Protein AF-A0A409VIT1-F1 (afdb_monomer_lite)

InterPro domains:
  IPR001878 Zinc finger, CCHC-type [PS50158] (69-84)
  IPR001878 Zinc finger, CCHC-type [SM00343] (69-85)
  IPR036875 Zinc finger, CCHC-type superfamily [SSF57756] (59-88)
  IPR052115 Nuclear exosome targeting complex subunit ZCCHC8 [PTHR13316] (20-170)

Organism: NCBI:txid231916

Sequence (821 aa):
MGRETKPAGGHVNGQVTELVPFYYDSSPTPFKHFWHADGVYVRAQEDVLGDETLASETDEKAWRTDQSRCFNCGESDHKLTECPHRLDRDLVALSRQYYQFFQGTLGLGSWKRIHEVEAWRQQRLNWLEEFEPGRIGGELLKEALGSSRDELLKNISAWGYPPGWLSETDPRERVRDRIWSENNGDIAVEFPGDQSFEIHGEDHVEMFSFRDAFQPVECSPLVKDAQSDGPEDQSNSPTEDEFQPTNDHRPASPRLTRWAHYPSDYFSSQHLIPYRPPPPPPAWDRFKDTFDYLAYYAPHTYVLTSTPPPPPEEPPPLPPSIPPPPPSSSPPLPGSLPPTLPSHPPPTDYDLTLTQHAPANGNLDQGGSSDMDFSDSEMEASYSLPFELLDLIIDNVDPSSRAGQSILKVCNLANQTLHSICQRRLFEEISLTYKLGHVEGGTVLYDDERTTGHKFLNLINTSPHICTYVKKLSIDELPREAMLPSDPSRRSWNASDSATFSLYAIISQYKALEAFVPRCYFDWNPTRRFIEERTQAFFLQLVRRVKEVDFRTLQYFPITAFSGCHNLERLHITSLGEAEGHNHDTPSPEAKQVHLLSLVLNDVTEDEAVSWFDSSFSPLNISRLHSLTISLKRRNIPAMEKVVALSSESLENLDLRMNLYLETMLTTPVISLGLHTLHSLRNLNIRVHVGHFMYRKPPRVVSGTNGGGIHVNDFSYIASTLETLPFIEDPQRKLHVNISLGVSDFKTFEKQFVNIPWTDLIDVLNEEATSLHITKVNLLIVPFEDGTPLAVPMRTVTSVLDRNEGLGRLRRKGFISYGCI

Radius of gyration: 40.19 Å; chains: 1; bounding box: 106×128×118 Å

Secondary structure (DSSP, 8-state):
----------------------PPP-------S----------S----TT--------S--TT-TT-PPPTTT--SSS-GGG-SS---HHHHHHHHHHHHHHHHTT-S-----HHHHHHHHHHHHHHHHH--TT---SHHHHHHT-S-HHHHHHHHHHH-B-GGGEESS-HHHHHHHHHHHTT--S------TT--EEEE-SS-EEEE-TTGGG-----------------------------------PPPPP--EE-----TTT--TTTSPB--PPPPPS-GGG-SSHHHHHHHHGGGT-----PPPPPP--PPPPPPPPPPPPPPPPPPPP-------------------------------------------S-----PPPHHHHHHHHHTS-TTSHHHHHHHHHHHHH-HHHHHHHHHHHHHEEEEEEEEEEETTEEEEEE-TTSSHHHHHHHHHH-GGGGGT--EEEEEEPPGGG-----TT----EETTSTT-HHHHHHHH-SS--EEEE-S-EE--TTSSBBPHHHHHHHHHHHTT-SEEEETTEESEEGGGGTT-TT--EEEES-EEP-TT--TTSPPSSPEEPSEEEEE--S--HHHHHHTT-TTT-SEE-TT-SEEEEEE-GGGHHHHHHHHHTTTTT--EEEEEE-----TT----------TT-TT--EEEEEEEE-GGGGS------TT---------HHHHHHHHHHTS---S-TT-PEEEEEEEEES-HHHHHHHGGGS-HHHHHHHHHSHHHHHHEEEEEEEEEEEETTEEP---HHHHHHHHTTSHHHHHHHHTTSEEEEE-

Foldseek 3Di:
DDDDDDDDDDDDDDDDDDDDDDDDDPDPDDDDDDDDDDDDDDDPDDDDPPDDDDDDDDPDPPPPPPQDAEQQPRHSPDHVVPDPDDRDPVSSVVSVVVVVVVVVVPPPDDVPPVVVLVVVLVVVVVVLVVDQAQDDDDPVSVVVVVDDPVVVVVVCLLQFAEVCQWALDGNSVVVNVCSVPVDPDDDDDDDPQPDWDWDDDPPDIDTDGPVVVDDDDDDDDDDDDDDDDDDDDDDDDDDDDDDDDDDDPPPPDRHTDGRHAHDPPRHGSVPTDHRDDDDDDPDPPPAPDPVSVCVVCVVPPDPPPDDDDDDDDDDDDDDDDDDDDDDDDDDDDDDDDYDDDDDDDDDDDDDDDDDDDDDDDDDDDDDDDDDDDPPPPPDPPVPDPPLVVLLVVLLPQDLVDPVSVVVLVVQLVPDVSSVVSSLLRNLQADEWEWEWDADPQFIKTWDDPVTCLVVVLVVCVVPVVSLASHQEYEYHYDDCVVDDPDDPPPPDIDILVDPVRSVNVSVVSRLNHAEYHYPAAAECPPVPRHYHPSVLVVQLVVQLRYQYYAALRYEQDEQCSLQNNQNHAYYHHEYHHYDPPDDQPDWGDQAHEHAYYEYEDDPDDLVRLLCCAVNRRGSHDDCQHQEYHYEDDQRCLNSVLNVCLSNQVHHAYYAYHYPHDPPDDDPDPLDARQQQSNPNYAEAHYEYEPDPNVPPDPPPDPPDDPPPRPPPAPLLNVLSNLVNHRLDPDLVRAHEYEYEYEAAAVVSCLVCVVVHCCVSVLVSCPPPSSVSRHQAYEYEYQYHYPNHTDDDPPVVVVVSQVVPVSSVVCVVVVRYDYYYD

Structure (mmCIF, N/CA/C/O backbone):
data_AF-A0A409VIT1-F1
#
_entry.id   AF-A0A409VIT1-F1
#
loop_
_atom_site.group_PDB
_atom_site.id
_atom_site.type_symbol
_atom_site.label_atom_id
_atom_site.label_alt_id
_atom_site.label_comp_id
_atom_site.label_asym_id
_atom_site.label_entity_id
_atom_site.label_seq_id
_atom_site.pdbx_PDB_ins_code
_atom_site.Cartn_x
_atom_site.Cartn_y
_atom_site.Cartn_z
_atom_site.occupancy
_atom_site.B_iso_or_equiv
_atom_site.auth_seq_id
_atom_site.auth_comp_id
_atom_site.auth_asym_id
_atom_site.auth_atom_id
_atom_site.pdbx_PDB_model_num
ATOM 1 N N . MET A 1 1 ? -16.436 53.965 -3.554 1.00 38.06 1 MET A N 1
ATOM 2 C CA . MET A 1 1 ? -16.222 54.233 -4.993 1.00 38.06 1 MET A CA 1
ATOM 3 C C . MET A 1 1 ? -16.253 52.898 -5.707 1.00 38.06 1 MET A C 1
ATOM 5 O O . MET A 1 1 ? -15.404 52.062 -5.431 1.00 38.06 1 MET A O 1
ATOM 9 N N . GLY A 1 2 ? -17.309 52.662 -6.483 1.00 35.97 2 GLY A N 1
ATOM 10 C CA . GLY A 1 2 ? -17.601 51.364 -7.085 1.00 35.97 2 GLY A CA 1
ATOM 11 C C . GLY A 1 2 ? -16.729 51.058 -8.299 1.00 35.97 2 GLY A C 1
ATOM 12 O O . GLY A 1 2 ? -16.367 51.955 -9.059 1.00 35.97 2 GLY A O 1
ATOM 13 N N . ARG A 1 3 ? -16.435 49.772 -8.487 1.00 31.72 3 ARG A N 1
ATOM 14 C CA . ARG A 1 3 ? -16.039 49.213 -9.777 1.00 31.72 3 ARG A CA 1
ATOM 15 C C . ARG A 1 3 ? -16.976 48.058 -10.092 1.00 31.72 3 ARG A C 1
ATOM 17 O O . ARG A 1 3 ? -16.913 47.008 -9.465 1.00 31.72 3 ARG A O 1
ATOM 24 N N . GLU A 1 4 ? -17.864 48.326 -11.040 1.00 29.30 4 GLU A N 1
ATOM 25 C CA . GLU A 1 4 ? -18.691 47.350 -11.735 1.00 29.30 4 GLU A CA 1
ATOM 26 C C . GLU A 1 4 ? -17.802 46.370 -12.507 1.00 29.30 4 GLU A C 1
ATOM 28 O O . GLU A 1 4 ? -16.922 46.777 -13.271 1.00 29.30 4 GLU A O 1
ATOM 33 N N . THR A 1 5 ? -18.063 45.077 -12.351 1.00 33.59 5 THR A N 1
ATOM 34 C CA . THR A 1 5 ? -17.583 44.028 -13.248 1.00 33.59 5 THR A CA 1
ATOM 35 C C . THR A 1 5 ? -18.761 43.538 -14.088 1.00 33.59 5 THR A C 1
ATOM 37 O O . THR A 1 5 ? -19.730 42.978 -13.583 1.00 33.59 5 THR A O 1
ATOM 40 N N . LYS A 1 6 ? -18.690 43.788 -15.400 1.00 30.66 6 LYS A N 1
ATOM 41 C CA . LYS A 1 6 ? -19.591 43.212 -16.408 1.00 30.66 6 LYS A CA 1
ATOM 42 C C . LYS A 1 6 ? -19.292 41.715 -16.579 1.00 30.66 6 LYS A C 1
ATOM 44 O O . LYS A 1 6 ? -18.117 41.381 -16.735 1.00 30.66 6 LYS A O 1
ATOM 49 N N . PRO A 1 7 ? -20.297 40.828 -16.670 1.00 32.84 7 PRO A N 1
ATOM 50 C CA . PRO A 1 7 ? -20.090 39.483 -17.182 1.00 32.84 7 PRO A CA 1
ATOM 51 C C . PRO A 1 7 ? -20.202 39.489 -18.714 1.00 32.84 7 PRO A C 1
ATOM 53 O O . PRO A 1 7 ? -21.205 39.925 -19.280 1.00 32.84 7 PRO A O 1
ATOM 56 N N . ALA A 1 8 ? -19.163 39.010 -19.396 1.00 31.06 8 ALA A N 1
ATOM 57 C CA . ALA A 1 8 ? -19.230 38.673 -20.812 1.00 31.06 8 ALA A CA 1
ATOM 58 C C . ALA A 1 8 ? -19.811 37.257 -20.943 1.00 31.06 8 ALA A C 1
ATOM 60 O O . ALA A 1 8 ? -19.136 36.271 -20.657 1.00 31.06 8 ALA A O 1
ATOM 61 N N . GLY A 1 9 ? -21.081 37.170 -21.342 1.00 34.66 9 GLY A N 1
ATOM 62 C CA . GLY A 1 9 ? -21.718 35.923 -21.752 1.00 34.66 9 GLY A CA 1
ATOM 63 C C . GLY A 1 9 ? -21.285 35.556 -23.168 1.00 34.66 9 GLY A C 1
ATOM 64 O O . GLY A 1 9 ? -21.720 36.181 -24.131 1.00 34.66 9 GLY A O 1
ATOM 65 N N . GLY A 1 10 ? -20.421 34.549 -23.284 1.00 28.30 10 GLY A N 1
ATOM 66 C CA . GLY A 1 10 ? -20.132 33.853 -24.534 1.00 28.30 10 GLY A CA 1
ATOM 67 C C . GLY A 1 10 ? -20.804 32.485 -24.514 1.00 28.30 10 GLY A C 1
ATOM 68 O O . GLY A 1 10 ? -20.297 31.562 -23.885 1.00 28.30 10 GLY A O 1
ATOM 69 N N . HIS A 1 11 ? -21.951 32.367 -25.183 1.00 32.56 11 HIS A N 1
ATOM 70 C CA . HIS A 1 11 ? -22.581 31.085 -25.494 1.00 32.56 11 HIS A CA 1
ATOM 71 C C . HIS A 1 11 ? -21.700 30.337 -26.503 1.00 32.56 11 HIS A C 1
ATOM 73 O O . HIS A 1 11 ? -21.585 30.755 -27.655 1.00 32.56 11 HIS A O 1
ATOM 79 N N . VAL A 1 12 ? -21.095 29.228 -26.080 1.00 30.88 12 VAL A N 1
ATOM 80 C CA . VAL A 1 12 ? -20.511 28.229 -26.980 1.00 30.88 12 VAL A CA 1
ATOM 81 C C . VAL A 1 12 ? -21.385 26.985 -26.886 1.00 30.88 12 VAL A C 1
ATOM 83 O O . VAL A 1 12 ? -21.449 26.342 -25.842 1.00 30.88 12 VAL A O 1
ATOM 86 N N . ASN A 1 13 ? -22.086 26.673 -27.977 1.00 32.09 13 ASN A N 1
ATOM 87 C CA . ASN A 1 13 ? -22.774 25.399 -28.165 1.00 32.09 13 ASN A CA 1
ATOM 88 C C . ASN A 1 13 ? -21.722 24.289 -28.285 1.00 32.09 13 ASN A C 1
ATOM 90 O O . ASN A 1 13 ? -21.162 24.077 -29.358 1.00 32.09 13 ASN A O 1
ATOM 94 N N . GLY A 1 14 ? -21.443 23.604 -27.179 1.00 28.25 14 GLY A N 1
ATOM 95 C CA . GLY A 1 14 ? -20.736 22.328 -27.171 1.00 28.25 14 GLY A CA 1
ATOM 96 C C . GLY A 1 14 ? -21.751 21.199 -27.056 1.00 28.25 14 GLY A C 1
ATOM 97 O O . GLY A 1 14 ? -22.389 21.057 -26.017 1.00 28.25 14 GLY A O 1
ATOM 98 N N . GLN A 1 15 ? -21.914 20.419 -28.127 1.00 28.80 15 GLN A N 1
ATOM 99 C CA . GLN A 1 15 ? -22.583 19.122 -28.072 1.00 28.80 15 GLN A CA 1
ATOM 100 C C . GLN A 1 15 ? -21.876 18.248 -27.030 1.00 28.80 15 GLN A C 1
ATOM 102 O O . GLN A 1 15 ? -20.677 17.994 -27.134 1.00 28.80 15 GLN A O 1
ATOM 107 N N . VAL A 1 16 ? -22.626 17.809 -26.023 1.00 26.22 16 VAL A N 1
ATOM 108 C CA . VAL A 1 16 ? -22.206 16.755 -25.103 1.00 26.22 16 VAL A CA 1
ATOM 109 C C . VAL A 1 16 ? -22.414 15.436 -25.837 1.00 26.22 16 VAL A C 1
ATOM 111 O O . VAL A 1 16 ? -23.544 14.991 -26.017 1.00 26.22 16 VAL A O 1
ATOM 114 N N . THR A 1 17 ? -21.324 14.843 -26.314 1.00 29.52 17 THR A N 1
ATOM 115 C CA . THR A 1 17 ? -21.312 13.447 -26.746 1.00 29.52 17 THR A CA 1
ATOM 116 C C . THR A 1 17 ? -21.230 12.591 -25.485 1.00 29.52 17 THR A C 1
ATOM 118 O O . THR A 1 17 ? -20.176 12.507 -24.856 1.00 29.52 17 THR A O 1
ATOM 121 N N . GLU A 1 18 ? -22.356 12.002 -25.087 1.00 26.98 18 GLU A N 1
ATOM 122 C CA . GLU A 1 18 ? -22.403 10.897 -24.127 1.00 26.98 18 GLU A CA 1
ATOM 123 C C . GLU A 1 18 ? -21.569 9.732 -24.679 1.00 26.98 18 GLU A C 1
ATOM 125 O O . GLU A 1 18 ? -21.894 9.153 -25.716 1.00 26.98 18 GLU A O 1
ATOM 130 N N . LEU A 1 19 ? -20.465 9.409 -24.003 1.00 27.31 19 LEU A N 1
ATOM 131 C CA . LEU A 1 19 ? -19.688 8.199 -24.246 1.00 27.31 19 LEU A CA 1
ATOM 132 C C . LEU A 1 19 ? -20.046 7.176 -23.167 1.00 27.31 19 LEU A C 1
ATOM 134 O O . LEU A 1 19 ? -19.726 7.332 -21.992 1.00 27.31 19 LEU A O 1
ATOM 138 N N . VAL A 1 20 ? -20.747 6.142 -23.616 1.00 29.11 20 VAL A N 1
ATOM 139 C CA . VAL A 1 20 ? -21.112 4.922 -22.893 1.00 29.11 20 VAL A CA 1
ATOM 140 C C . VAL A 1 20 ? -19.858 4.054 -22.700 1.00 29.11 20 VAL A C 1
ATOM 142 O O . VAL A 1 20 ? -19.150 3.846 -23.688 1.00 29.11 20 VAL A O 1
ATOM 145 N N . PRO A 1 21 ? -19.580 3.474 -21.515 1.00 33.09 21 PRO A N 1
ATOM 146 C CA . PRO A 1 21 ? -18.539 2.466 -21.390 1.00 33.09 21 PRO A CA 1
ATOM 147 C C . PRO A 1 21 ? -19.146 1.104 -21.045 1.00 33.09 21 PRO A C 1
ATOM 149 O O . PRO A 1 21 ? -19.281 0.798 -19.874 1.00 33.09 21 PRO A O 1
ATOM 152 N N . PHE A 1 22 ? -19.471 0.285 -22.050 1.00 27.31 22 PHE A N 1
ATOM 153 C CA . PHE A 1 22 ? -19.410 -1.185 -21.968 1.00 27.31 22 PHE A CA 1
ATOM 154 C C . PHE A 1 22 ? -19.282 -1.743 -23.394 1.00 27.31 22 PHE A C 1
ATOM 156 O O . PHE A 1 22 ? -20.208 -1.623 -24.193 1.00 27.31 22 PHE A O 1
ATOM 163 N N . TYR A 1 23 ? -18.135 -2.340 -23.726 1.00 29.91 23 TYR A N 1
ATOM 164 C CA . TYR A 1 23 ? -18.004 -3.177 -24.920 1.00 29.91 23 TYR A CA 1
ATOM 165 C C . TYR A 1 23 ? -18.393 -4.616 -24.565 1.00 29.91 23 TYR A C 1
ATOM 167 O O . TYR A 1 23 ? -17.822 -5.205 -23.650 1.00 29.91 23 TYR A O 1
ATOM 175 N N . TYR A 1 24 ? -19.339 -5.171 -25.323 1.00 28.11 24 TYR A N 1
ATOM 176 C CA . TYR A 1 24 ? -19.476 -6.610 -25.533 1.00 28.11 24 TYR A CA 1
ATOM 177 C C . TYR A 1 24 ? -18.574 -6.999 -26.709 1.00 28.11 24 TYR A C 1
ATOM 179 O O . TYR A 1 24 ? -18.650 -6.389 -27.780 1.00 28.11 24 TYR A O 1
ATOM 187 N N . ASP A 1 25 ? -17.723 -8.004 -26.514 1.00 30.30 25 ASP A N 1
ATOM 188 C CA . ASP A 1 25 ? -17.009 -8.648 -27.613 1.00 30.30 25 ASP A CA 1
ATOM 189 C C . ASP A 1 25 ? -18.021 -9.408 -28.484 1.00 30.30 25 ASP A C 1
ATOM 191 O O . ASP A 1 25 ? -18.808 -10.216 -27.992 1.00 30.30 25 ASP A O 1
ATOM 195 N N . SER A 1 26 ? -18.034 -9.095 -29.775 1.00 30.28 26 SER A N 1
ATOM 196 C CA . SER A 1 26 ? -18.879 -9.720 -30.801 1.00 30.28 26 SER A CA 1
ATOM 197 C C . SER A 1 26 ? -18.044 -10.189 -32.001 1.00 30.28 26 SER A C 1
ATOM 199 O O . SER A 1 26 ? -18.543 -10.297 -33.120 1.00 30.28 26 SER A O 1
ATOM 201 N N . SER A 1 27 ? -16.754 -10.469 -31.787 1.00 30.97 27 SER A N 1
ATOM 202 C CA . SER A 1 27 ? -15.855 -10.972 -32.827 1.00 30.97 27 SER A CA 1
ATOM 203 C C . SER A 1 27 ? -16.053 -12.479 -33.105 1.00 30.97 27 SER A C 1
ATOM 205 O O . SER A 1 27 ? -15.997 -13.287 -32.177 1.00 30.97 27 SER A O 1
ATOM 207 N N . PRO A 1 28 ? -16.200 -12.900 -34.379 1.00 28.38 28 PRO A N 1
ATOM 208 C CA . PRO A 1 28 ? -16.369 -14.299 -34.783 1.00 28.38 28 PRO A CA 1
ATOM 209 C C . PRO A 1 28 ? -15.050 -15.066 -35.039 1.00 28.38 28 PRO A C 1
ATOM 211 O O . PRO A 1 28 ? -15.056 -16.078 -35.740 1.00 28.38 28 PRO A O 1
ATOM 214 N N . THR A 1 29 ? -13.896 -14.629 -34.516 1.00 33.09 29 THR A N 1
ATOM 215 C CA . THR A 1 29 ? -12.622 -15.357 -34.711 1.00 33.09 29 THR A CA 1
ATOM 216 C C . THR A 1 29 ? -12.281 -16.298 -33.548 1.00 33.09 29 THR A C 1
ATOM 218 O O . THR A 1 29 ? -12.314 -15.865 -32.396 1.00 33.09 29 THR A O 1
ATOM 221 N N . PRO A 1 30 ? -11.863 -17.550 -33.814 1.00 31.47 30 PRO A N 1
ATOM 222 C CA . PRO A 1 30 ? -11.565 -18.531 -32.776 1.00 31.47 30 PRO A CA 1
ATOM 223 C C . PRO A 1 30 ? -10.305 -18.165 -31.981 1.00 31.47 30 PRO A C 1
ATOM 225 O O . PRO A 1 30 ? -9.240 -17.901 -32.548 1.00 31.47 30 PRO A O 1
ATOM 228 N N . PHE A 1 31 ? -10.414 -18.217 -30.651 1.00 32.44 31 PHE A N 1
ATOM 229 C CA . PHE A 1 31 ? -9.275 -18.145 -29.739 1.00 32.44 31 PHE A CA 1
ATOM 230 C C . PHE A 1 31 ? -8.327 -19.330 -29.991 1.00 32.44 31 PHE A C 1
ATOM 232 O O . PHE A 1 31 ? -8.658 -20.489 -29.735 1.00 32.44 31 PHE A O 1
ATOM 239 N N . LYS A 1 32 ? -7.122 -19.034 -30.496 1.00 29.73 32 LYS A N 1
ATOM 240 C CA . LYS A 1 32 ? -5.986 -19.967 -30.478 1.00 29.73 32 LYS A CA 1
ATOM 241 C C . LYS A 1 32 ? -5.548 -20.211 -29.030 1.00 29.73 32 LYS A C 1
ATOM 243 O O . LYS A 1 32 ? -5.625 -19.314 -28.199 1.00 29.73 32 LYS A O 1
ATOM 248 N N . HIS A 1 33 ? -5.112 -21.445 -28.785 1.00 34.59 33 HIS A N 1
ATOM 249 C CA . HIS A 1 33 ? -4.746 -22.054 -27.505 1.00 34.59 33 HIS A CA 1
ATOM 250 C C . HIS A 1 33 ? -3.863 -21.184 -26.588 1.00 34.59 33 HIS A C 1
ATOM 252 O O . HIS A 1 33 ? -3.167 -20.295 -27.068 1.00 34.59 33 HIS A O 1
ATOM 258 N N . PHE A 1 34 ? -3.861 -21.541 -25.294 1.00 29.66 34 PHE A N 1
ATOM 259 C CA . PHE A 1 34 ? -3.071 -21.018 -24.160 1.00 29.66 34 PHE A CA 1
ATOM 260 C C . PHE A 1 34 ? -3.785 -20.012 -23.239 1.00 29.66 34 PHE A C 1
ATOM 262 O O . PHE A 1 34 ? -3.499 -18.820 -23.245 1.00 29.66 34 PHE A O 1
ATOM 269 N N . TRP A 1 35 ? -4.630 -20.545 -22.351 1.00 29.02 35 TRP A N 1
ATOM 270 C CA . TRP A 1 35 ? -4.846 -19.982 -21.016 1.00 29.02 35 TRP A CA 1
ATOM 271 C C . TRP A 1 35 ? -4.387 -21.021 -19.990 1.00 29.02 35 TRP A C 1
ATOM 273 O O . TRP A 1 35 ? -5.143 -21.911 -19.614 1.00 29.02 35 TRP A O 1
ATOM 283 N N . HIS A 1 36 ? -3.120 -20.928 -19.586 1.00 30.47 36 HIS A N 1
ATOM 284 C CA . HIS A 1 36 ? -2.666 -21.473 -18.311 1.00 30.47 36 HIS A CA 1
ATOM 285 C C . HIS A 1 36 ? -2.857 -20.384 -17.259 1.00 30.47 36 HIS A C 1
ATOM 287 O O . HIS A 1 36 ? -2.410 -19.251 -17.443 1.00 30.47 36 HIS A O 1
ATOM 293 N N . ALA A 1 37 ? -3.545 -20.729 -16.178 1.00 34.91 37 ALA A N 1
ATOM 294 C CA . ALA A 1 37 ? -3.477 -19.988 -14.935 1.00 34.91 37 ALA A CA 1
ATOM 295 C C . ALA A 1 37 ? -2.289 -20.552 -14.159 1.00 34.91 37 ALA A C 1
ATOM 297 O O . ALA A 1 37 ? -2.335 -21.727 -13.826 1.00 34.91 37 ALA A O 1
ATOM 298 N N . ASP A 1 38 ? -1.262 -19.751 -13.874 1.00 35.94 38 ASP A N 1
ATOM 299 C CA . ASP A 1 38 ? -0.225 -20.162 -12.927 1.00 35.94 38 ASP A CA 1
ATOM 300 C C . ASP A 1 38 ? 0.261 -18.998 -12.065 1.00 35.94 38 ASP A C 1
ATOM 302 O O . ASP A 1 38 ? 0.770 -17.982 -12.544 1.00 35.94 38 ASP A O 1
ATOM 306 N N . GLY A 1 39 ? 0.108 -19.204 -10.756 1.00 32.94 39 GLY A N 1
ATOM 307 C CA . GLY A 1 39 ? 0.815 -18.505 -9.700 1.00 32.94 39 GLY A CA 1
ATOM 308 C C . GLY A 1 39 ? 2.030 -19.321 -9.247 1.00 32.94 39 GLY A C 1
ATOM 309 O O . GLY A 1 39 ? 1.917 -20.482 -8.882 1.00 32.94 39 GLY A O 1
ATOM 310 N N . VAL A 1 40 ? 3.188 -18.666 -9.291 1.00 34.47 40 VAL A N 1
ATOM 311 C CA . VAL A 1 40 ? 4.338 -18.727 -8.369 1.00 34.47 40 VAL A CA 1
ATOM 312 C C . VAL A 1 40 ? 4.661 -20.071 -7.678 1.00 34.47 40 VAL A C 1
ATOM 314 O O . VAL A 1 40 ? 4.319 -20.299 -6.520 1.00 34.47 40 VAL A O 1
ATOM 317 N N . TYR A 1 41 ? 5.515 -20.865 -8.331 1.00 27.36 41 TYR A N 1
ATOM 318 C CA . TYR A 1 41 ? 6.576 -21.646 -7.678 1.00 27.36 41 TYR A CA 1
ATOM 319 C C . TYR A 1 41 ? 7.825 -21.625 -8.576 1.00 27.36 41 TYR A C 1
ATOM 321 O O . TYR A 1 41 ? 7.778 -22.098 -9.709 1.00 27.36 41 TYR A O 1
ATOM 329 N N . VAL A 1 42 ? 8.942 -21.063 -8.098 1.00 32.94 42 VAL A N 1
ATOM 330 C CA . VAL A 1 42 ? 10.234 -21.070 -8.813 1.00 32.94 42 VAL A CA 1
ATOM 331 C C . VAL A 1 42 ? 11.150 -22.094 -8.148 1.00 32.94 42 VAL A C 1
ATOM 333 O O . VAL A 1 42 ? 11.440 -22.007 -6.956 1.00 32.94 42 VAL A O 1
ATOM 336 N N . ARG A 1 43 ? 11.575 -23.088 -8.929 1.00 32.88 43 ARG A N 1
ATOM 337 C CA . ARG A 1 4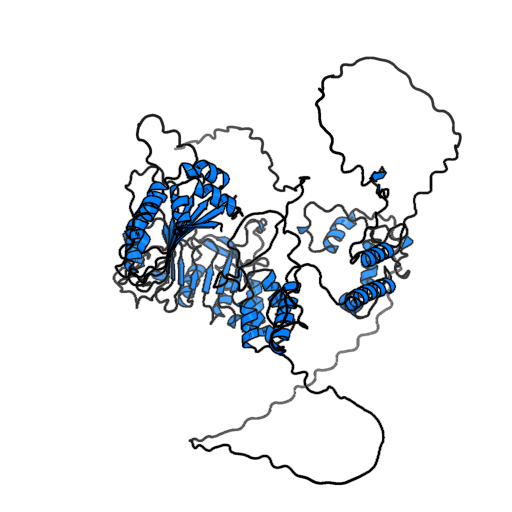3 ? 12.429 -24.210 -8.519 1.00 32.88 43 ARG A CA 1
ATOM 338 C C . ARG A 1 43 ? 13.907 -23.778 -8.471 1.00 32.88 43 ARG A C 1
ATOM 340 O O . ARG A 1 43 ? 14.314 -22.904 -9.225 1.00 32.88 43 ARG A O 1
ATOM 347 N N . ALA A 1 44 ? 14.712 -24.402 -7.607 1.00 32.31 44 ALA A N 1
ATOM 348 C CA . ALA A 1 44 ? 16.108 -24.011 -7.364 1.00 32.31 44 ALA A CA 1
ATOM 349 C C . ALA A 1 44 ? 17.151 -24.563 -8.368 1.00 32.31 44 ALA A C 1
ATOM 351 O O . ALA A 1 44 ? 18.302 -24.140 -8.302 1.00 32.31 44 ALA A O 1
ATOM 352 N N . GLN A 1 45 ? 16.793 -25.474 -9.286 1.00 34.34 45 GLN A N 1
ATOM 353 C CA . GLN A 1 45 ? 17.679 -25.963 -10.360 1.00 34.34 45 GLN A CA 1
ATOM 354 C C . GLN A 1 45 ? 16.877 -26.269 -11.637 1.00 34.34 45 GLN A C 1
ATOM 356 O O . GLN A 1 45 ? 15.758 -26.783 -11.548 1.00 34.34 45 GLN A O 1
ATOM 361 N N . GLU A 1 46 ? 17.450 -25.913 -12.795 1.00 37.12 46 GLU A N 1
ATOM 362 C CA . GLU A 1 46 ? 16.838 -26.018 -14.134 1.00 37.12 46 GLU A CA 1
ATOM 363 C C . GLU A 1 46 ? 16.894 -27.431 -14.739 1.00 37.12 46 GLU A C 1
ATOM 365 O O . GLU A 1 46 ? 16.086 -27.740 -15.610 1.00 37.12 46 GLU A O 1
ATOM 370 N N . ASP A 1 47 ? 17.750 -28.324 -14.237 1.00 38.19 47 ASP A N 1
ATOM 371 C CA . ASP A 1 47 ? 17.919 -29.650 -14.837 1.00 38.19 47 ASP A CA 1
ATOM 372 C C . ASP A 1 47 ? 16.927 -30.674 -14.257 1.00 38.19 47 ASP A C 1
ATOM 374 O O . ASP A 1 47 ? 16.948 -31.013 -13.069 1.00 38.19 47 ASP A O 1
ATOM 378 N N . VAL A 1 48 ? 16.049 -31.208 -15.109 1.00 45.69 48 VAL A N 1
ATOM 379 C CA . VAL A 1 48 ? 15.278 -32.424 -14.817 1.00 45.69 48 VAL A CA 1
ATOM 380 C C . VAL A 1 48 ? 16.167 -33.634 -15.111 1.00 45.69 48 VAL A C 1
ATOM 382 O O . VAL A 1 48 ? 16.739 -33.738 -16.194 1.00 45.69 48 VAL A O 1
ATOM 385 N N . LEU A 1 49 ? 16.229 -34.599 -14.187 1.00 34.50 49 LEU A N 1
ATOM 386 C CA . LEU A 1 49 ? 16.691 -35.958 -14.492 1.00 34.50 49 LEU A CA 1
ATOM 387 C C . LEU A 1 49 ? 15.825 -36.530 -15.629 1.00 34.50 49 LEU A C 1
ATOM 389 O O . LEU A 1 49 ? 14.707 -36.987 -15.390 1.00 34.50 49 LEU A O 1
ATOM 393 N N . GLY A 1 50 ? 16.328 -36.457 -16.863 1.00 46.34 50 GLY A N 1
ATOM 394 C CA . GLY A 1 50 ? 15.629 -36.897 -18.071 1.00 46.34 50 GLY A CA 1
ATOM 395 C C . GLY A 1 50 ? 15.615 -35.912 -19.244 1.00 46.34 50 GLY A C 1
ATOM 396 O O . GLY A 1 50 ? 15.043 -36.277 -20.269 1.00 46.34 50 GLY A O 1
ATOM 397 N N . ASP A 1 51 ? 16.220 -34.723 -19.134 1.00 39.03 51 ASP A N 1
ATOM 398 C CA . ASP A 1 51 ? 16.380 -33.808 -20.273 1.00 39.03 51 ASP A CA 1
ATOM 399 C C . ASP A 1 51 ? 17.792 -33.900 -20.873 1.00 39.03 51 ASP A C 1
ATOM 401 O O . ASP A 1 51 ? 18.691 -33.125 -20.563 1.00 39.03 51 ASP A O 1
ATOM 405 N N . GLU A 1 52 ? 18.003 -34.897 -21.732 1.00 44.62 52 GLU A N 1
ATOM 406 C CA . GLU A 1 52 ? 19.081 -34.835 -22.715 1.00 44.62 52 GLU A CA 1
ATOM 407 C C . GLU A 1 52 ? 18.463 -34.648 -24.096 1.00 44.62 52 GLU A C 1
ATOM 409 O O . GLU A 1 52 ? 18.062 -35.622 -24.728 1.00 44.62 52 GLU A O 1
ATOM 414 N N . THR A 1 53 ? 18.444 -33.416 -24.609 1.00 39.97 53 THR A N 1
ATOM 415 C CA . THR A 1 53 ? 18.484 -33.212 -26.063 1.00 39.97 53 THR A CA 1
ATOM 416 C C . THR A 1 53 ? 19.320 -31.994 -26.460 1.00 39.97 53 THR A C 1
ATOM 418 O O . THR A 1 53 ? 18.821 -30.933 -26.820 1.00 39.97 53 THR A O 1
ATOM 421 N N . LEU A 1 54 ? 20.637 -32.198 -26.531 1.00 44.16 54 LEU A N 1
ATOM 422 C CA . LEU A 1 54 ? 21.417 -31.635 -27.631 1.00 44.16 54 LEU A CA 1
ATOM 423 C C . LEU A 1 54 ? 21.448 -32.674 -28.758 1.00 44.16 54 LEU A C 1
ATOM 425 O O . LEU A 1 54 ? 22.213 -33.628 -28.673 1.00 44.16 54 LEU A O 1
ATOM 429 N N . ALA A 1 55 ? 20.613 -32.492 -29.788 1.00 41.22 55 ALA A N 1
ATOM 430 C CA . ALA A 1 55 ? 21.001 -32.577 -31.206 1.00 41.22 55 ALA A CA 1
ATOM 431 C C . ALA A 1 55 ? 19.799 -32.775 -32.153 1.00 41.22 55 ALA A C 1
ATOM 433 O O . ALA A 1 55 ? 19.121 -33.795 -32.128 1.00 41.22 55 ALA A O 1
ATOM 434 N N . SER A 1 56 ? 19.702 -31.826 -33.089 1.00 42.38 56 SER A N 1
ATOM 435 C CA . SER A 1 56 ? 19.262 -31.966 -34.484 1.00 42.38 56 SER A CA 1
ATOM 436 C C . SER A 1 56 ? 17.780 -32.220 -34.798 1.00 42.38 56 SER A C 1
ATOM 438 O O . SER A 1 56 ? 17.265 -33.329 -34.719 1.00 42.38 56 SER A O 1
ATOM 440 N N . GLU A 1 57 ? 17.160 -31.139 -35.279 1.00 48.78 57 GLU A N 1
ATOM 441 C CA . GLU A 1 57 ? 16.251 -31.031 -36.430 1.00 48.78 57 GLU A CA 1
ATOM 442 C C . GLU A 1 57 ? 15.729 -32.346 -37.041 1.00 48.78 57 GLU A C 1
ATOM 444 O O . GLU A 1 57 ? 16.469 -33.071 -37.705 1.00 48.78 57 GLU A O 1
ATOM 449 N N . THR A 1 58 ? 14.426 -32.607 -36.885 1.00 40.09 58 THR A N 1
ATOM 450 C CA . THR A 1 58 ? 13.477 -32.944 -37.972 1.00 40.09 58 THR A CA 1
ATOM 451 C C . THR A 1 58 ? 12.065 -33.151 -37.404 1.00 40.09 58 THR A C 1
ATOM 453 O O . THR A 1 58 ? 11.849 -33.929 -36.474 1.00 40.09 58 THR A O 1
ATOM 456 N N . ASP A 1 59 ? 11.104 -32.421 -37.972 1.00 47.91 59 ASP A N 1
ATOM 457 C CA . ASP A 1 59 ? 9.660 -32.557 -37.762 1.00 47.91 59 ASP A CA 1
ATOM 458 C C . ASP A 1 59 ? 9.184 -33.962 -38.161 1.00 47.91 59 ASP A C 1
ATOM 460 O O . ASP A 1 59 ? 9.130 -34.216 -39.352 1.00 47.91 59 ASP A O 1
ATOM 464 N N . GLU A 1 60 ? 8.859 -34.855 -37.207 1.00 44.41 60 GLU A N 1
ATOM 465 C CA . GLU A 1 60 ? 7.935 -36.019 -37.370 1.00 44.41 60 GLU A CA 1
ATOM 466 C C . GLU A 1 60 ? 7.599 -36.767 -36.038 1.00 44.41 60 GLU A C 1
ATOM 468 O O . GLU A 1 60 ? 7.128 -37.904 -36.047 1.00 44.41 60 GLU A O 1
ATOM 473 N N . LYS A 1 61 ? 7.801 -36.188 -34.838 1.00 40.62 61 LYS A N 1
ATOM 474 C CA . LYS A 1 61 ? 7.646 -36.925 -33.551 1.00 40.62 61 LYS A CA 1
ATOM 475 C C . LYS A 1 61 ? 6.582 -36.403 -32.575 1.00 40.62 61 LYS A C 1
ATOM 477 O O . LYS A 1 61 ? 6.739 -36.527 -31.365 1.00 40.62 61 LYS A O 1
ATOM 482 N N . ALA A 1 62 ? 5.441 -35.930 -33.070 1.00 44.53 62 ALA A N 1
ATOM 483 C CA . ALA A 1 62 ? 4.302 -35.581 -32.209 1.00 44.53 62 ALA A CA 1
ATOM 484 C C . ALA A 1 62 ? 3.531 -36.797 -31.628 1.00 44.53 62 ALA A C 1
ATOM 486 O O . ALA A 1 62 ? 2.603 -36.605 -30.849 1.00 44.53 62 ALA A O 1
ATOM 487 N N . TRP A 1 63 ? 3.904 -38.045 -31.957 1.00 43.03 63 TRP A N 1
ATOM 488 C CA . TRP A 1 63 ? 3.204 -39.262 -31.488 1.00 43.03 63 TRP A CA 1
ATOM 489 C C . TRP A 1 63 ? 4.041 -40.184 -30.583 1.00 43.03 63 TRP A C 1
ATOM 491 O O . TRP A 1 63 ? 3.695 -41.349 -30.408 1.00 43.03 63 TRP A O 1
ATOM 501 N N . ARG A 1 64 ? 5.162 -39.709 -30.016 1.00 45.56 64 ARG A N 1
ATOM 502 C CA . ARG A 1 64 ? 6.029 -40.524 -29.131 1.00 45.56 64 ARG A CA 1
ATOM 503 C C . ARG A 1 64 ? 6.009 -40.130 -27.651 1.00 45.56 64 ARG A C 1
ATOM 505 O O . ARG A 1 64 ? 6.894 -40.534 -26.906 1.00 45.56 64 ARG A O 1
ATOM 512 N N . THR A 1 65 ? 5.011 -39.385 -27.198 1.00 49.09 65 THR A N 1
ATOM 513 C CA . THR A 1 65 ? 4.864 -39.025 -25.776 1.00 49.09 65 THR A CA 1
ATOM 514 C C . THR A 1 65 ? 4.170 -40.090 -24.921 1.00 49.09 65 THR A C 1
ATOM 516 O O . THR A 1 65 ? 4.071 -39.899 -23.716 1.00 49.09 65 THR A O 1
ATOM 519 N N . ASP A 1 66 ? 3.768 -41.232 -25.493 1.00 51.44 66 ASP A N 1
ATOM 520 C CA . ASP A 1 66 ? 3.068 -42.309 -24.766 1.00 51.44 66 ASP A CA 1
ATOM 521 C C . ASP A 1 66 ? 3.927 -43.574 -24.553 1.00 51.44 66 ASP A C 1
ATOM 523 O O . ASP A 1 66 ? 3.443 -44.705 -24.517 1.00 51.44 66 ASP A O 1
ATOM 527 N N . GLN A 1 67 ? 5.252 -43.412 -24.457 1.00 67.62 67 GLN A N 1
ATOM 528 C CA . GLN A 1 67 ? 6.147 -44.540 -24.197 1.00 67.62 67 GLN A CA 1
ATOM 529 C C . GLN A 1 67 ? 6.234 -44.791 -22.682 1.00 67.62 67 GLN A C 1
ATOM 531 O O . GLN A 1 67 ? 6.926 -44.083 -21.949 1.00 67.62 67 GLN A O 1
ATOM 536 N N . SER A 1 68 ? 5.491 -45.793 -22.200 1.00 75.06 68 SER A N 1
ATOM 537 C CA . SER A 1 68 ? 5.460 -46.199 -20.789 1.00 75.06 68 SER A CA 1
ATOM 538 C C . SER A 1 68 ? 6.865 -46.522 -20.261 1.00 75.06 68 SER A C 1
ATOM 540 O O . SER A 1 68 ? 7.527 -47.409 -20.800 1.00 75.06 68 SER A O 1
ATOM 542 N N . ARG A 1 69 ? 7.304 -45.848 -19.192 1.00 86.69 69 ARG A N 1
ATOM 543 C CA . ARG A 1 69 ? 8.587 -46.111 -18.513 1.00 86.69 69 ARG A CA 1
ATOM 544 C C . ARG A 1 69 ? 8.441 -47.191 -17.438 1.00 86.69 69 ARG A C 1
ATOM 546 O O . ARG A 1 69 ? 7.397 -47.314 -16.795 1.00 86.69 69 ARG A O 1
ATOM 553 N N . CYS A 1 70 ? 9.495 -47.967 -17.209 1.00 93.38 70 CYS A N 1
ATOM 554 C CA . CYS A 1 70 ? 9.554 -48.969 -16.153 1.00 93.38 70 CYS A CA 1
ATOM 555 C C . CYS A 1 70 ? 9.530 -48.311 -14.764 1.00 93.38 70 CYS A C 1
ATOM 557 O O . CYS A 1 70 ? 10.409 -47.525 -14.429 1.00 93.38 70 CYS A O 1
ATOM 559 N N . PHE A 1 71 ? 8.577 -48.687 -13.906 1.00 94.50 71 PHE A N 1
ATOM 560 C CA . PHE A 1 71 ? 8.450 -48.140 -12.545 1.00 94.50 71 PHE A CA 1
ATOM 561 C C . PHE A 1 71 ? 9.591 -48.518 -11.579 1.00 94.50 71 PHE A C 1
ATOM 563 O O . PHE A 1 71 ? 9.601 -48.022 -10.459 1.00 94.50 71 PHE A O 1
ATOM 570 N N . ASN A 1 72 ? 10.513 -49.407 -11.968 1.00 95.19 72 ASN A N 1
ATOM 571 C CA . ASN A 1 72 ? 11.644 -49.825 -11.127 1.00 95.19 72 ASN A CA 1
ATOM 572 C C . ASN A 1 72 ? 12.964 -49.121 -11.474 1.00 95.19 72 ASN A C 1
ATOM 574 O O . ASN A 1 72 ? 13.809 -48.973 -10.606 1.00 95.19 72 ASN A O 1
ATOM 578 N N . CYS A 1 73 ? 13.180 -48.706 -12.724 1.00 93.31 73 CYS A N 1
ATOM 579 C CA . CYS A 1 73 ? 14.433 -48.043 -13.119 1.00 93.31 73 CYS A CA 1
ATOM 580 C C . CYS A 1 73 ? 14.247 -46.802 -14.006 1.00 93.31 73 CYS A C 1
ATOM 582 O O . CYS A 1 73 ? 15.211 -46.087 -14.247 1.00 93.31 73 CYS A O 1
ATOM 584 N N . GLY A 1 74 ? 13.031 -46.524 -14.486 1.00 88.38 74 GLY A N 1
ATOM 585 C CA . GLY A 1 74 ? 12.712 -45.341 -15.292 1.00 88.38 74 GLY A CA 1
ATOM 586 C C . GLY A 1 74 ? 13.014 -45.448 -16.793 1.00 88.38 74 GLY A C 1
ATOM 587 O O . GLY A 1 74 ? 12.701 -44.507 -17.531 1.00 88.38 74 GLY A O 1
ATOM 588 N N . GLU A 1 75 ? 13.572 -46.568 -17.266 1.00 91.56 75 GLU A N 1
ATOM 589 C CA . GLU A 1 75 ? 13.857 -46.797 -18.691 1.00 91.56 75 GLU A CA 1
ATOM 590 C C . GLU A 1 75 ? 12.584 -47.097 -19.500 1.00 91.56 75 GLU A C 1
ATOM 592 O O . GLU A 1 75 ? 11.639 -47.708 -19.000 1.00 91.56 75 GLU A O 1
ATOM 597 N N . SER A 1 76 ? 12.552 -46.674 -20.765 1.00 90.44 76 SER A N 1
ATOM 598 C CA . SER A 1 76 ? 11.425 -46.868 -21.696 1.00 90.44 76 SER A CA 1
ATOM 599 C C . SER A 1 76 ? 11.423 -48.214 -22.422 1.00 90.44 76 SER A C 1
ATOM 601 O O . SER A 1 76 ? 10.447 -48.547 -23.094 1.00 90.44 76 SER A O 1
ATOM 603 N N . ASP A 1 77 ? 12.521 -48.961 -22.334 1.00 90.31 77 ASP A N 1
ATOM 604 C CA . ASP A 1 77 ? 12.803 -50.060 -23.263 1.00 90.31 77 ASP A CA 1
ATOM 605 C C . ASP A 1 77 ? 12.208 -51.398 -22.813 1.00 90.31 77 ASP A C 1
ATOM 607 O O . ASP A 1 77 ? 12.172 -52.357 -23.581 1.00 90.31 77 ASP A O 1
ATOM 611 N N . HIS A 1 78 ? 11.715 -51.469 -21.577 1.00 90.19 78 HIS A N 1
ATOM 612 C CA . HIS A 1 78 ? 11.172 -52.688 -20.993 1.00 90.19 78 HIS A CA 1
ATOM 613 C C . HIS A 1 78 ? 10.029 -52.394 -20.019 1.00 90.19 78 HIS A C 1
ATOM 615 O O . HIS A 1 78 ? 9.897 -51.304 -19.458 1.00 90.19 78 HIS A O 1
ATOM 621 N N . LYS A 1 79 ? 9.191 -53.405 -19.777 1.00 92.69 79 LYS A N 1
ATOM 622 C CA . LYS A 1 79 ? 8.141 -53.343 -18.752 1.00 92.69 79 LYS A CA 1
ATOM 623 C C . LYS A 1 79 ? 8.695 -53.740 -17.389 1.00 92.69 79 LYS A C 1
ATOM 625 O O . LYS A 1 79 ? 9.700 -54.431 -17.293 1.00 92.69 79 LYS A O 1
ATOM 630 N N . LEU A 1 80 ? 7.979 -53.392 -16.319 1.00 92.75 80 LEU A N 1
ATOM 631 C CA . LEU A 1 80 ? 8.366 -53.724 -14.940 1.00 92.75 80 LEU A CA 1
ATOM 632 C C . LEU A 1 80 ? 8.713 -55.214 -14.729 1.00 92.75 80 LEU A C 1
ATOM 634 O O . LEU A 1 80 ? 9.612 -55.533 -13.960 1.00 92.75 80 LEU A O 1
ATOM 638 N N . THR A 1 81 ? 8.018 -56.119 -15.423 1.00 93.88 81 THR A N 1
ATOM 639 C CA . THR A 1 81 ? 8.240 -57.576 -15.369 1.00 93.88 81 THR A CA 1
ATOM 640 C C . THR A 1 81 ? 9.521 -58.038 -16.061 1.00 93.88 81 THR A C 1
ATOM 642 O O . THR A 1 81 ? 9.996 -59.133 -15.787 1.00 93.88 81 THR A O 1
ATOM 645 N N . GLU A 1 82 ? 10.063 -57.219 -16.954 1.00 94.06 82 GLU A N 1
ATOM 646 C CA . GLU A 1 82 ? 11.250 -57.483 -17.773 1.00 94.06 82 GLU A CA 1
ATOM 647 C C . GLU A 1 82 ? 12.445 -56.637 -17.307 1.00 94.06 82 GLU A C 1
ATOM 649 O O . GLU A 1 82 ? 13.461 -56.559 -17.994 1.00 94.06 82 GLU A O 1
ATOM 654 N N . CYS A 1 83 ? 12.329 -55.988 -16.142 1.00 94.06 83 CYS A N 1
ATOM 655 C CA . CYS A 1 83 ? 13.372 -55.117 -15.626 1.00 94.06 83 CYS A CA 1
ATOM 656 C C . CYS A 1 83 ? 14.647 -55.916 -15.311 1.00 94.06 83 CYS A C 1
ATOM 658 O O . CYS A 1 83 ? 14.587 -56.856 -14.514 1.00 94.06 83 CYS A O 1
ATOM 660 N N . PRO A 1 84 ? 15.809 -55.549 -15.892 1.00 93.62 84 PRO A N 1
ATOM 661 C CA . PRO A 1 84 ? 17.071 -56.239 -15.633 1.00 93.62 84 PRO A CA 1
ATOM 662 C C . PRO A 1 84 ? 17.595 -55.975 -14.213 1.00 93.62 84 PRO A C 1
ATOM 664 O O . PRO A 1 84 ? 18.434 -56.721 -13.707 1.00 93.62 84 PRO A O 1
ATOM 667 N N . HIS A 1 85 ? 17.094 -54.928 -13.549 1.00 92.50 85 HIS A N 1
ATOM 668 C CA . HIS A 1 85 ? 17.402 -54.621 -12.158 1.00 92.50 85 HIS A CA 1
ATOM 669 C C . HIS A 1 85 ? 16.515 -55.424 -11.204 1.00 92.50 85 HIS A C 1
ATOM 671 O O . HIS A 1 85 ? 15.345 -55.692 -11.481 1.00 92.50 85 HIS A O 1
ATOM 677 N N . ARG A 1 86 ? 17.060 -55.774 -10.032 1.00 92.81 86 ARG A N 1
ATOM 678 C CA . ARG A 1 86 ? 16.287 -56.426 -8.969 1.00 92.81 86 ARG A CA 1
ATOM 679 C C . ARG A 1 86 ? 15.085 -55.545 -8.611 1.00 92.81 86 ARG A C 1
ATOM 681 O O . ARG A 1 86 ? 15.238 -54.340 -8.445 1.00 92.81 86 ARG A O 1
ATOM 688 N N . LEU A 1 87 ? 13.906 -56.156 -8.514 1.00 94.56 87 LEU A N 1
ATOM 689 C CA . LEU A 1 87 ? 12.663 -55.445 -8.229 1.00 94.56 87 LEU A CA 1
ATOM 690 C C . LEU A 1 87 ? 12.714 -54.803 -6.834 1.00 94.56 87 LEU A C 1
ATOM 692 O O . LEU A 1 87 ? 12.693 -55.521 -5.830 1.00 94.56 87 LEU A O 1
ATOM 696 N N . ASP A 1 88 ? 12.742 -53.475 -6.789 1.00 94.44 88 ASP A N 1
ATOM 697 C CA . ASP A 1 88 ? 12.608 -52.675 -5.578 1.00 94.44 88 ASP A CA 1
ATOM 698 C C . ASP A 1 88 ? 11.137 -52.278 -5.405 1.00 94.44 88 ASP A C 1
ATOM 700 O O . ASP A 1 88 ? 10.562 -51.526 -6.194 1.00 94.44 88 ASP A O 1
ATOM 704 N N . ARG A 1 89 ? 10.482 -52.846 -4.391 1.00 90.50 89 ARG A N 1
ATOM 705 C CA . ARG A 1 89 ? 9.041 -52.656 -4.188 1.00 90.50 89 ARG A CA 1
ATOM 706 C C . ARG A 1 89 ? 8.701 -51.244 -3.723 1.00 90.50 89 ARG A C 1
ATOM 708 O O . ARG A 1 89 ? 7.636 -50.750 -4.093 1.00 90.50 89 ARG A O 1
ATOM 715 N N . ASP A 1 90 ? 9.595 -50.607 -2.975 1.00 86.31 90 ASP A N 1
ATOM 716 C CA . ASP A 1 90 ? 9.356 -49.286 -2.400 1.00 86.31 90 ASP A CA 1
ATOM 717 C C . ASP A 1 90 ? 9.515 -48.214 -3.479 1.00 86.31 90 ASP A C 1
ATOM 719 O O . ASP A 1 90 ? 8.654 -47.344 -3.633 1.00 86.31 90 ASP A O 1
ATOM 723 N N . LEU A 1 91 ? 10.542 -48.347 -4.324 1.00 86.75 91 LEU A N 1
ATOM 724 C CA . LEU A 1 91 ? 10.747 -47.454 -5.464 1.00 86.75 91 LEU A CA 1
ATOM 725 C C . LEU A 1 91 ? 9.629 -47.582 -6.510 1.00 86.75 91 LEU A C 1
ATOM 727 O O . LEU A 1 91 ? 9.169 -46.580 -7.063 1.00 86.75 91 LEU A O 1
ATOM 731 N N . VAL A 1 92 ? 9.132 -48.800 -6.742 1.00 93.81 92 VAL A N 1
ATOM 732 C CA . VAL A 1 92 ? 7.972 -49.036 -7.614 1.00 93.81 92 VAL A CA 1
ATOM 733 C C . VAL A 1 92 ? 6.701 -48.415 -7.037 1.00 93.81 92 VAL A C 1
ATOM 735 O O . VAL A 1 92 ? 5.923 -47.827 -7.791 1.00 93.81 92 VAL A O 1
ATOM 738 N N . ALA A 1 93 ? 6.466 -48.530 -5.727 1.00 87.94 93 ALA A N 1
ATOM 739 C CA . ALA A 1 93 ? 5.317 -47.909 -5.072 1.00 87.94 93 ALA A CA 1
ATOM 740 C C . ALA A 1 93 ? 5.378 -46.377 -5.174 1.00 87.94 93 ALA A C 1
ATOM 742 O O . ALA A 1 93 ? 4.398 -45.752 -5.586 1.00 87.94 93 ALA A O 1
ATOM 743 N N . LEU A 1 94 ? 6.546 -45.789 -4.904 1.00 84.44 94 LEU A N 1
ATOM 744 C CA . LEU A 1 94 ? 6.782 -44.351 -5.011 1.00 84.44 94 LEU A CA 1
ATOM 745 C C . LEU A 1 94 ? 6.599 -43.849 -6.450 1.00 84.44 94 LEU A C 1
ATOM 747 O O . LEU A 1 94 ? 5.887 -42.876 -6.688 1.00 84.44 94 LEU A O 1
ATOM 751 N N . SER A 1 95 ? 7.172 -44.548 -7.432 1.00 87.19 95 SER A N 1
ATOM 752 C CA . SER A 1 95 ? 7.063 -44.178 -8.848 1.00 87.19 95 SER A CA 1
ATOM 753 C C . SER A 1 95 ? 5.618 -44.264 -9.356 1.00 87.19 95 SER A C 1
ATOM 755 O O . SER A 1 95 ? 5.195 -43.442 -10.167 1.00 87.19 95 SER A O 1
ATOM 757 N N . ARG A 1 96 ? 4.822 -45.219 -8.850 1.00 86.56 96 ARG A N 1
ATOM 758 C CA . ARG A 1 96 ? 3.378 -45.303 -9.134 1.00 86.56 96 ARG A CA 1
ATOM 759 C C . ARG A 1 96 ? 2.599 -44.147 -8.515 1.00 86.56 96 ARG A C 1
ATOM 761 O O . ARG A 1 96 ? 1.727 -43.606 -9.188 1.00 86.56 96 ARG A O 1
ATOM 768 N N . GLN A 1 97 ? 2.914 -43.759 -7.279 1.00 78.56 97 GLN A N 1
ATOM 769 C CA . GLN A 1 97 ? 2.289 -42.607 -6.621 1.00 78.56 97 GLN A CA 1
ATOM 770 C C . GLN A 1 97 ? 2.606 -41.303 -7.355 1.00 78.56 97 GLN A C 1
ATOM 772 O O . GLN A 1 97 ? 1.695 -40.527 -7.627 1.00 78.56 97 GLN A O 1
ATOM 777 N N . TYR A 1 98 ? 3.862 -41.092 -7.759 1.00 75.94 98 TYR A N 1
ATOM 778 C CA . TYR A 1 98 ? 4.241 -39.930 -8.566 1.00 75.94 98 TYR A CA 1
ATOM 779 C C . TYR A 1 98 ? 3.539 -39.915 -9.921 1.00 75.94 98 TYR A C 1
ATOM 781 O O . TYR A 1 98 ? 3.023 -38.880 -10.330 1.00 75.94 98 TYR A O 1
ATOM 789 N N . TYR A 1 99 ? 3.464 -41.057 -10.604 1.00 78.75 99 TYR A N 1
ATOM 790 C CA . TYR A 1 99 ? 2.750 -41.154 -11.876 1.00 78.75 99 TYR A CA 1
ATOM 791 C C . TYR A 1 99 ? 1.254 -40.842 -11.727 1.00 78.75 99 TYR A C 1
ATOM 793 O O . TYR A 1 99 ? 0.713 -40.075 -12.517 1.00 78.75 99 TYR A O 1
ATOM 801 N N . GLN A 1 100 ? 0.602 -41.364 -10.683 1.00 70.75 100 GLN A N 1
ATOM 802 C CA . GLN A 1 100 ? -0.793 -41.039 -10.363 1.00 70.75 100 GLN A CA 1
ATOM 803 C C . GLN A 1 100 ? -0.980 -39.555 -10.029 1.00 70.75 100 GLN A C 1
ATOM 805 O O . GLN A 1 100 ? -1.936 -38.943 -10.498 1.00 70.75 100 GLN A O 1
ATOM 810 N N . PHE A 1 101 ? -0.059 -38.971 -9.261 1.00 69.56 101 PHE A N 1
ATOM 811 C CA . PHE A 1 101 ? -0.075 -37.550 -8.929 1.00 69.56 101 PHE A CA 1
ATOM 812 C C . PHE A 1 101 ? 0.021 -36.688 -10.193 1.00 69.56 101 PHE A C 1
ATOM 814 O O . PHE A 1 101 ? -0.855 -35.865 -10.429 1.00 69.56 101 PHE A O 1
ATOM 821 N N . PHE A 1 102 ? 1.012 -36.927 -11.058 1.00 61.72 102 PHE A N 1
ATOM 822 C CA . PHE A 1 102 ? 1.199 -36.149 -12.287 1.00 61.72 102 PHE A CA 1
ATOM 823 C C . PHE A 1 102 ? 0.076 -36.339 -13.314 1.00 61.72 102 PHE A C 1
ATOM 825 O O . PHE A 1 102 ? -0.254 -35.390 -14.024 1.00 61.72 102 PHE A O 1
ATOM 832 N N . GLN A 1 103 ? -0.552 -37.517 -13.377 1.00 60.75 103 GLN A N 1
ATOM 833 C CA . GLN A 1 103 ? -1.756 -37.701 -14.194 1.00 60.75 103 GLN A CA 1
ATOM 834 C C . GLN A 1 103 ? -2.975 -36.961 -13.625 1.00 60.75 103 GLN A C 1
ATOM 836 O O . GLN A 1 103 ? -3.790 -36.464 -14.398 1.00 60.75 103 GLN A O 1
ATOM 841 N N . GLY A 1 104 ? -3.085 -36.828 -12.299 1.00 49.50 104 GLY A N 1
ATOM 842 C CA . GLY A 1 104 ? -4.160 -36.077 -11.643 1.00 49.50 104 GLY A CA 1
ATOM 843 C C . GLY A 1 104 ? -4.085 -34.558 -11.845 1.00 49.50 104 GLY A C 1
ATOM 844 O O . GLY A 1 104 ? -5.118 -33.891 -11.839 1.00 49.50 104 GLY A O 1
ATOM 845 N N . THR A 1 105 ? -2.891 -34.001 -12.069 1.00 47.44 105 THR A N 1
ATOM 846 C CA . THR A 1 105 ? -2.677 -32.545 -12.192 1.00 47.44 105 THR A CA 1
ATOM 847 C C . THR A 1 105 ? -2.928 -31.995 -13.605 1.00 47.44 105 THR A C 1
ATOM 849 O O . THR A 1 105 ? -3.039 -30.785 -13.774 1.00 47.44 105 THR A O 1
ATOM 852 N N . LEU A 1 106 ? -3.057 -32.846 -14.633 1.00 47.50 106 LEU A N 1
ATOM 853 C CA . LEU A 1 106 ? -3.161 -32.427 -16.045 1.00 47.50 106 LEU A CA 1
ATOM 854 C C . LEU A 1 106 ? -4.588 -32.133 -16.553 1.00 47.50 106 LEU A C 1
ATOM 856 O O . LEU A 1 106 ? -4.785 -31.979 -17.755 1.00 47.50 106 LEU A O 1
ATOM 860 N N . GLY A 1 107 ? -5.597 -32.030 -15.682 1.00 45.25 107 GLY A N 1
ATOM 861 C CA . GLY A 1 107 ? -6.931 -31.527 -16.061 1.00 45.25 107 GLY A CA 1
ATOM 862 C C . GLY A 1 107 ? -7.722 -32.375 -17.074 1.00 45.25 107 GLY A C 1
ATOM 863 O O . GLY A 1 107 ? -8.824 -31.992 -17.459 1.00 45.25 107 GLY A O 1
ATOM 864 N N . LEU A 1 108 ? -7.216 -33.543 -17.478 1.00 45.94 108 LEU A N 1
ATOM 865 C CA . LEU A 1 108 ? -7.909 -34.504 -18.336 1.00 45.94 108 LEU A CA 1
ATOM 866 C C . LEU A 1 108 ? -8.626 -35.549 -17.484 1.00 45.94 108 LEU A C 1
ATOM 868 O O . LEU A 1 108 ? -8.163 -36.674 -17.338 1.00 45.94 108 LEU A O 1
ATOM 872 N N . GLY A 1 109 ? -9.782 -35.150 -16.953 1.00 42.47 109 GLY A N 1
ATOM 873 C CA . GLY A 1 109 ? -10.799 -36.050 -16.420 1.00 42.47 109 GLY A CA 1
ATOM 874 C C . GLY A 1 109 ? -10.405 -36.749 -15.123 1.00 42.47 109 GLY A C 1
ATOM 875 O O . GLY A 1 109 ? -9.406 -37.446 -15.012 1.00 42.47 109 GLY A O 1
ATOM 876 N N . SER A 1 110 ? -11.257 -36.644 -14.114 1.00 44.31 110 SER A N 1
ATOM 877 C CA . SER A 1 110 ? -11.237 -37.601 -13.022 1.00 44.31 110 SER A CA 1
ATOM 878 C C . SER A 1 110 ? -11.470 -39.001 -13.604 1.00 44.31 110 SER A C 1
ATOM 880 O O . SER A 1 110 ? -12.614 -39.362 -13.883 1.00 44.31 110 SER A O 1
ATOM 882 N N . TRP A 1 111 ? -10.425 -39.815 -13.756 1.00 47.00 111 TRP A N 1
ATOM 883 C CA . TRP A 1 111 ? -10.573 -41.265 -13.906 1.00 47.00 111 TRP A CA 1
ATOM 884 C C . TRP A 1 111 ? -10.974 -41.834 -12.539 1.00 47.00 111 TRP A C 1
ATOM 886 O O . TRP A 1 111 ? -10.285 -42.661 -11.945 1.00 47.00 111 TRP A O 1
ATOM 896 N N . LYS A 1 112 ? -12.108 -41.355 -12.011 1.00 55.12 112 LYS A N 1
ATOM 897 C CA . LYS A 1 112 ? -12.899 -42.116 -11.055 1.00 55.12 112 LYS A CA 1
ATOM 898 C C . LYS A 1 112 ? -13.109 -43.472 -11.706 1.00 55.12 112 LYS A C 1
ATOM 900 O O . LYS A 1 112 ? -13.392 -43.548 -12.906 1.00 55.12 112 LYS A O 1
ATOM 905 N N . ARG A 1 113 ? -12.894 -44.547 -10.950 1.00 62.50 113 ARG A N 1
ATOM 906 C CA . ARG A 1 113 ? -13.074 -45.899 -11.485 1.00 62.50 113 ARG A CA 1
ATOM 907 C C . ARG A 1 113 ? -14.467 -45.956 -12.119 1.00 62.50 113 ARG A C 1
ATOM 909 O O . ARG A 1 113 ? -15.396 -45.399 -11.551 1.00 62.50 113 ARG A O 1
ATOM 916 N N . ILE A 1 114 ? -14.615 -46.585 -13.286 1.00 58.31 114 ILE A N 1
ATOM 917 C CA . ILE A 1 114 ? -15.861 -46.580 -14.086 1.00 58.31 114 ILE A CA 1
ATOM 918 C C . ILE A 1 114 ? -17.115 -46.815 -13.220 1.00 58.31 114 ILE A C 1
ATOM 920 O O . ILE A 1 114 ? -18.121 -46.136 -13.400 1.00 58.31 114 ILE A O 1
ATOM 924 N N . HIS A 1 115 ? -17.015 -47.676 -12.202 1.00 63.75 115 HIS A N 1
ATOM 925 C CA . HIS A 1 115 ? -18.090 -47.939 -11.245 1.00 63.75 115 HIS A CA 1
ATOM 926 C C . HIS A 1 115 ? -18.495 -46.745 -10.365 1.00 63.75 115 HIS A C 1
ATOM 928 O O . HIS A 1 115 ? -19.660 -46.636 -10.023 1.00 63.75 115 HIS A O 1
ATOM 934 N N . GLU A 1 116 ? -17.588 -45.843 -9.989 1.00 70.62 116 GLU A N 1
ATOM 935 C CA . GLU A 1 116 ? -17.913 -44.627 -9.228 1.00 70.62 116 GLU A CA 1
ATOM 936 C C . GLU A 1 116 ? -18.623 -43.596 -10.107 1.00 70.62 116 GLU A C 1
ATOM 938 O O . GLU A 1 116 ? -19.548 -42.924 -9.656 1.00 70.62 116 GLU A O 1
ATOM 943 N N . VAL A 1 117 ? -18.207 -43.478 -11.372 1.00 72.88 117 VAL A N 1
ATOM 944 C CA . VAL A 1 117 ? -18.859 -42.605 -12.357 1.00 72.88 117 VAL A CA 1
ATOM 945 C C . VAL A 1 117 ? -20.261 -43.119 -12.672 1.00 72.88 117 VAL A C 1
ATOM 947 O O . VAL A 1 117 ? -21.211 -42.340 -12.714 1.00 72.88 117 VAL A O 1
ATOM 950 N N . GLU A 1 118 ? -20.397 -44.429 -12.854 1.00 77.62 118 GLU A N 1
ATOM 951 C CA . GLU A 1 118 ? -21.672 -45.088 -13.114 1.00 77.62 118 GLU A CA 1
ATOM 952 C C . GLU A 1 118 ? -22.588 -45.068 -11.884 1.00 77.62 118 GLU A C 1
ATOM 954 O O . GLU A 1 118 ? -23.758 -44.718 -12.014 1.00 77.62 118 GLU A O 1
ATOM 959 N N . ALA A 1 119 ? -22.061 -45.313 -10.678 1.00 80.69 119 ALA A N 1
ATOM 960 C CA . ALA A 1 119 ? -22.817 -45.186 -9.431 1.00 80.69 119 ALA A CA 1
ATOM 961 C C . ALA A 1 119 ? -23.294 -43.747 -9.200 1.00 80.69 119 ALA A C 1
ATOM 963 O O . ALA A 1 119 ? -24.449 -43.534 -8.840 1.00 80.69 119 ALA A O 1
ATOM 964 N N . TRP A 1 120 ? -22.445 -42.750 -9.462 1.00 82.44 120 TRP A N 1
ATOM 965 C CA . TRP A 1 120 ? -22.819 -41.340 -9.352 1.00 82.44 120 TRP A CA 1
ATOM 966 C C . TRP A 1 120 ? -23.878 -40.934 -10.382 1.00 82.44 120 TRP A C 1
ATOM 968 O O . TRP A 1 120 ? -24.846 -40.242 -10.062 1.00 82.44 120 TRP A O 1
ATOM 978 N N . ARG A 1 121 ? -23.723 -41.393 -11.627 1.00 85.88 121 ARG A N 1
ATOM 979 C CA . ARG A 1 121 ? -24.718 -41.214 -12.685 1.00 85.88 121 ARG A CA 1
ATOM 980 C C . ARG A 1 121 ? -26.056 -41.843 -12.280 1.00 85.88 121 ARG A C 1
ATOM 982 O O . ARG A 1 121 ? -27.088 -41.184 -12.392 1.00 85.88 121 ARG A O 1
ATOM 989 N N . GLN A 1 122 ? -26.037 -43.074 -11.771 1.00 87.31 122 GLN A N 1
ATOM 990 C CA . GLN A 1 122 ? -27.235 -43.771 -11.311 1.00 87.31 122 GLN A CA 1
ATOM 991 C C . GLN A 1 122 ? -27.879 -43.061 -10.118 1.00 87.31 122 GLN A C 1
ATOM 993 O O . GLN A 1 122 ? -29.094 -42.915 -10.080 1.00 87.31 122 GLN A O 1
ATOM 998 N N . GLN A 1 123 ? -27.082 -42.554 -9.177 1.00 87.69 123 GLN A N 1
ATOM 999 C CA . GLN A 1 123 ? -27.578 -41.778 -8.043 1.00 87.69 123 GLN A CA 1
ATOM 1000 C C . GLN A 1 123 ? -28.327 -40.521 -8.503 1.00 87.69 123 GLN A C 1
ATOM 1002 O O . GLN A 1 123 ? -29.413 -40.236 -8.006 1.00 87.69 123 GLN A O 1
ATOM 1007 N N . ARG A 1 124 ? -27.797 -39.802 -9.499 1.00 88.56 124 ARG A N 1
ATOM 1008 C CA . ARG A 1 124 ? -28.463 -38.623 -10.074 1.00 88.56 124 ARG A CA 1
ATOM 1009 C C . ARG A 1 124 ? -29.738 -38.968 -10.834 1.00 88.56 124 ARG A C 1
ATOM 1011 O O . ARG A 1 124 ? -30.688 -38.193 -10.776 1.00 88.56 124 ARG A O 1
ATOM 1018 N N . LEU A 1 125 ? -29.778 -40.112 -11.517 1.00 89.25 125 LEU A N 1
ATOM 1019 C CA . LEU A 1 125 ? -31.027 -40.603 -12.095 1.00 89.25 125 LEU A CA 1
ATOM 1020 C C . LEU A 1 125 ? -32.050 -40.962 -11.026 1.00 89.25 125 LEU A C 1
ATOM 1022 O O . LEU A 1 125 ? -33.204 -40.582 -11.158 1.00 89.25 125 LEU A O 1
ATOM 1026 N N . ASN A 1 126 ? -31.636 -41.647 -9.962 1.00 89.06 126 ASN A N 1
ATOM 1027 C CA . ASN A 1 126 ? -32.540 -42.004 -8.874 1.00 89.06 126 ASN A CA 1
ATOM 1028 C C . ASN A 1 126 ? -33.136 -40.743 -8.234 1.00 89.06 126 ASN A C 1
ATOM 1030 O O . ASN A 1 126 ? -34.342 -40.680 -8.028 1.00 89.06 126 ASN A O 1
ATOM 1034 N N . TRP A 1 127 ? -32.329 -39.696 -8.025 1.00 86.69 127 TRP A N 1
ATOM 1035 C CA . TRP A 1 127 ? -32.839 -38.395 -7.581 1.00 86.69 127 TRP A CA 1
ATOM 1036 C C . TRP A 1 127 ? -33.846 -37.783 -8.553 1.00 86.69 127 TRP A C 1
ATOM 1038 O O . TRP A 1 127 ? -34.803 -37.156 -8.114 1.00 86.69 127 TRP A O 1
ATOM 1048 N N . LEU A 1 128 ? -33.646 -37.950 -9.862 1.00 88.81 128 LEU A N 1
ATOM 1049 C CA . LEU A 1 128 ? -34.565 -37.442 -10.877 1.00 88.81 128 LEU A CA 1
ATOM 1050 C C . LEU A 1 128 ? -35.898 -38.208 -10.899 1.00 88.81 128 LEU A C 1
ATOM 1052 O O . LEU A 1 128 ? -36.934 -37.591 -11.135 1.00 88.81 128 LEU A O 1
ATOM 1056 N N . GLU A 1 129 ? -35.876 -39.516 -10.628 1.00 87.75 129 GLU A N 1
ATOM 1057 C CA . GLU A 1 129 ? -37.083 -40.343 -10.483 1.00 87.75 129 GLU A CA 1
ATOM 1058 C C . GLU A 1 129 ? -37.847 -40.025 -9.188 1.00 87.75 129 GLU A C 1
ATOM 1060 O O . GLU A 1 129 ? -39.074 -39.969 -9.186 1.00 87.75 129 GLU A O 1
ATOM 1065 N N . GLU A 1 130 ? -37.132 -39.766 -8.090 1.00 85.94 130 GLU A N 1
ATOM 1066 C CA . GLU A 1 130 ? -37.728 -39.351 -6.813 1.00 85.94 130 GLU A CA 1
ATOM 1067 C C . GLU A 1 130 ? -38.250 -37.904 -6.842 1.00 85.94 130 GLU A C 1
ATOM 1069 O O . GLU A 1 130 ? -39.092 -37.517 -6.026 1.00 85.94 130 GLU A O 1
ATOM 1074 N N . PHE A 1 131 ? -37.753 -37.084 -7.770 1.00 85.31 131 PHE A N 1
ATOM 1075 C CA . PHE A 1 131 ? -38.122 -35.683 -7.874 1.00 85.31 131 PHE A CA 1
ATOM 1076 C C . PHE A 1 131 ? -39.506 -35.499 -8.516 1.00 85.31 131 PHE A C 1
ATOM 1078 O O . PHE A 1 131 ? -39.716 -35.702 -9.718 1.00 85.31 131 PHE A O 1
ATOM 1085 N N . GLU A 1 132 ? -40.445 -35.014 -7.705 1.00 87.38 132 GLU A N 1
ATOM 1086 C CA . GLU A 1 132 ? -41.775 -34.580 -8.130 1.00 87.38 132 GLU A CA 1
ATOM 1087 C C . GLU A 1 132 ? -41.839 -33.042 -8.191 1.00 87.38 132 GLU A C 1
ATOM 1089 O O . GLU A 1 132 ? -41.840 -32.375 -7.146 1.00 87.38 132 GLU A O 1
ATOM 1094 N N . PRO A 1 133 ? -41.914 -32.437 -9.391 1.00 84.25 133 PRO A N 1
ATOM 1095 C CA . PRO A 1 133 ? -41.969 -30.988 -9.516 1.00 84.25 133 PRO A CA 1
ATOM 1096 C C . PRO A 1 133 ? -43.216 -30.413 -8.824 1.00 84.25 133 PRO A C 1
ATOM 1098 O O . PRO A 1 133 ? -44.339 -30.866 -9.040 1.00 84.25 133 PRO A O 1
ATOM 1101 N N . GLY A 1 134 ? -43.024 -29.387 -7.992 1.00 82.19 134 GLY A N 1
ATOM 1102 C CA . GLY A 1 134 ? -44.098 -28.761 -7.207 1.00 82.19 134 GLY A CA 1
ATOM 1103 C C . GLY A 1 134 ? -44.321 -29.365 -5.814 1.00 82.19 134 GLY A C 1
ATOM 1104 O O . GLY A 1 134 ? -45.070 -28.791 -5.019 1.00 82.19 134 GLY A O 1
ATOM 1105 N N . ARG A 1 135 ? -43.619 -30.453 -5.468 1.00 84.81 135 ARG A N 1
ATOM 1106 C CA . ARG A 1 135 ? -43.657 -31.073 -4.139 1.00 84.81 135 ARG A CA 1
ATOM 1107 C C . ARG A 1 135 ? -42.317 -30.920 -3.420 1.00 84.81 135 ARG A C 1
ATOM 1109 O O . ARG A 1 135 ? -41.267 -31.271 -3.942 1.00 84.81 135 ARG A O 1
ATOM 1116 N N . ILE A 1 136 ? -42.352 -30.434 -2.179 1.00 76.81 136 ILE A N 1
ATOM 1117 C CA . ILE A 1 136 ? -41.163 -30.385 -1.316 1.00 76.81 136 ILE A CA 1
ATOM 1118 C C . ILE A 1 136 ? -40.981 -31.759 -0.654 1.00 76.81 136 ILE A C 1
ATOM 1120 O O . ILE A 1 136 ? -41.745 -32.129 0.247 1.00 76.81 136 ILE A O 1
ATOM 1124 N N . GLY A 1 137 ? -39.993 -32.521 -1.121 1.00 73.75 137 GLY A N 1
ATOM 1125 C CA . GLY A 1 137 ? -39.582 -33.803 -0.538 1.00 73.75 137 GLY A CA 1
ATOM 1126 C C . GLY A 1 137 ? -38.535 -33.647 0.574 1.00 73.75 137 GLY A C 1
ATOM 1127 O O . GLY A 1 137 ? -37.764 -32.695 0.565 1.00 73.75 137 GLY A O 1
ATOM 1128 N N . GLY A 1 138 ? -38.501 -34.598 1.518 1.00 75.62 138 GLY A N 1
ATOM 1129 C CA . GLY A 1 138 ? -37.487 -34.690 2.585 1.00 75.62 138 GLY A CA 1
ATOM 1130 C C . GLY A 1 138 ? -37.721 -33.781 3.804 1.00 75.62 138 GLY A C 1
ATOM 1131 O O . GLY A 1 138 ? -38.238 -32.676 3.677 1.00 75.62 138 GLY A O 1
ATOM 1132 N N . GLU A 1 139 ? -37.361 -34.245 5.007 1.00 72.31 139 GLU A N 1
ATOM 1133 C CA . GLU A 1 139 ? -37.470 -33.437 6.241 1.00 72.31 139 GLU A CA 1
ATOM 1134 C C . GLU A 1 139 ? -36.400 -32.344 6.319 1.00 72.31 139 GLU A C 1
ATOM 1136 O O . GLU A 1 139 ? -36.724 -31.205 6.634 1.00 72.31 139 GLU A O 1
ATOM 1141 N N . LEU A 1 140 ? -35.169 -32.651 5.902 1.00 66.56 140 LEU A N 1
ATOM 1142 C CA . LEU A 1 140 ? -34.048 -31.705 5.848 1.00 66.56 140 LEU A CA 1
ATOM 1143 C C . LEU A 1 140 ? -34.345 -30.470 4.987 1.00 66.56 140 LEU A C 1
ATOM 1145 O O . LEU A 1 140 ? -34.024 -29.352 5.375 1.00 66.56 140 LEU A O 1
ATOM 1149 N N . LEU A 1 141 ? -34.985 -30.649 3.826 1.00 65.94 141 LEU A N 1
ATOM 1150 C CA . LEU A 1 141 ? -35.344 -29.528 2.953 1.00 65.94 141 LEU A CA 1
ATOM 1151 C C . LEU A 1 141 ? -36.500 -28.704 3.539 1.00 65.94 141 LEU A C 1
ATOM 1153 O O . LEU A 1 141 ? -36.513 -27.484 3.400 1.00 65.94 141 LEU A O 1
ATOM 1157 N N . LYS A 1 142 ? -37.454 -29.353 4.219 1.00 73.50 142 LYS A N 1
ATOM 1158 C CA . LYS A 1 142 ? -38.541 -28.661 4.928 1.00 73.50 142 LYS A CA 1
ATOM 1159 C C . LYS A 1 142 ? -38.013 -27.839 6.104 1.00 73.50 142 LYS A C 1
ATOM 1161 O O . LYS A 1 142 ? -38.482 -26.727 6.305 1.00 73.50 142 LYS A O 1
ATOM 1166 N N . GLU A 1 143 ? -37.039 -28.366 6.842 1.00 73.06 143 GLU A N 1
ATOM 1167 C CA . GLU A 1 143 ? -36.371 -27.668 7.943 1.00 73.06 143 GLU A CA 1
ATOM 1168 C C . GLU A 1 143 ? -35.515 -26.501 7.427 1.00 73.06 143 GLU A C 1
ATOM 1170 O O . GLU A 1 143 ? -35.639 -25.381 7.918 1.00 73.06 143 GLU A O 1
ATOM 1175 N N . ALA A 1 144 ? -34.715 -26.727 6.379 1.00 64.81 144 ALA A N 1
ATOM 1176 C CA . ALA A 1 144 ? -33.832 -25.714 5.798 1.00 64.81 144 ALA A CA 1
ATOM 1177 C C . ALA A 1 144 ? -34.583 -24.540 5.156 1.00 64.81 144 ALA A C 1
ATOM 1179 O O . ALA A 1 144 ? -34.085 -23.416 5.157 1.00 64.81 144 ALA A O 1
ATOM 1180 N N . LEU A 1 145 ? -35.780 -24.782 4.611 1.00 66.25 145 LEU A N 1
ATOM 1181 C CA . LEU A 1 145 ? -36.611 -23.713 4.063 1.00 66.25 145 LEU A CA 1
ATOM 1182 C C . LEU A 1 145 ? -37.213 -22.816 5.151 1.00 66.25 145 LEU A C 1
ATOM 1184 O O . LEU A 1 145 ? -37.732 -21.764 4.794 1.00 66.25 145 LEU A O 1
ATOM 1188 N N . GLY A 1 146 ? -37.149 -23.193 6.439 1.00 60.78 146 GLY A N 1
ATOM 1189 C CA . GLY A 1 146 ? -37.520 -22.363 7.599 1.00 60.78 146 GLY A CA 1
ATOM 1190 C C . GLY A 1 146 ? -38.980 -21.889 7.654 1.00 60.78 146 GLY A C 1
ATOM 1191 O O . GLY A 1 146 ? -39.412 -21.321 8.654 1.00 60.78 146 GLY A O 1
ATOM 1192 N N . SER A 1 147 ? -39.739 -22.140 6.593 1.00 59.28 147 SER A N 1
ATOM 1193 C CA . SER A 1 147 ? -41.092 -21.678 6.352 1.00 59.28 147 SER A CA 1
ATOM 1194 C C . SER A 1 147 ? -42.055 -22.846 6.450 1.00 59.28 147 SER A C 1
ATOM 1196 O O . SER A 1 147 ? -41.818 -23.934 5.916 1.00 59.28 147 SER A O 1
ATOM 1198 N N . SER A 1 148 ? -43.200 -22.601 7.085 1.00 69.81 148 SER A N 1
ATOM 1199 C CA . SER A 1 148 ? -44.338 -23.504 6.950 1.00 69.81 148 SER A CA 1
ATOM 1200 C C . SER A 1 148 ? -44.651 -23.691 5.457 1.00 69.81 148 SER A C 1
ATOM 1202 O O . SER A 1 148 ? -44.559 -22.750 4.666 1.00 69.81 148 SER A O 1
ATOM 1204 N N . ARG A 1 149 ? -45.013 -24.914 5.050 1.00 70.81 149 ARG A N 1
ATOM 1205 C CA . ARG A 1 149 ? -45.419 -25.258 3.669 1.00 70.81 149 ARG A CA 1
ATOM 1206 C C . ARG A 1 149 ? -46.411 -24.242 3.074 1.00 70.81 149 ARG A C 1
ATOM 1208 O O . ARG A 1 149 ? -46.407 -24.007 1.866 1.00 70.81 149 ARG A O 1
ATOM 1215 N N . ASP A 1 150 ? -47.209 -23.629 3.936 1.00 76.44 150 ASP A N 1
ATOM 1216 C CA . ASP A 1 150 ? -48.247 -22.652 3.634 1.00 76.44 150 ASP A CA 1
ATOM 1217 C C . ASP A 1 150 ? -47.684 -21.320 3.109 1.00 76.44 150 ASP A C 1
ATOM 1219 O O . ASP A 1 150 ? -48.253 -20.731 2.189 1.00 76.44 150 ASP A O 1
ATOM 1223 N N . GLU A 1 151 ? -46.540 -20.857 3.623 1.00 78.50 151 GLU A N 1
ATOM 1224 C CA . GLU A 1 151 ? -45.891 -19.624 3.154 1.00 78.50 151 GLU A CA 1
ATOM 1225 C C . GLU A 1 151 ? -45.328 -19.777 1.740 1.00 78.50 151 GLU A C 1
ATOM 1227 O O . GLU A 1 151 ? -45.493 -18.883 0.909 1.00 78.50 151 GLU A O 1
ATOM 1232 N N . LEU A 1 152 ? -44.721 -20.927 1.426 1.00 79.44 152 LEU A N 1
ATOM 1233 C CA . LEU A 1 152 ? -44.199 -21.175 0.082 1.00 79.44 152 LEU A CA 1
ATOM 1234 C C . LEU A 1 152 ? -45.332 -21.249 -0.945 1.00 79.44 152 LEU A C 1
ATOM 1236 O O . LEU A 1 152 ? -45.239 -20.635 -2.007 1.00 79.44 152 LEU A O 1
ATOM 1240 N N . LEU A 1 153 ? -46.409 -21.979 -0.636 1.00 82.44 153 LEU A N 1
ATOM 1241 C CA . LEU A 1 153 ? -47.566 -22.061 -1.528 1.00 82.44 153 LEU A CA 1
ATOM 1242 C C . LEU A 1 153 ? -48.193 -20.677 -1.732 1.00 82.44 153 LEU A C 1
ATOM 1244 O O . LEU A 1 153 ? -48.503 -20.313 -2.864 1.00 82.44 153 LEU A O 1
ATOM 1248 N N . LYS A 1 154 ? -48.290 -19.859 -0.679 1.00 81.62 154 LYS A N 1
ATOM 1249 C CA . LYS A 1 154 ? -48.748 -18.468 -0.783 1.00 81.62 154 LYS A CA 1
ATOM 1250 C C . LYS A 1 154 ? -47.844 -17.604 -1.672 1.00 81.62 154 LYS A C 1
ATOM 1252 O O . LYS A 1 154 ? -48.344 -16.773 -2.423 1.00 81.62 154 LYS A O 1
ATOM 1257 N N . ASN A 1 155 ? -46.530 -17.802 -1.631 1.00 81.75 155 ASN A N 1
ATOM 1258 C CA . ASN A 1 155 ? -45.614 -17.087 -2.520 1.00 81.75 155 ASN A CA 1
ATOM 1259 C C . ASN A 1 155 ? -45.771 -17.545 -3.975 1.00 81.75 155 ASN A C 1
ATOM 1261 O O . ASN A 1 155 ? -45.843 -16.713 -4.873 1.00 81.75 155 ASN A O 1
ATOM 1265 N N . ILE A 1 156 ? -45.914 -18.851 -4.216 1.00 82.25 156 ILE A N 1
ATOM 1266 C CA . ILE A 1 156 ? -46.141 -19.403 -5.560 1.00 82.25 156 ILE A CA 1
ATOM 1267 C C . ILE A 1 156 ? -47.467 -18.907 -6.151 1.00 82.25 156 ILE A C 1
ATOM 1269 O O . ILE A 1 156 ? -47.528 -18.635 -7.347 1.00 82.25 156 ILE A O 1
ATOM 1273 N N . SER A 1 157 ? -48.519 -18.733 -5.343 1.00 83.94 157 SER A N 1
ATOM 1274 C CA . SER A 1 157 ? -49.775 -18.160 -5.841 1.00 83.94 157 SER A CA 1
ATOM 1275 C C . SER A 1 157 ? -49.634 -16.693 -6.256 1.00 83.94 157 SER A C 1
ATOM 1277 O O . SER A 1 157 ? -50.283 -16.275 -7.212 1.00 83.94 157 SER A O 1
ATOM 1279 N N . ALA A 1 158 ? -48.763 -15.932 -5.587 1.00 81.81 158 ALA A N 1
ATOM 1280 C CA . ALA A 1 158 ? -48.462 -14.548 -5.942 1.00 81.81 158 ALA A CA 1
ATOM 1281 C C . ALA A 1 158 ? -47.531 -14.439 -7.163 1.00 81.81 158 ALA A C 1
ATOM 1283 O O . ALA A 1 158 ? -47.707 -13.559 -8.005 1.00 81.81 158 ALA A O 1
ATOM 1284 N N . TRP A 1 159 ? -46.539 -15.326 -7.266 1.00 83.94 159 TRP A N 1
ATOM 1285 C CA . TRP A 1 159 ? -45.568 -15.331 -8.363 1.00 83.94 159 TRP A CA 1
ATOM 1286 C C . TRP A 1 159 ? -46.145 -15.933 -9.643 1.00 83.94 159 TRP A C 1
ATOM 1288 O O . TRP A 1 159 ? -45.780 -15.520 -10.734 1.00 83.94 159 TRP A O 1
ATOM 1298 N N . GLY A 1 160 ? -47.072 -16.879 -9.538 1.00 88.44 160 GLY A N 1
ATOM 1299 C CA . GLY A 1 160 ? -47.580 -17.625 -10.681 1.00 88.44 160 GLY A CA 1
ATOM 1300 C C . GLY A 1 160 ? -46.748 -18.871 -10.989 1.00 88.44 160 GLY A C 1
ATOM 1301 O O . GLY A 1 160 ? -45.857 -19.284 -10.249 1.00 88.44 160 GLY A O 1
ATOM 1302 N N . TYR A 1 161 ? -47.091 -19.530 -12.091 1.00 90.81 161 TYR A N 1
ATOM 1303 C CA . TYR A 1 161 ? -46.554 -20.836 -12.451 1.00 90.81 161 TYR A CA 1
ATOM 1304 C C . TYR A 1 161 ? -45.149 -20.719 -13.063 1.00 90.81 161 TYR A C 1
ATOM 1306 O O . TYR A 1 161 ? -45.005 -20.030 -14.074 1.00 90.81 161 TYR A O 1
ATOM 1314 N N . PRO A 1 162 ? -44.117 -21.407 -12.550 1.00 88.38 162 PRO A N 1
ATOM 1315 C CA . PRO A 1 162 ? -42.761 -21.245 -13.068 1.00 88.38 162 PRO A CA 1
ATOM 1316 C C . PRO A 1 162 ? -42.645 -21.672 -14.545 1.00 88.38 162 PRO A C 1
ATOM 1318 O O . PRO A 1 162 ? -43.038 -22.791 -14.888 1.00 88.38 162 PRO A O 1
ATOM 1321 N N . PRO A 1 163 ? -42.071 -20.836 -15.431 1.00 86.94 163 PRO A N 1
ATOM 1322 C CA . PRO A 1 163 ? -42.059 -21.099 -16.872 1.00 86.94 163 PRO A CA 1
ATOM 1323 C C . PRO A 1 163 ? -41.223 -22.327 -17.254 1.00 86.94 163 PRO A C 1
ATOM 1325 O O . PRO A 1 163 ? -41.550 -23.006 -18.218 1.00 86.94 163 PRO A O 1
ATOM 1328 N N . GLY A 1 164 ? -40.198 -22.678 -16.467 1.00 85.50 164 GLY A N 1
ATOM 1329 C CA . GLY A 1 164 ? -39.374 -23.871 -16.708 1.00 85.50 164 GLY A CA 1
ATOM 1330 C C . GLY A 1 164 ? -40.123 -25.208 -16.591 1.00 85.50 164 GLY A C 1
ATOM 1331 O O . GLY A 1 164 ? -39.616 -26.222 -17.057 1.00 85.50 164 GLY A O 1
ATOM 1332 N N . TRP A 1 165 ? -41.327 -25.210 -16.005 1.00 91.94 165 TRP A N 1
ATOM 1333 C CA . TRP A 1 165 ? -42.204 -26.384 -15.893 1.00 91.94 165 TRP A CA 1
ATOM 1334 C C . TRP A 1 165 ? -43.393 -26.339 -16.860 1.00 91.94 165 TRP A C 1
ATOM 1336 O O . TRP A 1 165 ? -44.358 -27.092 -16.686 1.00 91.94 165 TRP A O 1
ATOM 1346 N N . LEU A 1 166 ? -43.371 -25.407 -17.816 1.00 91.75 166 LEU A N 1
ATOM 1347 C CA . LEU A 1 166 ? -44.371 -25.255 -18.864 1.00 91.75 166 LEU A CA 1
ATOM 1348 C C . LEU A 1 166 ? -43.728 -25.621 -20.205 1.00 91.75 166 LEU A C 1
ATOM 1350 O O . LEU A 1 166 ? -43.018 -24.821 -20.807 1.00 91.75 166 LEU A O 1
ATOM 1354 N N . SER A 1 167 ? -43.963 -26.844 -20.661 1.00 91.19 167 SER A N 1
ATOM 1355 C CA . SER A 1 167 ? -43.328 -27.386 -21.862 1.00 91.19 167 SER A CA 1
ATOM 1356 C C . SER A 1 167 ? -44.168 -28.503 -22.462 1.00 91.19 167 SER A C 1
ATOM 1358 O O . SER A 1 167 ? -45.014 -29.103 -21.798 1.00 91.19 167 SER A O 1
ATOM 1360 N N . GLU A 1 168 ? -43.947 -28.790 -23.739 1.00 91.38 168 GLU A N 1
ATOM 1361 C CA . GLU A 1 168 ? -44.602 -29.907 -24.428 1.00 91.38 168 GLU A CA 1
ATOM 1362 C C . GLU A 1 168 ? -44.099 -31.260 -23.915 1.00 91.38 168 GLU A C 1
ATOM 1364 O O . GLU A 1 168 ? -44.885 -32.175 -23.692 1.00 91.38 168 GLU A O 1
ATOM 1369 N N . THR A 1 169 ? -42.793 -31.351 -23.663 1.00 90.81 169 THR A N 1
ATOM 1370 C CA . THR A 1 169 ? -42.104 -32.535 -23.135 1.00 90.81 169 THR A CA 1
ATOM 1371 C C . THR A 1 169 ? -41.816 -32.372 -21.648 1.00 90.81 169 THR A C 1
ATOM 1373 O O . THR A 1 169 ? -41.620 -31.241 -21.197 1.00 90.81 169 THR A O 1
ATOM 1376 N N . ASP A 1 170 ? -41.720 -33.463 -20.886 1.00 91.12 170 ASP A N 1
ATOM 1377 C CA . ASP A 1 170 ? -41.346 -33.395 -19.467 1.00 91.12 170 ASP A CA 1
ATOM 1378 C C . ASP A 1 170 ? -39.930 -32.800 -19.340 1.00 91.12 170 ASP A C 1
ATOM 1380 O O . ASP A 1 170 ? -38.979 -33.355 -19.898 1.00 91.12 170 ASP A O 1
ATOM 1384 N N . PRO A 1 171 ? -39.728 -31.680 -18.620 1.00 89.44 171 PRO A N 1
ATOM 1385 C CA . PRO A 1 171 ? -38.395 -31.120 -18.415 1.00 89.44 171 PRO A CA 1
ATOM 1386 C C . PRO A 1 171 ? -37.408 -32.117 -17.794 1.00 89.44 171 PRO A C 1
ATOM 1388 O O . PRO A 1 171 ? -36.203 -32.006 -18.029 1.00 89.44 171 PRO A O 1
ATOM 1391 N N . ARG A 1 172 ? -37.898 -33.112 -17.038 1.00 90.44 172 ARG A N 1
ATOM 1392 C CA . ARG A 1 172 ? -37.069 -34.187 -16.480 1.00 90.44 172 ARG A CA 1
ATOM 1393 C C . ARG A 1 172 ? -36.442 -35.052 -17.569 1.00 90.44 172 ARG A C 1
ATOM 1395 O O . ARG A 1 172 ? -35.313 -35.486 -17.386 1.00 90.44 172 ARG A O 1
ATOM 1402 N N . GLU A 1 173 ? -37.087 -35.247 -18.718 1.00 90.44 173 GLU A N 1
ATOM 1403 C CA . GLU A 1 173 ? -36.491 -35.996 -19.836 1.00 90.44 173 GLU A CA 1
ATOM 1404 C C . GLU A 1 173 ? -35.232 -35.302 -20.360 1.00 90.44 173 GLU A C 1
ATOM 1406 O O . GLU A 1 173 ? -34.193 -35.938 -20.490 1.00 90.44 173 GLU A O 1
ATOM 1411 N N . ARG A 1 174 ? -35.257 -33.970 -20.500 1.00 86.69 174 ARG A N 1
ATOM 1412 C CA . ARG A 1 174 ? -34.070 -33.195 -20.906 1.00 86.69 174 ARG A CA 1
ATOM 1413 C C . ARG A 1 174 ? -32.921 -33.316 -19.904 1.00 86.69 174 ARG A C 1
ATOM 1415 O O . ARG A 1 174 ? -31.754 -33.356 -20.289 1.00 86.69 174 ARG A O 1
ATOM 1422 N N . VAL A 1 175 ? -33.237 -33.356 -18.608 1.00 86.31 175 VAL A N 1
ATOM 1423 C CA . VAL A 1 175 ? -32.232 -33.559 -17.551 1.00 86.31 175 VAL A CA 1
ATOM 1424 C C . VAL A 1 175 ? -31.682 -34.985 -17.598 1.00 86.31 175 VAL A C 1
ATOM 1426 O O . VAL A 1 175 ? -30.470 -35.164 -17.474 1.00 86.31 175 VAL A O 1
ATOM 1429 N N . ARG A 1 176 ? -32.542 -35.984 -17.827 1.00 91.69 176 ARG A N 1
ATOM 1430 C CA . ARG A 1 176 ? -32.158 -37.392 -17.998 1.00 91.69 176 ARG A CA 1
ATOM 1431 C C . ARG A 1 176 ? -31.190 -37.552 -19.169 1.00 91.69 176 ARG A C 1
ATOM 1433 O O . ARG A 1 176 ? -30.118 -38.123 -18.984 1.00 91.69 176 ARG A O 1
ATOM 1440 N N . ASP A 1 177 ? -31.513 -36.965 -20.318 1.00 86.50 177 ASP A N 1
ATOM 1441 C CA . ASP A 1 177 ? -30.669 -36.990 -21.516 1.00 86.50 177 ASP A CA 1
ATOM 1442 C C . ASP A 1 177 ? -29.313 -36.331 -21.259 1.00 86.50 177 ASP A C 1
ATOM 1444 O O . ASP A 1 177 ? -28.268 -36.866 -21.636 1.00 86.50 177 ASP A O 1
ATOM 1448 N N . ARG A 1 178 ? -29.304 -35.210 -20.527 1.00 83.94 178 ARG A N 1
ATOM 1449 C CA . ARG A 1 178 ? -28.064 -34.534 -20.140 1.00 83.94 178 ARG A CA 1
ATOM 1450 C C . ARG A 1 178 ? -27.188 -35.426 -19.260 1.00 83.94 178 ARG A C 1
ATOM 1452 O O . ARG A 1 178 ? -26.021 -35.618 -19.590 1.00 83.94 178 ARG A O 1
ATOM 1459 N N . ILE A 1 179 ? -27.753 -36.031 -18.212 1.00 85.06 179 ILE A N 1
ATOM 1460 C CA . ILE A 1 179 ? -27.042 -36.967 -17.319 1.00 85.06 179 ILE A CA 1
ATOM 1461 C C . ILE A 1 179 ? -26.487 -38.169 -18.106 1.00 85.06 179 ILE A C 1
ATOM 1463 O O . ILE A 1 179 ? -25.389 -38.653 -17.811 1.00 85.06 179 ILE A O 1
ATOM 1467 N N . TRP A 1 180 ? -27.216 -38.638 -19.122 1.00 82.25 180 TRP A N 1
ATOM 1468 C CA . TRP A 1 180 ? -26.762 -39.708 -20.014 1.00 82.25 180 TRP A CA 1
ATOM 1469 C C . TRP A 1 180 ? -25.596 -39.267 -20.904 1.00 82.25 180 TRP A C 1
ATOM 1471 O O . TRP A 1 180 ? -24.610 -39.993 -21.021 1.00 82.25 180 TRP A O 1
ATOM 1481 N N . SER A 1 181 ? -25.666 -38.056 -21.459 1.00 79.06 181 SER A N 1
ATOM 1482 C CA . SER A 1 181 ? -24.675 -37.518 -22.401 1.00 79.06 181 SER A CA 1
ATOM 1483 C C . SER A 1 181 ? -23.354 -37.050 -21.771 1.00 79.06 181 SER A C 1
ATOM 1485 O O . SER A 1 181 ? -22.346 -36.974 -22.469 1.00 79.06 181 SER A O 1
ATOM 1487 N N . GLU A 1 182 ? -23.321 -36.772 -20.462 1.00 73.88 182 GLU A N 1
ATOM 1488 C CA . GLU A 1 182 ? -22.186 -36.119 -19.782 1.00 73.88 182 GLU A CA 1
ATOM 1489 C C . GLU A 1 182 ? -20.850 -36.894 -19.825 1.00 73.88 182 GLU A C 1
ATOM 1491 O O . GLU A 1 182 ? -19.809 -36.267 -19.663 1.00 73.88 182 GLU A O 1
ATOM 1496 N N . ASN A 1 183 ? -20.839 -38.214 -20.084 1.00 65.62 183 ASN A N 1
ATOM 1497 C CA . ASN A 1 183 ? -19.589 -38.998 -20.179 1.00 65.62 183 ASN A CA 1
ATOM 1498 C C . ASN A 1 183 ? -19.501 -39.890 -21.431 1.00 65.62 183 ASN A C 1
ATOM 1500 O O . ASN A 1 183 ? -18.966 -40.998 -21.350 1.00 65.62 183 ASN A O 1
ATOM 1504 N N . ASN A 1 184 ? -20.041 -39.466 -22.577 1.00 52.81 184 ASN A N 1
ATOM 1505 C CA . ASN A 1 184 ? -19.789 -40.180 -23.832 1.00 52.81 184 ASN A CA 1
ATOM 1506 C C . ASN A 1 184 ? -18.300 -40.082 -24.200 1.00 52.81 184 ASN A C 1
ATOM 1508 O O . ASN A 1 184 ? -17.847 -39.087 -24.761 1.00 52.81 184 ASN A O 1
ATOM 1512 N N . GLY A 1 185 ? -17.547 -41.137 -23.884 1.00 48.34 185 GLY A N 1
ATOM 1513 C CA . GLY A 1 185 ? -16.241 -41.405 -24.472 1.00 48.34 185 GLY A CA 1
ATOM 1514 C C . GLY A 1 185 ? -16.386 -41.652 -25.974 1.00 48.34 185 GLY A C 1
ATOM 1515 O O . GLY A 1 185 ? -16.717 -42.754 -26.392 1.00 48.34 185 GLY A O 1
ATOM 1516 N N . ASP A 1 186 ? -16.216 -40.584 -26.743 1.00 48.66 186 ASP A N 1
ATOM 1517 C CA . ASP A 1 186 ? -15.688 -40.493 -28.107 1.00 48.66 186 ASP A CA 1
ATOM 1518 C C . ASP A 1 186 ? -15.734 -41.765 -28.991 1.00 48.66 186 ASP A C 1
ATOM 1520 O O . ASP A 1 186 ? -14.724 -42.438 -29.177 1.00 48.66 186 ASP A O 1
ATOM 1524 N N . ILE A 1 187 ? -16.897 -42.064 -29.589 1.00 41.09 187 ILE A N 1
ATOM 1525 C CA . ILE A 1 187 ? -17.011 -42.701 -30.915 1.00 41.09 187 ILE A CA 1
ATOM 1526 C C . ILE A 1 187 ? -18.232 -42.090 -31.610 1.00 41.09 187 ILE A C 1
ATOM 1528 O O . ILE A 1 187 ? -19.355 -42.198 -31.123 1.00 41.09 187 ILE A O 1
ATOM 1532 N N . ALA A 1 188 ? -17.973 -41.444 -32.745 1.00 44.81 188 ALA A N 1
ATOM 1533 C CA . ALA A 1 188 ? -18.912 -40.913 -33.727 1.00 44.81 188 ALA A CA 1
ATOM 1534 C C . ALA A 1 188 ? -20.350 -41.470 -33.659 1.00 44.81 188 ALA A C 1
ATOM 1536 O O . ALA A 1 188 ? -20.629 -42.580 -34.113 1.00 44.81 188 ALA A O 1
ATOM 1537 N N . VAL A 1 189 ? -21.280 -40.632 -33.204 1.00 41.81 189 VAL A N 1
ATOM 1538 C CA . VAL A 1 189 ? -22.653 -40.646 -33.709 1.00 41.81 189 VAL A CA 1
ATOM 1539 C C . VAL A 1 189 ? -22.925 -39.237 -34.207 1.00 41.81 189 VAL A C 1
ATOM 1541 O O . VAL A 1 189 ? -23.040 -38.293 -33.429 1.00 41.81 189 VAL A O 1
ATOM 1544 N N . GLU A 1 190 ? -22.944 -39.102 -35.529 1.00 39.06 190 GLU A N 1
ATOM 1545 C CA . GLU A 1 190 ? -23.490 -37.943 -36.220 1.00 39.06 190 GLU A CA 1
ATOM 1546 C C . GLU A 1 190 ? -24.885 -37.658 -35.652 1.00 39.06 190 GLU A C 1
ATOM 1548 O O . GLU A 1 190 ? -25.801 -38.473 -35.776 1.00 39.06 190 GLU A O 1
ATOM 1553 N N . PHE A 1 191 ? -25.059 -36.504 -35.011 1.00 41.88 191 PHE A N 1
ATOM 1554 C CA . PHE A 1 191 ? -26.397 -35.967 -34.803 1.00 41.88 191 PHE A CA 1
ATOM 1555 C C . PHE A 1 191 ? -27.008 -35.716 -36.194 1.00 41.88 191 PHE A C 1
ATOM 1557 O O . PHE A 1 191 ? -26.363 -35.047 -37.008 1.00 41.88 191 PHE A O 1
ATOM 1564 N N . PRO A 1 192 ? -28.210 -36.230 -36.518 1.00 43.25 192 PRO A N 1
ATOM 1565 C CA . PRO A 1 192 ? -28.862 -35.904 -37.780 1.00 43.25 192 PRO A CA 1
ATOM 1566 C C . PRO A 1 192 ? -29.127 -34.393 -37.816 1.00 43.25 192 PRO A C 1
ATOM 1568 O O . PRO A 1 192 ? -29.847 -33.854 -36.978 1.00 43.25 192 PRO A O 1
ATOM 1571 N N . GLY A 1 193 ? -28.488 -33.709 -38.766 1.00 44.91 193 GLY A N 1
ATOM 1572 C CA . GLY A 1 193 ? -28.367 -32.250 -38.847 1.00 44.91 193 GLY A CA 1
ATOM 1573 C C . GLY A 1 193 ? -29.631 -31.463 -39.211 1.00 44.91 193 GLY A C 1
ATOM 1574 O O . GLY A 1 193 ? -29.490 -30.379 -39.765 1.00 44.91 193 GLY A O 1
ATOM 1575 N N . ASP A 1 194 ? -30.823 -31.969 -38.887 1.00 51.53 194 ASP A N 1
ATOM 1576 C CA . ASP A 1 194 ? -32.108 -31.372 -39.286 1.00 51.53 194 ASP A CA 1
ATOM 1577 C C . ASP A 1 194 ? -33.000 -30.959 -38.096 1.00 51.53 194 ASP A C 1
ATOM 1579 O O . ASP A 1 194 ? -34.176 -30.648 -38.279 1.00 51.53 194 ASP A O 1
ATOM 1583 N N . GLN A 1 195 ? -32.481 -30.912 -36.861 1.00 48.78 195 GLN A N 1
ATOM 1584 C CA . GLN A 1 195 ? -33.231 -30.299 -35.757 1.00 48.78 195 GLN A CA 1
ATOM 1585 C C . GLN A 1 195 ? -33.164 -28.769 -35.845 1.00 48.78 195 GLN A C 1
ATOM 1587 O O . GLN A 1 195 ? -32.188 -28.144 -35.425 1.00 48.78 195 GLN A O 1
ATOM 1592 N N . SER A 1 196 ? -34.223 -28.171 -36.389 1.00 59.25 196 SER A N 1
ATOM 1593 C CA . SER A 1 196 ? -34.539 -26.757 -36.201 1.00 59.25 196 SER A CA 1
ATOM 1594 C C . SER A 1 196 ? -35.218 -26.539 -34.850 1.00 59.25 196 SER A C 1
ATOM 1596 O O . SER A 1 196 ? -35.959 -27.405 -34.382 1.00 59.25 196 SER A O 1
ATOM 1598 N N . PHE A 1 197 ? -35.020 -25.374 -34.240 1.00 47.31 197 PHE A N 1
ATOM 1599 C CA . PHE A 1 197 ? -35.838 -24.943 -33.106 1.00 47.31 197 PHE A CA 1
ATOM 1600 C C . PHE A 1 197 ? -36.549 -23.628 -33.428 1.00 47.31 197 PHE A C 1
ATOM 1602 O O . PHE A 1 197 ? -36.059 -22.805 -34.204 1.00 47.31 197 PHE A O 1
ATOM 1609 N N . GLU A 1 198 ? -37.739 -23.476 -32.853 1.00 76.94 198 GLU A N 1
ATOM 1610 C CA . GLU A 1 198 ? -38.639 -22.348 -33.075 1.00 76.94 198 GLU A CA 1
ATOM 1611 C C . GLU A 1 198 ? -38.481 -21.318 -31.953 1.00 76.94 198 GLU A C 1
ATOM 1613 O O . GLU A 1 198 ? -38.500 -21.649 -30.764 1.00 76.94 198 GLU A O 1
ATOM 1618 N N . ILE A 1 199 ? -38.321 -20.054 -32.332 1.00 63.34 199 ILE A N 1
ATOM 1619 C CA . ILE A 1 199 ? -38.329 -18.912 -31.424 1.00 63.34 199 ILE A CA 1
ATOM 1620 C C . ILE A 1 199 ? -39.648 -18.173 -31.644 1.00 63.34 199 ILE A C 1
ATOM 1622 O O . ILE A 1 199 ? -39.897 -17.626 -32.716 1.00 63.34 199 ILE A O 1
ATOM 1626 N N . HIS A 1 200 ? -40.502 -18.164 -30.622 1.00 59.47 200 HIS A N 1
ATOM 1627 C CA . HIS A 1 200 ? -41.802 -17.498 -30.671 1.00 59.47 200 HIS A CA 1
ATOM 1628 C C . HIS A 1 200 ? -41.683 -16.071 -30.118 1.00 59.47 200 HIS A C 1
ATOM 1630 O O . HIS A 1 200 ? -41.504 -15.883 -28.912 1.00 59.47 200 HIS A O 1
ATOM 1636 N N . GLY A 1 201 ? -41.779 -15.078 -31.002 1.00 64.50 201 GLY A N 1
ATOM 1637 C CA . GLY A 1 201 ? -42.005 -13.675 -30.652 1.00 64.50 201 GLY A CA 1
ATOM 1638 C C . GLY A 1 201 ? -43.494 -13.379 -30.446 1.00 64.50 201 GLY A C 1
ATOM 1639 O O . GLY A 1 201 ? -44.341 -14.239 -30.686 1.00 64.50 201 GLY A O 1
ATOM 1640 N N . GLU A 1 202 ? -43.829 -12.165 -29.994 1.00 52.72 202 GLU A N 1
ATOM 1641 C CA . GLU A 1 202 ? -45.222 -11.804 -29.676 1.00 52.72 202 GLU A CA 1
ATOM 1642 C C . GLU A 1 202 ? -46.164 -11.873 -30.898 1.00 52.72 202 GLU A C 1
ATOM 1644 O O . GLU A 1 202 ? -47.335 -12.187 -30.701 1.00 52.72 202 GLU A O 1
ATOM 1649 N N . ASP A 1 203 ? -45.649 -11.740 -32.135 1.00 51.94 203 ASP A N 1
ATOM 1650 C CA . ASP A 1 203 ? -46.449 -11.786 -33.375 1.00 51.94 203 ASP A CA 1
ATOM 1651 C C . ASP A 1 203 ? -45.916 -12.729 -34.488 1.00 51.94 203 ASP A C 1
ATOM 1653 O O . ASP A 1 203 ? -46.532 -12.828 -35.553 1.00 51.94 203 ASP A O 1
ATOM 1657 N N . HIS A 1 204 ? -44.807 -13.459 -34.291 1.00 56.97 204 HIS A N 1
ATOM 1658 C CA . HIS A 1 204 ? -44.273 -14.393 -35.303 1.00 56.97 204 HIS A CA 1
ATOM 1659 C C . HIS A 1 204 ? -43.418 -15.529 -34.721 1.00 56.97 204 HIS A C 1
ATOM 1661 O O . HIS A 1 204 ? -42.946 -15.459 -33.588 1.00 56.97 204 HIS A O 1
ATOM 1667 N N . VAL A 1 205 ? -43.228 -16.594 -35.509 1.00 62.38 205 VAL A N 1
ATOM 1668 C CA . VAL A 1 205 ? -42.368 -17.741 -35.172 1.00 62.38 205 VAL A CA 1
ATOM 1669 C C . VAL A 1 205 ? -41.191 -17.768 -36.137 1.00 62.38 205 VAL A C 1
ATOM 1671 O O . VAL A 1 205 ? -41.379 -17.947 -37.340 1.00 62.38 205 VAL A O 1
ATOM 1674 N N . GLU A 1 206 ? -39.985 -17.570 -35.615 1.00 61.56 206 GLU A N 1
ATOM 1675 C CA . GLU A 1 206 ? -38.741 -17.694 -36.371 1.00 61.56 206 GLU A CA 1
ATOM 1676 C C . GLU A 1 206 ? -38.165 -19.100 -36.201 1.00 61.56 206 GLU A C 1
ATOM 1678 O O . GLU A 1 206 ? -37.934 -19.565 -35.086 1.00 61.56 206 GLU A O 1
ATOM 1683 N N . MET A 1 207 ? -37.939 -19.786 -37.320 1.00 55.56 207 MET A N 1
ATOM 1684 C CA . MET A 1 207 ? -37.470 -21.168 -37.354 1.00 55.56 207 MET A CA 1
ATOM 1685 C C . MET A 1 207 ? -35.995 -21.175 -37.764 1.00 55.56 207 MET A C 1
ATOM 1687 O O . MET A 1 207 ? -35.666 -20.809 -38.892 1.00 55.56 207 MET A O 1
ATOM 1691 N N . PHE A 1 208 ? -35.103 -21.562 -36.849 1.00 48.69 208 PHE A N 1
ATOM 1692 C CA . PHE A 1 208 ? -33.658 -21.542 -37.089 1.00 48.69 208 PHE A CA 1
ATOM 1693 C C . PHE A 1 208 ? -33.108 -22.954 -37.297 1.00 48.69 208 PHE A C 1
ATOM 1695 O O . PHE A 1 208 ? -33.288 -23.833 -36.454 1.00 48.69 208 PHE A O 1
ATOM 1702 N N . SER A 1 209 ? -32.400 -23.153 -38.412 1.00 55.19 209 SER A N 1
ATOM 1703 C CA . SER A 1 209 ? -31.583 -24.338 -38.687 1.00 55.19 209 SER A CA 1
ATOM 1704 C C . SER A 1 209 ? -30.115 -24.038 -38.386 1.00 55.19 209 SER A C 1
ATOM 1706 O O . SER A 1 209 ? -29.579 -23.011 -38.804 1.00 55.19 209 SER A O 1
ATOM 1708 N N . PHE A 1 210 ? -29.428 -24.954 -37.698 1.00 45.28 210 PHE A N 1
ATOM 1709 C CA . PHE A 1 210 ? -28.009 -24.806 -37.344 1.00 45.28 210 PHE A CA 1
ATOM 1710 C C . PHE A 1 210 ? -27.073 -24.649 -38.556 1.00 45.28 210 PHE A C 1
ATOM 1712 O O . PHE A 1 210 ? -25.960 -24.146 -38.404 1.00 45.28 210 PHE A O 1
ATOM 1719 N N . ARG A 1 211 ? -27.505 -25.048 -39.761 1.00 47.25 211 ARG A N 1
ATOM 1720 C CA . ARG A 1 211 ? -26.715 -24.884 -40.992 1.00 47.25 211 ARG A CA 1
ATOM 1721 C C . ARG A 1 211 ? -26.700 -23.456 -41.533 1.00 47.25 211 ARG A C 1
ATOM 1723 O O . ARG A 1 211 ? -25.715 -23.073 -42.161 1.00 47.25 211 ARG A O 1
ATOM 1730 N N . ASP A 1 212 ? -27.738 -22.672 -41.267 1.00 47.09 212 ASP A N 1
ATOM 1731 C CA . ASP A 1 212 ? -27.897 -21.346 -41.875 1.00 47.09 212 ASP A CA 1
ATOM 1732 C C . ASP A 1 212 ? -27.136 -20.250 -41.112 1.00 47.09 212 ASP A C 1
ATOM 1734 O O . ASP A 1 212 ? -26.910 -19.162 -41.636 1.00 47.09 212 ASP A O 1
ATOM 1738 N N . ALA A 1 213 ? -26.655 -20.550 -39.900 1.00 44.38 213 ALA A N 1
ATOM 1739 C CA . ALA A 1 213 ? -25.918 -19.610 -39.057 1.00 44.38 213 ALA A CA 1
ATOM 1740 C C . ALA A 1 213 ? -24.465 -19.344 -39.514 1.00 44.38 213 ALA A C 1
ATOM 1742 O O . ALA A 1 213 ? -23.836 -18.414 -39.009 1.00 44.38 213 ALA A O 1
ATOM 1743 N N . PHE A 1 214 ? -23.915 -20.129 -40.454 1.00 35.69 214 PHE A N 1
ATOM 1744 C CA . PHE A 1 214 ? -22.484 -20.077 -40.800 1.00 35.69 214 PHE A CA 1
ATOM 1745 C C . PHE A 1 214 ? -22.174 -20.145 -42.305 1.00 35.69 214 PHE A C 1
ATOM 1747 O O . PHE A 1 214 ? -21.184 -20.761 -42.703 1.00 35.69 214 PHE A O 1
ATOM 1754 N N . GLN A 1 215 ? -22.964 -19.488 -43.160 1.00 32.56 215 GLN A N 1
ATOM 1755 C CA . GLN A 1 215 ? -22.498 -19.191 -44.522 1.00 32.56 215 GLN A CA 1
ATOM 1756 C C . GLN A 1 215 ? -21.753 -17.842 -44.564 1.00 32.56 215 GLN A C 1
ATOM 1758 O O . GLN A 1 215 ? -22.319 -16.822 -44.166 1.00 32.56 215 GLN A O 1
ATOM 1763 N N . PRO A 1 216 ? -20.495 -17.793 -45.047 1.00 30.08 216 PRO A N 1
ATOM 1764 C CA . PRO A 1 216 ? -19.783 -16.538 -45.247 1.00 30.08 216 PRO A CA 1
ATOM 1765 C C . PRO A 1 216 ? -20.352 -15.812 -46.472 1.00 30.08 216 PRO A C 1
ATOM 1767 O O . PRO A 1 216 ? -20.288 -16.325 -47.587 1.00 30.08 216 PRO A O 1
ATOM 1770 N N . VAL A 1 217 ? -20.892 -14.609 -46.275 1.00 33.06 217 VAL A N 1
ATOM 1771 C CA . VAL A 1 217 ? -21.331 -13.738 -47.373 1.00 33.06 217 VAL A CA 1
ATOM 1772 C C . VAL A 1 217 ? -20.143 -12.907 -47.860 1.00 33.06 217 VAL A C 1
ATOM 1774 O O . VAL A 1 217 ? -19.617 -12.064 -47.133 1.00 33.06 217 VAL A O 1
ATOM 1777 N N . GLU A 1 218 ? -19.728 -13.129 -49.108 1.00 29.36 218 GLU A N 1
ATOM 1778 C CA . GLU A 1 218 ? -18.868 -12.204 -49.848 1.00 29.36 218 GLU A CA 1
ATOM 1779 C C . GLU A 1 218 ? -19.658 -10.928 -50.176 1.00 29.36 218 GLU A C 1
ATOM 1781 O O . GLU A 1 218 ? -20.599 -10.938 -50.969 1.00 29.36 218 GLU A O 1
ATOM 1786 N N . CYS A 1 219 ? -19.275 -9.802 -49.574 1.00 27.36 219 CYS A N 1
ATOM 1787 C CA . CYS A 1 219 ? -19.833 -8.498 -49.923 1.00 27.36 219 CYS A CA 1
ATOM 1788 C C . CYS A 1 219 ? -19.118 -7.917 -51.151 1.00 27.36 219 CYS A C 1
ATOM 1790 O O . CYS A 1 219 ? -17.935 -7.582 -51.090 1.00 27.36 219 CYS A O 1
ATOM 1792 N N . SER A 1 220 ? -19.861 -7.709 -52.240 1.00 28.41 220 SER A N 1
ATOM 1793 C CA . SER A 1 220 ? -19.515 -6.752 -53.300 1.00 28.41 220 SER A CA 1
ATOM 1794 C C . SER A 1 220 ? -20.613 -5.689 -53.455 1.00 28.41 220 SER A C 1
ATOM 1796 O O . SER A 1 220 ? -21.765 -5.939 -53.096 1.00 28.41 220 SER A O 1
ATOM 1798 N N . PRO A 1 221 ? -20.265 -4.474 -53.920 1.00 37.75 221 PRO A N 1
ATOM 1799 C CA . PRO A 1 221 ? -20.968 -3.249 -53.558 1.00 37.75 221 PRO A CA 1
ATOM 1800 C C . PRO A 1 221 ? -21.986 -2.826 -54.619 1.00 37.75 221 PRO A C 1
ATOM 1802 O O . PRO A 1 221 ? -21.665 -2.798 -55.804 1.00 37.75 221 PRO A O 1
ATOM 1805 N N . LEU A 1 222 ? -23.178 -2.394 -54.201 1.00 32.59 222 LEU A N 1
ATOM 1806 C CA . LEU A 1 222 ? -24.127 -1.714 -55.085 1.00 32.59 222 LEU A CA 1
ATOM 1807 C C . LEU A 1 222 ? -24.790 -0.518 -54.388 1.00 32.59 222 LEU A C 1
ATOM 1809 O O . LEU A 1 222 ? -25.667 -0.652 -53.540 1.00 32.59 222 LEU A O 1
ATOM 1813 N N . VAL A 1 223 ? -24.261 0.655 -54.744 1.00 32.41 223 VAL A N 1
ATOM 1814 C CA . VAL A 1 223 ? -24.966 1.867 -55.196 1.00 32.41 223 VAL A CA 1
ATOM 1815 C C . VAL A 1 223 ? -26.431 1.993 -54.752 1.00 32.41 223 VAL A C 1
ATOM 1817 O O . VAL A 1 223 ? -27.319 1.331 -55.283 1.00 32.41 223 VAL A O 1
ATOM 1820 N N . LYS A 1 224 ? -26.683 2.943 -53.846 1.00 32.50 224 LYS A N 1
ATOM 1821 C CA . LYS A 1 224 ? -27.978 3.617 -53.714 1.00 32.50 224 LYS A CA 1
ATOM 1822 C C . LYS A 1 224 ? -27.951 4.856 -54.602 1.00 32.50 224 LYS A C 1
ATOM 1824 O O . LYS A 1 224 ? -27.005 5.620 -54.484 1.00 32.50 224 LYS A O 1
ATOM 1829 N N . ASP A 1 225 ? -28.972 5.025 -55.436 1.00 34.12 225 ASP A N 1
ATOM 1830 C CA . ASP A 1 225 ? -29.644 6.311 -55.652 1.00 34.12 225 ASP A CA 1
ATOM 1831 C C . ASP A 1 225 ? -30.916 6.103 -56.485 1.00 34.12 225 ASP A C 1
ATOM 1833 O O . ASP A 1 225 ? -30.848 5.724 -57.652 1.00 34.12 225 ASP A O 1
ATOM 1837 N N . ALA A 1 226 ? -32.071 6.354 -55.860 1.00 33.66 226 ALA A N 1
ATOM 1838 C CA . ALA A 1 226 ? -33.290 6.844 -56.507 1.00 33.66 226 ALA A CA 1
ATOM 1839 C C . ALA A 1 226 ? -34.311 7.280 -55.433 1.00 33.66 226 ALA A C 1
ATOM 1841 O O . ALA A 1 226 ? -35.088 6.474 -54.922 1.00 33.66 226 ALA A O 1
ATOM 1842 N N . GLN A 1 227 ? -34.286 8.575 -55.092 1.00 35.47 227 GLN A N 1
ATOM 1843 C CA . GLN A 1 227 ? -35.464 9.342 -54.648 1.00 35.47 227 GLN A CA 1
ATOM 1844 C C . GLN A 1 227 ? -36.491 9.302 -55.799 1.00 35.47 227 GLN A C 1
ATOM 1846 O O . GLN A 1 227 ? -36.106 9.450 -56.953 1.00 35.47 227 GLN A O 1
ATOM 1851 N N . SER A 1 228 ? -37.747 8.897 -55.606 1.00 30.38 228 SER A N 1
ATOM 1852 C CA . SER A 1 228 ? -38.833 9.603 -54.910 1.00 30.38 228 SER A CA 1
ATOM 1853 C C . SER A 1 228 ? -39.056 11.028 -55.418 1.00 30.38 228 SER A C 1
ATOM 1855 O O . SER A 1 228 ? -38.639 11.974 -54.761 1.00 30.38 228 SER A O 1
ATOM 1857 N N . ASP A 1 229 ? -39.813 11.148 -56.506 1.00 33.81 229 ASP A N 1
ATOM 1858 C CA . ASP A 1 229 ? -40.709 12.276 -56.763 1.00 33.81 229 ASP A CA 1
ATOM 1859 C C . ASP A 1 229 ? -42.073 11.702 -57.186 1.00 33.81 229 ASP A C 1
ATOM 1861 O O . ASP A 1 229 ? -42.155 10.864 -58.086 1.00 33.81 229 ASP A O 1
ATOM 1865 N N . GLY A 1 230 ? -43.139 12.112 -56.489 1.00 33.94 230 GLY A N 1
ATOM 1866 C CA . GLY A 1 230 ? -44.522 11.986 -56.974 1.00 33.94 230 GLY A CA 1
ATOM 1867 C C . GLY A 1 230 ? -44.817 13.037 -58.064 1.00 33.94 230 GLY A C 1
ATOM 1868 O O . GLY A 1 230 ? -43.880 13.721 -58.478 1.00 33.94 230 GLY A O 1
ATOM 1869 N N . PRO A 1 231 ? -46.079 13.269 -58.489 1.00 50.53 231 PRO A N 1
ATOM 1870 C CA . PRO A 1 231 ? -47.326 12.962 -57.778 1.00 50.53 231 PRO A CA 1
ATOM 1871 C C . PRO A 1 231 ? -48.482 12.466 -58.693 1.00 50.53 231 PRO A C 1
ATOM 1873 O O . PRO A 1 231 ? -48.281 12.149 -59.859 1.00 50.53 231 PRO A O 1
ATOM 1876 N N . GLU A 1 232 ? -49.689 12.475 -58.113 1.00 34.84 232 GLU A N 1
ATOM 1877 C CA . GLU A 1 232 ? -51.020 12.526 -58.752 1.00 34.84 232 GLU A CA 1
ATOM 1878 C C . GLU A 1 232 ? -51.684 11.200 -59.174 1.00 34.84 232 GLU A C 1
ATOM 1880 O O . GLU A 1 232 ? -51.354 10.568 -60.171 1.00 34.84 232 GLU A O 1
ATOM 1885 N N . ASP A 1 233 ? -52.717 10.840 -58.403 1.00 32.59 233 ASP A N 1
ATOM 1886 C CA . ASP A 1 233 ? -54.137 11.026 -58.763 1.00 32.59 233 ASP A CA 1
ATOM 1887 C C . ASP A 1 233 ? -55.049 9.793 -58.611 1.00 32.59 233 ASP A C 1
ATOM 1889 O O . ASP A 1 233 ? -54.746 8.691 -59.055 1.00 32.59 233 ASP A O 1
ATOM 1893 N N . GLN A 1 234 ? -56.241 10.083 -58.068 1.00 34.12 234 GLN A N 1
ATOM 1894 C CA . GLN A 1 234 ? -57.530 9.412 -58.306 1.00 34.12 234 GLN A CA 1
ATOM 1895 C C . GLN A 1 234 ? -57.740 8.019 -57.659 1.00 34.12 234 GLN A C 1
ATOM 1897 O O . GLN A 1 234 ? -57.155 7.013 -58.022 1.00 34.12 234 GLN A O 1
ATOM 1902 N N . SER A 1 235 ? -58.554 7.941 -56.596 1.00 33.88 235 SER A N 1
ATOM 1903 C CA . SER A 1 235 ? -60.026 7.780 -56.652 1.00 33.88 235 SER A CA 1
ATOM 1904 C C . SER A 1 235 ? -60.477 6.320 -56.812 1.00 33.88 235 SER A C 1
ATOM 1906 O O . SER A 1 235 ? -60.476 5.802 -57.923 1.00 33.88 235 SER A O 1
ATOM 1908 N N . ASN A 1 236 ? -60.956 5.715 -55.712 1.00 31.52 236 ASN A N 1
ATOM 1909 C CA . ASN A 1 236 ? -62.267 5.041 -55.566 1.00 31.52 236 ASN A CA 1
ATOM 1910 C C . ASN A 1 236 ? -62.235 3.896 -54.531 1.00 31.52 236 ASN A C 1
ATOM 1912 O O . ASN A 1 236 ? -61.606 2.864 -54.738 1.00 31.52 236 ASN A O 1
ATOM 1916 N N . SER A 1 237 ? -63.009 4.062 -53.456 1.00 38.38 237 SER A N 1
ATOM 1917 C CA . SER A 1 237 ? -63.778 2.975 -52.815 1.00 38.38 237 SER A CA 1
ATOM 1918 C C . SER A 1 237 ? -64.913 2.540 -53.773 1.00 38.38 237 SER A C 1
ATOM 1920 O O . SER A 1 237 ? -65.199 3.325 -54.682 1.00 38.38 237 SER A O 1
ATOM 1922 N N . PRO A 1 238 ? -65.647 1.414 -53.605 1.00 55.84 238 PRO A N 1
ATOM 1923 C CA . PRO A 1 238 ? -65.837 0.557 -52.420 1.00 55.84 238 PRO A CA 1
ATOM 1924 C C . PRO A 1 238 ? -65.700 -0.955 -52.776 1.00 55.84 238 PRO A C 1
ATOM 1926 O O . PRO A 1 238 ? -65.313 -1.293 -53.889 1.00 55.84 238 PRO A O 1
ATOM 1929 N N . THR A 1 239 ? -65.937 -1.953 -51.920 1.00 34.03 239 THR A N 1
ATOM 1930 C CA . THR A 1 239 ? -67.269 -2.521 -51.612 1.00 34.03 239 THR A CA 1
ATOM 1931 C C . THR A 1 239 ? -67.066 -3.729 -50.684 1.00 34.03 239 THR A C 1
ATOM 1933 O O . THR A 1 239 ? -66.163 -4.533 -50.908 1.00 34.03 239 THR A O 1
ATOM 1936 N N . GLU A 1 240 ? -67.896 -3.822 -49.648 1.00 51.78 240 GLU A N 1
ATOM 1937 C CA . GLU A 1 240 ? -68.130 -5.016 -48.833 1.00 51.78 240 GLU A CA 1
ATOM 1938 C C . GLU A 1 240 ? -68.841 -6.081 -49.684 1.00 51.78 240 GLU A C 1
ATOM 1940 O O . GLU A 1 240 ? -69.793 -5.725 -50.370 1.00 51.78 240 GLU A O 1
ATOM 1945 N N . ASP A 1 241 ? -68.442 -7.357 -49.619 1.00 34.97 241 ASP A N 1
ATOM 1946 C CA . ASP A 1 241 ? -69.432 -8.442 -49.610 1.00 34.97 241 ASP A CA 1
ATOM 1947 C C . ASP A 1 241 ? -68.875 -9.817 -49.193 1.00 34.97 241 ASP A C 1
ATOM 1949 O O . ASP A 1 241 ? -67.774 -10.226 -49.557 1.00 34.97 241 ASP A O 1
ATOM 1953 N N . GLU A 1 242 ? -69.740 -10.490 -48.437 1.00 36.47 242 GLU A N 1
ATOM 1954 C CA . GLU A 1 242 ? -70.003 -11.928 -48.314 1.00 36.47 242 GLU A CA 1
ATOM 1955 C C . GLU A 1 242 ? -68.963 -12.964 -47.825 1.00 36.47 242 GLU A C 1
ATOM 1957 O O . GLU A 1 242 ? -68.010 -13.382 -48.478 1.00 36.47 242 GLU A O 1
ATOM 1962 N N . PHE A 1 243 ? -69.338 -13.511 -46.663 1.00 41.72 243 PHE A N 1
ATOM 1963 C CA . PHE A 1 243 ? -69.019 -14.808 -46.071 1.00 41.72 243 PHE A CA 1
ATOM 1964 C C . PHE A 1 243 ? -69.091 -16.009 -47.035 1.00 41.72 243 PHE A C 1
ATOM 1966 O O . PHE A 1 243 ? -70.156 -16.257 -47.592 1.00 41.72 243 PHE A O 1
ATOM 1973 N N . GLN A 1 244 ? -68.073 -16.886 -47.012 1.00 37.50 244 GLN A N 1
ATOM 1974 C CA . GLN A 1 244 ? -68.234 -18.356 -46.971 1.00 37.50 244 GLN A CA 1
ATOM 1975 C C . GLN A 1 244 ? -67.046 -19.035 -46.241 1.00 37.50 244 GLN A C 1
ATOM 1977 O O . GLN A 1 244 ? -65.928 -18.527 -46.305 1.00 37.50 244 GLN A O 1
ATOM 1982 N N . PRO A 1 245 ? -67.260 -20.166 -45.529 1.00 45.78 245 PRO A N 1
ATOM 1983 C CA . PRO A 1 245 ? -66.271 -20.764 -44.636 1.00 45.78 245 PRO A CA 1
ATOM 1984 C C . PRO A 1 245 ? -65.405 -21.799 -45.366 1.00 45.78 245 PRO A C 1
ATOM 1986 O O . PRO A 1 245 ? -65.901 -22.836 -45.811 1.00 45.78 245 PRO A O 1
ATOM 1989 N N . THR A 1 246 ? -64.098 -21.566 -45.446 1.00 40.44 246 THR A N 1
ATOM 1990 C CA . THR A 1 246 ? -63.136 -22.594 -45.858 1.00 40.44 246 THR A CA 1
ATOM 1991 C C . THR A 1 246 ? -62.584 -23.304 -44.624 1.00 40.44 246 THR A C 1
ATOM 1993 O O . THR A 1 246 ? -62.047 -22.680 -43.714 1.00 40.44 246 THR A O 1
ATOM 1996 N N . ASN A 1 247 ? -62.769 -24.626 -44.592 1.00 52.16 247 ASN A N 1
ATOM 1997 C CA . ASN A 1 247 ? -62.167 -25.557 -43.639 1.00 52.16 247 ASN A CA 1
ATOM 1998 C C . ASN A 1 247 ? -60.634 -25.448 -43.687 1.00 52.16 247 ASN A C 1
ATOM 2000 O O . ASN A 1 247 ? -59.985 -26.159 -44.451 1.00 52.16 247 ASN A O 1
ATOM 2004 N N . ASP A 1 248 ? -60.064 -24.595 -42.842 1.00 39.34 248 ASP A N 1
ATOM 2005 C CA . ASP A 1 248 ? -58.636 -24.614 -42.555 1.00 39.34 248 ASP A CA 1
ATOM 2006 C C . ASP A 1 248 ? -58.357 -25.632 -41.448 1.00 39.34 248 ASP A C 1
ATOM 2008 O O . ASP A 1 248 ? -58.582 -25.393 -40.258 1.00 39.34 248 ASP A O 1
ATOM 2012 N N . HIS A 1 249 ? -57.814 -26.785 -41.846 1.00 52.38 249 HIS A N 1
ATOM 2013 C CA . HIS A 1 249 ? -57.055 -27.666 -40.962 1.00 52.38 249 HIS A CA 1
ATOM 2014 C C . HIS A 1 249 ? -55.743 -26.973 -40.571 1.00 52.38 249 HIS A C 1
ATOM 2016 O O . HIS A 1 249 ? -54.658 -27.348 -41.011 1.00 52.38 249 HIS A O 1
ATOM 2022 N N . ARG A 1 250 ? -55.845 -25.939 -39.732 1.00 44.53 250 ARG A N 1
ATOM 2023 C CA . ARG A 1 250 ? -54.697 -25.372 -39.029 1.00 44.53 250 ARG A CA 1
ATOM 2024 C C . ARG A 1 250 ? -54.202 -26.451 -38.055 1.00 44.53 250 ARG A C 1
ATOM 2026 O O . ARG A 1 250 ? -55.006 -26.887 -37.223 1.00 44.53 250 ARG A O 1
ATOM 2033 N N . PRO A 1 251 ? -52.947 -26.933 -38.152 1.00 61.16 251 PRO A N 1
ATOM 2034 C CA . PRO A 1 251 ? -52.409 -27.861 -37.166 1.00 61.16 251 PRO A CA 1
ATOM 2035 C C . PRO A 1 251 ? -52.581 -27.217 -35.791 1.00 61.16 251 PRO A C 1
ATOM 2037 O O . PRO A 1 251 ? -52.209 -26.059 -35.592 1.00 61.16 251 PRO A O 1
ATOM 2040 N N . ALA A 1 252 ? -53.266 -27.926 -34.890 1.00 67.94 252 ALA A N 1
ATOM 2041 C CA . ALA A 1 252 ? -53.547 -27.422 -33.557 1.00 67.94 252 ALA A CA 1
ATOM 2042 C C . ALA A 1 252 ? -52.216 -27.027 -32.917 1.00 67.94 252 ALA A C 1
ATOM 2044 O O . ALA A 1 252 ? -51.325 -27.868 -32.813 1.00 67.94 252 ALA A O 1
ATOM 2045 N N . SER A 1 253 ? -52.080 -25.753 -32.537 1.00 66.94 253 SER A N 1
ATOM 2046 C CA . SER A 1 253 ? -50.885 -25.258 -31.861 1.00 66.94 253 SER A CA 1
ATOM 2047 C C . SER A 1 253 ? -50.545 -26.198 -30.705 1.00 66.94 253 SER A C 1
ATOM 2049 O O . SER A 1 253 ? -51.462 -26.613 -29.977 1.00 66.94 253 SER A O 1
ATOM 2051 N N . PRO A 1 254 ? -49.270 -26.581 -30.561 1.00 74.50 254 PRO A N 1
ATOM 2052 C CA . PRO A 1 254 ? -48.889 -27.575 -29.583 1.00 74.50 254 PRO A CA 1
ATOM 2053 C C . PRO A 1 254 ? -49.295 -27.103 -28.185 1.00 74.50 254 PRO A C 1
ATOM 2055 O O . PRO A 1 254 ? -49.121 -25.947 -27.791 1.00 74.50 254 PRO A O 1
ATOM 2058 N N . ARG A 1 255 ? -49.958 -27.996 -27.448 1.00 83.25 255 ARG A N 1
ATOM 2059 C CA . ARG A 1 255 ? -50.500 -27.676 -26.128 1.00 83.25 255 ARG A CA 1
ATOM 2060 C C . ARG A 1 255 ? -49.377 -27.772 -25.105 1.00 83.25 255 ARG A C 1
ATOM 2062 O O . ARG A 1 255 ? -48.969 -28.869 -24.735 1.00 83.25 255 ARG A O 1
ATOM 2069 N N . LEU A 1 256 ? -48.920 -26.621 -24.621 1.00 90.94 256 LEU A N 1
ATOM 2070 C CA . LEU A 1 256 ? -48.001 -26.547 -23.489 1.00 90.94 256 LEU A CA 1
ATOM 2071 C C . LEU A 1 256 ? -48.601 -27.266 -22.271 1.00 90.94 256 LEU A C 1
ATOM 2073 O O . LEU A 1 256 ? -49.709 -26.945 -21.830 1.00 90.94 256 LEU A O 1
ATOM 2077 N N . THR A 1 257 ? -47.858 -28.227 -21.723 1.00 93.50 257 THR A N 1
ATOM 2078 C CA . THR A 1 257 ? -48.259 -29.009 -20.550 1.00 93.50 257 THR A CA 1
ATOM 2079 C C . THR A 1 257 ? -47.583 -28.458 -19.296 1.00 93.50 257 THR A C 1
ATOM 2081 O O . THR A 1 257 ? -46.448 -27.982 -19.325 1.00 93.50 257 THR A O 1
ATOM 2084 N N . ARG A 1 258 ? -48.310 -28.481 -18.176 1.00 93.31 258 ARG A N 1
ATOM 2085 C CA . ARG A 1 258 ? -47.818 -28.062 -16.859 1.00 93.31 258 ARG A CA 1
ATOM 2086 C C . ARG A 1 258 ? -47.371 -29.289 -16.070 1.00 93.31 258 ARG A C 1
ATOM 2088 O O . ARG A 1 258 ? -48.216 -30.066 -15.640 1.00 93.31 258 ARG A O 1
ATOM 2095 N N . TRP A 1 259 ? -46.062 -29.433 -15.893 1.00 93.69 259 TRP A N 1
ATOM 2096 C CA . TRP A 1 259 ? -45.418 -30.586 -15.253 1.00 93.69 259 TRP A CA 1
ATOM 2097 C C . TRP A 1 259 ? -45.228 -30.469 -13.733 1.00 93.69 259 TRP A C 1
ATOM 2099 O O . TRP A 1 259 ? -44.950 -31.464 -13.072 1.00 93.69 259 TRP A O 1
ATOM 2109 N N . ALA A 1 260 ? -45.382 -29.272 -13.161 1.00 92.12 260 ALA A N 1
ATOM 2110 C CA . ALA A 1 260 ? -45.360 -29.048 -11.721 1.00 92.12 260 ALA A CA 1
ATOM 2111 C C . ALA A 1 260 ? -46.773 -29.093 -11.142 1.00 92.12 260 ALA A C 1
ATOM 2113 O O . ALA A 1 260 ? -47.646 -28.302 -11.512 1.00 92.12 260 ALA A O 1
ATOM 2114 N N . HIS A 1 261 ? -46.980 -30.013 -10.203 1.00 90.25 261 HIS A N 1
ATOM 2115 C CA . HIS A 1 261 ? -48.262 -30.225 -9.551 1.00 90.25 261 HIS A CA 1
ATOM 2116 C C . HIS A 1 261 ? -48.192 -29.736 -8.110 1.00 90.25 261 HIS A C 1
ATOM 2118 O O . HIS A 1 261 ? -47.485 -30.286 -7.268 1.00 90.25 261 HIS A O 1
ATOM 2124 N N . TYR A 1 262 ? -48.953 -28.685 -7.834 1.00 87.81 262 TYR A N 1
ATOM 2125 C CA . TYR A 1 262 ? -49.121 -28.143 -6.495 1.00 87.81 262 TYR A CA 1
ATOM 2126 C C . TYR A 1 262 ? -50.387 -28.724 -5.849 1.00 87.81 262 TYR A C 1
ATOM 2128 O O . TYR A 1 262 ? -51.355 -29.010 -6.559 1.00 87.81 262 TYR A O 1
ATOM 2136 N N . PRO A 1 263 ? -50.412 -28.887 -4.514 1.00 85.44 263 PRO A N 1
ATOM 2137 C CA . PRO A 1 263 ? -51.607 -29.316 -3.793 1.00 85.44 263 PRO A CA 1
ATOM 2138 C C . PRO A 1 263 ? -52.799 -28.398 -4.091 1.00 85.44 263 PRO A C 1
ATOM 2140 O O . PRO A 1 263 ? -52.675 -27.175 -4.014 1.00 85.44 263 PRO A O 1
ATOM 2143 N N . SER A 1 264 ? -53.964 -28.986 -4.373 1.00 83.62 264 SER A N 1
ATOM 2144 C CA . SER A 1 264 ? -55.199 -28.247 -4.683 1.00 83.62 264 SER A CA 1
ATOM 2145 C C . SER A 1 264 ? -55.767 -27.456 -3.504 1.00 83.62 264 SER A C 1
ATOM 2147 O O . SER A 1 264 ? -56.705 -26.688 -3.692 1.00 83.62 264 SER A O 1
ATOM 2149 N N . ASP A 1 265 ? -55.206 -27.640 -2.308 1.00 81.06 265 ASP A N 1
ATOM 2150 C CA . ASP A 1 265 ? -55.663 -27.029 -1.058 1.00 81.06 265 ASP A CA 1
ATOM 2151 C C . ASP A 1 265 ? -55.583 -25.491 -1.090 1.00 81.06 265 ASP A C 1
ATOM 2153 O O . ASP A 1 265 ? -56.362 -24.823 -0.415 1.00 81.06 265 ASP A O 1
ATOM 2157 N N . TYR A 1 266 ? -54.676 -24.928 -1.902 1.00 77.12 266 TYR A N 1
ATOM 2158 C CA . TYR A 1 266 ? -54.507 -23.478 -2.072 1.00 77.12 266 TYR A CA 1
ATOM 2159 C C . TYR A 1 266 ? -54.946 -22.979 -3.453 1.00 77.12 266 TYR A C 1
ATOM 2161 O O . TYR A 1 266 ? -55.622 -21.958 -3.564 1.00 77.12 266 TYR A O 1
ATOM 2169 N N . PHE A 1 267 ? -54.542 -23.671 -4.518 1.00 83.50 267 PHE A N 1
ATOM 2170 C CA . PHE A 1 267 ? -54.881 -23.337 -5.902 1.00 83.50 267 PHE A CA 1
ATOM 2171 C C . PHE A 1 267 ? -54.686 -24.562 -6.796 1.00 83.50 267 PHE A C 1
ATOM 2173 O O . PHE A 1 267 ? -53.842 -25.417 -6.538 1.00 83.50 267 PHE A O 1
ATOM 2180 N N . SER A 1 268 ? -55.429 -24.631 -7.901 1.00 87.44 268 SER A N 1
ATOM 2181 C CA . SER A 1 268 ? -55.141 -25.610 -8.953 1.00 87.44 268 SER A CA 1
ATOM 2182 C C . SER A 1 268 ? -54.002 -25.100 -9.829 1.00 87.44 268 SER A C 1
ATOM 2184 O O . SER A 1 268 ? -54.052 -23.973 -10.325 1.00 87.44 268 SER A O 1
ATOM 2186 N N . SER A 1 269 ? -52.998 -25.942 -10.083 1.00 86.75 269 SER A N 1
ATOM 2187 C CA . SER A 1 269 ? -51.864 -25.605 -10.958 1.00 86.75 269 SER A CA 1
ATOM 2188 C C . SER A 1 269 ? -52.303 -25.232 -12.379 1.00 86.75 269 SER A C 1
ATOM 2190 O O . SER A 1 269 ? -51.604 -24.488 -13.061 1.00 86.75 269 SER A O 1
ATOM 2192 N N . GLN A 1 270 ? -53.483 -25.692 -12.812 1.00 87.38 270 GLN A N 1
ATOM 2193 C CA . GLN A 1 270 ? -54.073 -25.338 -14.107 1.00 87.38 270 GLN A CA 1
ATOM 2194 C C . GLN A 1 270 ? -54.508 -23.866 -14.185 1.00 87.38 270 GLN A C 1
ATOM 2196 O O . GLN A 1 270 ? -54.536 -23.303 -15.277 1.00 87.38 270 GLN A O 1
ATOM 2201 N N . HIS A 1 271 ? -54.806 -23.236 -13.044 1.00 86.00 271 HIS A N 1
ATOM 2202 C CA . HIS A 1 271 ? -55.273 -21.849 -12.970 1.00 86.00 271 HIS A CA 1
ATOM 2203 C C . HIS A 1 271 ? -54.153 -20.838 -12.697 1.00 86.00 271 HIS A C 1
ATOM 2205 O O . HIS A 1 271 ? -54.391 -19.636 -12.787 1.00 86.00 271 HIS A O 1
ATOM 2211 N N . LEU A 1 272 ? -52.934 -21.289 -12.384 1.00 88.00 272 LEU A N 1
ATOM 2212 C CA . LEU A 1 272 ? -51.812 -20.374 -12.202 1.00 88.00 272 LEU A CA 1
ATOM 2213 C C . LEU A 1 272 ? -51.363 -19.798 -13.548 1.00 88.00 272 LEU A C 1
ATOM 2215 O O . LEU A 1 272 ? -51.012 -20.525 -14.481 1.00 88.00 272 LEU A O 1
ATOM 2219 N N . ILE A 1 273 ? -51.308 -18.476 -13.646 1.00 88.88 273 ILE A N 1
ATOM 2220 C CA . ILE A 1 273 ? -50.782 -17.790 -14.828 1.00 88.88 273 ILE A CA 1
ATOM 2221 C C . ILE A 1 273 ? -49.277 -18.093 -14.925 1.00 88.88 273 ILE A C 1
ATOM 2223 O O . ILE A 1 273 ? -48.605 -18.036 -13.895 1.00 88.88 273 ILE A O 1
ATOM 2227 N N . PRO A 1 274 ? -48.726 -18.464 -16.099 1.00 89.56 274 PRO A N 1
ATOM 2228 C CA . PRO A 1 274 ? -47.282 -18.605 -16.269 1.00 89.56 274 PRO A CA 1
ATOM 2229 C C . PRO A 1 274 ? -46.569 -17.331 -15.818 1.00 89.56 274 PRO A C 1
ATOM 2231 O O . PRO A 1 274 ? -46.901 -16.243 -16.288 1.00 89.56 274 PRO A O 1
ATOM 2234 N N . TYR A 1 275 ? -45.618 -17.467 -14.897 1.00 85.25 275 TYR A N 1
ATOM 2235 C CA . TYR A 1 275 ? -44.837 -16.351 -14.396 1.00 85.25 275 TYR A CA 1
ATOM 2236 C C . TYR A 1 275 ? -44.056 -15.745 -15.555 1.00 85.25 275 TYR A C 1
ATOM 2238 O O . TYR A 1 275 ? -43.168 -16.376 -16.135 1.00 85.25 275 TYR A O 1
ATOM 2246 N N . ARG A 1 276 ? -44.413 -14.509 -15.888 1.00 80.56 276 ARG A N 1
ATOM 2247 C CA . ARG A 1 276 ? -43.636 -13.645 -16.762 1.00 80.56 276 ARG A CA 1
ATOM 2248 C C . ARG A 1 276 ? -42.900 -12.682 -15.840 1.00 80.56 276 ARG A C 1
ATOM 2250 O O . ARG A 1 276 ? -43.567 -11.820 -15.261 1.00 80.56 276 ARG A O 1
ATOM 2257 N N . PRO A 1 277 ? -41.580 -12.845 -15.630 1.00 70.19 277 PRO A N 1
ATOM 2258 C CA . PRO A 1 277 ? -40.843 -11.857 -14.862 1.00 70.19 277 PRO A CA 1
ATOM 2259 C C . PRO A 1 277 ? -41.052 -10.488 -15.523 1.00 70.19 277 PRO A C 1
ATOM 2261 O O . PRO A 1 277 ? -41.058 -10.414 -16.758 1.00 70.19 277 PRO A O 1
ATOM 2264 N N . PRO A 1 278 ? -41.248 -9.409 -14.745 1.00 69.00 278 PRO A N 1
ATOM 2265 C CA . PRO A 1 278 ? -41.225 -8.079 -15.323 1.00 69.00 278 PRO A CA 1
ATOM 2266 C C . PRO A 1 278 ? -39.878 -7.886 -16.039 1.00 69.00 278 PRO A C 1
ATOM 2268 O O . PRO A 1 278 ? -38.876 -8.480 -15.619 1.00 69.00 278 PRO A O 1
ATOM 2271 N N . PRO A 1 279 ? -39.824 -7.091 -17.121 1.00 67.62 279 PRO A N 1
ATOM 2272 C CA . PRO A 1 279 ? -38.558 -6.794 -17.774 1.00 67.62 279 PRO A CA 1
ATOM 2273 C C . PRO A 1 279 ? -37.559 -6.281 -16.723 1.00 67.62 279 P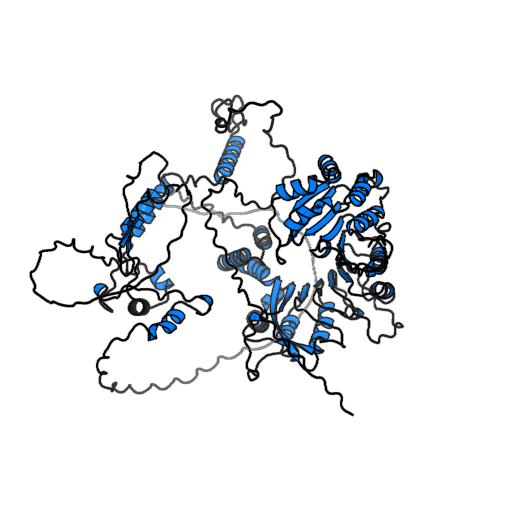RO A C 1
ATOM 2275 O O . PRO A 1 279 ? -37.944 -5.483 -15.855 1.00 67.62 279 PRO A O 1
ATOM 2278 N N . PRO A 1 280 ? -36.302 -6.763 -16.739 1.00 54.03 280 PRO A N 1
ATOM 2279 C CA . PRO A 1 280 ? -35.320 -6.352 -15.752 1.00 54.03 280 PRO A CA 1
ATOM 2280 C C . PRO A 1 280 ? -35.167 -4.827 -15.828 1.00 54.03 280 PRO A C 1
ATOM 2282 O O . PRO A 1 280 ? -34.949 -4.288 -16.917 1.00 54.03 280 PRO A O 1
ATOM 2285 N N . PRO A 1 281 ? -35.314 -4.095 -14.710 1.00 60.41 281 PRO A N 1
ATOM 2286 C CA . PRO A 1 281 ? -35.052 -2.670 -14.715 1.00 60.41 281 PRO A CA 1
ATOM 2287 C C . PRO A 1 281 ? -33.561 -2.451 -15.006 1.00 60.41 281 PRO A C 1
ATOM 2289 O O . PRO A 1 281 ? -32.739 -3.295 -14.646 1.00 60.41 281 PRO A O 1
ATOM 2292 N N . PRO A 1 282 ? -33.171 -1.298 -15.571 1.00 66.56 282 PRO A N 1
ATOM 2293 C CA . PRO A 1 282 ? -31.774 -1.002 -15.899 1.00 66.56 282 PRO A CA 1
ATOM 2294 C C . PRO A 1 282 ? -30.807 -0.992 -14.693 1.00 66.56 282 PRO A C 1
ATOM 2296 O O . PRO A 1 282 ? -29.610 -0.821 -14.886 1.00 66.56 282 PRO A O 1
ATOM 2299 N N . ALA A 1 283 ? -31.289 -1.174 -13.456 1.00 64.00 283 ALA A N 1
ATOM 2300 C CA . ALA A 1 283 ? -30.463 -1.277 -12.255 1.00 64.00 283 ALA A CA 1
ATOM 2301 C C . ALA A 1 283 ? -31.088 -2.247 -11.235 1.00 64.00 283 ALA A C 1
ATOM 2303 O O . ALA A 1 283 ? -31.977 -1.869 -10.467 1.00 64.00 283 ALA A O 1
ATOM 2304 N N . TRP A 1 284 ? -30.613 -3.494 -11.219 1.00 54.66 284 TRP A N 1
ATOM 2305 C CA . TRP A 1 284 ? -31.047 -4.527 -10.265 1.00 54.66 284 TRP A CA 1
ATOM 2306 C C . TRP A 1 284 ? -30.647 -4.197 -8.814 1.00 54.66 284 TRP A C 1
ATOM 2308 O O . TRP A 1 284 ? -31.332 -4.600 -7.877 1.00 54.66 284 TRP A O 1
ATOM 2318 N N . ASP A 1 285 ? -29.608 -3.377 -8.631 1.00 60.88 285 ASP A N 1
ATOM 2319 C CA . ASP A 1 285 ? -28.999 -3.033 -7.335 1.00 60.88 285 ASP A CA 1
ATOM 2320 C C . ASP A 1 285 ? -29.897 -2.214 -6.387 1.00 60.88 285 ASP A C 1
ATOM 2322 O O . ASP A 1 285 ? -29.524 -1.943 -5.245 1.00 60.88 285 ASP A O 1
ATOM 2326 N N . ARG A 1 286 ? -31.077 -1.770 -6.843 1.00 63.00 286 ARG A N 1
ATOM 2327 C CA . ARG A 1 286 ? -31.997 -0.941 -6.043 1.00 63.00 286 ARG A CA 1
ATOM 2328 C C . ARG A 1 286 ? -32.917 -1.732 -5.115 1.00 63.00 286 ARG A C 1
ATOM 2330 O O . ARG A 1 286 ? -33.504 -1.121 -4.224 1.00 63.00 286 ARG A O 1
ATOM 2337 N N . PHE A 1 287 ? -33.058 -3.041 -5.310 1.00 64.56 287 PHE A N 1
ATOM 2338 C CA . PHE A 1 287 ? -33.984 -3.874 -4.540 1.00 64.56 287 PHE A CA 1
ATOM 2339 C C . PHE A 1 287 ? -33.211 -4.764 -3.574 1.00 64.56 287 PHE A C 1
ATOM 2341 O O . PHE A 1 287 ? -32.203 -5.362 -3.947 1.00 64.56 287 PHE A O 1
ATOM 2348 N N . LYS A 1 288 ? -33.666 -4.840 -2.319 1.00 59.47 288 LYS A N 1
ATOM 2349 C CA . LYS A 1 288 ? -32.973 -5.623 -1.284 1.00 59.47 288 LYS A CA 1
ATOM 2350 C C . LYS A 1 288 ? -33.071 -7.126 -1.527 1.00 59.47 288 LYS A C 1
ATOM 2352 O O . LYS A 1 288 ? -32.145 -7.857 -1.186 1.00 59.4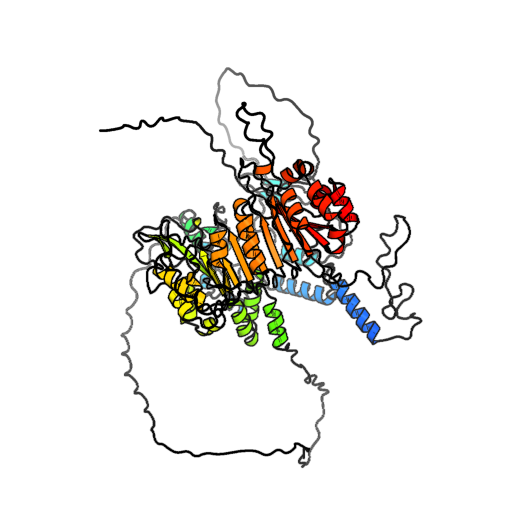7 288 LYS A O 1
ATOM 2357 N N . ASP A 1 289 ? -34.180 -7.564 -2.112 1.00 58.34 289 ASP A N 1
ATOM 2358 C CA . ASP A 1 289 ? -34.438 -8.945 -2.492 1.00 58.34 289 ASP A CA 1
ATOM 2359 C C . ASP A 1 289 ? -35.513 -9.025 -3.597 1.00 58.34 289 ASP A C 1
ATOM 2361 O O . ASP A 1 289 ? -36.044 -8.019 -4.081 1.00 58.34 289 ASP A O 1
ATOM 2365 N N . THR A 1 290 ? -35.818 -10.251 -4.029 1.00 51.03 290 THR A N 1
ATOM 2366 C CA . THR A 1 290 ? -36.829 -10.534 -5.058 1.00 51.03 290 THR A CA 1
ATOM 2367 C C . THR A 1 290 ? -38.242 -10.153 -4.612 1.00 51.03 290 THR A C 1
ATOM 2369 O O . THR A 1 290 ? -39.069 -9.814 -5.454 1.00 51.03 290 THR A O 1
ATOM 2372 N N . PHE A 1 291 ? -38.534 -10.176 -3.311 1.00 59.31 291 PHE A N 1
ATOM 2373 C CA . PHE A 1 291 ? -39.849 -9.819 -2.788 1.00 59.31 291 PHE A CA 1
ATOM 2374 C C . PHE A 1 291 ? -40.072 -8.304 -2.851 1.00 59.31 291 PHE A C 1
ATOM 2376 O O . PHE A 1 291 ? -41.125 -7.871 -3.306 1.00 59.31 291 PHE A O 1
ATOM 2383 N N . ASP A 1 292 ? -39.066 -7.508 -2.486 1.00 63.53 292 ASP A N 1
ATOM 2384 C CA . ASP A 1 292 ? -39.061 -6.040 -2.556 1.00 63.53 292 ASP A CA 1
ATOM 2385 C C . ASP A 1 292 ? -39.238 -5.555 -4.009 1.00 63.53 292 ASP A C 1
ATOM 2387 O O . ASP A 1 292 ? -40.015 -4.643 -4.301 1.00 63.53 292 ASP A O 1
ATOM 2391 N N . TYR A 1 293 ? -38.588 -6.247 -4.952 1.00 65.62 293 TYR A N 1
ATOM 2392 C CA . TYR A 1 293 ? -38.779 -6.046 -6.389 1.00 65.62 293 TYR A CA 1
ATOM 2393 C C . TYR A 1 293 ? -40.211 -6.366 -6.840 1.00 65.62 293 TYR A C 1
ATOM 2395 O O . TYR A 1 293 ? -40.857 -5.550 -7.496 1.00 65.62 293 TYR A O 1
ATOM 2403 N N . LEU A 1 294 ? -40.740 -7.534 -6.470 1.00 60.62 294 LEU A N 1
ATOM 2404 C CA . LEU A 1 294 ? -42.089 -7.936 -6.864 1.00 60.62 294 LEU A CA 1
ATOM 2405 C C . LEU A 1 294 ? -43.165 -7.056 -6.220 1.00 60.62 294 LEU A C 1
ATOM 2407 O O . LEU A 1 294 ? -44.130 -6.713 -6.892 1.00 60.62 294 LEU A O 1
ATOM 2411 N N . ALA A 1 295 ? -42.989 -6.627 -4.971 1.00 65.88 295 ALA A N 1
ATOM 2412 C CA . ALA A 1 295 ? -43.905 -5.723 -4.278 1.00 65.88 295 ALA A CA 1
ATOM 2413 C C . ALA A 1 295 ? -43.975 -4.339 -4.942 1.00 65.88 295 ALA A C 1
ATOM 2415 O O . ALA A 1 295 ? -45.045 -3.733 -4.983 1.00 65.88 295 ALA A O 1
ATOM 2416 N N . TYR A 1 296 ? -42.860 -3.861 -5.504 1.00 71.38 296 TYR A N 1
ATOM 2417 C CA . TYR A 1 296 ? -42.807 -2.603 -6.248 1.00 71.38 296 TYR A CA 1
ATOM 2418 C C . TYR A 1 296 ? -43.594 -2.660 -7.571 1.00 71.38 296 TYR A C 1
ATOM 2420 O O . TYR A 1 296 ? -44.236 -1.679 -7.941 1.00 71.38 296 TYR A O 1
ATOM 2428 N N . TYR A 1 297 ? -43.587 -3.804 -8.269 1.00 60.84 297 TYR A N 1
ATOM 2429 C CA . TYR A 1 297 ? -44.243 -3.962 -9.580 1.00 60.84 297 TYR A CA 1
ATOM 2430 C C . TYR A 1 297 ? -45.626 -4.638 -9.538 1.00 60.84 297 TYR A C 1
ATOM 2432 O O . TYR A 1 297 ? -46.416 -4.463 -10.468 1.00 60.84 297 TYR A O 1
ATOM 2440 N N . ALA A 1 298 ? -45.970 -5.339 -8.455 1.00 54.44 298 ALA A N 1
ATOM 2441 C CA . ALA A 1 298 ? -47.277 -5.967 -8.238 1.00 54.44 298 ALA A CA 1
ATOM 2442 C C . ALA A 1 298 ? -48.503 -5.033 -8.380 1.00 54.44 298 ALA A C 1
ATOM 2444 O O . ALA A 1 298 ? -49.548 -5.534 -8.806 1.00 54.44 298 ALA A O 1
ATOM 2445 N N . PRO A 1 299 ? -48.442 -3.707 -8.110 1.00 54.12 299 PRO A N 1
ATOM 2446 C CA . PRO A 1 299 ? -49.595 -2.826 -8.305 1.00 54.12 299 PRO A CA 1
ATOM 2447 C C . PRO A 1 299 ? -50.022 -2.672 -9.772 1.00 54.12 299 PRO A C 1
ATOM 2449 O O . PRO A 1 299 ? -51.129 -2.205 -10.033 1.00 54.12 299 PRO A O 1
ATOM 2452 N N . HIS A 1 300 ? -49.164 -3.032 -10.735 1.00 49.25 300 HIS A N 1
ATOM 2453 C CA . HIS A 1 300 ? -49.393 -2.757 -12.156 1.00 49.25 300 HIS A CA 1
ATOM 2454 C C . HIS A 1 300 ? -49.822 -3.974 -12.988 1.00 49.25 300 HIS A C 1
ATOM 2456 O O . HIS A 1 300 ? -50.257 -3.791 -14.122 1.00 49.25 300 HIS A O 1
ATOM 2462 N N . THR A 1 301 ? -49.774 -5.194 -12.443 1.00 46.97 301 THR A N 1
ATOM 2463 C CA . THR A 1 301 ? -50.079 -6.434 -13.189 1.00 46.97 301 THR A CA 1
ATOM 2464 C C . THR A 1 301 ? -51.344 -7.174 -12.751 1.00 46.97 301 THR A C 1
ATOM 2466 O O . THR A 1 301 ? -51.761 -8.092 -13.452 1.00 46.97 301 THR A O 1
ATOM 2469 N N . TYR A 1 302 ? -52.020 -6.765 -11.672 1.00 45.59 302 TYR A N 1
ATOM 2470 C CA . TYR A 1 302 ? -53.214 -7.465 -11.178 1.00 45.59 302 TYR A CA 1
ATOM 2471 C C . TYR A 1 302 ? -54.378 -6.518 -10.858 1.00 45.59 302 TYR A C 1
ATOM 2473 O O . TYR A 1 302 ? -54.677 -6.238 -9.700 1.00 45.59 302 TYR A O 1
ATOM 2481 N N . VAL A 1 303 ? -55.108 -6.082 -11.889 1.00 36.00 303 VAL A N 1
ATOM 2482 C CA . VAL A 1 303 ? -56.515 -5.679 -11.721 1.00 36.00 303 VAL A CA 1
ATOM 2483 C C . VAL A 1 303 ? -57.368 -6.934 -11.901 1.00 36.00 303 VAL A C 1
ATOM 2485 O O . VAL A 1 303 ? -57.892 -7.200 -12.979 1.00 36.00 303 VAL A O 1
ATOM 2488 N N . LEU A 1 304 ? -57.483 -7.740 -10.844 1.00 35.44 304 LEU A N 1
ATOM 2489 C CA . LEU A 1 304 ? -58.604 -8.669 -10.727 1.00 35.44 304 LEU A CA 1
ATOM 2490 C C . LEU A 1 304 ? -59.823 -7.847 -10.310 1.00 35.44 304 LEU A C 1
ATOM 2492 O O . LEU A 1 304 ? -59.870 -7.252 -9.233 1.00 35.44 304 LEU A O 1
ATOM 2496 N N . THR A 1 305 ? -60.797 -7.772 -11.206 1.00 40.09 305 THR A N 1
ATOM 2497 C CA . THR A 1 305 ? -62.117 -7.220 -10.937 1.00 40.09 305 THR A CA 1
ATOM 2498 C C . THR A 1 305 ? -62.805 -8.005 -9.812 1.00 40.09 305 THR A C 1
ATOM 2500 O O . THR A 1 305 ? -62.824 -9.233 -9.804 1.00 40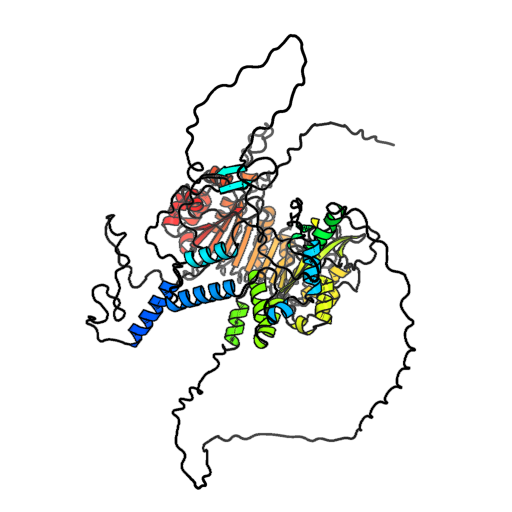.09 305 THR A O 1
ATOM 2503 N N . SER A 1 306 ? -63.405 -7.256 -8.882 1.00 38.16 306 SER A N 1
ATOM 2504 C CA . SER A 1 306 ? -64.314 -7.675 -7.798 1.00 38.16 306 SER A CA 1
ATOM 2505 C C . SER A 1 306 ? -63.773 -8.643 -6.733 1.00 38.16 306 SER A C 1
ATOM 2507 O O . SER A 1 306 ? -63.735 -9.857 -6.907 1.00 38.16 306 SER A O 1
ATOM 2509 N N . THR A 1 307 ? -63.480 -8.089 -5.556 1.00 36.78 307 THR A N 1
ATOM 2510 C CA . THR A 1 307 ? -63.431 -8.826 -4.290 1.00 36.78 307 THR A CA 1
ATOM 2511 C C . THR A 1 307 ? -64.836 -9.326 -3.899 1.00 36.78 307 THR A C 1
ATOM 2513 O O . THR A 1 307 ? -65.806 -8.574 -4.031 1.00 36.78 307 THR A O 1
ATOM 2516 N N . PRO A 1 308 ? -64.989 -10.571 -3.408 1.00 48.41 308 PRO A N 1
ATOM 2517 C CA . PRO A 1 308 ? -66.241 -11.029 -2.808 1.00 48.41 308 PRO A CA 1
ATOM 2518 C C . PRO A 1 308 ? -66.526 -10.278 -1.489 1.00 48.41 308 PRO A C 1
ATOM 2520 O O . PRO A 1 308 ? -65.585 -9.817 -0.835 1.00 48.41 308 PRO A O 1
ATOM 2523 N N . PRO A 1 309 ? -67.807 -10.130 -1.091 1.00 48.38 309 PRO A N 1
ATOM 2524 C CA . PRO A 1 309 ? -68.186 -9.381 0.105 1.00 48.38 309 PRO A CA 1
ATOM 2525 C C . PRO A 1 309 ? -67.591 -10.005 1.381 1.00 48.38 309 PRO A C 1
ATOM 2527 O O . PRO A 1 309 ? -67.471 -11.232 1.462 1.00 48.38 309 PRO A O 1
ATOM 2530 N N . PRO A 1 310 ? -67.225 -9.180 2.379 1.00 49.00 310 PRO A N 1
ATOM 2531 C CA . PRO A 1 310 ? -66.595 -9.655 3.604 1.00 49.00 310 PRO A CA 1
ATOM 2532 C C . PRO A 1 310 ? -67.557 -10.529 4.433 1.00 49.00 310 PRO A C 1
ATOM 2534 O O . PRO A 1 310 ? -68.765 -10.271 4.445 1.00 49.00 310 PRO A O 1
ATOM 2537 N N . PRO A 1 311 ? -67.046 -11.558 5.138 1.00 58.97 311 PRO A N 1
ATOM 2538 C CA . PRO A 1 311 ? -67.837 -12.330 6.092 1.00 58.97 311 PRO A CA 1
ATOM 2539 C C . PRO A 1 311 ? -68.261 -11.457 7.291 1.00 58.97 311 PRO A C 1
ATOM 2541 O O . PRO A 1 311 ? -67.579 -10.479 7.601 1.00 58.97 311 PRO A O 1
ATOM 2544 N N . PRO A 1 312 ? -69.379 -11.790 7.966 1.00 52.97 312 PRO A N 1
ATOM 2545 C CA . PRO A 1 312 ? -69.947 -10.963 9.028 1.00 52.97 312 PRO A CA 1
ATOM 2546 C C . PRO A 1 312 ? -68.985 -10.800 10.214 1.00 52.97 312 PRO A C 1
ATOM 2548 O O . PRO A 1 312 ? -68.442 -11.773 10.739 1.00 52.97 312 PRO A O 1
ATOM 2551 N N . GLU A 1 313 ? -68.799 -9.544 10.620 1.00 51.59 313 GLU A N 1
ATOM 2552 C CA . GLU A 1 313 ? -68.031 -9.105 11.784 1.00 51.59 313 GLU A CA 1
ATOM 2553 C C . GLU A 1 313 ? -68.730 -9.527 13.084 1.00 51.59 313 GLU A C 1
ATOM 2555 O O . GLU A 1 313 ? -69.623 -8.830 13.546 1.00 51.59 313 GLU A O 1
ATOM 2560 N N . GLU A 1 314 ? -68.333 -10.648 13.690 1.00 52.84 314 GLU A N 1
ATOM 2561 C CA . GLU A 1 314 ? -68.323 -10.799 15.157 1.00 52.84 314 GLU A CA 1
ATOM 2562 C C . GLU A 1 314 ? -67.608 -12.101 15.575 1.00 52.84 314 GLU A C 1
ATOM 2564 O O . GLU A 1 314 ? -68.109 -13.198 15.311 1.00 52.84 314 GLU A O 1
ATOM 2569 N N . PRO A 1 315 ? -66.438 -12.035 16.240 1.00 64.06 315 PRO A N 1
ATOM 2570 C CA . PRO A 1 315 ? -65.876 -13.193 16.925 1.00 64.06 315 PRO A CA 1
ATOM 2571 C C . PRO A 1 315 ? -66.571 -13.414 18.287 1.00 64.06 315 PRO A C 1
ATOM 2573 O O . PRO A 1 315 ? -66.899 -12.444 18.975 1.00 64.06 315 PRO A O 1
ATOM 2576 N N . PRO A 1 316 ? -66.773 -14.673 18.727 1.00 67.44 316 PRO A N 1
ATOM 2577 C CA . PRO A 1 316 ? -67.360 -14.966 20.033 1.00 67.44 316 PRO A CA 1
ATOM 2578 C C . PRO A 1 316 ? -66.450 -14.490 21.185 1.00 67.44 316 PRO A C 1
ATOM 2580 O O . PRO A 1 316 ? -65.225 -14.469 21.038 1.00 67.44 316 PRO A O 1
ATOM 2583 N N . PRO A 1 317 ? -67.025 -14.120 22.347 1.00 58.91 317 PRO A N 1
ATOM 2584 C CA . PRO A 1 317 ? -66.283 -13.512 23.448 1.00 58.91 317 PRO A CA 1
ATOM 2585 C C . PRO A 1 317 ? -65.237 -14.462 24.049 1.00 58.91 317 PRO A C 1
ATOM 2587 O O . PRO A 1 317 ? -65.503 -15.639 24.299 1.00 58.91 317 PRO A O 1
ATOM 2590 N N . LEU A 1 318 ? -64.048 -13.913 24.313 1.00 59.81 318 LEU A N 1
ATOM 2591 C CA . LEU A 1 318 ? -62.937 -14.598 24.976 1.00 59.81 318 LEU A CA 1
ATOM 2592 C C . LEU A 1 318 ? -63.287 -14.974 26.433 1.00 59.81 318 LEU A C 1
ATOM 2594 O O . LEU A 1 318 ? -63.939 -14.187 27.127 1.00 59.81 318 LEU A O 1
ATOM 2598 N N . PRO A 1 319 ? -62.826 -16.136 26.935 1.00 65.06 319 PRO A N 1
ATOM 2599 C CA . PRO A 1 319 ? -62.975 -16.512 28.339 1.00 65.06 319 PRO A CA 1
ATOM 2600 C C . PRO A 1 319 ? -62.104 -15.637 29.269 1.00 65.06 319 PRO A C 1
ATOM 2602 O O . PRO A 1 319 ? -61.062 -15.133 28.843 1.00 65.06 319 PRO A O 1
ATOM 2605 N N . PRO A 1 320 ? -62.505 -15.452 30.544 1.00 60.41 320 PRO A N 1
ATOM 2606 C CA . PRO A 1 320 ? -61.833 -14.545 31.473 1.00 60.41 320 PRO A CA 1
ATOM 2607 C C . PRO A 1 320 ? -60.421 -15.009 31.860 1.00 60.41 320 PRO A C 1
ATOM 2609 O O . PRO A 1 320 ? -60.165 -16.188 32.104 1.00 60.41 320 PRO A O 1
ATOM 2612 N N . SER A 1 321 ? -59.519 -14.031 31.947 1.00 51.97 321 SER A N 1
ATOM 2613 C CA . SER A 1 321 ? -58.091 -14.158 32.238 1.00 51.97 321 SER A CA 1
ATOM 2614 C C . SER A 1 321 ? -57.808 -14.759 33.620 1.00 51.97 321 SER A C 1
ATOM 2616 O O . SER A 1 321 ? -58.351 -14.313 34.631 1.00 51.97 321 SER A O 1
ATOM 2618 N N . ILE A 1 322 ? -56.894 -15.730 33.669 1.00 61.62 322 ILE A N 1
ATOM 2619 C CA . ILE A 1 322 ? -56.356 -16.320 34.904 1.00 61.62 322 ILE A CA 1
ATOM 2620 C C . ILE A 1 322 ? -55.384 -15.317 35.568 1.00 61.62 322 ILE A C 1
ATOM 2622 O O . ILE A 1 322 ? -54.548 -14.744 34.865 1.00 61.62 322 ILE A O 1
ATOM 2626 N N . PRO A 1 323 ? -55.454 -15.088 36.896 1.00 68.12 323 PRO A N 1
ATOM 2627 C CA . PRO A 1 323 ? -54.539 -14.187 37.600 1.00 68.12 323 PRO A CA 1
ATOM 2628 C C . PRO A 1 323 ? -53.120 -14.777 37.759 1.00 68.12 323 PRO A C 1
ATOM 2630 O O . PRO A 1 323 ? -52.969 -15.996 37.872 1.00 68.12 323 PRO A O 1
ATOM 2633 N N . PRO A 1 324 ? -52.071 -13.930 37.801 1.00 64.62 324 PRO A N 1
ATOM 2634 C CA . PRO A 1 324 ? -50.681 -14.376 37.879 1.00 64.62 324 PRO A CA 1
ATOM 2635 C C . PRO A 1 324 ? -50.312 -14.950 39.264 1.00 64.62 324 PRO A C 1
ATOM 2637 O O . PRO A 1 324 ? -50.821 -14.472 40.283 1.00 64.62 324 PRO A O 1
ATOM 2640 N N . PRO A 1 325 ? -49.406 -15.946 39.328 1.00 63.91 325 PRO A N 1
ATOM 2641 C CA . PRO A 1 325 ? -48.933 -16.522 40.585 1.00 63.91 325 PRO A CA 1
ATOM 2642 C C . PRO A 1 325 ? -47.970 -15.580 41.340 1.00 63.91 325 PRO A C 1
ATOM 2644 O O . PRO A 1 325 ? -47.278 -14.771 40.716 1.00 63.91 325 PRO A O 1
ATOM 2647 N N . PRO A 1 326 ? -47.899 -15.676 42.684 1.00 64.88 326 PRO A N 1
ATOM 2648 C CA . PRO A 1 326 ? -47.043 -14.826 43.512 1.00 64.88 326 PRO A CA 1
ATOM 2649 C C . PRO A 1 326 ? -45.545 -15.181 43.396 1.00 64.88 326 PRO A C 1
ATOM 2651 O O . PRO A 1 326 ? -45.202 -16.327 43.100 1.00 64.88 326 PRO A O 1
ATOM 2654 N N . PRO A 1 327 ? -44.640 -14.216 43.660 1.00 53.06 327 PRO A N 1
ATOM 2655 C CA . PRO A 1 327 ? -43.202 -14.382 43.469 1.00 53.06 327 PRO A CA 1
ATOM 2656 C C . PRO A 1 327 ? -42.581 -15.337 44.496 1.00 53.06 327 PRO A C 1
ATOM 2658 O O . PRO A 1 327 ? -42.734 -15.174 45.707 1.00 53.06 327 PRO A O 1
ATOM 2661 N N . SER A 1 328 ? -41.837 -16.320 43.992 1.00 46.09 328 SER A N 1
ATOM 2662 C CA . SER A 1 328 ? -41.039 -17.264 44.772 1.00 46.09 328 SER A CA 1
ATOM 2663 C C . SER A 1 328 ? -39.796 -16.596 45.369 1.00 46.09 328 SER A C 1
ATOM 2665 O O . SER A 1 328 ? -39.011 -15.954 44.673 1.00 46.09 328 SER A O 1
ATOM 2667 N N . SER A 1 329 ? -39.642 -16.786 46.674 1.00 45.41 329 SER A N 1
ATOM 2668 C CA . SER A 1 329 ? -38.573 -16.325 47.558 1.00 45.41 329 SER A CA 1
ATOM 2669 C C . SER A 1 329 ? -37.172 -16.837 47.195 1.00 45.41 329 SER A C 1
ATOM 2671 O O . SER A 1 329 ? -36.986 -18.007 46.866 1.00 45.41 329 SER A O 1
ATOM 2673 N N . SER A 1 330 ? -36.188 -15.951 47.349 1.00 49.31 330 SER A N 1
ATOM 2674 C CA . SER A 1 330 ? -34.744 -16.157 47.183 1.00 49.31 330 SER A CA 1
ATOM 2675 C C . SER A 1 330 ? -34.149 -17.146 48.204 1.00 49.31 330 SER A C 1
ATOM 2677 O O . SER A 1 330 ? -34.550 -17.111 49.371 1.00 49.31 330 SER A O 1
ATOM 2679 N N . PRO A 1 331 ? -33.144 -17.965 47.835 1.00 57.97 331 PRO A N 1
ATOM 2680 C CA . PRO A 1 331 ? -32.391 -18.775 48.791 1.00 57.97 331 PRO A CA 1
ATOM 2681 C C . PRO A 1 331 ? -31.214 -17.999 49.431 1.00 57.97 331 PRO A C 1
ATOM 2683 O O . PRO A 1 331 ? -30.707 -17.046 48.831 1.00 57.97 331 PRO A O 1
ATOM 2686 N N . PRO A 1 332 ? -30.770 -18.383 50.647 1.00 55.00 332 PRO A N 1
ATOM 2687 C CA . PRO A 1 332 ? -29.819 -17.615 51.448 1.00 55.00 332 PRO A CA 1
ATOM 2688 C C . PRO A 1 332 ? -28.344 -17.952 51.164 1.00 55.00 332 PRO A C 1
ATOM 2690 O O . PRO A 1 332 ? -27.984 -19.076 50.820 1.00 55.00 332 PRO A O 1
ATOM 2693 N N . LEU A 1 333 ? -27.493 -16.950 51.397 1.00 49.16 333 LEU A N 1
ATOM 2694 C CA . LEU A 1 333 ? -26.031 -17.027 51.489 1.00 49.16 333 LEU A CA 1
ATOM 2695 C C . LEU A 1 333 ? -25.557 -17.917 52.658 1.00 49.16 333 LEU A C 1
ATOM 2697 O O . LEU A 1 333 ? -26.086 -17.790 53.763 1.00 49.16 333 LEU A O 1
ATOM 2701 N N . PRO A 1 334 ? -24.458 -18.671 52.493 1.00 51.97 334 PRO A N 1
ATOM 2702 C CA . PRO A 1 334 ? -23.500 -18.964 53.559 1.00 51.97 334 PRO A CA 1
ATOM 2703 C C . PRO A 1 334 ? -22.275 -18.036 53.395 1.00 51.97 334 PRO A C 1
ATOM 2705 O O . PRO A 1 334 ? -21.809 -17.804 52.287 1.00 51.97 334 PRO A O 1
ATOM 2708 N N . GLY A 1 335 ? -21.723 -17.383 54.416 1.00 39.12 335 GLY A N 1
ATOM 2709 C CA . GLY A 1 335 ? -21.366 -17.916 55.726 1.00 39.12 335 GLY A CA 1
ATOM 2710 C C . GLY A 1 335 ? -19.834 -17.965 55.817 1.00 39.12 335 GLY A C 1
ATOM 2711 O O . GLY A 1 335 ? -19.217 -18.958 55.461 1.00 39.12 335 GLY A O 1
ATOM 2712 N N . SER A 1 336 ? -19.236 -16.850 56.232 1.00 45.50 336 SER A N 1
ATOM 2713 C CA . SER A 1 336 ? -17.808 -16.628 56.511 1.00 45.50 336 SER A CA 1
ATOM 2714 C C . SER A 1 336 ? -17.240 -17.512 57.633 1.00 45.50 336 SER A C 1
ATOM 2716 O O . SER A 1 336 ? -17.992 -17.807 58.558 1.00 45.50 336 SER A O 1
ATOM 2718 N N . LEU A 1 337 ? -15.923 -17.806 57.616 1.00 39.91 337 LEU A N 1
ATOM 2719 C CA . LEU A 1 337 ? -14.930 -17.624 58.714 1.00 39.91 337 LEU A CA 1
ATOM 2720 C C . LEU A 1 337 ? -13.504 -18.169 58.318 1.00 39.91 337 LEU A C 1
ATOM 2722 O O . LEU A 1 337 ? -13.403 -18.870 57.315 1.00 39.91 337 LEU A O 1
ATOM 2726 N N . PRO A 1 338 ? -12.407 -17.804 59.039 1.00 52.06 338 PRO A N 1
ATOM 2727 C CA . PRO A 1 338 ? -11.000 -17.682 58.576 1.00 52.06 338 PRO A CA 1
ATOM 2728 C C . PRO A 1 338 ? -10.024 -18.575 59.419 1.00 52.06 338 PRO A C 1
ATOM 2730 O O . PRO A 1 338 ? -10.517 -19.537 60.001 1.00 52.06 338 PRO A O 1
ATOM 2733 N N . PRO A 1 339 ? -8.730 -18.245 59.709 1.00 57.22 339 PRO A N 1
ATOM 2734 C CA . PRO A 1 339 ? -7.566 -17.738 58.944 1.00 57.22 339 PRO A CA 1
ATOM 2735 C C . PRO A 1 339 ? -6.296 -18.661 59.055 1.00 57.22 339 PRO A C 1
ATOM 2737 O O . PRO A 1 339 ? -6.320 -19.707 59.691 1.00 57.22 339 PRO A O 1
ATOM 2740 N N . THR A 1 340 ? -5.151 -18.164 58.544 1.00 35.75 340 THR A N 1
ATOM 2741 C CA . THR A 1 340 ? -3.718 -18.410 58.907 1.00 35.75 340 THR A CA 1
ATOM 2742 C C . THR A 1 340 ? -2.827 -19.434 58.156 1.00 35.75 340 THR A C 1
ATOM 2744 O O . THR A 1 340 ? -3.088 -20.627 58.097 1.00 35.75 340 THR A O 1
ATOM 2747 N N . LEU A 1 341 ? -1.716 -18.870 57.640 1.00 39.38 341 LEU A N 1
ATOM 2748 C CA . LEU A 1 341 ? -0.401 -19.397 57.190 1.00 39.38 341 LEU A CA 1
ATOM 2749 C C . LEU A 1 341 ? 0.376 -20.151 58.320 1.00 39.38 341 LEU A C 1
ATOM 2751 O O . LEU A 1 341 ? -0.058 -19.981 59.460 1.00 39.38 341 LEU A O 1
ATOM 2755 N N . PRO A 1 342 ? 1.533 -20.868 58.113 1.00 52.50 342 PRO A N 1
ATOM 2756 C CA . PRO A 1 342 ? 2.685 -20.419 57.291 1.00 52.50 342 PRO A CA 1
ATOM 2757 C C . PRO A 1 342 ? 3.668 -21.451 56.625 1.00 52.50 342 PRO A C 1
ATOM 2759 O O . PRO A 1 342 ? 3.864 -22.567 57.082 1.00 52.50 342 PRO A O 1
ATOM 2762 N N . SER A 1 343 ? 4.332 -20.978 55.553 1.00 37.31 343 SER A N 1
ATOM 2763 C CA . SER A 1 343 ? 5.780 -21.003 55.184 1.00 37.31 343 SER A CA 1
ATOM 2764 C C . SER A 1 343 ? 6.707 -22.263 55.121 1.00 37.31 343 SER A C 1
ATOM 2766 O O . SER A 1 343 ? 7.005 -22.858 56.151 1.00 37.31 343 SER A O 1
ATOM 2768 N N . HIS A 1 344 ? 7.373 -22.398 53.943 1.00 37.25 344 HIS A N 1
ATOM 2769 C CA . HIS A 1 344 ? 8.761 -22.875 53.613 1.00 37.25 344 HIS A CA 1
ATOM 2770 C C . HIS A 1 344 ? 9.096 -24.400 53.544 1.00 37.25 344 HIS A C 1
ATOM 2772 O O . HIS A 1 344 ? 8.410 -25.184 54.183 1.00 37.25 344 HIS A O 1
ATOM 2778 N N . PRO A 1 345 ? 10.244 -24.839 52.941 1.00 51.22 345 PRO A N 1
ATOM 2779 C CA . PRO A 1 345 ? 10.786 -24.685 51.563 1.00 51.22 345 PRO A CA 1
ATOM 2780 C C . PRO A 1 345 ? 11.306 -26.071 50.976 1.00 51.22 345 PRO A C 1
ATOM 2782 O O . PRO A 1 345 ? 10.971 -27.100 51.557 1.00 51.22 345 PRO A O 1
ATOM 2785 N N . PRO A 1 346 ? 12.063 -26.161 49.840 1.00 52.34 346 PRO A N 1
ATOM 2786 C CA . PRO A 1 346 ? 12.278 -27.381 49.003 1.00 52.34 346 PRO A CA 1
ATOM 2787 C C . PRO A 1 346 ? 13.673 -28.042 49.241 1.00 52.34 346 PRO A C 1
ATOM 2789 O O . PRO A 1 346 ? 14.291 -27.689 50.247 1.00 52.34 346 PRO A O 1
ATOM 2792 N N . PRO A 1 347 ? 14.315 -28.824 48.324 1.00 55.03 347 PRO A N 1
ATOM 2793 C CA . PRO A 1 347 ? 13.911 -29.811 47.287 1.00 55.03 347 PRO A CA 1
ATOM 2794 C C . PRO A 1 347 ? 14.605 -31.195 47.491 1.00 55.03 347 PRO A C 1
ATOM 2796 O O . PRO A 1 347 ? 15.551 -31.283 48.270 1.00 55.03 347 PRO A O 1
ATOM 2799 N N . THR A 1 348 ? 14.249 -32.263 46.753 1.00 34.38 348 THR A N 1
ATOM 2800 C CA . THR A 1 348 ? 15.241 -33.279 46.294 1.00 34.38 348 THR A CA 1
ATOM 2801 C C . THR A 1 348 ? 14.699 -34.250 45.238 1.00 34.38 348 THR A C 1
ATOM 2803 O O . THR A 1 348 ? 13.538 -34.647 45.285 1.00 34.38 348 THR A O 1
ATOM 2806 N N . ASP A 1 349 ? 15.597 -34.583 44.307 1.00 36.91 349 ASP A N 1
ATOM 2807 C CA . ASP A 1 349 ? 15.534 -35.559 43.213 1.00 36.91 349 ASP A CA 1
ATOM 2808 C C . ASP A 1 349 ? 15.127 -36.985 43.624 1.00 36.91 349 ASP A C 1
ATOM 2810 O O . ASP A 1 349 ? 15.210 -37.323 44.798 1.00 36.91 349 ASP A O 1
ATOM 2814 N N . TYR A 1 350 ? 14.720 -37.790 42.629 1.00 35.69 350 TYR A N 1
ATOM 2815 C CA . TYR A 1 350 ? 14.979 -39.229 42.369 1.00 35.69 350 TYR A CA 1
ATOM 2816 C C . TYR A 1 350 ? 13.810 -39.771 41.512 1.00 35.69 350 TYR A C 1
ATOM 2818 O O . TYR A 1 350 ? 12.652 -39.727 41.910 1.00 35.69 350 TYR A O 1
ATOM 2826 N N . ASP A 1 351 ? 14.027 -39.996 40.216 1.00 30.47 351 ASP A N 1
ATOM 2827 C CA . ASP A 1 351 ? 14.475 -41.262 39.605 1.00 30.47 351 ASP A CA 1
ATOM 2828 C C . ASP A 1 351 ? 13.311 -42.261 39.418 1.00 30.47 351 ASP A C 1
ATOM 2830 O O . ASP A 1 351 ? 12.879 -42.949 40.341 1.00 30.47 351 ASP A O 1
ATOM 2834 N N . LEU A 1 352 ? 12.759 -42.289 38.198 1.00 33.75 352 LEU A N 1
ATOM 2835 C CA . LEU A 1 352 ? 11.684 -43.192 37.784 1.00 33.75 352 LEU A CA 1
ATOM 2836 C C . LEU A 1 352 ? 12.291 -44.411 37.086 1.00 33.75 352 LEU A C 1
ATOM 2838 O O . LEU A 1 352 ? 12.622 -44.368 35.902 1.00 33.75 352 LEU A O 1
ATOM 2842 N N . THR A 1 353 ? 12.356 -45.526 37.810 1.00 33.56 353 THR A N 1
ATOM 2843 C CA . THR A 1 353 ? 12.498 -46.865 37.234 1.00 33.56 353 THR A CA 1
ATOM 2844 C C . THR A 1 353 ? 11.265 -47.707 37.568 1.00 33.56 353 THR A C 1
ATOM 2846 O O . THR A 1 353 ? 10.827 -47.737 38.711 1.00 33.56 353 THR A O 1
ATOM 2849 N N . LEU A 1 354 ? 10.717 -48.346 36.522 1.00 34.91 354 LEU A N 1
ATOM 2850 C CA . LEU A 1 354 ? 10.110 -49.689 36.471 1.00 34.91 354 LEU A CA 1
ATOM 2851 C C . LEU A 1 354 ? 9.204 -50.100 37.664 1.00 34.91 354 LEU A C 1
ATOM 2853 O O . LEU A 1 354 ? 9.645 -50.227 38.795 1.00 34.91 354 LEU A O 1
ATOM 2857 N N . THR A 1 355 ? 7.960 -50.554 37.511 1.00 33.44 355 THR A N 1
ATOM 2858 C CA . THR A 1 355 ? 7.573 -51.809 36.841 1.00 33.44 355 THR A CA 1
ATOM 2859 C C . THR A 1 355 ? 6.060 -51.989 37.053 1.00 33.44 355 THR A C 1
ATOM 2861 O O . THR A 1 355 ? 5.565 -51.781 38.161 1.00 33.44 355 THR A O 1
ATOM 2864 N N . GLN A 1 356 ? 5.323 -52.399 36.020 1.00 33.12 356 GLN A N 1
ATOM 2865 C CA . GLN A 1 356 ? 3.926 -52.836 36.126 1.00 33.12 356 GLN A CA 1
ATOM 2866 C C . GLN A 1 356 ? 3.839 -54.219 36.791 1.00 33.12 356 GLN A C 1
ATOM 2868 O O . GLN A 1 356 ? 4.507 -55.157 36.360 1.00 33.12 356 GLN A O 1
ATOM 2873 N N . HIS A 1 357 ? 2.960 -54.357 37.786 1.00 35.66 357 HIS A N 1
ATOM 2874 C CA . HIS A 1 357 ? 2.506 -55.642 38.318 1.00 35.66 357 HIS A CA 1
ATOM 2875 C C . HIS A 1 357 ? 1.001 -55.806 38.082 1.00 35.66 357 HIS A C 1
ATOM 2877 O O . HIS A 1 357 ? 0.196 -54.959 38.461 1.00 35.66 357 HIS A O 1
ATOM 2883 N N . ALA A 1 358 ? 0.655 -56.931 37.459 1.00 39.25 358 ALA A N 1
ATOM 2884 C CA . ALA A 1 358 ? -0.688 -57.481 37.336 1.00 39.25 358 ALA A CA 1
ATOM 2885 C C . ALA A 1 358 ? -1.252 -57.963 38.688 1.00 39.25 358 ALA A C 1
ATOM 2887 O O . ALA A 1 358 ? -0.489 -58.214 39.626 1.00 39.25 358 ALA A O 1
ATOM 2888 N N . PRO A 1 359 ? -2.558 -58.275 38.730 1.00 50.59 359 PRO A N 1
ATOM 2889 C CA . PRO A 1 359 ? -3.006 -59.450 39.463 1.00 50.59 359 PRO A CA 1
ATOM 2890 C C . PRO A 1 359 ? -3.848 -60.399 38.599 1.00 50.59 359 PRO A C 1
ATOM 2892 O O . PRO A 1 359 ? -4.673 -59.993 37.783 1.00 50.59 359 PRO A O 1
ATOM 2895 N N . ALA A 1 360 ? -3.622 -61.690 38.836 1.00 42.22 360 ALA A N 1
ATOM 2896 C CA . ALA A 1 360 ? -4.359 -62.823 38.298 1.00 42.22 360 ALA A CA 1
ATOM 2897 C C . ALA A 1 360 ? -5.365 -63.365 39.329 1.00 42.22 360 ALA A C 1
ATOM 2899 O O . ALA A 1 360 ? -5.070 -63.364 40.524 1.00 42.22 360 ALA A O 1
ATOM 2900 N N . ASN A 1 361 ? -6.513 -63.843 38.832 1.00 37.69 361 ASN A N 1
ATOM 2901 C CA . ASN A 1 361 ? -7.396 -64.927 39.318 1.00 37.69 361 ASN A CA 1
ATOM 2902 C C . ASN A 1 361 ? -8.805 -64.659 38.748 1.00 37.69 361 ASN A C 1
ATOM 2904 O O . ASN A 1 361 ? -9.280 -63.538 38.845 1.00 37.69 361 ASN A O 1
ATOM 2908 N N . GLY A 1 362 ? -9.573 -65.583 38.176 1.00 36.41 362 GLY A N 1
ATOM 2909 C CA . GLY A 1 362 ? -9.444 -67.020 37.970 1.00 36.41 362 GLY A CA 1
ATOM 2910 C C . GLY A 1 362 ? -10.855 -67.613 37.776 1.00 36.41 362 GLY A C 1
ATOM 2911 O O . GLY A 1 362 ? -11.773 -67.212 38.483 1.00 36.41 362 GLY A O 1
ATOM 2912 N N . ASN A 1 363 ? -10.954 -68.602 36.879 1.00 36.59 363 ASN A N 1
ATOM 2913 C CA . ASN A 1 363 ? -11.975 -69.661 36.736 1.00 36.59 363 ASN A CA 1
ATOM 2914 C C . ASN A 1 363 ? -13.276 -69.470 35.917 1.00 36.59 363 ASN A C 1
ATOM 2916 O O . ASN A 1 363 ? -14.152 -68.703 36.291 1.00 36.59 363 ASN A O 1
ATOM 2920 N N . LEU A 1 364 ? -13.358 -70.348 34.890 1.00 43.81 364 LEU A N 1
ATOM 2921 C CA . LEU A 1 364 ? -14.440 -71.271 34.459 1.00 43.81 364 LEU A CA 1
ATOM 2922 C C . LEU A 1 364 ? -15.853 -70.675 34.316 1.00 43.81 364 LEU A C 1
ATOM 2924 O O . LEU A 1 364 ? -16.411 -70.155 35.267 1.00 43.81 364 LEU A O 1
ATOM 2928 N N . ASP A 1 365 ? -16.537 -70.798 33.177 1.00 37.44 365 ASP A N 1
ATOM 2929 C CA . ASP A 1 365 ? -16.950 -72.082 32.599 1.00 37.44 365 ASP A CA 1
ATOM 2930 C C . ASP A 1 365 ? -17.624 -71.895 31.214 1.00 37.44 365 ASP A C 1
ATOM 2932 O O . ASP A 1 365 ? -18.190 -70.845 30.927 1.00 37.44 365 ASP A O 1
ATOM 2936 N N . GLN A 1 366 ? -17.633 -72.981 30.432 1.00 41.22 366 GLN A N 1
ATOM 2937 C CA . GLN A 1 366 ? -18.620 -73.358 29.398 1.00 41.22 366 GLN A CA 1
ATOM 2938 C C . GLN A 1 366 ? -18.771 -72.554 28.083 1.00 41.22 366 GLN A C 1
ATOM 2940 O O . GLN A 1 366 ? -19.505 -71.583 27.969 1.00 41.22 366 GLN A O 1
ATOM 2945 N N . GLY A 1 367 ? -18.177 -73.131 27.030 1.00 44.72 367 GLY A N 1
ATOM 2946 C CA . GLY A 1 367 ? -18.876 -73.657 25.846 1.00 44.72 367 GLY A CA 1
ATOM 2947 C C . GLY A 1 367 ? -20.002 -72.836 25.211 1.00 44.72 367 GLY A C 1
ATOM 2948 O O . GLY A 1 367 ? -21.154 -72.934 25.617 1.00 44.72 367 GLY A O 1
ATOM 2949 N N . GLY A 1 368 ? -19.693 -72.186 24.091 1.00 40.81 368 GLY A N 1
ATOM 2950 C CA . GLY A 1 368 ? -20.682 -71.632 23.174 1.00 40.81 368 GLY A CA 1
ATOM 2951 C C . GLY A 1 368 ? -20.055 -71.405 21.807 1.00 40.81 368 GLY A C 1
ATOM 2952 O O . GLY A 1 368 ? -19.029 -70.750 21.691 1.00 40.81 368 GLY A O 1
ATOM 2953 N N . SER A 1 369 ? -20.637 -72.030 20.794 1.00 53.06 369 SER A N 1
ATOM 2954 C CA . SER A 1 369 ? -20.314 -71.891 19.380 1.00 53.06 369 SER A CA 1
ATOM 2955 C C . SER A 1 369 ? -20.432 -70.453 18.863 1.00 53.06 369 SER A C 1
ATOM 2957 O O . SER A 1 369 ? -21.160 -69.657 19.441 1.00 53.06 369 SER A O 1
ATOM 2959 N N . SER A 1 370 ? -19.851 -70.269 17.675 1.00 47.69 370 SER A N 1
ATOM 2960 C CA . SER A 1 370 ? -20.162 -69.297 16.616 1.00 47.69 370 SER A CA 1
ATOM 2961 C C . SER A 1 370 ? -19.529 -67.904 16.642 1.00 47.69 370 SER A C 1
ATOM 2963 O O . SER A 1 370 ? -19.567 -67.182 17.627 1.00 47.69 370 SER A O 1
ATOM 2965 N N . ASP A 1 371 ? -19.084 -67.582 15.428 1.00 47.56 371 ASP A N 1
ATOM 2966 C CA . ASP A 1 371 ? -18.862 -66.292 14.787 1.00 47.56 371 ASP A CA 1
ATOM 2967 C C . ASP A 1 371 ? -17.460 -65.673 14.753 1.00 47.56 371 ASP A C 1
ATOM 2969 O O . ASP A 1 371 ? -16.834 -65.297 15.738 1.00 47.56 371 ASP A O 1
ATOM 2973 N N . MET A 1 372 ? -16.994 -65.599 13.506 1.00 56.19 372 MET A N 1
ATOM 2974 C CA . MET A 1 372 ? -15.827 -64.903 13.000 1.00 56.19 372 MET A CA 1
ATOM 2975 C C . MET A 1 372 ? -16.130 -63.400 12.974 1.00 56.19 372 MET A C 1
ATOM 2977 O O . MET A 1 372 ? -16.420 -62.857 11.911 1.00 56.19 372 MET A O 1
ATOM 2981 N N . ASP A 1 373 ? -16.062 -62.728 14.120 1.00 45.44 373 ASP A N 1
ATOM 2982 C CA . ASP A 1 373 ? -16.020 -61.263 14.153 1.00 45.44 373 ASP A CA 1
ATOM 2983 C C . ASP A 1 373 ? -14.566 -60.794 14.007 1.00 45.44 373 ASP A C 1
ATOM 2985 O O . ASP A 1 373 ? -13.803 -60.711 14.972 1.00 45.44 373 ASP A O 1
ATOM 2989 N N . PHE A 1 374 ? -14.174 -60.467 12.773 1.00 48.88 374 PHE A N 1
ATOM 2990 C CA . PHE A 1 374 ? -13.073 -59.538 12.520 1.00 48.88 374 PHE A CA 1
ATOM 2991 C C . PHE A 1 374 ? -13.545 -58.145 12.942 1.00 48.88 374 PHE A C 1
ATOM 2993 O O . PHE A 1 374 ? -14.064 -57.370 12.142 1.00 48.88 374 PHE A O 1
ATOM 3000 N N . SER A 1 375 ? -13.415 -57.846 14.232 1.00 50.22 375 SER A N 1
ATOM 3001 C CA . SER A 1 375 ? -13.548 -56.482 14.731 1.00 50.22 375 SER A CA 1
ATOM 3002 C C . SER A 1 375 ? -12.327 -55.677 14.280 1.00 50.22 375 SER A C 1
ATOM 3004 O O . SER A 1 375 ? -11.351 -55.560 15.019 1.00 50.22 375 SER A O 1
ATOM 3006 N N . ASP A 1 376 ? -12.394 -55.124 13.066 1.00 52.62 376 ASP A N 1
ATOM 3007 C CA . ASP A 1 376 ? -11.552 -54.027 12.560 1.00 52.62 376 ASP A CA 1
ATOM 3008 C C . ASP A 1 376 ? -11.840 -52.725 13.348 1.00 52.62 376 ASP A C 1
ATOM 3010 O O . ASP A 1 376 ? -12.192 -51.686 12.796 1.00 52.62 376 ASP A O 1
ATOM 3014 N N . SER A 1 377 ? -11.744 -52.790 14.677 1.00 54.78 377 SER A N 1
ATOM 3015 C CA . SER A 1 377 ? -12.064 -51.692 15.602 1.00 54.78 377 SER A CA 1
ATOM 3016 C C . SER A 1 377 ? -10.813 -51.039 16.194 1.00 54.78 377 SER A C 1
ATOM 3018 O O . SER A 1 377 ? -10.917 -50.194 17.083 1.00 54.78 377 SER A O 1
ATOM 3020 N N . GLU A 1 378 ? -9.621 -51.414 15.729 1.00 58.19 378 GLU A N 1
ATOM 3021 C CA . GLU A 1 378 ? -8.360 -50.817 16.161 1.00 58.19 378 GLU A CA 1
ATOM 3022 C C . GLU A 1 378 ? -7.755 -49.962 15.043 1.00 58.19 378 GLU A C 1
ATOM 3024 O O . GLU A 1 378 ? -7.423 -50.449 13.967 1.00 58.19 378 GLU A O 1
ATOM 3029 N N . MET A 1 379 ? -7.554 -48.680 15.368 1.00 50.28 379 MET A N 1
ATOM 3030 C CA . MET A 1 379 ? -6.829 -47.658 14.604 1.00 50.28 379 MET A CA 1
ATOM 3031 C C . MET A 1 379 ? -7.594 -46.875 13.525 1.00 50.28 379 MET A C 1
ATOM 3033 O O . MET A 1 379 ? -7.029 -46.555 12.481 1.00 50.28 379 MET A O 1
ATOM 3037 N N . GLU A 1 380 ? -8.765 -46.321 13.846 1.00 50.84 380 GLU A N 1
ATOM 3038 C CA . GLU A 1 380 ? -8.995 -44.931 13.418 1.00 50.84 380 GLU A CA 1
ATOM 3039 C C . GLU A 1 380 ? -8.135 -44.017 14.301 1.00 50.84 380 GLU A C 1
ATOM 3041 O O . GLU A 1 380 ? -8.610 -43.332 15.206 1.00 50.84 380 GLU A O 1
ATOM 3046 N N . ALA A 1 381 ? -6.817 -44.051 14.080 1.00 50.97 381 ALA A N 1
ATOM 3047 C CA . ALA A 1 381 ? -5.950 -42.983 14.538 1.00 50.97 381 ALA A CA 1
ATOM 3048 C C . ALA A 1 381 ? -6.492 -41.718 13.874 1.00 50.97 381 ALA A C 1
ATOM 3050 O O . ALA A 1 381 ? -6.322 -41.532 12.671 1.00 50.97 381 ALA A O 1
ATOM 3051 N N . SER A 1 382 ? -7.225 -40.896 14.628 1.00 57.56 382 SER A N 1
ATOM 3052 C CA . SER A 1 382 ? -7.729 -39.628 14.128 1.00 57.56 382 SER A CA 1
ATOM 3053 C C . SER A 1 382 ? -6.516 -38.831 13.667 1.00 57.56 382 SER A C 1
ATOM 3055 O O . SER A 1 382 ? -5.753 -38.327 14.494 1.00 57.56 382 SER A O 1
ATOM 3057 N N . TYR A 1 383 ? -6.296 -38.778 12.355 1.00 65.00 383 TYR A N 1
ATOM 3058 C CA . TYR A 1 383 ? -5.232 -38.002 11.736 1.00 65.00 383 TYR A CA 1
ATOM 3059 C C . TYR A 1 383 ? -5.592 -36.517 11.868 1.00 65.00 383 TYR A C 1
ATOM 3061 O O . TYR A 1 383 ? -5.949 -35.849 10.902 1.00 65.00 383 TYR A O 1
ATOM 3069 N N . SER A 1 384 ? -5.565 -35.997 13.095 1.00 79.69 384 SER A N 1
ATOM 3070 C CA . SER A 1 384 ? -5.648 -34.571 13.354 1.00 79.69 384 SER A CA 1
ATOM 3071 C C . SER A 1 384 ? -4.290 -33.972 13.029 1.00 79.69 384 SER A C 1
ATOM 3073 O O . SER A 1 384 ? -3.277 -34.374 13.607 1.00 79.69 384 SER A O 1
ATOM 3075 N N . LEU A 1 385 ? -4.266 -33.015 12.105 1.00 85.56 385 LEU A N 1
ATOM 3076 C CA . LEU A 1 385 ? -3.070 -32.222 11.858 1.00 85.56 385 LEU A CA 1
ATOM 3077 C C . LEU A 1 385 ? -2.616 -31.554 13.172 1.00 85.56 385 LEU A C 1
ATOM 3079 O O . LEU A 1 385 ? -3.465 -31.026 13.896 1.00 85.56 385 LEU A O 1
ATOM 3083 N N . PRO A 1 386 ? -1.305 -31.563 13.481 1.00 91.31 386 PRO A N 1
ATOM 3084 C CA . PRO A 1 386 ? -0.732 -30.758 14.554 1.00 91.31 386 PRO A CA 1
ATOM 3085 C C . PRO A 1 386 ? -1.201 -29.302 14.484 1.00 91.31 386 PRO A C 1
ATOM 3087 O O . PRO A 1 386 ? -1.351 -28.738 13.396 1.00 91.31 386 PRO A O 1
ATOM 3090 N N . PHE A 1 387 ? -1.415 -28.692 15.648 1.00 89.44 387 PHE A N 1
ATOM 3091 C CA . PHE A 1 387 ? -1.948 -27.333 15.760 1.00 89.44 387 PHE A CA 1
ATOM 3092 C C . PHE A 1 387 ? -1.068 -26.309 15.029 1.00 89.44 387 PHE A C 1
ATOM 3094 O O . PHE A 1 387 ? -1.578 -25.408 14.375 1.00 89.44 387 PHE A O 1
ATOM 3101 N N . GLU A 1 388 ? 0.249 -26.500 15.053 1.00 92.50 388 GLU A N 1
ATOM 3102 C CA . GLU A 1 388 ? 1.235 -25.639 14.399 1.00 92.50 388 GLU A CA 1
ATOM 3103 C C . GLU A 1 388 ? 1.081 -25.642 12.873 1.00 92.50 388 GLU A C 1
ATOM 3105 O O . GLU A 1 388 ? 1.283 -24.618 12.223 1.00 92.50 388 GLU A O 1
ATOM 3110 N N . LEU A 1 389 ? 0.695 -26.783 12.291 1.00 93.31 389 LEU A N 1
ATOM 3111 C CA . LEU A 1 389 ? 0.433 -26.882 10.856 1.00 93.31 389 LEU A CA 1
ATOM 3112 C C . LEU A 1 389 ? -0.899 -26.235 10.488 1.00 93.31 389 LEU A C 1
ATOM 3114 O O . LEU A 1 389 ? -0.989 -25.617 9.431 1.00 93.31 389 LEU A O 1
ATOM 3118 N N . LEU A 1 390 ? -1.917 -26.338 11.348 1.00 93.56 390 LEU A N 1
ATOM 3119 C CA . LEU A 1 390 ? -3.181 -25.628 11.145 1.00 93.56 390 LEU A CA 1
ATOM 3120 C C . LEU A 1 390 ? -2.978 -24.111 11.208 1.00 93.56 390 LEU A C 1
ATOM 3122 O O . LEU A 1 390 ? -3.462 -23.413 10.321 1.00 93.56 390 LEU A O 1
ATOM 3126 N N . ASP A 1 391 ? -2.218 -23.620 12.191 1.00 92.12 391 ASP A N 1
ATOM 3127 C CA . ASP A 1 391 ? -1.823 -22.211 12.288 1.00 92.12 391 ASP A CA 1
ATOM 3128 C C . ASP A 1 391 ? -1.106 -21.767 11.008 1.00 92.12 391 ASP A C 1
ATOM 3130 O O . ASP A 1 391 ? -1.524 -20.800 10.378 1.00 92.12 391 ASP A O 1
ATOM 3134 N N . LEU A 1 392 ? -0.111 -22.529 10.542 1.00 93.75 392 LEU A N 1
ATOM 3135 C CA . LEU A 1 392 ? 0.640 -22.187 9.334 1.00 93.75 392 LEU A CA 1
ATOM 3136 C C . LEU A 1 392 ? -0.234 -22.202 8.069 1.00 93.75 392 LEU A C 1
ATOM 3138 O O . LEU A 1 392 ? -0.086 -21.329 7.216 1.00 93.75 392 LEU A O 1
ATOM 3142 N N . ILE A 1 393 ? -1.165 -23.152 7.934 1.00 94.88 393 ILE A N 1
ATOM 3143 C CA . ILE A 1 393 ? -2.117 -23.182 6.812 1.00 94.88 393 ILE A CA 1
ATOM 3144 C C . ILE A 1 393 ? -3.003 -21.934 6.840 1.00 94.88 393 ILE A C 1
ATOM 3146 O O . ILE A 1 393 ? -3.147 -21.270 5.814 1.00 94.88 393 ILE A O 1
ATOM 3150 N N . ILE A 1 394 ? -3.577 -21.601 8.000 1.00 96.50 394 ILE A N 1
ATOM 3151 C CA . ILE A 1 394 ? -4.486 -20.460 8.152 1.00 96.50 394 ILE A CA 1
ATOM 3152 C C . ILE A 1 394 ? -3.750 -19.121 7.994 1.00 96.50 394 ILE A C 1
ATOM 3154 O O . ILE A 1 394 ? -4.288 -18.207 7.369 1.00 96.50 394 ILE A O 1
ATOM 3158 N N . ASP A 1 395 ? -2.512 -19.009 8.470 1.00 94.31 395 ASP A N 1
ATOM 3159 C CA . ASP A 1 395 ? -1.692 -17.801 8.334 1.00 94.31 395 ASP A CA 1
ATOM 3160 C C . ASP A 1 395 ? -1.360 -17.489 6.864 1.00 94.31 395 ASP A C 1
ATOM 3162 O O . ASP A 1 395 ? -1.284 -16.319 6.476 1.00 94.31 395 ASP A O 1
ATOM 3166 N N . ASN A 1 396 ? -1.244 -18.520 6.019 1.00 94.94 396 ASN A N 1
ATOM 3167 C CA . ASN A 1 396 ? -1.053 -18.369 4.573 1.00 94.94 396 ASN A CA 1
ATOM 3168 C C . ASN A 1 396 ? -2.340 -18.002 3.812 1.00 94.94 396 ASN A C 1
ATOM 3170 O O . ASN A 1 396 ? -2.272 -17.649 2.633 1.00 94.94 396 ASN A O 1
ATOM 3174 N N . VAL A 1 397 ? -3.512 -18.049 4.452 1.00 95.38 397 VAL A N 1
ATOM 3175 C CA . VAL A 1 397 ? -4.750 -17.547 3.848 1.00 95.38 397 VAL A CA 1
ATOM 3176 C C . VAL A 1 397 ? -4.764 -16.024 3.951 1.00 95.38 397 VAL A C 1
ATOM 3178 O O . VAL A 1 397 ? -4.663 -15.468 5.043 1.00 95.38 397 VAL A O 1
ATOM 3181 N N . ASP A 1 398 ? -4.913 -15.344 2.813 1.00 93.12 398 ASP A N 1
ATOM 3182 C CA . ASP A 1 398 ? -4.972 -13.882 2.745 1.00 93.12 398 ASP A CA 1
ATOM 3183 C C . ASP A 1 398 ? -6.340 -13.347 3.223 1.00 93.12 398 ASP A C 1
ATOM 3185 O O . ASP A 1 398 ? -7.329 -13.464 2.484 1.00 93.12 398 ASP A O 1
ATOM 3189 N N . PRO A 1 399 ? -6.424 -12.710 4.411 1.00 92.44 399 PRO A N 1
ATOM 3190 C CA . PRO A 1 399 ? -7.679 -12.189 4.948 1.00 92.44 399 PRO A CA 1
ATOM 3191 C C . PRO A 1 399 ? -8.165 -10.926 4.219 1.00 92.44 399 PRO A C 1
ATOM 3193 O O . PRO A 1 399 ? -9.308 -10.509 4.419 1.00 92.44 399 PRO A O 1
ATOM 3196 N N . SER A 1 400 ? -7.335 -10.301 3.378 1.00 86.56 400 SER A N 1
ATOM 3197 C CA . SER A 1 400 ? -7.729 -9.132 2.586 1.00 86.56 400 SER A CA 1
ATOM 3198 C C . SER A 1 400 ? -8.481 -9.518 1.306 1.00 86.56 400 SER A C 1
ATOM 3200 O O . SER A 1 400 ? -9.317 -8.753 0.821 1.00 86.56 400 SER A O 1
ATOM 3202 N N . SER A 1 401 ? -8.261 -10.735 0.796 1.00 91.69 401 SER A N 1
ATOM 3203 C CA . SER A 1 401 ? -8.970 -11.262 -0.371 1.00 91.69 401 SER A CA 1
ATOM 3204 C C . SER A 1 401 ? -10.371 -11.780 -0.023 1.00 91.69 401 SER A C 1
ATOM 3206 O O . SER A 1 401 ? -10.600 -12.410 1.012 1.00 91.69 401 SER A O 1
ATOM 3208 N N . ARG A 1 402 ? -11.334 -11.607 -0.940 1.00 90.25 402 ARG A N 1
ATOM 3209 C CA . ARG A 1 402 ? -12.696 -12.156 -0.778 1.00 90.25 402 ARG A CA 1
ATOM 3210 C C . ARG A 1 402 ? -12.688 -13.684 -0.636 1.00 90.25 402 ARG A C 1
ATOM 3212 O O . ARG A 1 402 ? -13.461 -14.229 0.152 1.00 90.25 402 ARG A O 1
ATOM 3219 N N . ALA A 1 403 ? -11.824 -14.364 -1.391 1.00 93.06 403 ALA A N 1
ATOM 3220 C CA . ALA A 1 403 ? -11.674 -15.816 -1.338 1.00 93.06 403 ALA A CA 1
ATOM 3221 C C . ALA A 1 403 ? -11.116 -16.267 0.018 1.00 93.06 403 ALA A C 1
ATOM 3223 O O . ALA A 1 403 ? -11.711 -17.130 0.661 1.00 93.06 403 ALA A O 1
ATOM 3224 N N . GLY A 1 404 ? -10.046 -15.629 0.500 1.00 94.25 404 GLY A N 1
ATOM 3225 C CA . GLY A 1 404 ? -9.458 -15.947 1.796 1.00 94.25 404 GLY A CA 1
ATOM 3226 C C . GLY A 1 404 ? -10.406 -15.667 2.960 1.00 94.25 404 GLY A C 1
ATOM 3227 O O . GLY A 1 404 ? -10.571 -16.525 3.822 1.00 94.25 404 GLY A O 1
ATOM 3228 N N . GLN A 1 405 ? -11.157 -14.562 2.937 1.00 93.44 405 GLN A N 1
ATOM 3229 C CA . GLN A 1 405 ? -12.220 -14.326 3.925 1.00 93.44 405 GLN A CA 1
ATOM 3230 C C . GLN A 1 405 ? -13.290 -15.422 3.918 1.00 93.44 405 GLN A C 1
ATOM 3232 O O . GLN A 1 405 ? -13.784 -15.805 4.978 1.00 93.44 405 GLN A O 1
ATOM 3237 N N . SER A 1 406 ? -13.672 -15.923 2.740 1.00 93.62 406 SER A N 1
ATOM 3238 C CA . SER A 1 406 ? -14.633 -17.022 2.631 1.00 93.62 406 SER A CA 1
ATOM 3239 C C . SER A 1 406 ? -14.068 -18.315 3.219 1.00 93.62 406 SER A C 1
ATOM 3241 O O . SER A 1 406 ? -14.764 -18.981 3.982 1.00 93.62 406 SER A O 1
ATOM 3243 N N . ILE A 1 407 ? -12.808 -18.642 2.917 1.00 95.81 407 ILE A N 1
ATOM 3244 C CA . ILE A 1 407 ? -12.113 -19.817 3.460 1.00 95.81 407 ILE A CA 1
ATOM 3245 C C . ILE A 1 407 ? -12.065 -19.736 4.987 1.00 95.81 407 ILE A C 1
ATOM 3247 O O . ILE A 1 407 ? -12.529 -20.652 5.660 1.00 95.81 407 ILE A O 1
ATOM 3251 N N . LEU A 1 408 ? -11.611 -18.608 5.540 1.00 96.00 408 LEU A N 1
ATOM 3252 C CA . LEU A 1 408 ? -11.530 -18.400 6.987 1.00 96.00 408 LEU A CA 1
ATOM 3253 C C . LEU A 1 408 ? -12.900 -18.524 7.665 1.00 96.00 408 LEU A C 1
ATOM 3255 O O . LEU A 1 408 ? -13.000 -19.122 8.731 1.00 96.00 408 LEU A O 1
ATOM 3259 N N . LYS A 1 409 ? -13.975 -18.016 7.046 1.00 93.69 409 LYS A N 1
ATOM 3260 C CA . LYS A 1 409 ? -15.345 -18.161 7.570 1.00 93.69 409 LYS A CA 1
ATOM 3261 C C . LYS A 1 409 ? -15.816 -19.613 7.576 1.00 93.69 409 LYS A C 1
ATOM 3263 O O . LYS A 1 409 ? -16.416 -20.038 8.559 1.00 93.69 409 LYS A O 1
ATOM 3268 N N . VAL A 1 410 ? -15.546 -20.370 6.513 1.00 95.44 410 VAL A N 1
ATOM 3269 C CA . VAL A 1 410 ? -15.906 -21.795 6.435 1.00 95.44 410 VAL A CA 1
ATOM 3270 C C . VAL A 1 410 ? -15.107 -22.603 7.460 1.00 95.44 410 VAL A C 1
ATOM 3272 O O . VAL A 1 410 ? -15.698 -23.353 8.232 1.00 95.44 410 VAL A O 1
ATOM 3275 N N . CYS A 1 411 ? -13.790 -22.392 7.547 1.00 94.06 411 CYS A N 1
ATOM 3276 C CA . CYS A 1 411 ? -12.929 -23.035 8.544 1.00 94.06 411 CYS A CA 1
ATOM 3277 C C . CYS A 1 411 ? -13.370 -22.715 9.981 1.00 94.06 411 CYS A C 1
ATOM 3279 O O . CYS A 1 411 ? -13.424 -23.610 10.822 1.00 94.06 411 CYS A O 1
ATOM 3281 N N . ASN A 1 412 ? -13.764 -21.466 10.239 1.00 93.38 412 ASN A N 1
ATOM 3282 C CA . ASN A 1 412 ? -14.281 -21.009 11.528 1.00 93.38 412 ASN A CA 1
ATOM 3283 C C . ASN A 1 412 ? -15.583 -21.711 11.960 1.00 93.38 412 ASN A C 1
ATOM 3285 O O . ASN A 1 412 ? -15.841 -21.826 13.158 1.00 93.38 412 ASN A O 1
ATOM 3289 N N . LEU A 1 413 ? -16.412 -22.149 11.004 1.00 93.12 413 LEU A N 1
ATOM 3290 C CA . LEU A 1 413 ? -17.654 -22.890 11.263 1.00 93.12 413 LEU A CA 1
ATOM 3291 C C . LEU A 1 413 ? -17.435 -24.407 11.339 1.00 93.12 413 LEU A C 1
ATOM 3293 O O . LEU A 1 413 ? -18.224 -25.102 11.972 1.00 93.12 413 LEU A O 1
ATOM 3297 N N . ALA A 1 414 ? -16.380 -24.919 10.704 1.00 92.12 414 ALA A N 1
ATOM 3298 C CA . ALA A 1 414 ? -16.125 -26.352 10.605 1.00 92.12 414 ALA A CA 1
ATOM 3299 C C . ALA A 1 414 ? -15.584 -26.973 11.905 1.00 92.12 414 ALA A C 1
ATOM 3301 O O . ALA A 1 414 ? -15.835 -28.147 12.167 1.00 92.12 414 ALA A O 1
ATOM 3302 N N . ASN A 1 415 ? -14.809 -26.228 12.706 1.00 90.19 415 ASN A N 1
ATOM 3303 C CA . ASN A 1 415 ? -14.128 -26.784 13.879 1.00 90.19 415 ASN A CA 1
ATOM 3304 C C . ASN A 1 415 ? -13.851 -25.725 14.964 1.00 90.19 415 ASN A C 1
ATOM 3306 O O . ASN A 1 415 ? -13.415 -24.616 14.662 1.00 90.19 415 ASN A O 1
ATOM 3310 N N . GLN A 1 416 ? -14.037 -26.082 16.241 1.00 89.00 416 GLN A N 1
ATOM 3311 C CA . GLN A 1 416 ? -13.820 -25.180 17.382 1.00 89.00 416 GLN A CA 1
ATOM 3312 C C . GLN A 1 416 ? -12.348 -24.765 17.575 1.00 89.00 416 GLN A C 1
ATOM 3314 O O . GLN A 1 416 ? -12.081 -23.643 17.993 1.00 89.00 416 GLN A O 1
ATOM 3319 N N . THR A 1 417 ? -11.385 -25.627 17.250 1.00 89.00 417 THR A N 1
ATOM 3320 C CA . THR A 1 417 ? -9.955 -25.282 17.262 1.00 89.00 417 THR A CA 1
ATOM 3321 C C . THR A 1 417 ? -9.629 -24.292 16.149 1.00 89.00 417 THR A C 1
ATOM 3323 O O . THR A 1 417 ? -8.932 -23.310 16.383 1.00 89.00 417 THR A O 1
ATOM 3326 N N . LEU A 1 418 ? -10.189 -24.497 14.950 1.00 93.88 418 LEU A N 1
ATOM 3327 C CA . LEU A 1 418 ? -10.037 -23.545 13.845 1.00 93.88 418 LEU A CA 1
ATOM 3328 C C . LEU A 1 418 ? -10.733 -22.216 14.136 1.00 93.88 418 LEU A C 1
ATOM 3330 O O . LEU A 1 418 ? -10.301 -21.196 13.613 1.00 93.88 418 LEU A O 1
ATOM 3334 N N . HIS A 1 419 ? -11.768 -22.210 14.978 1.00 93.81 419 HIS A N 1
ATOM 3335 C CA . HIS A 1 419 ? -12.513 -21.007 15.334 1.00 93.81 419 HIS A CA 1
ATOM 3336 C C . HIS A 1 419 ? -11.604 -19.898 15.872 1.00 93.81 419 HIS A C 1
ATOM 3338 O O . HIS A 1 419 ? -11.600 -18.787 15.348 1.00 93.81 419 HIS A O 1
ATOM 3344 N N . SER A 1 420 ? -10.775 -20.198 16.877 1.00 93.69 420 SER A N 1
ATOM 3345 C CA . SER A 1 420 ? -9.898 -19.195 17.493 1.00 93.69 420 SER A CA 1
ATOM 3346 C C . SER A 1 420 ? -8.792 -18.726 16.543 1.00 93.69 420 SER A C 1
ATOM 3348 O O . SER A 1 420 ? -8.511 -17.529 16.482 1.00 93.69 420 SER A O 1
ATOM 3350 N N . ILE A 1 421 ? -8.208 -19.639 15.759 1.00 95.19 421 ILE A N 1
ATOM 3351 C CA . ILE A 1 421 ? -7.160 -19.332 14.773 1.00 95.19 421 ILE A CA 1
ATOM 3352 C C . ILE A 1 421 ? -7.728 -18.451 13.654 1.00 95.19 421 ILE A C 1
ATOM 3354 O O . ILE A 1 421 ? -7.168 -17.403 13.329 1.00 95.19 421 ILE A O 1
ATOM 3358 N N . CYS A 1 422 ? -8.879 -18.838 13.098 1.00 96.62 422 CYS A N 1
ATOM 3359 C CA . CYS A 1 422 ? -9.541 -18.109 12.023 1.00 96.62 422 CYS A CA 1
ATOM 3360 C C . CYS A 1 422 ? -10.036 -16.746 12.500 1.00 96.62 422 CYS A C 1
ATOM 3362 O O . CYS A 1 422 ? -9.882 -15.775 11.769 1.00 96.62 422 CYS A O 1
ATOM 3364 N N . GLN A 1 423 ? -10.589 -16.635 13.713 1.00 95.44 423 GLN A N 1
ATOM 3365 C CA . GLN A 1 423 ? -10.948 -15.338 14.292 1.00 95.44 423 GLN A CA 1
ATOM 3366 C C . GLN A 1 423 ? -9.723 -14.452 14.484 1.00 95.44 423 GLN A C 1
ATOM 3368 O O . GLN A 1 423 ? -9.747 -13.299 14.056 1.00 95.44 423 GLN A O 1
ATOM 3373 N N . ARG A 1 424 ? -8.641 -14.984 15.069 1.00 96.00 424 ARG A N 1
ATOM 3374 C CA . ARG A 1 424 ? -7.383 -14.247 15.223 1.00 96.00 424 ARG A CA 1
ATOM 3375 C C . ARG A 1 424 ? -6.930 -13.684 13.879 1.00 96.00 424 ARG A C 1
ATOM 3377 O O . ARG A 1 424 ? -6.656 -12.495 13.803 1.00 96.00 424 ARG A O 1
ATOM 3384 N N . ARG A 1 425 ? -6.940 -14.505 12.824 1.00 96.31 425 ARG A N 1
ATOM 3385 C CA . ARG A 1 425 ? -6.537 -14.105 11.470 1.00 96.31 425 ARG A CA 1
ATOM 3386 C C . ARG A 1 425 ? -7.505 -13.116 10.808 1.00 96.31 425 ARG A C 1
ATOM 3388 O O . ARG A 1 425 ? -7.062 -12.146 10.205 1.00 96.31 425 ARG A O 1
ATOM 3395 N N . LEU A 1 426 ? -8.817 -13.327 10.937 1.00 95.62 426 LEU A N 1
ATOM 3396 C CA . LEU A 1 426 ? -9.862 -12.453 10.382 1.00 95.62 426 LEU A CA 1
ATOM 3397 C C . LEU A 1 426 ? -9.854 -11.054 11.004 1.00 95.62 426 LEU A C 1
ATOM 3399 O O . LEU A 1 426 ? -10.164 -10.087 10.315 1.00 95.62 426 LEU A O 1
ATOM 3403 N N . PHE A 1 427 ? -9.548 -10.959 12.301 1.00 96.38 427 PHE A N 1
ATOM 3404 C CA . PHE A 1 427 ? -9.553 -9.701 13.047 1.00 96.38 427 PHE A CA 1
ATOM 3405 C C . PHE A 1 427 ? -8.156 -9.092 13.240 1.00 96.38 427 PHE A C 1
ATOM 3407 O O . PHE A 1 427 ? -8.048 -8.041 13.867 1.00 96.38 427 PHE A O 1
ATOM 3414 N N . GLU A 1 428 ? -7.097 -9.709 12.705 1.00 96.38 428 GLU A N 1
ATOM 3415 C CA . GLU A 1 428 ? -5.721 -9.210 12.830 1.00 96.38 428 GLU A CA 1
ATOM 3416 C C . GLU A 1 428 ? -5.544 -7.834 12.177 1.00 96.38 428 GLU A C 1
ATOM 3418 O O . GLU A 1 428 ? -4.931 -6.936 12.766 1.00 96.38 428 GLU A O 1
ATOM 3423 N N . GLU A 1 429 ? -6.133 -7.661 10.989 1.00 96.50 429 GLU A N 1
ATOM 3424 C CA . GLU A 1 429 ? -6.135 -6.416 10.224 1.00 96.50 429 GLU A CA 1
ATOM 3425 C C . GLU A 1 429 ? -7.567 -5.910 10.023 1.00 96.50 429 GLU A C 1
ATOM 3427 O O . GLU A 1 429 ? -8.359 -6.511 9.299 1.00 96.50 429 GLU A O 1
ATOM 3432 N N . ILE A 1 430 ? -7.901 -4.777 10.643 1.00 96.94 430 ILE A N 1
ATOM 3433 C CA . ILE A 1 430 ? -9.231 -4.171 10.544 1.00 96.94 430 ILE A CA 1
ATOM 3434 C C . ILE A 1 430 ? -9.178 -2.874 9.748 1.00 96.94 430 ILE A C 1
ATOM 3436 O O . ILE A 1 430 ? -8.284 -2.048 9.925 1.00 96.94 430 ILE A O 1
ATOM 3440 N N . SER A 1 431 ? -10.174 -2.682 8.885 1.00 96.75 431 SER A N 1
ATOM 3441 C CA . SER A 1 431 ? -10.439 -1.436 8.166 1.00 96.75 431 SER A CA 1
ATOM 3442 C C . SER A 1 431 ? -11.777 -0.858 8.626 1.00 96.75 431 SER A C 1
ATOM 3444 O O . SER A 1 431 ? -12.816 -1.524 8.582 1.00 96.75 431 SER A O 1
ATOM 3446 N N . LEU A 1 432 ? -11.738 0.382 9.113 1.00 97.44 432 LEU A N 1
ATOM 3447 C CA . LEU A 1 432 ? -12.913 1.141 9.519 1.00 97.44 432 LEU A CA 1
ATOM 3448 C C . LEU A 1 432 ? -13.189 2.249 8.513 1.00 97.44 432 LEU A C 1
ATOM 3450 O O . LEU A 1 432 ? -12.360 3.125 8.309 1.00 97.44 432 LEU A O 1
ATOM 3454 N N . THR A 1 433 ? -14.374 2.257 7.917 1.00 96.69 433 THR A N 1
ATOM 3455 C CA . THR A 1 433 ? -14.782 3.302 6.978 1.00 96.69 433 THR A CA 1
ATOM 3456 C C . THR A 1 433 ? -15.526 4.395 7.728 1.00 96.69 433 THR A C 1
ATOM 3458 O O . THR A 1 433 ? -16.501 4.078 8.415 1.00 96.69 433 THR A O 1
ATOM 3461 N N . TYR A 1 434 ? -15.135 5.652 7.543 1.00 96.50 434 TYR A N 1
ATOM 3462 C CA . TYR A 1 434 ? -15.816 6.833 8.077 1.00 96.50 434 TYR A CA 1
ATOM 3463 C C . TYR A 1 434 ? -16.159 7.816 6.958 1.00 96.50 434 TYR A C 1
ATOM 3465 O O . TYR A 1 434 ? -15.554 7.809 5.888 1.00 96.50 434 TYR A O 1
ATOM 3473 N N . LYS A 1 435 ? -17.135 8.690 7.196 1.00 94.44 435 LYS A N 1
ATOM 3474 C CA . LYS A 1 435 ? -17.410 9.816 6.296 1.00 94.44 435 LYS A CA 1
ATOM 3475 C C . LYS A 1 435 ? -16.506 10.986 6.663 1.00 94.44 435 LYS A C 1
ATOM 3477 O O . LYS A 1 435 ? -16.323 11.251 7.846 1.00 94.44 435 LYS A O 1
ATOM 3482 N N . LEU A 1 436 ? -16.008 11.725 5.678 1.00 93.25 436 LEU A N 1
ATOM 3483 C CA . LEU A 1 436 ? -15.359 13.015 5.914 1.00 93.25 436 LEU A CA 1
ATOM 3484 C C . LEU A 1 436 ? -16.344 14.152 5.686 1.00 93.25 436 LEU A C 1
ATOM 3486 O O . LEU A 1 436 ? -17.107 14.150 4.720 1.00 93.25 436 LEU A O 1
ATOM 3490 N N . GLY A 1 437 ? -16.299 15.155 6.549 1.00 90.75 437 GLY A N 1
ATOM 3491 C CA . GLY A 1 437 ? -16.904 16.440 6.241 1.00 90.75 437 GLY A CA 1
ATOM 3492 C C . GLY A 1 437 ? -16.165 17.586 6.904 1.00 90.75 437 GLY A C 1
ATOM 3493 O O . GLY A 1 437 ? -15.155 17.403 7.582 1.00 90.75 437 GLY A O 1
ATOM 3494 N N . HIS A 1 438 ? -16.654 18.789 6.637 1.00 90.25 438 HIS A N 1
ATOM 3495 C CA . HIS A 1 438 ? -16.014 20.025 7.057 1.00 90.25 438 HIS A CA 1
ATOM 3496 C C . HIS A 1 438 ? -16.948 20.790 7.988 1.00 90.25 438 HIS A C 1
ATOM 3498 O O . HIS A 1 438 ? -18.105 21.033 7.642 1.00 90.25 438 HIS A O 1
ATOM 3504 N N . VAL A 1 439 ? -16.424 21.184 9.144 1.00 88.75 439 VAL A N 1
ATOM 3505 C CA . VAL A 1 439 ? -17.090 22.054 10.116 1.00 88.75 439 VAL A CA 1
ATOM 3506 C C . VAL A 1 439 ? -16.287 23.339 10.296 1.00 88.75 439 VAL A C 1
ATOM 3508 O O . VAL A 1 439 ? -15.133 23.446 9.868 1.00 88.75 439 VAL A O 1
ATOM 3511 N N . GLU A 1 440 ? -16.903 24.341 10.919 1.00 87.81 440 GLU A N 1
ATOM 3512 C CA . GLU A 1 440 ? -16.185 25.516 11.407 1.00 87.81 440 GLU A CA 1
ATOM 3513 C C . GLU A 1 440 ? -15.177 25.044 12.465 1.00 87.81 440 GLU A C 1
ATOM 3515 O O . GLU A 1 440 ? -15.564 24.636 13.554 1.00 87.81 440 GLU A O 1
ATOM 3520 N N . GLY A 1 441 ? -13.894 24.993 12.104 1.00 84.81 441 GLY A N 1
ATOM 3521 C CA . GLY A 1 441 ? -12.849 24.401 12.946 1.00 84.81 441 GLY A CA 1
ATOM 3522 C C . GLY A 1 441 ? -12.173 23.158 12.368 1.00 84.81 441 GLY A C 1
ATOM 3523 O O . GLY A 1 441 ? -11.337 22.578 13.048 1.00 84.81 441 GLY A O 1
ATOM 3524 N N . GLY A 1 442 ? -12.487 22.758 11.131 1.00 90.31 442 GLY A N 1
ATOM 3525 C CA . GLY A 1 442 ? -11.652 21.804 10.406 1.00 90.31 442 GLY A CA 1
ATOM 3526 C C . GLY A 1 442 ? -12.384 20.654 9.731 1.00 90.31 442 GLY A C 1
ATOM 3527 O O . GLY A 1 442 ? -13.591 20.677 9.491 1.00 90.31 442 GLY A O 1
ATOM 3528 N N . THR A 1 443 ? -11.606 19.641 9.372 1.00 92.44 443 THR A N 1
ATOM 3529 C CA . THR A 1 443 ? -12.086 18.379 8.818 1.00 92.44 443 THR A CA 1
ATOM 3530 C C . THR A 1 443 ? -12.379 17.412 9.964 1.00 92.44 443 THR A C 1
ATOM 3532 O O . THR A 1 443 ? -11.506 17.150 10.792 1.00 92.44 443 THR A O 1
ATOM 3535 N N . VAL A 1 444 ? -13.598 16.873 9.994 1.00 94.88 444 VAL A N 1
ATOM 3536 C CA . VAL A 1 444 ? -14.062 15.903 10.997 1.00 94.88 444 VAL A CA 1
ATOM 3537 C C . VAL A 1 444 ? -14.466 14.592 10.333 1.00 94.88 444 VAL A C 1
ATOM 3539 O O . VAL A 1 444 ? -14.899 14.560 9.175 1.00 94.88 444 VAL A O 1
ATOM 3542 N N . LEU A 1 445 ? -14.331 13.501 11.083 1.00 95.44 445 LEU A N 1
ATOM 3543 C CA . LEU A 1 445 ? -14.857 12.195 10.701 1.00 95.44 445 LEU A CA 1
ATOM 3544 C C . LEU A 1 445 ? -16.261 12.024 11.279 1.00 95.44 445 LEU A C 1
ATOM 3546 O O . LEU A 1 445 ? -16.471 12.309 12.452 1.00 95.44 445 LEU A O 1
ATOM 3550 N N . TYR A 1 446 ? -17.199 11.514 10.488 1.00 95.19 446 TYR A N 1
ATOM 3551 C CA . TYR A 1 446 ? -18.541 11.156 10.942 1.00 95.19 446 TYR A CA 1
ATOM 3552 C C . TYR A 1 446 ? -18.742 9.647 10.923 1.00 95.19 446 TYR A C 1
ATOM 3554 O O . TYR A 1 446 ? -18.292 8.948 10.010 1.00 95.19 446 TYR A O 1
ATOM 3562 N N . ASP A 1 447 ? -19.480 9.177 11.920 1.00 95.12 447 ASP A N 1
ATOM 3563 C CA . ASP A 1 447 ? -19.933 7.804 12.072 1.00 95.12 447 ASP A CA 1
ATOM 3564 C C . ASP A 1 447 ? -21.470 7.776 12.100 1.00 95.12 447 ASP A C 1
ATOM 3566 O O . ASP A 1 447 ? -22.114 8.501 12.866 1.00 95.12 447 ASP A O 1
ATOM 3570 N N . ASP A 1 448 ? -22.053 6.959 11.228 1.00 91.81 448 ASP A N 1
ATOM 3571 C CA . ASP A 1 448 ? -23.483 6.733 11.053 1.00 91.81 448 ASP A CA 1
ATOM 3572 C C . ASP A 1 448 ? -23.758 5.276 10.655 1.00 91.81 448 ASP A C 1
ATOM 3574 O O . ASP A 1 448 ? -22.841 4.494 10.490 1.00 91.81 448 ASP A O 1
ATOM 3578 N N . GLU A 1 449 ? -25.009 4.881 10.423 1.00 91.31 449 GLU A N 1
ATOM 3579 C CA . GLU A 1 449 ? -25.368 3.487 10.095 1.00 91.31 449 GLU A CA 1
ATOM 3580 C C . GLU A 1 449 ? -24.661 2.891 8.854 1.00 91.31 449 GLU A C 1
ATOM 3582 O O . GLU A 1 449 ? -24.646 1.666 8.675 1.00 91.31 449 GLU A O 1
ATOM 3587 N N . ARG A 1 450 ? -24.081 3.721 7.975 1.00 91.19 450 ARG A N 1
ATOM 3588 C CA . ARG A 1 450 ? -23.362 3.268 6.773 1.00 91.19 450 ARG A CA 1
ATOM 3589 C C . ARG A 1 450 ? -21.881 3.027 7.036 1.00 91.19 450 ARG A C 1
ATOM 3591 O O . ARG A 1 450 ? -21.293 2.194 6.354 1.00 91.19 450 ARG A O 1
ATOM 3598 N N . THR A 1 451 ? -21.293 3.711 8.009 1.00 94.56 451 THR A N 1
ATOM 3599 C CA . THR A 1 451 ? -19.903 3.501 8.419 1.00 94.56 451 THR A CA 1
ATOM 3600 C C . THR A 1 451 ? -19.763 2.219 9.241 1.00 94.56 451 THR A C 1
ATOM 3602 O O . THR A 1 451 ? -20.745 1.601 9.668 1.00 94.56 451 THR A O 1
ATOM 3605 N N . THR A 1 452 ? -18.529 1.752 9.424 1.00 96.94 452 THR A N 1
ATOM 3606 C CA . THR A 1 452 ? -18.255 0.498 10.147 1.00 96.94 452 THR A CA 1
ATOM 3607 C C . THR A 1 452 ? -17.770 0.729 11.574 1.00 96.94 452 THR A C 1
ATOM 3609 O O . THR A 1 452 ? -17.807 -0.210 12.367 1.00 96.94 452 THR A O 1
ATOM 3612 N N . GLY A 1 453 ? -17.406 1.966 11.936 1.00 97.12 453 GLY A N 1
ATOM 3613 C CA . GLY A 1 453 ? -16.935 2.342 13.271 1.00 97.12 453 GLY A CA 1
ATOM 3614 C C . GLY A 1 453 ? -17.883 1.909 14.392 1.00 97.12 453 GLY A C 1
ATOM 3615 O O . GLY A 1 453 ? -17.533 1.051 15.199 1.00 97.12 453 GLY A O 1
ATOM 3616 N N . HIS A 1 454 ? -19.113 2.429 14.426 1.00 95.56 454 HIS A N 1
ATOM 3617 C CA . HIS A 1 454 ? -20.083 2.074 15.472 1.00 95.56 454 HIS A CA 1
ATOM 3618 C C . HIS A 1 454 ? -20.457 0.579 15.467 1.00 95.56 454 HIS A C 1
ATOM 3620 O O . HIS A 1 454 ? -20.648 -0.008 16.532 1.00 95.56 454 HIS A O 1
ATOM 3626 N N . LYS A 1 455 ? -20.530 -0.067 14.292 1.00 96.81 455 LYS A N 1
ATOM 3627 C CA . LYS A 1 455 ? -20.810 -1.513 14.182 1.00 96.81 455 LYS A CA 1
ATOM 3628 C C . LYS A 1 455 ? -19.715 -2.321 14.855 1.00 96.81 455 LYS A C 1
ATOM 3630 O O . LYS A 1 455 ? -20.000 -3.252 15.604 1.00 96.81 455 LYS A O 1
ATOM 3635 N N . PHE A 1 456 ? -18.469 -1.937 14.608 1.00 97.50 456 PHE A N 1
ATOM 3636 C CA . PHE A 1 456 ? -17.323 -2.594 15.200 1.00 97.50 456 PHE A CA 1
ATOM 3637 C C . PHE A 1 456 ? -17.210 -2.308 16.698 1.00 97.50 456 PHE A C 1
ATOM 3639 O O . PHE A 1 456 ? -16.940 -3.228 17.463 1.00 97.50 456 PHE A O 1
ATOM 3646 N N . LEU A 1 457 ? -17.531 -1.087 17.141 1.00 97.25 457 LEU A N 1
ATOM 3647 C CA . LEU A 1 457 ? -17.653 -0.767 18.565 1.00 97.25 457 LEU A CA 1
ATOM 3648 C C . LEU A 1 457 ? -18.702 -1.658 19.261 1.00 97.25 457 LEU A C 1
ATOM 3650 O O . LEU A 1 457 ? -18.448 -2.199 20.335 1.00 97.25 457 LEU A O 1
ATOM 3654 N N . ASN A 1 458 ? -19.866 -1.868 18.641 1.00 96.88 458 ASN A N 1
ATOM 3655 C CA . ASN A 1 458 ? -20.891 -2.769 19.175 1.00 96.88 458 ASN A CA 1
ATOM 3656 C C . ASN A 1 458 ? -20.407 -4.225 19.228 1.00 96.88 458 ASN A C 1
ATOM 3658 O O . ASN A 1 458 ? -20.676 -4.929 20.206 1.00 96.88 458 ASN A O 1
ATOM 3662 N N . LEU A 1 459 ? -19.659 -4.665 18.211 1.00 96.81 459 LEU A N 1
ATOM 3663 C CA . LEU A 1 459 ? -19.058 -5.996 18.178 1.00 96.81 459 LEU A CA 1
ATOM 3664 C C . LEU A 1 459 ? -18.069 -6.190 19.332 1.00 96.81 459 LEU A C 1
ATOM 3666 O O . LEU A 1 459 ? -18.194 -7.169 20.060 1.00 96.81 459 LEU A O 1
ATOM 3670 N N . ILE A 1 460 ? -17.134 -5.261 19.551 1.00 97.44 460 ILE A N 1
ATOM 3671 C CA . ILE A 1 460 ? -16.153 -5.387 20.641 1.00 97.44 460 ILE A CA 1
ATOM 3672 C C . ILE A 1 460 ? -16.795 -5.259 22.025 1.00 97.44 460 ILE A C 1
ATOM 3674 O O . ILE A 1 460 ? -16.377 -5.946 22.949 1.00 97.44 460 ILE A O 1
ATOM 3678 N N . ASN A 1 461 ? -17.860 -4.465 22.171 1.00 96.75 461 ASN A N 1
ATOM 3679 C CA . ASN A 1 461 ? -18.617 -4.407 23.423 1.00 96.75 461 ASN A CA 1
ATOM 3680 C C . ASN A 1 461 ? -19.323 -5.742 23.720 1.00 96.75 461 ASN A C 1
ATOM 3682 O O . ASN A 1 461 ? -19.434 -6.138 24.878 1.00 96.75 461 ASN A O 1
ATOM 3686 N N . THR A 1 462 ? -19.772 -6.449 22.677 1.00 97.44 462 THR A N 1
ATOM 3687 C CA . THR A 1 462 ? -20.396 -7.778 22.794 1.00 97.44 462 THR A CA 1
ATOM 3688 C C . THR A 1 462 ? -19.352 -8.886 22.959 1.00 97.44 462 THR A C 1
ATOM 3690 O O . THR A 1 462 ? -19.601 -9.900 23.605 1.00 97.44 462 THR A O 1
ATOM 3693 N N . SER A 1 463 ? -18.171 -8.719 22.368 1.00 96.50 463 SER A N 1
ATOM 3694 C CA . SER A 1 463 ? -17.094 -9.712 22.327 1.00 96.50 463 SER A CA 1
ATOM 3695 C C . SER A 1 463 ? -15.723 -9.062 22.563 1.00 96.50 463 SER A C 1
ATOM 3697 O O . SER A 1 463 ? -14.922 -8.943 21.634 1.00 96.50 463 SER A O 1
ATOM 3699 N N . PRO A 1 464 ? -15.397 -8.685 23.818 1.00 96.62 464 PRO A N 1
ATOM 3700 C CA . PRO A 1 464 ? -14.182 -7.920 24.127 1.00 96.62 464 PRO A CA 1
ATOM 3701 C C . PRO A 1 464 ? -12.868 -8.653 23.831 1.00 96.62 464 PRO A C 1
ATOM 3703 O O . PRO A 1 464 ? -11.823 -8.023 23.696 1.00 96.62 464 PRO A O 1
ATOM 3706 N N . HIS A 1 465 ? -12.892 -9.984 23.720 1.00 95.44 465 HIS A N 1
ATOM 3707 C CA . HIS A 1 465 ? -11.706 -10.781 23.398 1.00 95.44 465 HIS A CA 1
ATOM 3708 C C . HIS A 1 465 ? -11.160 -10.475 21.990 1.00 95.44 465 HIS A C 1
ATOM 3710 O O . HIS A 1 465 ? -9.950 -10.567 21.782 1.00 95.44 465 HIS A O 1
ATOM 3716 N N . ILE A 1 466 ? -12.009 -10.019 21.057 1.00 96.19 466 ILE A N 1
ATOM 3717 C CA . ILE A 1 466 ? -11.612 -9.606 19.697 1.00 96.19 466 ILE A CA 1
ATOM 3718 C C . ILE A 1 466 ? -10.558 -8.492 19.750 1.00 96.19 466 ILE A C 1
ATOM 3720 O O . ILE A 1 466 ? -9.635 -8.473 18.939 1.00 96.19 466 ILE A O 1
ATOM 3724 N N . CYS A 1 467 ? -10.616 -7.616 20.759 1.00 96.12 467 CYS A N 1
ATOM 3725 C CA . CYS A 1 467 ? -9.632 -6.553 20.982 1.00 96.12 467 CYS A CA 1
ATOM 3726 C C . CYS A 1 467 ? -8.196 -7.067 21.165 1.00 96.12 467 CYS A C 1
ATOM 3728 O O . CYS A 1 467 ? -7.251 -6.298 21.003 1.00 96.12 467 CYS A O 1
ATOM 3730 N N . THR A 1 468 ? -8.018 -8.340 21.534 1.00 96.44 468 THR A N 1
ATOM 3731 C CA . THR A 1 468 ? -6.689 -8.952 21.688 1.00 96.44 468 THR A CA 1
ATOM 3732 C C . THR A 1 468 ? -6.112 -9.460 20.366 1.00 96.44 468 THR A C 1
ATOM 3734 O O . THR A 1 468 ? -4.910 -9.696 20.288 1.00 96.44 468 THR A O 1
ATOM 3737 N N . TYR A 1 469 ? -6.945 -9.598 19.328 1.00 96.25 469 TYR A N 1
ATOM 3738 C CA . TYR A 1 469 ? -6.539 -10.062 18.001 1.00 96.25 469 TYR A CA 1
ATOM 3739 C C . TYR A 1 469 ? -6.126 -8.918 17.073 1.00 96.25 469 TYR A C 1
ATOM 3741 O O . TYR A 1 469 ? -5.265 -9.121 16.224 1.00 96.25 469 TYR A O 1
ATOM 3749 N N . VAL A 1 470 ? -6.691 -7.719 17.252 1.00 97.31 470 VAL A N 1
ATOM 3750 C CA . VAL A 1 470 ? -6.427 -6.562 16.381 1.00 97.31 470 VAL A CA 1
ATOM 3751 C C . VAL A 1 470 ? -4.998 -6.050 16.571 1.00 97.31 470 VAL A C 1
ATOM 3753 O O . VAL A 1 470 ? -4.696 -5.375 17.558 1.00 97.31 470 VAL A O 1
ATOM 3756 N N . LYS A 1 471 ? -4.130 -6.324 15.593 1.00 97.44 471 LYS A N 1
ATOM 3757 C CA . LYS A 1 471 ? -2.753 -5.805 15.549 1.00 97.44 471 LYS A CA 1
ATOM 3758 C C . LYS A 1 471 ? -2.623 -4.589 14.648 1.00 97.44 471 LYS A C 1
ATOM 3760 O O . LYS A 1 471 ? -1.820 -3.705 14.937 1.00 97.44 471 LYS A O 1
ATOM 3765 N N . LYS A 1 472 ? -3.415 -4.515 13.578 1.00 97.88 472 LYS A N 1
ATOM 3766 C CA . LYS A 1 472 ? -3.372 -3.422 12.608 1.00 97.88 472 LYS A CA 1
ATOM 3767 C C . LYS A 1 472 ? -4.752 -2.830 12.404 1.00 97.88 472 LYS A C 1
ATOM 3769 O O . LYS A 1 472 ? -5.713 -3.540 12.115 1.00 97.88 472 LYS A O 1
ATOM 3774 N N . LEU A 1 473 ? -4.833 -1.512 12.526 1.00 97.88 473 LEU A N 1
ATOM 3775 C CA . LEU A 1 473 ? -6.062 -0.764 12.318 1.00 97.88 473 LEU A CA 1
ATOM 3776 C C . LEU A 1 473 ? -5.863 0.266 11.212 1.00 97.88 473 LEU A C 1
ATOM 3778 O O . LEU A 1 473 ? -4.969 1.107 11.280 1.00 97.88 473 LEU A O 1
ATOM 3782 N N . SER A 1 474 ? -6.726 0.212 10.210 1.00 97.62 474 SER A N 1
ATOM 3783 C CA . SER A 1 474 ? -6.787 1.172 9.117 1.00 97.62 474 SER A CA 1
ATOM 3784 C C . SER A 1 474 ? -8.104 1.935 9.134 1.00 97.62 474 SER A C 1
ATOM 3786 O O . SER A 1 474 ? -9.124 1.421 9.597 1.00 97.62 474 SER A O 1
ATOM 3788 N N . ILE A 1 475 ? -8.065 3.182 8.672 1.00 97.19 475 ILE A N 1
ATOM 3789 C CA . ILE A 1 475 ? -9.246 4.039 8.558 1.00 97.19 475 ILE A CA 1
ATOM 3790 C C . ILE A 1 475 ? -9.393 4.487 7.111 1.00 97.19 475 ILE A C 1
ATOM 3792 O O . ILE A 1 475 ? -8.489 5.128 6.593 1.00 97.19 475 ILE A O 1
ATOM 3796 N N . ASP A 1 476 ? -10.530 4.207 6.491 1.00 96.00 476 ASP A N 1
ATOM 3797 C CA . ASP A 1 476 ? -10.829 4.528 5.099 1.00 96.00 476 ASP A CA 1
ATOM 3798 C C . ASP A 1 476 ? -11.938 5.591 4.984 1.00 96.00 476 ASP A C 1
ATOM 3800 O O . ASP A 1 476 ? -12.837 5.682 5.826 1.00 96.00 476 ASP A O 1
ATOM 3804 N N . GLU A 1 477 ? -11.891 6.395 3.918 1.00 94.38 477 GLU A N 1
ATOM 3805 C CA . GLU A 1 477 ? -12.966 7.327 3.556 1.00 94.38 477 GLU A CA 1
ATOM 3806 C C . GLU A 1 477 ? -14.077 6.572 2.824 1.00 94.38 477 GLU A C 1
ATOM 3808 O O . GLU A 1 477 ? -13.828 5.853 1.855 1.00 94.38 477 GLU A O 1
ATOM 3813 N N . LEU A 1 478 ? -15.325 6.760 3.253 1.00 91.50 478 LEU A N 1
ATOM 3814 C CA . LEU A 1 478 ? -16.475 6.273 2.502 1.00 91.50 478 LEU A CA 1
ATOM 3815 C C . LEU A 1 478 ? -16.571 7.039 1.162 1.00 91.50 478 LEU A C 1
ATOM 3817 O O . LEU A 1 478 ? -16.624 8.272 1.196 1.00 91.5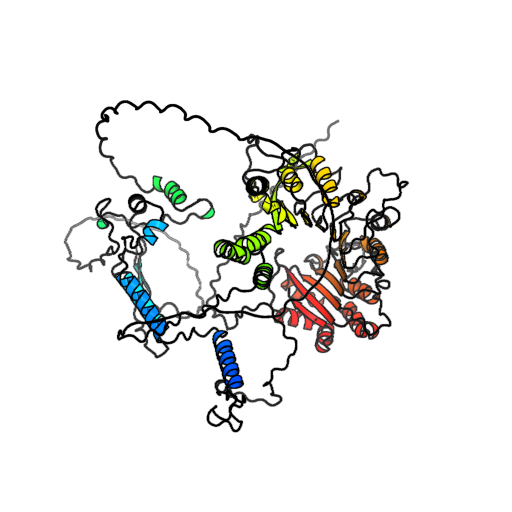0 478 LEU A O 1
ATOM 3821 N N . PRO A 1 479 ? -16.647 6.358 -0.002 1.00 87.56 479 PRO A N 1
ATOM 3822 C CA . PRO A 1 479 ? -16.696 7.015 -1.306 1.00 87.56 479 PRO A CA 1
ATOM 3823 C C . PRO A 1 479 ? -17.791 8.084 -1.386 1.00 87.56 479 PRO A C 1
ATOM 3825 O O . PRO A 1 479 ? -18.927 7.855 -0.964 1.00 87.56 479 PRO A O 1
ATOM 3828 N N . ARG A 1 480 ? -17.470 9.245 -1.975 1.00 81.75 480 ARG A N 1
ATOM 3829 C CA . ARG A 1 480 ? -18.396 10.391 -2.074 1.00 81.75 480 ARG A CA 1
ATOM 3830 C C . ARG A 1 480 ? -19.719 10.055 -2.760 1.00 81.75 480 ARG A C 1
ATOM 3832 O O . ARG A 1 480 ? -20.734 10.651 -2.432 1.00 81.75 480 ARG A O 1
ATOM 3839 N N . GLU A 1 481 ? -19.736 9.083 -3.661 1.00 74.50 481 GLU A N 1
ATOM 3840 C CA . GLU A 1 481 ? -20.950 8.625 -4.351 1.00 74.50 481 GLU A CA 1
ATOM 3841 C C . GLU A 1 481 ? -21.983 8.012 -3.389 1.00 74.50 481 GLU A C 1
ATOM 3843 O O . GLU A 1 481 ? -23.187 8.088 -3.627 1.00 74.50 481 GLU A O 1
ATOM 3848 N N . ALA A 1 482 ? -21.537 7.489 -2.241 1.00 67.31 482 ALA A N 1
ATOM 3849 C CA . ALA A 1 482 ? -22.418 7.015 -1.177 1.00 67.31 482 ALA A CA 1
ATOM 3850 C C . ALA A 1 482 ? -23.024 8.161 -0.337 1.00 67.31 482 ALA A C 1
ATOM 3852 O O . ALA A 1 482 ? -23.885 7.912 0.521 1.00 67.31 482 ALA A O 1
ATOM 3853 N N . MET A 1 483 ? -22.607 9.412 -0.568 1.00 64.94 483 MET A N 1
ATOM 3854 C CA . MET A 1 483 ? -23.173 10.612 0.047 1.00 64.94 483 MET A CA 1
ATOM 3855 C C . MET A 1 483 ? -24.364 11.115 -0.774 1.00 64.94 483 MET A C 1
ATOM 3857 O O . MET A 1 483 ? -24.290 12.122 -1.473 1.00 64.94 483 MET A O 1
ATOM 3861 N N . LEU A 1 484 ? -25.507 10.430 -0.663 1.00 62.03 484 LEU A N 1
ATOM 3862 C CA . LEU A 1 484 ? -26.782 11.054 -1.032 1.00 62.03 484 LEU A CA 1
ATOM 3863 C C . LEU A 1 484 ? -26.928 12.382 -0.263 1.00 62.03 484 LEU A C 1
ATOM 3865 O O . LEU A 1 484 ? -26.478 12.443 0.890 1.00 62.03 484 LEU A O 1
ATOM 3869 N N . PRO A 1 485 ? -27.552 13.418 -0.862 1.00 53.44 485 PRO A N 1
ATOM 3870 C CA . PRO A 1 485 ? -27.714 14.723 -0.235 1.00 53.44 485 PRO A CA 1
ATOM 3871 C C . PRO A 1 485 ? -28.500 14.525 1.055 1.00 53.44 485 PRO A C 1
ATOM 3873 O O . PRO A 1 485 ? -29.704 14.274 1.060 1.00 53.44 485 PRO A O 1
ATOM 3876 N N . SER A 1 486 ? -27.757 14.509 2.154 1.00 55.84 486 SER A N 1
ATOM 3877 C CA . SER A 1 486 ? -28.292 14.202 3.461 1.00 55.84 486 SER A CA 1
ATOM 3878 C C . SER A 1 486 ? -28.985 15.459 3.929 1.00 55.84 486 SER A C 1
ATOM 3880 O O . SER A 1 486 ? -28.354 16.504 4.068 1.00 55.84 486 SER A O 1
ATOM 3882 N N . ASP A 1 487 ? -30.290 15.340 4.117 1.00 64.25 487 ASP A N 1
ATOM 3883 C CA . ASP A 1 487 ? -31.106 16.307 4.822 1.00 64.25 487 ASP A CA 1
ATOM 3884 C C . ASP A 1 487 ? -30.344 16.806 6.072 1.00 64.25 487 ASP A C 1
ATOM 3886 O O . ASP A 1 487 ? -30.059 15.999 6.969 1.00 64.25 487 ASP A O 1
ATOM 3890 N N . PRO A 1 488 ? -29.979 18.103 6.144 1.00 59.44 488 PRO A N 1
ATOM 3891 C CA . PRO A 1 488 ? -29.234 18.670 7.270 1.00 59.44 488 PRO A CA 1
ATOM 3892 C C . PRO A 1 488 ? -29.988 18.547 8.607 1.00 59.44 488 PRO A C 1
ATOM 3894 O O . PRO A 1 488 ? -29.434 18.857 9.661 1.00 59.44 488 PRO A O 1
ATOM 3897 N N . SER A 1 489 ? -31.241 18.077 8.598 1.00 66.38 489 SER A N 1
ATOM 3898 C CA . SER A 1 489 ? -32.032 17.810 9.796 1.00 66.38 489 SER A CA 1
ATOM 3899 C C . SER A 1 489 ? -31.743 16.469 10.494 1.00 66.38 489 SER A C 1
ATOM 3901 O O . SER A 1 489 ? -32.216 16.275 11.619 1.00 66.38 489 SER A O 1
ATOM 3903 N N . ARG A 1 490 ? -30.941 15.549 9.923 1.00 62.31 490 ARG A N 1
ATOM 3904 C CA . ARG A 1 490 ? -30.559 14.290 10.606 1.00 62.31 490 ARG A CA 1
ATOM 3905 C C . ARG A 1 490 ? -29.516 14.529 11.712 1.00 62.31 490 ARG A C 1
ATOM 3907 O O . ARG A 1 490 ? -28.329 14.275 11.557 1.00 62.31 490 ARG A O 1
ATOM 3914 N N . ARG A 1 491 ? -30.005 14.990 12.866 1.00 60.62 491 ARG A N 1
ATOM 3915 C CA . ARG A 1 491 ? -29.283 15.389 14.095 1.00 60.62 491 ARG A CA 1
ATOM 3916 C C . ARG A 1 491 ? -28.523 14.286 14.866 1.00 60.62 491 ARG A C 1
ATOM 3918 O O . ARG A 1 491 ? -28.249 14.486 16.043 1.00 60.62 491 ARG A O 1
ATOM 3925 N N . SER A 1 492 ? -28.187 13.133 14.287 1.00 75.38 492 SER A N 1
ATOM 3926 C CA . SER A 1 492 ? -27.581 12.025 15.059 1.00 75.38 492 SER A CA 1
ATOM 3927 C C . SER A 1 492 ? -26.279 11.473 14.479 1.00 75.38 492 SER A C 1
ATOM 3929 O O . SER A 1 492 ? -26.017 10.277 14.596 1.00 75.38 492 SER A O 1
ATOM 3931 N N . TRP A 1 493 ? -25.472 12.303 13.819 1.00 87.50 493 TRP A N 1
ATOM 3932 C CA . TRP A 1 493 ? -24.130 11.880 13.417 1.00 87.50 493 TRP A CA 1
ATOM 3933 C C . TRP A 1 493 ? -23.169 12.056 14.586 1.00 87.50 493 TRP A C 1
ATOM 3935 O O . TRP A 1 493 ? -23.056 13.149 15.139 1.00 87.50 493 TRP A O 1
ATOM 3945 N N . ASN A 1 494 ? -22.469 10.983 14.950 1.00 93.00 494 ASN A N 1
ATOM 3946 C CA . ASN A 1 494 ? -21.363 11.082 15.891 1.00 93.00 494 ASN A CA 1
ATOM 3947 C C . ASN A 1 494 ? -20.136 11.539 15.106 1.00 93.00 494 ASN A C 1
ATOM 3949 O O . ASN A 1 494 ? -19.626 10.797 14.267 1.00 93.00 494 ASN A O 1
ATOM 3953 N N . ALA A 1 495 ? -19.694 12.765 15.353 1.00 95.00 495 ALA A N 1
ATOM 3954 C CA . ALA A 1 495 ? -18.514 13.344 14.729 1.00 95.00 495 ALA A CA 1
ATOM 3955 C C . ALA A 1 495 ? -17.274 13.199 15.626 1.00 95.00 495 ALA A C 1
ATOM 3957 O O . ALA A 1 495 ? -17.394 12.978 16.832 1.00 95.00 495 ALA A O 1
ATOM 3958 N N . SER A 1 496 ? -16.079 13.306 15.042 1.00 96.44 496 SER A N 1
ATOM 3959 C CA . SER A 1 496 ? -14.797 13.178 15.749 1.00 96.44 496 SER A CA 1
ATOM 3960 C C . SER A 1 496 ? -14.496 14.333 16.710 1.00 96.44 496 SER A C 1
ATOM 3962 O O . SER A 1 496 ? -13.640 14.200 17.582 1.00 96.44 496 SER A O 1
ATOM 3964 N N . ASP A 1 497 ? -15.251 15.424 16.636 1.00 93.06 497 ASP A N 1
ATOM 3965 C CA . ASP A 1 497 ? -15.282 16.487 17.646 1.00 93.06 497 ASP A CA 1
ATOM 3966 C C . ASP A 1 497 ? -16.043 16.077 18.927 1.00 93.06 497 ASP A C 1
ATOM 3968 O O . ASP A 1 497 ? -15.970 16.760 19.952 1.00 93.06 497 ASP A O 1
ATOM 3972 N N . SER A 1 498 ? -16.738 14.931 18.924 1.00 95.00 498 SER A N 1
ATOM 3973 C CA . SER A 1 498 ? -17.412 14.342 20.084 1.00 95.00 498 SER A CA 1
ATOM 3974 C C . SER A 1 498 ? -16.529 13.321 20.800 1.00 95.00 498 SER A C 1
ATOM 3976 O O . SER A 1 498 ? -15.809 12.533 20.192 1.00 95.00 498 SER A O 1
ATOM 3978 N N . ALA A 1 499 ? -16.584 13.297 22.134 1.00 95.44 499 ALA A N 1
ATOM 3979 C CA . ALA A 1 499 ? -15.801 12.362 22.947 1.00 95.44 499 ALA A CA 1
ATOM 3980 C C . ALA A 1 499 ? -16.332 10.924 22.829 1.00 95.44 499 ALA A C 1
ATOM 3982 O O . ALA A 1 499 ? -15.620 9.970 23.125 1.00 95.44 499 ALA A O 1
ATOM 3983 N N . THR A 1 500 ? -17.581 10.777 22.380 1.00 95.06 500 THR A N 1
ATOM 3984 C CA . THR A 1 500 ? -18.252 9.492 22.154 1.00 95.06 500 THR A CA 1
ATOM 3985 C C . THR A 1 500 ? -18.011 8.929 20.755 1.00 95.06 500 THR A C 1
ATOM 3987 O O . THR A 1 500 ? -18.608 7.912 20.402 1.00 95.06 500 THR A O 1
ATOM 3990 N N . PHE A 1 501 ? -17.171 9.575 19.940 1.00 97.44 501 PHE A N 1
ATOM 3991 C CA . PHE A 1 501 ? -16.838 9.086 18.610 1.00 97.44 501 PHE A CA 1
ATOM 3992 C C . PHE A 1 501 ? -16.247 7.673 18.683 1.00 97.44 501 PHE A C 1
ATOM 3994 O O . PHE A 1 501 ? -15.348 7.401 19.487 1.00 97.44 501 PHE A O 1
ATOM 4001 N N . SER A 1 502 ? -16.761 6.761 17.852 1.00 97.31 502 SER A N 1
ATOM 4002 C CA . SER A 1 502 ? -16.491 5.327 18.009 1.00 97.31 502 SER A CA 1
ATOM 4003 C C . SER A 1 502 ? -15.010 4.987 17.928 1.00 97.31 502 SER A C 1
ATOM 4005 O O . SER A 1 502 ? -14.549 4.138 18.685 1.00 97.31 502 SER A O 1
ATOM 4007 N N . LEU A 1 503 ? -14.248 5.682 17.081 1.00 97.50 503 LEU A N 1
ATOM 4008 C CA . LEU A 1 503 ? -12.818 5.446 16.916 1.00 97.50 503 LEU A CA 1
ATOM 4009 C C . LEU A 1 503 ? -12.044 5.603 18.231 1.00 97.50 503 LEU A C 1
ATOM 4011 O O . LEU A 1 503 ? -11.202 4.767 18.562 1.00 97.50 503 LEU A O 1
ATOM 4015 N N . TYR A 1 504 ? -12.354 6.650 19.001 1.00 97.50 504 TYR A N 1
ATOM 4016 C CA . TYR A 1 504 ? -11.697 6.912 20.280 1.00 97.50 504 TYR A CA 1
ATOM 4017 C C . TYR A 1 504 ? -12.030 5.820 21.297 1.00 97.50 504 TYR A C 1
ATOM 4019 O O . TYR A 1 504 ? -11.142 5.322 21.993 1.00 97.50 504 TYR A O 1
ATOM 4027 N N . ALA A 1 505 ? -13.297 5.395 21.334 1.00 96.38 505 ALA A N 1
ATOM 4028 C CA . ALA A 1 505 ? -13.748 4.316 22.203 1.00 96.38 505 ALA A CA 1
ATOM 4029 C C . ALA A 1 505 ? -13.087 2.978 21.839 1.00 96.38 505 ALA A C 1
ATOM 4031 O O . ALA A 1 505 ? -12.609 2.276 22.728 1.00 96.38 505 ALA A O 1
ATOM 4032 N N . ILE A 1 506 ? -12.995 2.655 20.548 1.00 96.44 506 ILE A N 1
ATOM 4033 C CA . ILE A 1 506 ? -12.364 1.435 20.030 1.00 96.44 506 ILE A CA 1
ATOM 4034 C C . ILE A 1 506 ? -10.887 1.370 20.442 1.00 96.44 506 ILE A C 1
ATOM 4036 O O . ILE A 1 506 ? -10.444 0.412 21.073 1.00 96.44 506 ILE A O 1
ATOM 4040 N N . ILE A 1 507 ? -10.120 2.419 20.151 1.00 95.88 507 ILE A N 1
ATOM 4041 C CA . ILE A 1 507 ? -8.659 2.410 20.321 1.00 95.88 507 ILE A CA 1
ATOM 4042 C C . ILE A 1 507 ? -8.237 2.470 21.793 1.00 95.88 507 ILE A C 1
ATOM 4044 O O . ILE A 1 507 ? -7.166 1.978 22.166 1.00 95.88 507 ILE A O 1
ATOM 4048 N N . SER A 1 508 ? -9.097 2.998 22.666 1.00 95.31 508 SER A N 1
ATOM 4049 C CA . SER A 1 508 ? -8.886 2.922 24.114 1.00 95.31 508 SER A CA 1
ATOM 4050 C C . SER A 1 508 ? -8.833 1.474 24.636 1.00 95.31 508 SER A C 1
ATOM 4052 O O . SER A 1 508 ? -8.169 1.213 25.639 1.00 95.31 508 SER A O 1
ATOM 4054 N N . GLN A 1 509 ? -9.456 0.519 23.929 1.00 95.56 509 GLN A N 1
ATOM 4055 C CA . GLN A 1 509 ? -9.519 -0.893 24.321 1.00 95.56 509 GLN A CA 1
ATOM 4056 C C . GLN A 1 509 ? -8.349 -1.732 23.779 1.00 95.56 509 GLN A C 1
ATOM 4058 O O . GLN A 1 509 ? -8.096 -2.831 24.279 1.00 95.56 509 GLN A O 1
ATOM 4063 N N . TYR A 1 510 ? -7.596 -1.235 22.791 1.00 94.00 510 TYR A N 1
ATOM 4064 C CA . TYR A 1 510 ? -6.539 -2.007 22.131 1.00 94.00 510 TYR A CA 1
ATOM 4065 C C . TYR A 1 510 ? -5.193 -1.852 22.817 1.00 94.00 510 TYR A C 1
ATOM 4067 O O . TYR A 1 510 ? -4.499 -0.847 22.672 1.00 94.00 510 TYR A O 1
ATOM 4075 N N . LYS A 1 511 ? -4.805 -2.885 23.566 1.00 92.62 511 LYS A N 1
ATOM 4076 C CA . LYS A 1 511 ? -3.476 -2.979 24.185 1.00 92.62 511 LYS A CA 1
ATOM 4077 C C . LYS A 1 511 ? -2.424 -3.575 23.247 1.00 92.62 511 LYS A C 1
ATOM 4079 O O . LYS A 1 511 ? -1.250 -3.290 23.434 1.00 92.62 511 LYS A O 1
ATOM 4084 N N . ALA A 1 512 ? -2.851 -4.368 22.263 1.00 94.56 512 ALA A N 1
ATOM 4085 C CA . ALA A 1 512 ? -1.987 -5.089 21.328 1.00 94.56 512 ALA A CA 1
ATOM 4086 C C . ALA A 1 512 ? -1.867 -4.416 19.948 1.00 94.56 512 ALA A C 1
ATOM 4088 O O . ALA A 1 512 ? -1.340 -5.026 19.025 1.00 94.56 512 ALA A O 1
ATOM 4089 N N . LEU A 1 513 ? -2.363 -3.182 19.789 1.00 97.56 513 LEU A N 1
ATOM 4090 C CA . LEU A 1 513 ? -2.288 -2.476 18.512 1.00 97.56 513 LEU A CA 1
ATOM 4091 C C . LEU A 1 513 ? -0.825 -2.164 18.173 1.00 97.56 513 LEU A C 1
ATOM 4093 O O . LEU A 1 513 ? -0.170 -1.392 18.873 1.00 97.56 513 LEU A O 1
ATOM 4097 N N . GLU A 1 514 ? -0.332 -2.748 17.088 1.00 97.75 514 GLU A N 1
ATOM 4098 C CA . GLU A 1 514 ? 1.038 -2.588 16.609 1.00 97.75 514 GLU A CA 1
ATOM 4099 C C . GLU A 1 514 ? 1.128 -1.604 15.443 1.00 97.75 514 GLU A C 1
ATOM 4101 O O . GLU A 1 514 ? 2.135 -0.911 15.333 1.00 97.75 514 GLU A O 1
ATOM 4106 N N . ALA A 1 515 ? 0.093 -1.511 14.604 1.00 98.12 515 ALA A N 1
ATOM 4107 C CA . ALA A 1 515 ? 0.108 -0.704 13.388 1.00 98.12 515 ALA A CA 1
ATOM 4108 C C . ALA A 1 515 ? -1.152 0.156 13.228 1.00 98.12 515 ALA A C 1
ATOM 4110 O O . ALA A 1 515 ? -2.274 -0.306 13.461 1.00 98.12 515 ALA A O 1
ATOM 4111 N N . PHE A 1 516 ? -0.974 1.397 12.771 1.00 97.88 516 PHE A N 1
ATOM 4112 C CA . PHE A 1 516 ? -2.076 2.309 12.471 1.00 97.88 516 PHE A CA 1
ATOM 4113 C C . PHE A 1 516 ? -1.921 2.998 11.109 1.00 97.88 516 PHE A C 1
ATOM 4115 O O . PHE A 1 516 ? -0.886 3.597 10.821 1.00 97.88 516 PHE A O 1
ATOM 4122 N N . VAL A 1 517 ? -2.965 2.921 10.278 1.00 97.44 517 VAL A N 1
ATOM 4123 C CA . VAL A 1 517 ? -2.930 3.318 8.859 1.00 97.44 517 VAL A CA 1
ATOM 4124 C C . VAL A 1 517 ? -4.165 4.157 8.488 1.00 97.44 517 VAL A C 1
ATOM 4126 O O . VAL A 1 517 ? -5.156 3.615 7.987 1.00 97.44 517 VAL A O 1
ATOM 4129 N N . PRO A 1 518 ? -4.176 5.478 8.726 1.00 96.25 518 PRO A N 1
ATOM 4130 C CA . PRO A 1 518 ? -5.190 6.345 8.145 1.00 96.25 518 PRO A CA 1
ATOM 4131 C C . PRO A 1 518 ? -5.002 6.413 6.624 1.00 96.25 518 PRO A C 1
ATOM 4133 O O . PRO A 1 518 ? -3.928 6.729 6.128 1.00 96.25 518 PRO A O 1
ATOM 4136 N N . ARG A 1 519 ? -6.066 6.115 5.881 1.00 94.50 519 ARG A N 1
ATOM 4137 C CA . ARG A 1 519 ? -6.172 6.220 4.415 1.00 94.50 519 ARG A CA 1
ATOM 4138 C C . ARG A 1 519 ? -7.107 7.349 3.979 1.00 94.50 519 ARG A C 1
ATOM 4140 O O . ARG A 1 519 ? -7.355 7.538 2.794 1.00 94.50 519 ARG A O 1
ATOM 4147 N N . CYS A 1 520 ? -7.596 8.128 4.936 1.00 90.00 520 CYS A N 1
ATOM 4148 C CA . CYS A 1 520 ? -8.297 9.380 4.695 1.00 90.00 520 CYS A CA 1
ATOM 4149 C C . CYS A 1 520 ? -7.289 10.494 4.418 1.00 90.00 520 CYS A C 1
ATOM 4151 O O . CYS A 1 520 ? -6.295 10.620 5.138 1.00 90.00 520 CYS A O 1
ATOM 4153 N N . TYR A 1 521 ? -7.546 11.318 3.406 1.00 90.44 521 TYR A N 1
ATOM 4154 C CA . TYR A 1 521 ? -6.715 12.486 3.143 1.00 90.44 521 TYR A CA 1
ATOM 4155 C C . TYR A 1 521 ? -6.965 13.558 4.202 1.00 90.44 521 TYR A C 1
ATOM 4157 O O . TYR A 1 521 ? -8.086 14.056 4.331 1.00 90.44 521 TYR A O 1
ATOM 4165 N N . PHE A 1 522 ? -5.916 13.948 4.919 1.00 87.50 522 PHE A N 1
ATOM 4166 C CA . PHE A 1 522 ? -5.990 15.049 5.864 1.00 87.50 522 PHE A CA 1
ATOM 4167 C C . PHE A 1 522 ? -4.829 16.026 5.686 1.00 87.50 522 PHE A C 1
ATOM 4169 O O . PHE A 1 522 ? -3.704 15.644 5.362 1.00 87.50 522 PHE A O 1
ATOM 4176 N N . ASP A 1 523 ? -5.114 17.294 5.953 1.00 87.38 523 ASP A N 1
ATOM 4177 C CA . ASP A 1 523 ? -4.133 18.370 5.979 1.00 87.38 523 ASP A CA 1
ATOM 4178 C C . ASP A 1 523 ? -3.933 18.796 7.439 1.00 87.38 523 ASP A C 1
ATOM 4180 O O . ASP A 1 523 ? -4.905 19.118 8.125 1.00 87.38 523 ASP A O 1
ATOM 4184 N N . TRP A 1 524 ? -2.701 18.727 7.949 1.00 88.56 524 TRP A N 1
ATOM 4185 C CA . TRP A 1 524 ? -2.376 19.208 9.295 1.00 88.56 524 TRP A CA 1
ATOM 4186 C C . TRP A 1 524 ? -2.080 20.710 9.313 1.00 88.56 524 TRP A C 1
ATOM 4188 O O . TRP A 1 524 ? -1.937 21.299 10.379 1.00 88.56 524 TRP A O 1
ATOM 4198 N N . ASN A 1 525 ? -1.987 21.359 8.151 1.00 85.44 525 ASN A N 1
ATOM 4199 C CA . ASN A 1 525 ? -1.648 22.767 8.086 1.00 85.44 525 ASN A CA 1
ATOM 4200 C C . ASN A 1 525 ? -2.734 23.620 8.779 1.00 85.44 525 ASN A C 1
ATOM 4202 O O . ASN A 1 525 ? -3.875 23.664 8.303 1.00 85.44 525 ASN A O 1
ATOM 4206 N N . PRO A 1 526 ? -2.410 24.368 9.851 1.00 73.38 526 PRO A N 1
ATOM 4207 C CA . PRO A 1 526 ? -3.405 25.154 10.582 1.00 73.38 526 PRO A CA 1
ATOM 4208 C C . PRO A 1 526 ? -4.026 26.261 9.727 1.00 73.38 526 PRO A C 1
ATOM 4210 O O . PRO A 1 526 ? -5.142 26.706 9.990 1.00 73.38 526 PRO A O 1
ATOM 4213 N N . THR A 1 527 ? -3.352 26.677 8.650 1.00 78.75 527 THR A N 1
ATOM 4214 C CA . THR A 1 527 ? -3.882 27.669 7.706 1.00 78.75 527 THR A CA 1
ATOM 4215 C C . THR A 1 527 ? -4.880 27.083 6.699 1.00 78.75 527 THR A C 1
ATOM 4217 O O . THR A 1 527 ? -5.591 27.845 6.038 1.00 78.75 527 THR A O 1
ATOM 4220 N N . ARG A 1 528 ? -4.962 25.749 6.550 1.00 68.75 528 ARG A N 1
ATOM 4221 C CA . ARG A 1 528 ? -5.775 25.078 5.520 1.00 68.75 528 ARG A CA 1
ATOM 4222 C C . ARG A 1 528 ? -6.423 23.790 6.029 1.00 68.75 528 ARG A C 1
ATOM 4224 O O . ARG A 1 528 ? -5.772 22.767 6.143 1.00 68.75 528 ARG A O 1
ATOM 4231 N N . ARG A 1 529 ? -7.754 23.817 6.206 1.00 64.38 529 ARG A N 1
ATOM 4232 C CA . ARG A 1 529 ? -8.607 22.620 6.420 1.00 64.38 529 ARG A CA 1
ATOM 4233 C C . ARG A 1 529 ? -8.041 21.626 7.448 1.00 64.38 529 ARG A C 1
ATOM 4235 O O . ARG A 1 529 ? -8.110 20.415 7.227 1.00 64.38 529 ARG A O 1
ATOM 4242 N N . PHE A 1 530 ? -7.532 22.155 8.557 1.00 82.12 530 PHE A N 1
ATOM 4243 C CA . PHE A 1 530 ? -6.886 21.361 9.590 1.00 82.12 530 PHE A CA 1
ATOM 4244 C C . PHE A 1 530 ? -7.808 20.264 10.125 1.00 82.12 530 PHE A C 1
ATOM 4246 O O . PHE A 1 530 ? -9.030 20.401 10.143 1.00 82.12 530 PHE A O 1
ATOM 4253 N N . ILE A 1 531 ? -7.220 19.148 10.527 1.00 90.00 531 ILE A N 1
ATOM 4254 C CA . ILE A 1 531 ? -7.897 18.115 11.314 1.00 90.00 531 ILE A CA 1
ATOM 4255 C C . ILE A 1 531 ? -8.397 18.750 12.613 1.00 90.00 531 ILE A C 1
ATOM 4257 O O . ILE A 1 531 ? -7.650 19.499 13.227 1.00 90.00 531 ILE A O 1
ATOM 4261 N N . GLU A 1 532 ? -9.612 18.456 13.060 1.00 93.75 532 GLU A N 1
ATOM 4262 C CA . GLU A 1 532 ? -10.107 18.984 14.338 1.00 93.75 532 GLU A CA 1
ATOM 4263 C C . GLU A 1 532 ? -9.178 18.626 15.532 1.00 93.75 532 GLU A C 1
ATOM 4265 O O . GLU A 1 532 ? -8.526 17.579 15.549 1.00 93.75 532 GLU A O 1
ATOM 4270 N N . GLU A 1 533 ? -9.085 19.518 16.527 1.00 92.81 533 GLU A N 1
ATOM 4271 C CA . GLU A 1 533 ? -8.083 19.481 17.610 1.00 92.81 533 GLU A CA 1
ATOM 4272 C C . GLU A 1 533 ? -8.073 18.168 18.411 1.00 92.81 533 GLU A C 1
ATOM 4274 O O . GLU A 1 533 ? -7.006 17.618 18.699 1.00 92.81 533 GLU A O 1
ATOM 4279 N N . ARG A 1 534 ? -9.237 17.607 18.755 1.00 95.06 534 ARG A N 1
ATOM 4280 C CA . ARG A 1 534 ? -9.316 16.317 19.450 1.00 95.06 534 ARG A CA 1
ATOM 4281 C C . ARG A 1 534 ? -8.787 15.184 18.586 1.00 95.06 534 ARG A C 1
ATOM 4283 O O . ARG A 1 534 ? -8.081 14.319 19.102 1.00 95.06 534 ARG A O 1
ATOM 4290 N N . THR A 1 535 ? -9.092 15.193 17.294 1.00 95.31 535 THR A N 1
ATOM 4291 C CA . THR A 1 535 ? -8.587 14.202 16.337 1.00 95.31 535 THR A CA 1
ATOM 4292 C C . THR A 1 535 ? -7.061 14.312 16.197 1.00 95.31 535 THR A C 1
ATOM 4294 O O . THR A 1 535 ? -6.366 13.292 16.167 1.00 95.31 535 THR A O 1
ATOM 4297 N N . GLN A 1 536 ? -6.513 15.533 16.215 1.00 94.06 536 GLN A N 1
ATOM 4298 C CA . GLN A 1 536 ? -5.066 15.757 16.278 1.00 94.06 536 GLN A CA 1
ATOM 4299 C C . GLN A 1 536 ? -4.462 15.176 17.561 1.00 94.06 536 GLN A C 1
ATOM 4301 O O . GLN A 1 536 ? -3.565 14.335 17.496 1.00 94.06 536 GLN A O 1
ATOM 4306 N N . ALA A 1 537 ? -4.982 15.565 18.729 1.00 94.81 537 ALA A N 1
ATOM 4307 C CA . ALA A 1 537 ? -4.516 15.077 20.027 1.00 94.81 537 ALA A CA 1
ATOM 4308 C C . ALA A 1 537 ? -4.581 13.545 20.118 1.00 94.81 537 ALA A C 1
ATOM 4310 O O . ALA A 1 537 ? -3.678 12.906 20.662 1.00 94.81 537 ALA A O 1
ATOM 4311 N N . PHE A 1 538 ? -5.625 12.956 19.538 1.00 95.81 538 PHE A N 1
ATOM 4312 C CA . PHE A 1 538 ? -5.786 11.520 19.410 1.00 95.81 538 PHE A CA 1
ATOM 4313 C C . PHE A 1 538 ? -4.646 10.883 18.592 1.00 95.81 538 PHE A C 1
ATOM 4315 O O . PHE A 1 538 ? -4.005 9.950 19.084 1.00 95.81 538 PHE A O 1
ATOM 4322 N N . PHE A 1 539 ? -4.327 11.396 17.398 1.00 95.81 539 PHE A N 1
ATOM 4323 C CA . PHE A 1 539 ? -3.206 10.882 16.600 1.00 95.81 539 PHE A CA 1
ATOM 4324 C C . PHE A 1 539 ? -1.859 11.043 17.315 1.00 95.81 539 PHE A C 1
ATOM 4326 O O . PHE A 1 539 ? -1.078 10.093 17.346 1.00 95.81 539 PHE A O 1
ATOM 4333 N N . LEU A 1 540 ? -1.616 12.179 17.977 1.00 94.75 540 LEU A N 1
ATOM 4334 C CA . LEU A 1 540 ? -0.399 12.399 18.772 1.00 94.75 540 LEU A CA 1
ATOM 4335 C C . LEU A 1 540 ? -0.240 11.363 19.898 1.00 94.75 540 LEU A C 1
ATOM 4337 O O . LEU A 1 540 ? 0.857 10.868 20.152 1.00 94.75 540 LEU A O 1
ATOM 4341 N N . GLN A 1 541 ? -1.332 11.004 20.580 1.00 95.38 541 GLN A N 1
ATOM 4342 C CA . GLN A 1 541 ? -1.307 9.968 21.618 1.00 95.38 541 GLN A CA 1
ATOM 4343 C C . GLN A 1 541 ? -1.118 8.564 21.040 1.00 95.38 541 GLN A C 1
ATOM 4345 O O . GLN A 1 541 ? -0.465 7.722 21.659 1.00 95.38 541 GLN A O 1
ATOM 4350 N N . LEU A 1 542 ? -1.694 8.302 19.869 1.00 96.00 542 LEU A N 1
ATOM 4351 C CA . LEU A 1 542 ? -1.663 6.993 19.234 1.00 96.00 542 LEU A CA 1
ATOM 4352 C C . LEU A 1 542 ? -0.264 6.610 18.753 1.00 96.00 542 LEU A C 1
ATOM 4354 O O . LEU A 1 542 ? 0.186 5.500 19.028 1.00 96.00 542 LEU A O 1
ATOM 4358 N N . VAL A 1 543 ? 0.434 7.537 18.092 1.00 96.25 543 VAL A N 1
ATOM 4359 C CA . VAL A 1 543 ? 1.783 7.320 17.536 1.00 96.25 543 VAL A CA 1
ATOM 4360 C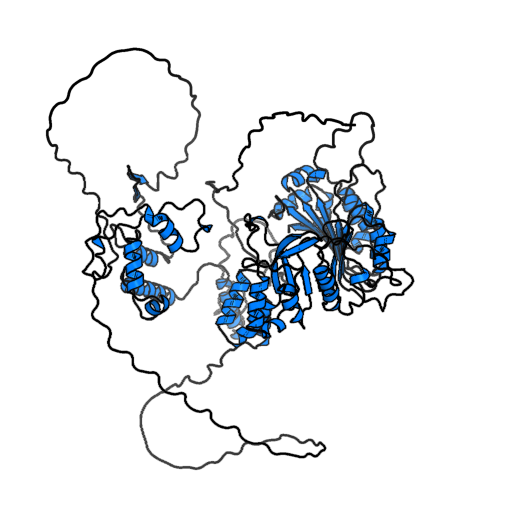 C . VAL A 1 543 ? 2.776 6.885 18.619 1.00 96.25 543 VAL A C 1
ATOM 4362 O O . VAL A 1 543 ? 3.652 6.066 18.362 1.00 96.25 543 VAL A O 1
ATOM 4365 N N . ARG A 1 544 ? 2.588 7.337 19.866 1.00 95.69 544 ARG A N 1
ATOM 4366 C CA . ARG A 1 544 ? 3.423 6.940 21.013 1.00 95.69 544 ARG A CA 1
ATOM 4367 C C . ARG A 1 544 ? 3.277 5.474 21.419 1.00 95.69 544 ARG A C 1
ATOM 4369 O O . ARG A 1 544 ? 4.139 4.951 22.121 1.00 95.69 544 ARG A O 1
ATOM 4376 N N . ARG A 1 545 ? 2.173 4.825 21.043 1.00 95.94 545 ARG A N 1
ATOM 4377 C CA . ARG A 1 545 ? 1.816 3.473 21.499 1.00 95.94 545 ARG A CA 1
ATOM 4378 C C . ARG A 1 545 ? 2.157 2.390 20.480 1.00 95.94 545 ARG A C 1
ATOM 4380 O O . ARG A 1 545 ? 2.448 1.271 20.894 1.00 95.94 545 ARG A O 1
ATOM 4387 N N . VAL A 1 546 ? 2.116 2.716 19.191 1.00 97.31 546 VAL A N 1
ATOM 4388 C CA . VAL A 1 546 ? 2.228 1.753 18.084 1.00 97.31 546 VAL A CA 1
ATOM 4389 C C . VAL A 1 546 ? 3.667 1.617 17.568 1.00 97.31 546 VAL A C 1
ATOM 4391 O O . VAL A 1 546 ? 4.501 2.497 17.779 1.00 97.31 546 VAL A O 1
ATOM 4394 N N . LYS A 1 547 ? 3.956 0.498 16.897 1.00 97.56 547 LYS A N 1
ATOM 4395 C CA . LYS A 1 547 ? 5.252 0.208 16.262 1.00 97.56 547 LYS A CA 1
ATOM 4396 C C . LYS A 1 547 ? 5.324 0.673 14.812 1.00 97.56 547 LYS A C 1
ATOM 4398 O O . LYS A 1 547 ? 6.399 1.013 14.323 1.00 97.56 547 LYS A O 1
ATOM 4403 N N . GLU A 1 548 ? 4.191 0.687 14.125 1.00 97.88 548 GLU A N 1
ATOM 4404 C CA . GLU A 1 548 ? 4.083 1.072 12.724 1.00 97.88 548 GLU A CA 1
ATOM 4405 C C . GLU A 1 548 ? 3.016 2.149 12.547 1.00 97.88 548 GLU A C 1
ATOM 4407 O O . GLU A 1 548 ? 1.896 2.050 13.056 1.00 97.88 548 GLU A O 1
ATOM 4412 N N . VAL A 1 549 ? 3.374 3.188 11.803 1.00 97.44 549 VAL A N 1
ATOM 4413 C CA . VAL A 1 549 ? 2.474 4.282 11.457 1.00 97.44 549 VAL A CA 1
ATOM 4414 C C . VAL A 1 549 ? 2.587 4.567 9.972 1.00 97.44 549 VAL A C 1
ATOM 4416 O O . VAL A 1 549 ? 3.685 4.792 9.462 1.00 97.44 549 VAL A O 1
ATOM 4419 N N . ASP A 1 550 ? 1.447 4.603 9.286 1.00 97.19 550 ASP A N 1
ATOM 4420 C CA . ASP A 1 550 ? 1.377 4.970 7.876 1.00 97.19 550 ASP A CA 1
ATOM 4421 C C . ASP A 1 550 ? 0.478 6.183 7.650 1.00 97.19 550 ASP A C 1
ATOM 4423 O O . ASP A 1 550 ? -0.734 6.093 7.496 1.00 97.19 550 ASP A O 1
ATOM 4427 N N . PHE A 1 551 ? 1.124 7.338 7.621 1.00 95.75 551 PHE A N 1
ATOM 4428 C CA . PHE A 1 551 ? 0.575 8.669 7.424 1.00 95.75 551 PHE A CA 1
ATOM 4429 C C . PHE A 1 551 ? 0.825 9.193 6.011 1.00 95.75 551 PHE A C 1
ATOM 4431 O O . PHE A 1 551 ? 0.985 10.396 5.800 1.00 95.75 551 PHE A O 1
ATOM 4438 N N . ARG A 1 552 ? 0.840 8.316 5.002 1.00 92.50 552 ARG A N 1
ATOM 4439 C CA . ARG A 1 552 ? 0.967 8.757 3.604 1.00 92.50 552 ARG A CA 1
ATOM 4440 C C . ARG A 1 552 ? -0.191 9.641 3.131 1.00 92.50 552 ARG A C 1
ATOM 4442 O O . ARG A 1 552 ? -0.034 10.380 2.161 1.00 92.50 552 ARG A O 1
ATOM 4449 N N . THR A 1 553 ? -1.340 9.602 3.792 1.00 92.00 553 THR A N 1
ATOM 4450 C CA . THR A 1 553 ? -2.475 10.476 3.468 1.00 92.00 553 THR A CA 1
ATOM 4451 C C . THR A 1 553 ? -2.542 11.735 4.334 1.00 92.00 553 THR A C 1
ATOM 4453 O O . THR A 1 553 ? -3.395 12.584 4.080 1.00 92.00 553 THR A O 1
ATOM 4456 N N . LEU A 1 554 ? -1.646 11.882 5.321 1.00 92.31 554 LEU A N 1
ATOM 4457 C CA . LEU A 1 554 ? -1.505 13.099 6.120 1.00 92.31 554 LEU A CA 1
ATOM 4458 C C . LEU A 1 554 ? -0.436 14.004 5.502 1.00 92.31 554 LEU A C 1
ATOM 4460 O O . LEU A 1 554 ? 0.674 13.559 5.197 1.00 92.31 554 LEU A O 1
ATOM 4464 N N . GLN A 1 555 ? -0.756 15.284 5.343 1.00 91.38 555 GLN A N 1
ATOM 4465 C CA . GLN A 1 555 ? 0.212 16.313 4.959 1.00 91.38 555 GLN A CA 1
ATOM 4466 C C . GLN A 1 555 ? 0.604 17.164 6.164 1.00 91.38 555 GLN A C 1
ATOM 4468 O O . GLN A 1 555 ? -0.235 17.424 7.025 1.00 91.38 555 GLN A O 1
ATOM 4473 N N . TYR A 1 556 ? 1.863 17.613 6.199 1.00 91.75 556 TYR A N 1
ATOM 4474 C CA . TYR A 1 556 ? 2.403 18.517 7.221 1.00 91.75 556 TYR A CA 1
ATOM 4475 C C . TYR A 1 556 ? 2.303 17.997 8.664 1.00 91.75 556 TYR A C 1
ATOM 4477 O O . TYR A 1 556 ? 2.157 18.779 9.599 1.00 91.75 556 TYR A O 1
ATOM 4485 N N . PHE A 1 557 ? 2.380 16.679 8.871 1.00 93.44 557 PHE A N 1
ATOM 4486 C CA . PHE A 1 557 ? 2.273 16.104 10.214 1.00 93.44 557 PHE A CA 1
ATOM 4487 C C . PHE A 1 557 ? 3.460 16.566 11.086 1.00 93.44 557 PHE A C 1
ATOM 4489 O O . PHE A 1 557 ? 4.607 16.465 10.642 1.00 93.44 557 PHE A O 1
ATOM 4496 N N . PRO A 1 558 ? 3.235 17.087 12.304 1.00 93.25 558 PRO A N 1
ATOM 4497 C CA . PRO A 1 558 ? 4.276 17.780 13.055 1.00 93.25 558 PRO A CA 1
ATOM 4498 C C . PRO A 1 558 ? 5.353 16.803 13.524 1.00 93.25 558 PRO A C 1
ATOM 4500 O O . PRO A 1 558 ? 5.051 15.796 14.164 1.00 93.25 558 PRO A O 1
ATOM 4503 N N . ILE A 1 559 ? 6.627 17.115 13.263 1.00 92.88 559 ILE A N 1
ATOM 4504 C CA . ILE A 1 559 ? 7.752 16.250 13.660 1.00 92.88 559 ILE A CA 1
ATOM 4505 C C . ILE A 1 559 ? 7.792 16.009 15.180 1.00 92.88 559 ILE A C 1
ATOM 4507 O O . ILE A 1 559 ? 8.109 14.913 15.637 1.00 92.88 559 ILE A O 1
ATOM 4511 N N . THR A 1 560 ? 7.375 16.993 15.979 1.00 92.19 560 THR A N 1
ATOM 4512 C CA . THR A 1 560 ? 7.320 16.918 17.450 1.00 92.19 560 THR A CA 1
ATOM 4513 C C . THR A 1 560 ? 6.324 15.884 17.976 1.00 92.19 560 THR A C 1
ATOM 4515 O O . THR A 1 560 ? 6.427 15.463 19.129 1.00 92.19 560 THR A O 1
ATOM 4518 N N . ALA A 1 561 ? 5.390 15.416 17.144 1.00 93.50 561 ALA A N 1
ATOM 4519 C CA . ALA A 1 561 ? 4.486 14.323 17.484 1.00 93.50 561 ALA A CA 1
ATOM 4520 C C . ALA A 1 561 ? 5.222 13.027 17.826 1.00 93.50 561 ALA A C 1
ATOM 4522 O O . ALA A 1 561 ? 4.737 12.233 18.634 1.00 93.50 561 ALA A O 1
ATOM 4523 N N . PHE A 1 562 ? 6.395 12.822 17.224 1.00 94.81 562 PHE A N 1
ATOM 4524 C CA . PHE A 1 562 ? 7.188 11.616 17.416 1.00 94.81 562 PHE A CA 1
ATOM 4525 C C . PHE A 1 562 ? 8.004 11.636 18.718 1.00 94.81 562 PHE A C 1
ATOM 4527 O O . PHE A 1 562 ? 8.585 10.620 19.104 1.00 94.81 562 PHE A O 1
ATOM 4534 N N . SER A 1 563 ? 7.992 12.747 19.459 1.00 92.25 563 SER A N 1
ATOM 4535 C CA . SER A 1 563 ? 8.628 12.843 20.772 1.00 92.25 563 SER A CA 1
ATOM 4536 C C . SER A 1 563 ? 8.007 11.848 21.761 1.00 92.25 563 SER A C 1
ATOM 4538 O O . SER A 1 563 ? 6.799 11.870 22.030 1.00 92.25 563 SER A O 1
ATOM 4540 N N . GLY A 1 564 ? 8.848 10.970 22.318 1.00 90.75 564 GLY A N 1
ATOM 4541 C CA . GLY A 1 564 ? 8.440 9.911 23.251 1.00 90.75 564 GLY A CA 1
ATOM 4542 C C . GLY A 1 564 ? 7.883 8.642 22.590 1.00 90.75 564 GLY A C 1
ATOM 4543 O O . GLY A 1 564 ? 7.298 7.804 23.275 1.00 90.75 564 GLY A O 1
ATOM 4544 N N . CYS A 1 565 ? 8.038 8.472 21.274 1.00 94.44 565 CYS A N 1
ATOM 4545 C CA . CYS A 1 565 ? 7.581 7.275 20.561 1.00 94.44 565 CYS A CA 1
ATOM 4546 C C . CYS A 1 565 ? 8.614 6.142 20.640 1.00 94.44 565 CYS A C 1
ATOM 4548 O O . CYS A 1 565 ? 9.269 5.796 19.662 1.00 94.44 565 CYS A O 1
ATOM 4550 N N . HIS A 1 566 ? 8.768 5.547 21.825 1.00 91.50 566 HIS A N 1
ATOM 4551 C CA . HIS A 1 566 ? 9.808 4.540 22.091 1.00 91.50 566 HIS A CA 1
ATOM 4552 C C . HIS A 1 566 ? 9.612 3.204 21.353 1.00 91.50 566 HIS A C 1
ATOM 4554 O O . HIS A 1 566 ? 10.568 2.430 21.244 1.00 91.50 566 HIS A O 1
ATOM 4560 N N . ASN A 1 567 ? 8.400 2.937 20.858 1.00 94.19 567 ASN A N 1
ATOM 4561 C CA . ASN A 1 567 ? 8.042 1.696 20.171 1.00 94.19 567 ASN A CA 1
ATOM 4562 C C . ASN A 1 567 ? 8.072 1.812 18.643 1.00 94.19 567 ASN A C 1
ATOM 4564 O O . ASN A 1 567 ? 7.974 0.785 17.985 1.00 94.19 567 ASN A O 1
ATOM 4568 N N . LEU A 1 568 ? 8.190 3.021 18.083 1.00 96.38 568 LEU A N 1
ATOM 4569 C CA . LEU A 1 568 ? 8.075 3.235 16.642 1.00 96.38 568 LEU A CA 1
ATOM 4570 C C . LEU A 1 568 ? 9.283 2.638 15.904 1.00 96.38 568 LEU A C 1
ATOM 4572 O O . LEU A 1 568 ? 10.422 3.032 16.140 1.00 96.38 568 LEU A O 1
ATOM 4576 N N . GLU A 1 569 ? 9.016 1.707 14.994 1.00 96.56 569 GLU A N 1
ATOM 4577 C CA . GLU A 1 569 ? 10.005 0.993 14.177 1.00 96.56 569 GLU A CA 1
ATOM 4578 C C . GLU A 1 569 ? 9.838 1.299 12.683 1.00 96.56 569 GLU A C 1
ATOM 4580 O O . GLU A 1 569 ? 10.824 1.333 11.939 1.00 96.56 569 GLU A O 1
ATOM 4585 N N . ARG A 1 570 ? 8.593 1.523 12.240 1.00 97.38 570 ARG A N 1
ATOM 4586 C CA . ARG A 1 570 ? 8.233 1.745 10.837 1.00 97.38 570 ARG A CA 1
ATOM 4587 C C . ARG A 1 570 ? 7.397 3.008 10.694 1.00 97.38 570 ARG A C 1
ATOM 4589 O O . ARG A 1 570 ? 6.340 3.135 11.311 1.00 97.38 570 ARG A O 1
ATOM 4596 N N . LEU A 1 571 ? 7.863 3.925 9.858 1.00 97.19 571 LEU A N 1
ATOM 4597 C CA . LEU A 1 571 ? 7.200 5.196 9.611 1.00 97.19 571 LEU A CA 1
ATOM 4598 C C . LEU A 1 571 ? 7.023 5.413 8.112 1.00 97.19 571 LEU A C 1
ATOM 4600 O O . LEU A 1 571 ? 7.997 5.505 7.368 1.00 97.19 571 LEU A O 1
ATOM 4604 N N . HIS A 1 572 ? 5.779 5.557 7.672 1.00 96.81 572 HIS A N 1
ATOM 4605 C CA . HIS A 1 572 ? 5.456 6.035 6.334 1.00 96.81 572 HIS A CA 1
ATOM 4606 C C . HIS A 1 572 ? 4.775 7.395 6.453 1.00 96.81 572 HIS A C 1
ATOM 4608 O O . HIS A 1 572 ? 3.785 7.527 7.159 1.00 96.81 572 HIS A O 1
ATOM 4614 N N . ILE A 1 573 ? 5.297 8.422 5.792 1.00 95.38 573 ILE A N 1
ATOM 4615 C CA . ILE A 1 573 ? 4.806 9.794 5.916 1.00 95.38 573 ILE A CA 1
ATOM 4616 C C . ILE A 1 573 ? 4.997 10.564 4.609 1.00 95.38 573 ILE A C 1
ATOM 4618 O O . ILE A 1 573 ? 6.019 10.435 3.932 1.00 95.38 573 ILE A O 1
ATOM 4622 N N . THR A 1 574 ? 3.999 11.367 4.235 1.00 90.12 574 THR A N 1
ATOM 4623 C CA . THR A 1 574 ? 4.044 12.132 2.977 1.00 90.12 574 THR A CA 1
ATOM 4624 C C . THR A 1 574 ? 4.620 13.533 3.125 1.00 90.12 574 THR A C 1
ATOM 4626 O O . THR A 1 574 ? 5.084 14.120 2.155 1.00 90.12 574 THR A O 1
ATOM 4629 N N . SER A 1 575 ? 4.548 14.123 4.308 1.00 89.00 575 SER A N 1
ATOM 4630 C CA . SER A 1 575 ? 5.163 15.415 4.584 1.00 89.00 575 SER A CA 1
ATOM 4631 C C . SER A 1 575 ? 5.190 15.614 6.087 1.00 89.00 575 SER A C 1
ATOM 4633 O O . SER A 1 575 ? 4.197 15.356 6.772 1.00 89.00 575 SER A O 1
ATOM 4635 N N . LEU A 1 576 ? 6.340 16.061 6.573 1.00 91.88 576 LEU A N 1
ATOM 4636 C CA . LEU A 1 576 ? 6.501 16.562 7.925 1.00 91.88 576 LEU A CA 1
ATOM 4637 C C . LEU A 1 576 ? 6.246 18.073 7.914 1.00 91.88 576 LEU A C 1
ATOM 4639 O O . LEU A 1 576 ? 6.536 18.742 6.923 1.00 91.88 576 LEU A O 1
ATOM 4643 N N . GLY A 1 577 ? 5.628 18.576 8.978 1.00 87.75 577 GLY A N 1
ATOM 4644 C CA . GLY A 1 577 ? 5.433 20.004 9.217 1.00 87.75 577 GLY A CA 1
ATOM 4645 C C . GLY A 1 577 ? 6.504 20.567 10.148 1.00 87.75 577 GLY A C 1
ATOM 4646 O O . GLY A 1 577 ? 7.091 19.828 10.949 1.00 87.75 577 GLY A O 1
ATOM 4647 N N . GLU A 1 578 ? 6.733 21.878 10.059 1.00 82.56 578 GLU A N 1
ATOM 4648 C CA . GLU A 1 578 ? 7.604 22.607 10.983 1.00 82.56 578 GLU A CA 1
ATOM 4649 C C . GLU A 1 578 ? 7.114 22.471 12.435 1.00 82.56 578 GLU A C 1
ATOM 4651 O O . GLU A 1 578 ? 5.916 22.380 12.719 1.00 82.56 578 GLU A O 1
ATOM 4656 N N . ALA A 1 579 ? 8.056 22.459 13.379 1.00 72.75 579 ALA A N 1
ATOM 4657 C CA . ALA A 1 579 ? 7.739 22.498 14.798 1.00 72.75 579 ALA A CA 1
ATOM 4658 C C . ALA A 1 579 ? 7.235 23.903 15.163 1.00 72.75 579 ALA A C 1
ATOM 4660 O O . ALA A 1 579 ? 8.029 24.807 15.416 1.00 72.75 579 ALA A O 1
ATOM 4661 N N . GLU A 1 580 ? 5.918 24.107 15.183 1.00 72.00 580 GLU A N 1
ATOM 4662 C CA . GLU A 1 580 ? 5.352 25.406 15.548 1.00 72.00 580 GLU A CA 1
ATOM 4663 C C . GLU A 1 580 ? 5.782 25.822 16.963 1.00 72.00 580 GLU A C 1
ATOM 4665 O O . GLU A 1 580 ? 5.494 25.147 17.951 1.00 72.00 580 GLU A O 1
ATOM 4670 N N . GLY A 1 581 ? 6.475 26.959 17.064 1.00 69.69 581 GLY A N 1
ATOM 4671 C CA . GLY A 1 581 ? 6.674 27.677 18.325 1.00 69.69 581 GLY A CA 1
ATOM 4672 C C . GLY A 1 581 ? 7.593 27.017 19.358 1.00 69.69 581 GLY A C 1
ATOM 4673 O O . GLY A 1 581 ? 7.659 27.502 20.489 1.00 69.69 581 GLY A O 1
ATOM 4674 N N . HIS A 1 582 ? 8.319 25.952 19.014 1.00 63.44 582 HIS A N 1
ATOM 4675 C CA . HIS A 1 582 ? 9.307 25.386 19.928 1.00 63.44 582 HIS A CA 1
ATOM 4676 C C . HIS A 1 582 ? 10.619 26.170 19.860 1.00 63.44 582 HIS A C 1
ATOM 4678 O O . HIS A 1 582 ? 11.339 26.124 18.867 1.00 63.44 582 HIS A O 1
ATOM 4684 N N . ASN A 1 583 ? 10.947 26.868 20.953 1.00 70.50 583 ASN A N 1
ATOM 4685 C CA . ASN A 1 583 ? 12.302 27.365 21.182 1.00 70.50 583 ASN A CA 1
ATOM 4686 C C . ASN A 1 583 ? 13.266 26.173 21.092 1.00 70.50 583 ASN A C 1
ATOM 4688 O O . ASN A 1 583 ? 13.157 25.239 21.887 1.00 70.50 583 ASN A O 1
ATOM 4692 N N . HIS A 1 584 ? 14.207 26.219 20.149 1.00 69.25 584 HIS A N 1
ATOM 4693 C CA . HIS A 1 584 ? 15.192 25.164 19.871 1.00 69.25 584 HIS A CA 1
ATOM 4694 C C . HIS A 1 584 ? 16.127 24.821 21.053 1.00 69.25 584 HIS A C 1
ATOM 4696 O O . HIS A 1 584 ? 16.984 23.956 20.924 1.00 69.25 584 HIS A O 1
ATOM 4702 N N . ASP A 1 585 ? 15.973 25.456 22.215 1.00 78.12 585 ASP A N 1
ATOM 4703 C CA . ASP A 1 585 ? 16.917 25.360 23.330 1.00 78.12 585 ASP A CA 1
ATOM 4704 C C . ASP A 1 585 ? 16.725 24.122 24.223 1.00 78.12 585 ASP A C 1
ATOM 4706 O O . ASP A 1 585 ? 17.576 23.841 25.068 1.00 78.12 585 ASP A O 1
ATOM 4710 N N . THR A 1 586 ? 15.629 23.368 24.079 1.00 77.44 586 THR A N 1
ATOM 4711 C CA . THR A 1 586 ? 15.428 22.138 24.860 1.00 77.44 586 THR A CA 1
ATOM 4712 C C . THR A 1 586 ? 15.882 20.910 24.070 1.00 77.44 586 THR A C 1
ATOM 4714 O O . THR A 1 586 ? 15.208 20.559 23.099 1.00 77.44 586 THR A O 1
ATOM 4717 N N . PRO A 1 587 ? 16.977 20.230 24.471 1.00 76.69 587 PRO A N 1
ATOM 4718 C CA . PRO A 1 587 ? 17.416 19.004 23.813 1.00 76.69 587 PRO A CA 1
ATOM 4719 C C . PRO A 1 587 ? 16.320 17.937 23.892 1.00 76.69 587 PRO A C 1
ATOM 4721 O O . PRO A 1 587 ? 15.675 17.769 24.933 1.00 76.69 587 PRO A O 1
ATOM 4724 N N . SER A 1 588 ? 16.104 17.226 22.783 1.00 75.56 588 SER A N 1
ATOM 4725 C CA . SER A 1 588 ? 15.097 16.166 22.728 1.00 75.56 588 SER A CA 1
ATOM 4726 C C . SER A 1 588 ? 15.485 15.019 23.674 1.00 75.56 588 SER A C 1
ATOM 4728 O O . SER A 1 588 ? 16.658 14.638 23.721 1.00 75.56 588 SER A O 1
ATOM 4730 N N . PRO A 1 589 ? 14.530 14.420 24.412 1.00 75.62 589 PRO A N 1
ATOM 4731 C CA . PRO A 1 589 ? 14.755 13.128 25.057 1.00 75.62 589 PRO A CA 1
ATOM 4732 C C . PRO A 1 589 ? 15.206 12.086 24.015 1.00 75.62 589 PRO A C 1
ATOM 4734 O O . PRO A 1 589 ? 14.831 12.200 22.847 1.00 75.62 589 PRO A O 1
ATOM 4737 N N . GLU A 1 590 ? 16.017 11.108 24.447 1.00 83.44 590 GLU A N 1
ATOM 4738 C CA . GLU A 1 590 ? 16.703 10.094 23.620 1.00 83.44 590 GLU A CA 1
ATOM 4739 C C . GLU A 1 590 ? 15.950 9.733 22.325 1.00 83.44 590 GLU A C 1
ATOM 4741 O O . GLU A 1 590 ? 14.908 9.070 22.354 1.00 83.44 590 GLU A O 1
ATOM 4746 N N . ALA A 1 591 ? 16.488 10.177 21.184 1.00 81.12 591 ALA A N 1
ATOM 4747 C CA . ALA A 1 591 ? 15.884 9.962 19.875 1.00 81.12 591 ALA A CA 1
ATOM 4748 C C . ALA A 1 591 ? 15.827 8.462 19.538 1.00 81.12 591 ALA A C 1
ATOM 4750 O O . ALA A 1 591 ? 16.833 7.744 19.609 1.00 81.12 591 ALA A O 1
ATOM 4751 N N . LYS A 1 592 ? 14.640 7.973 19.165 1.00 84.06 592 LYS A N 1
ATOM 4752 C CA . LYS A 1 592 ? 14.418 6.550 18.890 1.00 84.06 592 LYS A CA 1
ATOM 4753 C C . LYS A 1 592 ? 14.892 6.186 17.485 1.00 84.06 592 LYS A C 1
ATOM 4755 O O . LYS A 1 592 ? 14.745 6.956 16.540 1.00 84.06 592 LYS A O 1
ATOM 4760 N N . GLN A 1 593 ? 15.437 4.979 17.367 1.00 90.12 593 GLN A N 1
ATOM 4761 C CA . GLN A 1 593 ? 15.872 4.396 16.102 1.00 90.12 593 GLN A CA 1
ATOM 4762 C C . GLN A 1 593 ? 14.678 3.901 15.289 1.00 90.12 593 GLN A C 1
ATOM 4764 O O . GLN A 1 593 ? 13.961 3.008 15.738 1.00 90.12 593 GLN A O 1
ATOM 4769 N N . VAL A 1 594 ? 14.513 4.455 14.090 1.00 93.19 594 VAL A N 1
ATOM 4770 C CA . VAL A 1 594 ? 13.553 3.982 13.084 1.00 93.19 594 VAL A CA 1
ATOM 4771 C C . VAL A 1 594 ? 14.273 3.037 12.120 1.00 93.19 594 VAL A C 1
ATOM 4773 O O . VAL A 1 594 ? 15.366 3.347 11.649 1.00 93.19 594 VAL A O 1
ATOM 4776 N N . HIS A 1 595 ? 13.673 1.883 11.818 1.00 95.00 595 HIS A N 1
ATOM 4777 C CA . HIS A 1 595 ? 14.272 0.865 10.944 1.00 95.00 595 HIS A CA 1
ATOM 4778 C C . HIS A 1 595 ? 13.799 0.964 9.495 1.00 95.00 595 HIS A C 1
ATOM 4780 O O . HIS A 1 595 ? 14.585 0.710 8.579 1.00 95.00 595 HIS A O 1
ATOM 4786 N N . LEU A 1 596 ? 12.539 1.354 9.285 1.00 95.75 596 LEU A N 1
ATOM 4787 C CA . LEU A 1 596 ? 11.962 1.571 7.963 1.00 95.75 596 LEU A CA 1
ATOM 4788 C C . LEU A 1 596 ? 11.326 2.954 7.896 1.00 95.75 596 LEU A C 1
ATOM 4790 O O . LEU A 1 596 ? 10.448 3.280 8.695 1.00 95.75 596 LEU A O 1
ATOM 4794 N N . LEU A 1 597 ? 11.739 3.734 6.903 1.00 95.56 597 LEU A N 1
ATOM 4795 C CA . LEU A 1 597 ? 11.234 5.074 6.655 1.00 95.56 597 LEU A CA 1
ATOM 4796 C C . LEU A 1 597 ? 10.776 5.179 5.205 1.00 95.56 597 LEU A C 1
ATOM 4798 O O . LEU A 1 597 ? 11.531 4.909 4.276 1.00 95.56 597 LEU A O 1
ATOM 4802 N N . SER A 1 598 ? 9.537 5.606 5.006 1.00 95.75 598 SER A N 1
ATOM 4803 C CA . SER A 1 598 ? 9.018 6.005 3.704 1.00 95.75 598 SER A CA 1
ATOM 4804 C C . SER A 1 598 ? 8.629 7.470 3.765 1.00 95.75 598 SER A C 1
ATOM 4806 O O . SER A 1 598 ? 7.663 7.812 4.436 1.00 95.75 598 SER A O 1
ATOM 4808 N N . LEU A 1 599 ? 9.344 8.317 3.037 1.00 93.31 599 LEU A N 1
ATOM 4809 C CA . LEU A 1 599 ? 9.191 9.763 3.039 1.00 93.31 599 LEU A CA 1
ATOM 4810 C C . LEU A 1 599 ? 8.787 10.263 1.649 1.00 93.31 599 LEU A C 1
ATOM 4812 O O . LEU A 1 599 ? 9.373 9.888 0.636 1.00 93.31 599 LEU A O 1
ATOM 4816 N N . VAL A 1 600 ? 7.809 11.154 1.574 1.00 90.06 600 VAL A N 1
ATOM 4817 C CA . VAL A 1 600 ? 7.590 11.971 0.372 1.00 90.06 600 VAL A CA 1
ATOM 4818 C C . VAL A 1 600 ? 8.070 13.381 0.699 1.00 90.06 600 VAL A C 1
ATOM 4820 O O . VAL A 1 600 ? 7.706 13.948 1.721 1.00 90.06 600 VAL A O 1
ATOM 4823 N N . LEU A 1 601 ? 8.940 13.956 -0.131 1.00 86.19 601 LEU A N 1
ATOM 4824 C CA . LEU A 1 601 ? 9.438 15.314 0.103 1.00 86.19 601 LEU A CA 1
ATOM 4825 C C . LEU A 1 601 ? 8.556 16.321 -0.659 1.00 86.19 601 LEU A C 1
ATOM 4827 O O . LEU A 1 601 ? 8.735 16.615 -1.838 1.00 86.19 601 LEU A O 1
ATOM 4831 N N . ASN A 1 602 ? 7.516 16.787 0.024 1.00 84.81 602 ASN A N 1
ATOM 4832 C CA . ASN A 1 602 ? 6.635 17.917 -0.294 1.00 84.81 602 ASN A CA 1
ATOM 4833 C C . ASN A 1 602 ? 7.234 19.324 -0.129 1.00 84.81 602 ASN A C 1
ATOM 4835 O O . ASN A 1 602 ? 7.048 19.863 0.944 1.00 84.81 602 ASN A O 1
ATOM 4839 N N . ASP A 1 603 ? 7.846 19.953 -1.146 1.00 82.31 603 ASP A N 1
ATOM 4840 C CA . ASP A 1 603 ? 8.165 21.409 -1.096 1.00 82.31 603 ASP A CA 1
ATOM 4841 C C . ASP A 1 603 ? 9.155 21.805 0.025 1.00 82.31 603 ASP A C 1
ATOM 4843 O O . ASP A 1 603 ? 9.130 22.934 0.501 1.00 82.31 603 ASP A O 1
ATOM 4847 N N . VAL A 1 604 ? 10.031 20.881 0.421 1.00 86.00 604 VAL A N 1
ATOM 4848 C CA . VAL A 1 604 ? 10.893 21.008 1.605 1.00 86.00 604 VAL A CA 1
ATOM 4849 C C . VAL A 1 604 ? 12.233 21.619 1.221 1.00 86.00 604 VAL A C 1
ATOM 4851 O O . VAL A 1 604 ? 12.834 21.215 0.219 1.00 86.00 604 VAL A O 1
ATOM 4854 N N . THR A 1 605 ? 12.727 22.563 2.019 1.00 89.44 605 THR A N 1
ATOM 4855 C CA . THR A 1 605 ? 14.100 23.056 1.844 1.00 89.44 605 THR A CA 1
ATOM 4856 C C . THR A 1 605 ? 15.125 22.031 2.336 1.00 89.44 605 THR A C 1
ATOM 4858 O O . THR A 1 605 ? 14.814 21.101 3.078 1.00 89.44 605 THR A O 1
ATOM 4861 N N . GLU A 1 606 ? 16.375 22.177 1.906 1.00 87.94 606 GLU A N 1
ATOM 4862 C CA . GLU A 1 606 ? 17.460 21.291 2.328 1.00 87.94 606 GLU A CA 1
ATOM 4863 C C . GLU A 1 606 ? 17.665 21.299 3.847 1.00 87.94 606 GLU A C 1
ATOM 4865 O O . GLU A 1 606 ? 17.716 20.235 4.462 1.00 87.94 606 GLU A O 1
ATOM 4870 N N . ASP A 1 607 ? 17.720 22.482 4.455 1.00 89.38 607 ASP A N 1
ATOM 4871 C CA . ASP A 1 607 ? 17.949 22.624 5.894 1.00 89.38 607 ASP A CA 1
ATOM 4872 C C . ASP A 1 607 ? 16.755 22.122 6.714 1.00 89.38 607 ASP A C 1
ATOM 4874 O O . ASP A 1 607 ? 16.934 21.484 7.751 1.00 89.38 607 ASP A O 1
ATOM 4878 N N . GLU A 1 608 ? 15.535 22.326 6.214 1.00 90.25 608 GLU A N 1
ATOM 4879 C CA . GLU A 1 608 ? 14.315 21.831 6.849 1.00 90.25 608 GLU A CA 1
ATOM 4880 C C . GLU A 1 608 ? 14.285 20.295 6.880 1.00 90.25 608 GLU A C 1
ATOM 4882 O O . GLU A 1 608 ? 14.123 19.713 7.952 1.00 90.25 608 GLU A O 1
ATOM 4887 N N . ALA A 1 609 ? 14.540 19.624 5.751 1.00 90.94 609 ALA A N 1
ATOM 4888 C CA . ALA A 1 609 ? 14.543 18.160 5.695 1.00 90.94 609 ALA A CA 1
ATOM 4889 C C . ALA A 1 609 ? 15.596 17.536 6.624 1.00 90.94 609 ALA A C 1
ATOM 4891 O O . ALA A 1 609 ? 15.363 16.485 7.220 1.00 90.94 609 ALA A O 1
ATOM 4892 N N . VAL A 1 610 ? 16.756 18.182 6.750 1.00 90.81 610 VAL A N 1
ATOM 4893 C CA . VAL A 1 610 ? 17.846 17.733 7.626 1.00 90.81 610 VAL A CA 1
ATOM 4894 C C . VAL A 1 610 ? 17.490 17.954 9.084 1.00 90.81 610 VAL A C 1
ATOM 4896 O O . VAL A 1 610 ? 17.703 17.061 9.900 1.00 90.81 610 VAL A O 1
ATOM 4899 N N . SER A 1 611 ? 16.886 19.098 9.413 1.00 91.06 611 SER A N 1
ATOM 4900 C CA . SER A 1 611 ? 16.453 19.410 10.778 1.00 91.06 611 SER A CA 1
ATOM 4901 C C . SER A 1 611 ? 15.470 18.376 11.339 1.00 91.06 611 SER A C 1
ATOM 4903 O O . SER A 1 611 ? 15.443 18.135 12.545 1.00 91.06 611 SER A O 1
ATOM 4905 N N . TRP A 1 612 ? 14.712 17.695 10.471 1.00 91.88 612 TRP A N 1
ATOM 4906 C CA . TRP A 1 612 ? 13.803 16.619 10.863 1.00 91.88 612 TRP A CA 1
ATOM 4907 C C . TRP A 1 612 ? 14.496 15.351 11.340 1.00 91.88 612 TRP A C 1
ATOM 4909 O O . TRP A 1 612 ? 13.833 14.512 11.942 1.00 91.88 612 TRP A O 1
ATOM 4919 N N . PHE A 1 613 ? 15.786 15.171 11.068 1.00 92.69 613 PHE A N 1
ATOM 4920 C CA . PHE A 1 613 ? 16.533 13.953 11.399 1.00 92.69 613 PHE A CA 1
ATOM 4921 C C . PHE A 1 613 ? 17.871 14.231 12.087 1.00 92.69 613 PHE A C 1
ATOM 4923 O O . PHE A 1 613 ? 18.547 13.293 12.513 1.00 92.69 613 PHE A O 1
ATOM 4930 N N . ASP A 1 614 ? 18.259 15.500 12.219 1.00 85.38 614 ASP A N 1
ATOM 4931 C CA . ASP A 1 614 ? 19.451 15.885 12.957 1.00 85.38 614 ASP A CA 1
ATOM 4932 C C . ASP A 1 614 ? 19.278 15.543 14.444 1.00 85.38 614 ASP A C 1
ATOM 4934 O O . ASP A 1 614 ? 18.431 16.090 15.158 1.00 85.38 614 ASP A O 1
ATOM 4938 N N . SER A 1 615 ? 20.098 14.596 14.896 1.00 72.62 615 SER A N 1
ATOM 4939 C CA . SER A 1 615 ? 20.009 13.910 16.189 1.00 72.62 615 SER A CA 1
ATOM 4940 C C . SER A 1 615 ? 20.000 14.821 17.418 1.00 72.62 615 SER A C 1
ATOM 4942 O O . SER A 1 615 ? 19.578 14.387 18.488 1.00 72.62 615 SER A O 1
ATOM 4944 N N . SER A 1 616 ? 20.460 16.068 17.286 1.00 82.94 616 SER A N 1
ATOM 4945 C CA . SER A 1 616 ? 20.523 17.009 18.410 1.00 82.94 616 SER A CA 1
ATOM 4946 C C . SER A 1 616 ? 19.144 17.560 18.797 1.00 82.94 616 SER A C 1
ATOM 4948 O O . SER A 1 616 ? 18.918 17.884 19.963 1.00 82.94 616 SER A O 1
ATOM 4950 N N . PHE A 1 617 ? 18.207 17.630 17.846 1.00 81.94 617 PHE A N 1
ATOM 4951 C CA . PHE A 1 617 ? 16.887 18.243 18.052 1.00 81.94 617 PHE A CA 1
ATOM 4952 C C . PHE A 1 617 ? 15.729 17.394 17.529 1.00 81.94 617 PHE A C 1
ATOM 4954 O O . PHE A 1 617 ? 14.587 17.604 17.940 1.00 81.94 617 PHE A O 1
ATOM 4961 N N . SER A 1 618 ? 16.003 16.429 16.651 1.00 90.31 618 SER A N 1
ATOM 4962 C CA . SER A 1 618 ? 14.965 15.571 16.108 1.00 90.31 618 SER A CA 1
ATOM 4963 C C . SER A 1 618 ? 14.550 14.469 17.092 1.00 90.31 618 SER A C 1
ATOM 4965 O O . SER A 1 618 ? 15.406 13.790 17.666 1.00 90.31 618 SER A O 1
ATOM 4967 N N . PRO A 1 619 ? 13.239 14.202 17.232 1.00 92.75 619 PRO A N 1
ATOM 4968 C CA . PRO A 1 619 ? 12.752 13.018 17.933 1.00 92.75 619 PRO A CA 1
ATOM 4969 C C . PRO A 1 619 ? 13.019 11.703 17.177 1.00 92.75 619 PRO A C 1
ATOM 4971 O O . PRO A 1 619 ? 12.879 10.625 17.761 1.00 92.75 619 PRO A O 1
ATOM 4974 N N . LEU A 1 620 ? 13.392 11.767 15.893 1.00 94.25 620 LEU A N 1
ATOM 4975 C CA . LEU A 1 620 ? 13.635 10.616 15.028 1.00 94.25 620 LEU A CA 1
ATOM 4976 C C . LEU A 1 620 ? 15.130 10.457 14.739 1.00 94.25 620 LEU A C 1
ATOM 4978 O O . LEU A 1 620 ? 15.757 11.323 14.135 1.00 94.25 620 LEU A O 1
ATOM 4982 N N . ASN A 1 621 ? 15.693 9.303 15.098 1.00 93.50 621 ASN A N 1
ATOM 4983 C CA . ASN A 1 621 ? 17.062 8.938 14.755 1.00 93.50 621 ASN A CA 1
ATOM 4984 C C . ASN A 1 621 ? 17.066 7.906 13.616 1.00 93.50 621 ASN A C 1
ATOM 4986 O O . ASN A 1 621 ? 16.621 6.769 13.792 1.00 93.50 621 ASN A O 1
ATOM 4990 N N . ILE A 1 622 ? 17.609 8.290 12.459 1.00 95.69 622 ILE A N 1
ATOM 4991 C CA . ILE A 1 622 ? 17.691 7.438 11.259 1.00 95.69 622 ILE A CA 1
ATOM 4992 C C . ILE A 1 622 ? 19.084 6.830 11.025 1.00 95.69 622 ILE A C 1
ATOM 4994 O O . ILE A 1 622 ? 19.314 6.206 9.996 1.00 95.69 622 ILE A O 1
ATOM 4998 N N . SER A 1 623 ? 20.010 6.943 11.983 1.00 94.75 623 SER A N 1
ATOM 4999 C CA . SER A 1 623 ? 21.368 6.373 11.857 1.00 94.75 623 SER A CA 1
ATOM 5000 C C . SER A 1 623 ? 21.395 4.847 11.687 1.00 94.75 623 SER A C 1
ATOM 5002 O O . SER A 1 623 ? 22.363 4.303 11.161 1.00 94.75 623 SER A O 1
ATOM 5004 N N . ARG A 1 624 ? 20.333 4.143 12.113 1.00 94.62 624 ARG A N 1
ATOM 5005 C CA . ARG A 1 624 ? 20.162 2.678 11.996 1.00 94.62 624 ARG A CA 1
ATOM 5006 C C . ARG A 1 624 ? 19.056 2.263 11.019 1.00 94.62 624 ARG A C 1
ATOM 5008 O O . ARG A 1 624 ? 18.427 1.209 11.184 1.00 94.62 624 ARG A O 1
ATOM 5015 N N . LEU A 1 625 ? 18.764 3.121 10.052 1.00 96.81 625 LEU A N 1
ATOM 5016 C CA . LEU A 1 625 ? 17.727 2.893 9.063 1.00 96.81 625 LEU A CA 1
ATOM 5017 C C . LEU A 1 625 ? 18.167 1.822 8.056 1.00 96.81 625 LEU A C 1
ATOM 5019 O O . LEU A 1 625 ? 19.145 2.007 7.349 1.00 96.81 625 LEU A O 1
ATOM 5023 N N . HIS A 1 626 ? 17.419 0.722 7.954 1.00 97.06 626 HIS A N 1
ATOM 5024 C CA . HIS A 1 626 ? 17.741 -0.387 7.042 1.00 97.06 626 HIS A CA 1
ATOM 5025 C C . HIS A 1 626 ? 17.054 -0.243 5.680 1.00 97.06 626 HIS A C 1
ATOM 5027 O O . HIS A 1 626 ? 17.527 -0.778 4.675 1.00 97.06 626 HIS A O 1
ATOM 5033 N N . SER A 1 627 ? 15.910 0.447 5.645 1.00 97.81 627 SER A N 1
ATOM 5034 C CA . SER A 1 627 ? 15.124 0.643 4.431 1.00 97.81 627 SER A CA 1
ATOM 5035 C C . SER A 1 627 ? 14.583 2.064 4.346 1.00 97.81 627 SER A C 1
ATOM 5037 O O . SER A 1 627 ? 13.864 2.517 5.238 1.00 97.81 627 SER A O 1
ATOM 5039 N N . LEU A 1 628 ? 14.870 2.731 3.231 1.00 97.50 628 LEU A N 1
ATOM 5040 C CA . LEU A 1 628 ? 14.465 4.099 2.938 1.00 97.50 628 LEU A CA 1
ATOM 5041 C C . LEU A 1 628 ? 13.714 4.138 1.610 1.00 97.50 628 LEU A C 1
ATOM 5043 O O . LEU A 1 628 ? 14.260 3.800 0.567 1.00 97.50 628 LEU A O 1
ATOM 5047 N N . THR A 1 629 ? 12.453 4.554 1.630 1.00 96.88 629 THR A N 1
ATOM 5048 C CA . THR A 1 629 ? 11.692 4.882 0.419 1.00 96.88 629 THR A CA 1
ATOM 5049 C C . THR A 1 629 ? 11.540 6.391 0.342 1.00 96.88 629 THR A C 1
ATOM 5051 O O . THR A 1 629 ? 10.965 6.974 1.253 1.00 96.88 629 THR A O 1
ATOM 5054 N N . ILE A 1 630 ? 12.017 7.038 -0.721 1.00 95.25 630 ILE A N 1
ATOM 5055 C CA . ILE A 1 630 ? 11.863 8.487 -0.896 1.00 95.25 630 ILE A CA 1
ATOM 5056 C C . ILE A 1 630 ? 11.165 8.780 -2.212 1.00 95.25 630 ILE A C 1
ATOM 5058 O O . ILE A 1 630 ? 11.606 8.336 -3.266 1.00 95.25 630 ILE A O 1
ATOM 5062 N N . SER A 1 631 ? 10.101 9.581 -2.170 1.00 92.31 631 SER A N 1
ATOM 5063 C CA . SER A 1 631 ? 9.518 10.165 -3.377 1.00 92.31 631 SER A CA 1
ATOM 5064 C C . SER A 1 631 ? 10.111 11.539 -3.666 1.00 92.31 631 SER A C 1
ATOM 5066 O O . SER A 1 631 ? 10.058 12.448 -2.836 1.00 92.31 631 SER A O 1
ATOM 5068 N N . LEU A 1 632 ? 10.648 11.683 -4.875 1.00 84.94 632 LEU A N 1
ATOM 5069 C CA . LEU A 1 632 ? 11.487 12.788 -5.304 1.00 84.94 632 LEU A CA 1
ATOM 5070 C C . LEU A 1 632 ? 10.765 13.721 -6.261 1.00 84.94 632 LEU A C 1
ATOM 5072 O O . LEU A 1 632 ? 10.246 13.308 -7.299 1.00 84.94 632 LEU A O 1
ATOM 5076 N N . LYS A 1 633 ? 10.837 15.008 -5.919 1.00 86.50 633 LYS A N 1
ATOM 5077 C CA . LYS A 1 633 ? 10.700 16.129 -6.847 1.00 86.50 633 LYS A CA 1
ATOM 5078 C C . LYS A 1 633 ? 12.092 16.716 -7.068 1.00 86.50 633 LYS A C 1
ATOM 5080 O O . LYS A 1 633 ? 12.898 16.741 -6.137 1.00 86.50 633 LYS A O 1
ATOM 5085 N N . ARG A 1 634 ? 12.368 17.223 -8.273 1.00 81.06 634 ARG A N 1
ATOM 5086 C CA . ARG A 1 634 ? 13.710 17.669 -8.692 1.00 81.06 634 ARG A CA 1
ATOM 5087 C C . ARG A 1 634 ? 14.371 18.649 -7.714 1.00 81.06 634 ARG A C 1
ATOM 5089 O O . ARG A 1 634 ? 15.553 18.530 -7.425 1.00 81.06 634 ARG A O 1
ATOM 5096 N N . ARG A 1 635 ? 13.615 19.595 -7.163 1.00 85.62 635 ARG A N 1
ATOM 5097 C CA . ARG A 1 635 ? 14.143 20.600 -6.222 1.00 85.62 635 ARG A CA 1
ATOM 5098 C C . ARG A 1 635 ? 14.618 20.042 -4.869 1.00 85.62 635 ARG A C 1
ATOM 5100 O O . ARG A 1 635 ? 15.345 20.735 -4.175 1.00 85.62 635 ARG A O 1
ATOM 5107 N N . ASN A 1 636 ? 14.244 18.813 -4.506 1.00 88.69 636 ASN A N 1
ATOM 5108 C CA . ASN A 1 636 ? 14.574 18.229 -3.200 1.00 88.69 636 ASN A CA 1
ATOM 5109 C C . ASN A 1 636 ? 15.813 17.320 -3.234 1.00 88.69 636 ASN A C 1
ATOM 5111 O O . ASN A 1 636 ? 16.080 16.631 -2.253 1.00 88.69 636 ASN A O 1
ATOM 5115 N N . ILE A 1 637 ? 16.540 17.247 -4.355 1.00 89.44 637 ILE A N 1
ATOM 5116 C CA . ILE A 1 637 ? 17.712 16.363 -4.469 1.00 89.44 637 ILE A CA 1
ATOM 5117 C C . ILE A 1 637 ? 18.775 16.678 -3.396 1.00 89.44 637 ILE A C 1
ATOM 5119 O O . ILE A 1 637 ? 19.189 15.732 -2.727 1.00 89.44 637 ILE A O 1
ATOM 5123 N N . PRO A 1 638 ? 19.157 17.951 -3.141 1.00 91.06 638 PRO A N 1
ATOM 5124 C CA . PRO A 1 638 ? 20.142 18.267 -2.098 1.00 91.06 638 PRO A CA 1
ATOM 5125 C C . PRO A 1 638 ? 19.677 17.859 -0.692 1.00 91.06 638 PRO A C 1
ATOM 5127 O O . PRO A 1 638 ? 20.428 17.274 0.084 1.00 91.06 638 PRO A O 1
ATOM 5130 N N . ALA A 1 639 ? 18.395 18.097 -0.393 1.00 91.38 639 ALA A N 1
ATOM 5131 C CA . ALA A 1 639 ? 17.758 17.687 0.856 1.00 91.38 639 ALA A CA 1
ATOM 5132 C C . ALA A 1 639 ? 17.863 16.169 1.065 1.00 91.38 639 ALA A C 1
ATOM 5134 O O . ALA A 1 639 ? 18.259 15.697 2.129 1.00 91.38 639 ALA A O 1
ATOM 5135 N N . MET A 1 640 ? 17.548 15.399 0.022 1.00 91.62 640 MET A N 1
ATOM 5136 C CA . MET A 1 640 ? 17.653 13.946 0.050 1.00 91.62 640 MET A CA 1
ATOM 5137 C C . MET A 1 640 ? 19.096 13.486 0.257 1.00 91.62 640 MET A C 1
ATOM 5139 O O . MET A 1 640 ? 19.295 12.571 1.044 1.00 91.62 640 MET A O 1
ATOM 5143 N N . GLU A 1 641 ? 20.079 14.059 -0.439 1.00 93.56 641 GLU A N 1
ATOM 5144 C CA . GLU A 1 641 ? 21.478 13.628 -0.315 1.00 93.56 641 GLU A CA 1
ATOM 5145 C C . GLU A 1 641 ? 21.943 13.691 1.142 1.00 93.56 641 GLU A C 1
ATOM 5147 O O . GLU A 1 641 ? 22.507 12.727 1.661 1.00 93.56 641 GLU A O 1
ATOM 5152 N N . LYS A 1 642 ? 21.590 14.771 1.848 1.00 93.56 642 LYS A N 1
ATOM 5153 C CA . LYS A 1 642 ? 21.867 14.882 3.279 1.00 93.56 642 LYS A CA 1
ATOM 5154 C C . LYS A 1 642 ? 21.094 13.857 4.118 1.00 93.56 642 LYS A C 1
ATOM 5156 O O . LYS A 1 642 ? 21.691 13.241 4.993 1.00 93.56 642 LYS A O 1
ATOM 5161 N N . VAL A 1 643 ? 19.805 13.620 3.850 1.00 94.31 643 VAL A N 1
ATOM 5162 C CA . VAL A 1 643 ? 19.012 12.594 4.571 1.00 94.31 643 VAL A CA 1
ATOM 5163 C C . VAL A 1 643 ? 19.589 11.189 4.368 1.00 94.31 643 VAL A C 1
ATOM 5165 O O . VAL A 1 643 ? 19.709 10.421 5.319 1.00 94.31 643 VAL A O 1
ATOM 5168 N N . VAL A 1 644 ? 19.985 10.856 3.141 1.00 95.44 644 VAL A N 1
ATOM 5169 C CA . VAL A 1 644 ? 20.622 9.582 2.792 1.00 95.44 644 VAL A CA 1
ATOM 5170 C C . VAL A 1 644 ? 21.960 9.449 3.525 1.00 95.44 644 VAL A C 1
ATOM 5172 O O . VAL A 1 644 ? 22.203 8.415 4.151 1.00 95.44 644 VAL A O 1
ATOM 5175 N N . ALA A 1 645 ? 22.774 10.511 3.552 1.00 95.00 645 ALA A N 1
ATOM 5176 C CA . ALA A 1 645 ? 24.053 10.535 4.261 1.00 95.00 645 ALA A CA 1
ATOM 5177 C C . ALA A 1 645 ? 23.917 10.247 5.769 1.00 95.00 645 ALA A C 1
ATOM 5179 O O . ALA A 1 645 ? 24.756 9.533 6.320 1.00 95.00 645 ALA A O 1
ATOM 5180 N N . LEU A 1 646 ? 22.838 10.706 6.420 1.00 94.81 646 LEU A N 1
ATOM 5181 C CA . LEU A 1 646 ? 22.551 10.416 7.837 1.00 94.81 646 LEU A CA 1
ATOM 5182 C C . LEU A 1 646 ? 22.321 8.920 8.130 1.00 94.81 646 LEU A C 1
ATOM 5184 O O . LEU A 1 646 ? 22.446 8.502 9.279 1.00 94.81 646 LEU A O 1
ATOM 5188 N N . SER A 1 647 ? 21.989 8.119 7.114 1.00 95.56 647 SER A N 1
ATOM 5189 C CA . SER A 1 647 ? 21.728 6.670 7.222 1.00 95.56 647 SER A CA 1
ATOM 5190 C C . SER A 1 647 ? 22.766 5.800 6.501 1.00 95.56 647 SER A C 1
ATOM 5192 O O . SER A 1 647 ? 22.586 4.592 6.355 1.00 95.56 647 SER A O 1
ATOM 5194 N N . SER A 1 648 ? 23.868 6.402 6.057 1.00 95.50 648 SER A N 1
ATOM 5195 C CA . SER A 1 648 ? 24.825 5.791 5.127 1.00 95.50 648 SER A CA 1
ATOM 5196 C C . SER A 1 648 ? 25.458 4.477 5.597 1.00 95.50 648 SER A C 1
ATOM 5198 O O . SER A 1 648 ? 25.697 3.580 4.786 1.00 95.50 648 SER A O 1
ATOM 5200 N N . GLU A 1 649 ? 25.669 4.323 6.904 1.00 95.19 649 GLU A N 1
ATOM 5201 C CA . GLU A 1 649 ? 26.298 3.132 7.483 1.00 95.19 649 GLU A CA 1
ATOM 5202 C C . GLU A 1 649 ? 25.368 1.910 7.552 1.00 95.19 649 GLU A C 1
ATOM 5204 O O . GLU A 1 649 ? 25.843 0.774 7.515 1.00 95.19 649 GLU A O 1
ATOM 5209 N N . SER A 1 650 ? 24.051 2.113 7.656 1.00 96.50 650 SER A N 1
ATOM 5210 C CA . SER A 1 650 ? 23.078 1.042 7.933 1.00 96.50 650 SER A CA 1
ATOM 5211 C C . SER A 1 650 ? 22.084 0.780 6.804 1.00 96.50 650 SER A C 1
ATOM 5213 O O . SER A 1 650 ? 21.403 -0.247 6.822 1.00 96.50 650 SER A O 1
ATOM 5215 N N . LEU A 1 651 ? 22.014 1.668 5.812 1.00 97.56 651 LEU A N 1
ATOM 5216 C CA . LEU A 1 651 ? 21.018 1.582 4.757 1.00 97.56 651 LEU A CA 1
ATOM 5217 C C . LEU A 1 651 ? 21.309 0.440 3.779 1.00 97.56 651 LEU A C 1
ATOM 5219 O O . LEU A 1 651 ? 22.214 0.524 2.953 1.00 97.56 651 LEU A O 1
ATOM 5223 N N . GLU A 1 652 ? 20.491 -0.611 3.843 1.00 96.94 652 GLU A N 1
ATOM 5224 C CA . GLU A 1 652 ? 20.593 -1.772 2.953 1.00 96.94 652 GLU A CA 1
ATOM 5225 C C . GLU A 1 652 ? 19.649 -1.683 1.749 1.00 96.94 652 GLU A C 1
ATOM 5227 O O . GLU A 1 652 ? 19.947 -2.232 0.686 1.00 96.94 652 GLU A O 1
ATOM 5232 N N . ASN A 1 653 ? 18.510 -0.999 1.896 1.00 97.62 653 ASN A N 1
ATOM 5233 C CA . ASN A 1 653 ? 17.467 -0.919 0.876 1.00 97.62 653 ASN A CA 1
ATOM 5234 C C . ASN A 1 653 ? 17.082 0.538 0.607 1.00 97.62 653 ASN A C 1
ATOM 5236 O O . ASN A 1 653 ? 16.588 1.224 1.500 1.00 97.62 653 ASN A O 1
ATOM 5240 N N . LEU A 1 654 ? 17.240 0.992 -0.633 1.00 97.62 654 LEU A N 1
ATOM 5241 C CA . LEU A 1 654 ? 16.850 2.334 -1.065 1.00 97.62 654 LEU A CA 1
ATOM 5242 C C . LEU A 1 654 ? 15.828 2.241 -2.205 1.00 97.62 654 LEU A C 1
ATOM 5244 O O . LEU A 1 654 ? 16.115 1.645 -3.235 1.00 97.62 654 LEU A O 1
ATOM 5248 N N . ASP A 1 655 ? 14.636 2.818 -2.032 1.00 97.44 655 ASP A N 1
ATOM 5249 C CA . ASP A 1 655 ? 13.577 2.912 -3.051 1.00 97.44 655 ASP A CA 1
ATOM 5250 C C . ASP A 1 655 ? 13.316 4.379 -3.419 1.00 97.44 655 ASP A C 1
ATOM 5252 O O . ASP A 1 655 ? 12.637 5.114 -2.701 1.00 97.44 655 ASP A O 1
ATOM 5256 N N . LEU A 1 656 ? 13.876 4.813 -4.544 1.00 95.94 656 LEU A N 1
ATOM 5257 C CA . LEU A 1 656 ? 13.753 6.157 -5.093 1.00 95.94 656 LEU A CA 1
ATOM 5258 C C . LEU A 1 656 ? 12.554 6.222 -6.037 1.00 95.94 656 LEU A C 1
ATOM 5260 O O . LEU A 1 656 ? 12.572 5.647 -7.121 1.00 95.94 656 LEU A O 1
ATOM 5264 N N . ARG A 1 657 ? 11.513 6.964 -5.666 1.00 93.94 657 ARG A N 1
ATOM 5265 C CA . ARG A 1 657 ? 10.334 7.205 -6.508 1.00 93.94 657 ARG A CA 1
ATOM 5266 C C . ARG A 1 657 ? 10.435 8.571 -7.153 1.00 93.94 657 ARG A C 1
ATOM 5268 O O . ARG A 1 657 ? 10.081 9.585 -6.564 1.00 93.94 657 ARG A O 1
ATOM 5275 N N . MET A 1 658 ? 10.931 8.605 -8.371 1.00 89.94 658 MET A N 1
ATOM 5276 C CA . MET A 1 658 ? 11.126 9.823 -9.129 1.00 89.94 658 MET A CA 1
ATOM 5277 C C . MET A 1 658 ? 9.823 10.239 -9.799 1.00 89.94 658 MET A C 1
ATOM 5279 O O . MET A 1 658 ? 9.310 9.560 -10.691 1.00 89.94 658 MET A O 1
ATOM 5283 N N . ASN A 1 659 ? 9.298 11.381 -9.364 1.00 82.19 659 ASN A N 1
ATOM 5284 C CA . ASN A 1 659 ? 8.133 12.003 -9.963 1.00 82.19 659 ASN A CA 1
ATOM 5285 C C . ASN A 1 659 ? 8.538 13.318 -10.634 1.00 82.19 659 ASN A C 1
ATOM 5287 O O . ASN A 1 659 ? 8.216 14.416 -10.174 1.00 82.19 659 ASN A O 1
ATOM 5291 N N . LEU A 1 660 ? 9.324 13.192 -11.703 1.00 68.12 660 LEU A N 1
ATOM 5292 C CA . LEU A 1 660 ? 9.855 14.309 -12.476 1.00 68.12 660 LEU A CA 1
ATOM 5293 C C . LEU A 1 660 ? 8.816 14.776 -13.503 1.00 68.12 660 LEU A C 1
ATOM 5295 O O . LEU A 1 660 ? 9.049 14.793 -14.709 1.00 68.12 660 LEU A O 1
ATOM 5299 N N . TYR A 1 661 ? 7.631 15.171 -13.031 1.00 66.88 661 TYR A N 1
ATOM 5300 C CA . TYR A 1 661 ? 6.754 15.973 -13.877 1.00 66.88 661 TYR A CA 1
ATOM 5301 C C . TYR A 1 661 ? 7.531 17.210 -14.318 1.00 66.88 661 TYR A C 1
ATOM 5303 O O . TYR A 1 661 ? 8.170 17.853 -13.487 1.00 66.88 661 TYR A O 1
ATOM 5311 N N . LEU A 1 662 ? 7.482 17.498 -15.623 1.00 52.31 662 LEU A N 1
ATOM 5312 C CA . LEU A 1 662 ? 8.085 18.653 -16.281 1.00 52.31 662 LEU A CA 1
ATOM 5313 C C . LEU A 1 662 ? 7.746 19.950 -15.521 1.00 52.31 662 LEU A C 1
ATOM 5315 O O . LEU A 1 662 ? 6.840 20.687 -15.906 1.00 52.31 662 LEU A O 1
ATOM 5319 N N . GLU A 1 663 ? 8.523 20.289 -14.492 1.00 55.22 663 GLU A N 1
ATOM 5320 C CA . GLU A 1 663 ? 8.810 21.673 -14.132 1.00 55.22 663 GLU A CA 1
ATOM 5321 C C . GLU A 1 663 ? 9.641 22.228 -15.291 1.00 55.22 663 GLU A C 1
ATOM 5323 O O . GLU A 1 663 ? 10.862 22.378 -15.252 1.00 55.22 663 GLU A O 1
ATOM 5328 N N . THR A 1 664 ? 8.941 22.428 -16.409 1.00 48.31 664 THR A N 1
ATOM 5329 C CA . THR A 1 664 ? 9.393 23.180 -17.562 1.00 48.31 664 THR A CA 1
ATOM 5330 C C . THR A 1 664 ? 9.983 24.485 -17.048 1.00 48.31 664 THR A C 1
ATOM 5332 O O . THR A 1 664 ? 9.328 25.149 -16.247 1.00 48.31 664 THR A O 1
ATOM 5335 N N . MET A 1 665 ? 11.156 24.861 -17.562 1.00 52.06 665 MET A N 1
ATOM 5336 C CA . MET A 1 665 ? 11.746 26.216 -17.585 1.00 52.06 665 MET A CA 1
ATOM 5337 C C . MET A 1 665 ? 13.063 26.427 -16.825 1.00 52.06 665 MET A C 1
ATOM 5339 O O . MET A 1 665 ? 13.687 27.458 -17.059 1.00 52.06 665 MET A O 1
ATOM 5343 N N . LEU A 1 666 ? 13.556 25.506 -15.992 1.00 56.34 666 LEU A N 1
ATOM 5344 C CA . LEU A 1 666 ? 14.836 25.739 -15.305 1.00 56.34 666 LEU A CA 1
ATOM 5345 C C . LEU A 1 666 ? 15.991 24.981 -15.973 1.00 56.34 666 LEU A C 1
ATOM 5347 O O . LEU A 1 666 ? 16.070 23.754 -15.927 1.00 56.34 666 LEU A O 1
ATOM 5351 N N . THR A 1 667 ? 16.915 25.745 -16.567 1.00 64.25 667 THR A N 1
ATOM 5352 C CA . THR A 1 667 ? 18.212 25.320 -17.135 1.00 64.25 667 THR A CA 1
ATOM 5353 C C . THR A 1 667 ? 19.204 24.855 -16.064 1.00 64.25 667 THR A C 1
ATOM 5355 O O . THR A 1 667 ? 20.415 24.995 -16.232 1.00 64.25 667 THR A O 1
ATOM 5358 N N . THR A 1 668 ? 18.720 24.378 -14.917 1.00 66.31 668 THR A N 1
ATOM 5359 C CA . THR A 1 668 ? 19.596 23.914 -13.851 1.00 66.31 668 THR A CA 1
ATOM 5360 C C . THR A 1 668 ? 20.354 22.677 -14.334 1.00 66.31 668 THR A C 1
ATOM 5362 O O . THR A 1 668 ? 19.762 21.835 -15.023 1.00 66.31 668 THR A O 1
ATOM 5365 N N . PRO A 1 669 ? 21.658 22.572 -14.018 1.00 74.50 669 PRO A N 1
ATOM 5366 C CA . PRO A 1 669 ? 22.449 21.395 -14.351 1.00 74.50 669 PRO A CA 1
ATOM 5367 C C . PRO A 1 669 ? 21.792 20.129 -13.786 1.00 74.50 669 PRO A C 1
ATOM 5369 O O . PRO A 1 669 ? 20.968 20.184 -12.866 1.00 74.50 669 PRO A O 1
ATOM 5372 N N . VAL A 1 670 ? 22.123 18.981 -14.374 1.00 74.38 670 VAL A N 1
ATOM 5373 C CA . VAL A 1 670 ? 21.726 17.676 -13.838 1.00 74.38 670 VAL A CA 1
ATOM 5374 C C . VAL A 1 670 ? 22.409 17.537 -12.477 1.00 74.38 670 VAL A C 1
ATOM 5376 O O . VAL A 1 670 ? 23.622 17.390 -12.403 1.00 74.38 670 VAL A O 1
ATOM 5379 N N . ILE A 1 671 ? 21.643 17.685 -11.396 1.00 79.62 671 ILE A N 1
ATOM 5380 C CA . ILE A 1 671 ? 22.128 17.425 -10.039 1.00 79.62 671 ILE A CA 1
ATOM 5381 C C . ILE A 1 671 ? 22.018 15.916 -9.860 1.00 79.62 671 ILE A C 1
ATOM 5383 O O . ILE A 1 671 ? 20.906 15.400 -9.901 1.00 79.62 671 ILE A O 1
ATOM 5387 N N . SER A 1 672 ? 23.138 15.215 -9.721 1.00 84.50 672 SER A N 1
ATOM 5388 C CA . SER A 1 672 ? 23.172 13.788 -9.395 1.00 84.50 672 SER A CA 1
ATOM 5389 C C . SER A 1 672 ? 22.912 13.583 -7.906 1.00 84.50 672 SER A C 1
ATOM 5391 O O . SER A 1 672 ? 23.379 14.375 -7.090 1.00 84.50 672 SER A O 1
ATOM 5393 N N . LEU A 1 673 ? 22.221 12.507 -7.531 1.00 89.94 673 LEU A N 1
ATOM 5394 C CA . LEU A 1 673 ? 22.194 12.074 -6.137 1.00 89.94 673 LEU A CA 1
ATOM 5395 C C . LEU A 1 673 ? 23.526 11.403 -5.796 1.00 89.94 673 LEU A C 1
ATOM 5397 O O . LEU A 1 673 ? 23.858 10.387 -6.401 1.00 89.94 673 LEU A O 1
ATOM 5401 N N . GLY A 1 674 ? 24.285 11.951 -4.847 1.00 91.81 674 GLY A N 1
ATOM 5402 C CA . GLY A 1 674 ? 25.514 11.333 -4.353 1.00 91.81 674 GLY A CA 1
ATOM 5403 C C . GLY A 1 674 ? 25.230 10.097 -3.497 1.00 91.81 674 GLY A C 1
ATOM 5404 O O . GLY A 1 674 ? 24.920 10.224 -2.318 1.00 91.81 674 GLY A O 1
ATOM 5405 N N . LEU A 1 675 ? 25.363 8.894 -4.066 1.00 94.50 675 LEU A N 1
ATOM 5406 C CA . LEU A 1 675 ? 25.181 7.624 -3.345 1.00 94.50 675 LEU A CA 1
ATOM 5407 C C . LEU A 1 675 ? 26.487 7.031 -2.795 1.00 94.50 675 LEU A C 1
ATOM 5409 O O . LEU A 1 675 ? 26.457 5.995 -2.137 1.00 94.50 675 LEU A O 1
ATOM 5413 N N . HIS A 1 676 ? 27.619 7.703 -3.002 1.00 93.69 676 HIS A N 1
ATOM 5414 C CA . HIS A 1 676 ? 28.969 7.208 -2.709 1.00 93.69 676 HIS A CA 1
ATOM 5415 C C . HIS A 1 676 ? 29.224 6.884 -1.228 1.00 93.69 676 HIS A C 1
ATOM 5417 O O . HIS A 1 676 ? 30.188 6.195 -0.907 1.00 93.69 676 HIS A O 1
ATOM 5423 N N . THR A 1 677 ? 28.377 7.369 -0.321 1.00 94.19 677 THR A N 1
ATOM 5424 C CA . THR A 1 677 ? 28.465 7.089 1.118 1.00 94.19 677 THR A CA 1
ATOM 5425 C C . THR A 1 677 ? 27.775 5.780 1.519 1.00 94.19 677 THR A C 1
ATOM 5427 O O . THR A 1 677 ? 28.016 5.272 2.610 1.00 94.19 677 THR A O 1
ATOM 5430 N N . LEU A 1 678 ? 26.930 5.195 0.661 1.00 95.38 678 LEU A N 1
ATOM 5431 C CA . LEU A 1 678 ? 26.069 4.056 0.999 1.00 95.38 678 LEU A CA 1
ATOM 5432 C C . LEU A 1 678 ? 26.770 2.694 0.913 1.00 95.38 678 LEU A C 1
ATOM 5434 O O . LEU A 1 678 ? 26.394 1.822 0.129 1.00 95.38 678 LEU A O 1
ATOM 5438 N N . HIS A 1 679 ? 27.786 2.477 1.741 1.00 93.62 679 HIS A N 1
ATOM 5439 C CA . HIS A 1 679 ? 28.589 1.250 1.706 1.00 93.62 679 HIS A CA 1
ATOM 5440 C C . HIS A 1 679 ? 27.816 -0.025 2.104 1.00 93.62 679 HIS A C 1
ATOM 5442 O O . HIS A 1 679 ? 28.277 -1.138 1.848 1.00 93.62 679 HIS A O 1
ATOM 5448 N N . SER A 1 680 ? 26.648 0.100 2.733 1.00 94.94 680 SER A N 1
ATOM 5449 C CA . SER A 1 680 ? 25.815 -1.043 3.139 1.00 94.94 680 SER A CA 1
ATOM 5450 C C . SER A 1 680 ? 24.692 -1.373 2.149 1.00 94.94 680 SER A C 1
ATOM 5452 O O . SER A 1 680 ? 23.950 -2.328 2.378 1.00 94.94 680 SER A O 1
ATOM 5454 N N . LEU A 1 681 ? 24.576 -0.640 1.034 1.00 96.00 681 LEU A N 1
ATOM 5455 C CA . LEU A 1 681 ? 23.467 -0.790 0.095 1.00 96.00 681 LEU A CA 1
ATOM 5456 C C . LEU A 1 681 ? 23.502 -2.147 -0.624 1.00 96.00 681 LEU A C 1
ATOM 5458 O O . LEU A 1 681 ? 24.464 -2.485 -1.311 1.00 96.00 681 LEU A O 1
ATOM 5462 N N . ARG A 1 682 ? 22.415 -2.912 -0.495 1.00 95.44 682 ARG A N 1
ATOM 5463 C CA . ARG A 1 682 ? 22.214 -4.220 -1.143 1.00 95.44 682 ARG A CA 1
ATOM 5464 C C . ARG A 1 682 ? 21.163 -4.165 -2.242 1.00 95.44 682 ARG A C 1
ATOM 5466 O O . ARG A 1 682 ? 21.286 -4.869 -3.242 1.00 95.44 682 ARG A O 1
ATOM 5473 N N . ASN A 1 683 ? 20.139 -3.334 -2.059 1.00 96.94 683 ASN A N 1
ATOM 5474 C CA . ASN A 1 683 ? 19.020 -3.211 -2.982 1.00 96.94 683 ASN A CA 1
ATOM 5475 C C . ASN A 1 683 ? 18.752 -1.741 -3.303 1.00 96.94 683 ASN A C 1
ATOM 5477 O O . ASN A 1 683 ? 18.460 -0.943 -2.412 1.00 96.94 683 ASN A O 1
ATOM 5481 N N . LEU A 1 684 ? 18.788 -1.407 -4.589 1.00 97.31 684 LEU A N 1
ATOM 5482 C CA . LEU A 1 684 ? 18.421 -0.100 -5.113 1.00 97.31 684 LEU A CA 1
ATOM 5483 C C . LEU A 1 684 ? 17.224 -0.246 -6.050 1.00 97.31 684 LEU A C 1
ATOM 5485 O O . LEU A 1 684 ? 17.331 -0.820 -7.130 1.00 97.31 684 LEU A O 1
ATOM 5489 N N . ASN A 1 685 ? 16.084 0.300 -5.653 1.00 97.31 685 ASN A N 1
ATOM 5490 C CA . ASN A 1 685 ? 14.904 0.415 -6.493 1.00 97.31 685 ASN A CA 1
ATOM 5491 C C . ASN A 1 685 ? 14.794 1.859 -6.982 1.00 97.31 685 ASN A C 1
ATOM 5493 O O . ASN A 1 685 ? 14.776 2.786 -6.182 1.00 97.31 685 ASN A O 1
ATOM 5497 N N . ILE A 1 686 ? 14.703 2.061 -8.290 1.00 96.44 686 ILE A N 1
ATOM 5498 C CA . ILE A 1 686 ? 14.477 3.366 -8.907 1.00 96.44 686 ILE A CA 1
ATOM 5499 C C . ILE A 1 686 ? 13.180 3.266 -9.695 1.00 96.44 686 ILE A C 1
ATOM 5501 O O . ILE A 1 686 ? 13.103 2.551 -10.689 1.00 96.44 686 ILE A O 1
ATOM 5505 N N . ARG A 1 687 ? 12.138 3.962 -9.251 1.00 94.94 687 ARG A N 1
ATOM 5506 C CA . ARG A 1 687 ? 10.838 4.010 -9.920 1.00 94.94 687 ARG A CA 1
ATOM 5507 C C . ARG A 1 687 ? 10.679 5.350 -10.606 1.00 94.94 687 ARG A C 1
ATOM 5509 O O . ARG A 1 687 ? 10.695 6.379 -9.941 1.00 94.94 687 ARG A O 1
ATOM 5516 N N . VAL A 1 688 ? 10.474 5.336 -11.911 1.00 92.06 688 VAL A N 1
ATOM 5517 C CA . VAL A 1 688 ? 10.271 6.529 -12.730 1.00 92.06 688 VAL A CA 1
ATOM 5518 C C . VAL A 1 688 ? 8.905 6.440 -13.377 1.00 92.06 688 VAL A C 1
ATOM 5520 O O . VAL A 1 688 ? 8.553 5.412 -13.951 1.00 92.06 688 VAL A O 1
ATOM 5523 N N . HIS A 1 689 ? 8.117 7.505 -13.283 1.00 87.44 689 HIS A N 1
ATOM 5524 C CA . HIS A 1 689 ? 6.822 7.569 -13.948 1.00 87.44 689 HIS A CA 1
ATOM 5525 C C . HIS A 1 689 ? 6.933 8.343 -15.268 1.00 87.44 689 HIS A C 1
ATOM 5527 O O . HIS A 1 689 ? 7.008 9.570 -15.295 1.00 87.44 689 HIS A O 1
ATOM 5533 N N . VAL A 1 690 ? 6.902 7.612 -16.376 1.00 82.75 690 VAL A N 1
ATOM 5534 C CA . VAL A 1 690 ? 6.940 8.123 -17.745 1.00 82.75 690 VAL A CA 1
ATOM 5535 C C . VAL A 1 690 ? 5.516 8.504 -18.175 1.00 82.75 690 VAL A C 1
ATOM 5537 O O . VAL A 1 690 ? 4.763 7.712 -18.745 1.00 82.75 690 VAL A O 1
ATOM 5540 N N . GLY A 1 691 ? 5.115 9.731 -17.835 1.00 73.69 691 GLY A N 1
ATOM 5541 C CA . GLY A 1 691 ? 3.771 10.249 -18.109 1.00 73.69 691 GLY A CA 1
ATOM 5542 C C . GLY A 1 691 ? 3.574 10.829 -19.518 1.00 73.69 691 GLY A C 1
ATOM 5543 O O . GLY A 1 691 ? 4.516 11.269 -20.177 1.00 73.69 691 GLY A O 1
ATOM 5544 N N . HIS A 1 692 ? 2.304 10.952 -19.933 1.00 61.00 692 HIS A N 1
ATOM 5545 C CA . HIS A 1 692 ? 1.859 11.487 -21.236 1.00 61.00 692 HIS A CA 1
ATOM 5546 C C . HIS A 1 692 ? 2.394 12.908 -21.563 1.00 61.00 692 HIS A C 1
ATOM 5548 O O . HIS A 1 692 ? 2.400 13.347 -22.717 1.00 61.00 692 HIS A O 1
ATOM 5554 N N . PHE A 1 693 ? 2.852 13.671 -20.565 1.00 56.50 693 PHE A N 1
ATOM 5555 C CA . PHE A 1 693 ? 3.356 15.035 -20.761 1.00 56.50 693 PHE A CA 1
ATOM 5556 C C . PHE A 1 693 ? 4.745 15.111 -21.400 1.00 56.50 693 PHE A C 1
ATOM 5558 O O . PHE A 1 693 ? 5.030 16.121 -22.038 1.00 56.50 693 PHE A O 1
ATOM 5565 N N . MET A 1 694 ? 5.552 14.043 -21.345 1.00 53.47 694 MET A N 1
ATOM 5566 C CA . MET A 1 694 ? 6.806 13.934 -22.116 1.00 53.47 694 MET A CA 1
ATOM 5567 C C . MET A 1 694 ? 6.576 14.057 -23.635 1.00 53.47 694 MET A C 1
ATOM 5569 O O . MET A 1 694 ? 7.509 14.258 -24.408 1.00 53.47 694 MET A O 1
ATOM 5573 N N . TYR A 1 695 ? 5.322 13.917 -24.070 1.00 56.38 695 TYR A N 1
ATOM 5574 C CA . TYR A 1 695 ? 4.979 13.488 -25.418 1.00 56.38 695 TYR A CA 1
ATOM 5575 C C . TYR A 1 695 ? 4.057 14.441 -26.171 1.00 56.38 695 TYR A C 1
ATOM 5577 O O . TYR A 1 695 ? 3.842 14.276 -27.375 1.00 56.38 695 TYR A O 1
ATOM 5585 N N . ARG A 1 696 ? 3.522 15.470 -25.500 1.00 55.94 696 ARG A N 1
ATOM 5586 C CA . ARG A 1 696 ? 2.881 16.576 -26.216 1.00 55.94 696 ARG A CA 1
ATOM 5587 C C . ARG A 1 696 ? 3.970 17.377 -26.920 1.00 55.94 696 ARG A C 1
ATOM 5589 O O . ARG A 1 696 ? 5.003 17.668 -26.323 1.00 55.94 696 ARG A O 1
ATOM 5596 N N . LYS A 1 697 ? 3.724 17.739 -28.190 1.00 55.19 697 LYS A N 1
ATOM 5597 C CA . LYS A 1 697 ? 4.580 18.673 -28.942 1.00 55.19 697 LYS A CA 1
ATOM 5598 C C . LYS A 1 697 ? 4.957 19.832 -28.013 1.00 55.19 697 LYS A C 1
ATOM 5600 O O . LYS A 1 697 ? 4.046 20.325 -27.338 1.00 55.19 697 LYS A O 1
ATOM 5605 N N . PRO A 1 698 ? 6.239 20.248 -27.975 1.00 55.81 698 PRO A N 1
ATOM 5606 C CA . PRO A 1 698 ? 6.684 21.314 -27.091 1.00 55.81 698 PRO A CA 1
ATOM 5607 C C . PRO A 1 698 ? 5.698 22.478 -27.209 1.00 55.81 698 PRO A C 1
ATOM 5609 O O . PRO A 1 698 ? 5.298 22.795 -28.342 1.00 55.81 698 PRO A O 1
ATOM 5612 N N . PRO A 1 699 ? 5.229 23.056 -26.084 1.00 54.72 699 PRO A N 1
ATOM 5613 C CA . PRO A 1 699 ? 4.340 24.209 -26.132 1.00 54.72 699 PRO A CA 1
ATOM 5614 C C . PRO A 1 699 ? 4.967 25.195 -27.107 1.00 54.72 699 PRO A C 1
ATOM 5616 O O . PRO A 1 699 ? 6.155 25.482 -26.964 1.00 54.72 699 PRO A O 1
ATOM 5619 N N . ARG A 1 700 ? 4.216 25.584 -28.156 1.00 54.41 700 ARG A N 1
ATOM 5620 C CA . ARG A 1 700 ? 4.714 26.432 -29.251 1.00 54.41 700 ARG A CA 1
ATOM 5621 C C . ARG A 1 700 ? 5.528 27.547 -28.620 1.00 54.41 700 ARG A C 1
ATOM 5623 O O . ARG A 1 700 ? 4.950 28.438 -28.001 1.00 54.41 700 ARG A O 1
ATOM 5630 N N . VAL A 1 701 ? 6.851 27.438 -28.735 1.00 52.72 701 VAL A N 1
ATOM 5631 C CA . VAL A 1 701 ? 7.776 28.439 -28.224 1.00 52.72 701 VAL A CA 1
ATOM 5632 C C . VAL A 1 701 ? 7.320 29.731 -28.874 1.00 52.72 701 VAL A C 1
ATOM 5634 O O . VAL A 1 701 ? 7.287 29.824 -30.105 1.00 52.72 701 VAL A O 1
ATOM 5637 N N . VAL A 1 702 ? 6.848 30.669 -28.049 1.00 54.25 702 VAL A N 1
ATOM 5638 C CA . VAL A 1 702 ? 6.478 32.008 -28.496 1.00 54.25 702 VAL A CA 1
ATOM 5639 C C . VAL A 1 702 ? 7.715 32.531 -29.206 1.00 54.25 702 VAL A C 1
ATOM 5641 O O . VAL A 1 702 ? 8.773 32.684 -28.602 1.00 54.25 702 VAL A O 1
ATOM 5644 N N . SER A 1 703 ? 7.607 32.619 -30.527 1.00 50.25 703 SER A N 1
ATOM 5645 C CA . SER A 1 703 ? 8.738 32.717 -31.437 1.00 50.25 703 SER A CA 1
ATOM 5646 C C . SER A 1 703 ? 9.528 33.985 -31.120 1.00 50.25 703 SER A C 1
ATOM 5648 O O . SER A 1 703 ? 9.057 35.086 -31.385 1.00 50.25 703 SER A O 1
ATOM 5650 N N . GLY A 1 704 ? 10.699 33.838 -30.500 1.00 56.69 704 GLY A N 1
ATOM 5651 C CA . GLY A 1 704 ? 11.528 34.982 -30.117 1.00 56.69 704 GLY A CA 1
ATOM 5652 C C . GLY A 1 704 ? 12.887 34.634 -29.517 1.00 56.69 704 GLY A C 1
ATOM 5653 O O . GLY A 1 704 ? 13.822 35.413 -29.671 1.00 56.69 704 GLY A O 1
ATOM 5654 N N . THR A 1 705 ? 13.054 33.464 -28.898 1.00 55.81 705 THR A N 1
ATOM 5655 C CA . THR A 1 705 ? 14.350 33.033 -28.361 1.00 55.81 705 THR A CA 1
ATOM 5656 C C . THR A 1 705 ? 14.716 31.662 -28.926 1.00 55.81 705 THR A C 1
ATOM 5658 O O . THR A 1 705 ? 14.045 30.668 -28.670 1.00 55.81 705 THR A O 1
ATOM 5661 N N . ASN A 1 706 ? 15.802 31.596 -29.703 1.00 49.94 706 ASN A N 1
ATOM 5662 C CA . ASN A 1 706 ? 16.389 30.357 -30.244 1.00 49.94 706 ASN A CA 1
ATOM 5663 C C . ASN A 1 706 ? 17.020 29.462 -29.151 1.00 49.94 706 ASN A C 1
ATOM 5665 O O . ASN A 1 706 ? 17.999 28.761 -29.399 1.00 49.94 706 ASN A O 1
ATOM 5669 N N . GLY A 1 707 ? 16.498 29.494 -27.924 1.00 52.75 707 GLY A N 1
ATOM 5670 C CA . GLY A 1 707 ? 16.915 28.591 -26.864 1.00 52.75 707 GLY A CA 1
ATOM 5671 C C . GLY A 1 707 ? 16.306 27.224 -27.128 1.00 52.75 707 GLY A C 1
ATOM 5672 O O . GLY A 1 707 ? 15.128 27.017 -26.848 1.00 52.75 707 GLY A O 1
ATOM 5673 N N . GLY A 1 708 ? 17.087 26.303 -27.695 1.00 52.75 708 GLY A N 1
ATOM 5674 C CA . GLY A 1 708 ? 16.715 24.893 -27.732 1.00 52.75 708 GLY A CA 1
ATOM 5675 C C . GLY A 1 708 ? 16.401 24.443 -26.309 1.00 52.75 708 GLY A C 1
ATOM 5676 O O . GLY A 1 708 ? 17.283 24.453 -25.453 1.00 52.75 708 GLY A O 1
ATOM 5677 N N . GLY A 1 709 ? 15.134 24.133 -26.034 1.00 50.22 709 GLY A N 1
ATOM 5678 C CA . GLY A 1 709 ? 14.725 23.621 -24.734 1.00 50.22 709 GLY A CA 1
ATOM 5679 C C . GLY A 1 709 ? 15.458 22.311 -24.480 1.00 50.22 709 GLY A C 1
ATOM 5680 O O . GLY A 1 709 ? 15.186 21.315 -25.146 1.00 50.22 709 GLY A O 1
ATOM 5681 N N . ILE A 1 710 ? 16.416 22.327 -23.555 1.00 51.94 710 ILE A N 1
ATOM 5682 C CA . ILE A 1 710 ? 17.097 21.119 -23.099 1.00 51.94 710 ILE A CA 1
ATOM 5683 C C . ILE A 1 710 ? 16.055 20.329 -22.311 1.00 51.94 710 ILE A C 1
ATOM 5685 O O . ILE A 1 710 ? 15.698 20.691 -21.189 1.00 51.94 710 ILE A O 1
ATOM 5689 N N . HIS A 1 711 ? 15.514 19.283 -22.929 1.00 55.72 711 HIS A N 1
ATOM 5690 C CA . HIS A 1 711 ? 14.708 18.298 -22.230 1.00 55.72 711 HIS A CA 1
ATOM 5691 C C . HIS A 1 711 ? 15.647 17.532 -21.300 1.00 55.72 711 HIS A C 1
ATOM 5693 O O . HIS A 1 711 ? 16.386 16.658 -21.745 1.00 55.72 711 HIS A O 1
ATOM 5699 N N . VAL A 1 712 ? 15.665 17.913 -20.020 1.00 57.34 712 VAL A N 1
ATOM 5700 C CA . VAL A 1 712 ? 16.375 17.144 -18.995 1.00 57.34 712 VAL A CA 1
ATOM 5701 C C . VAL A 1 712 ? 15.697 15.791 -18.919 1.00 57.34 712 VAL A C 1
ATOM 5703 O O . VAL A 1 712 ? 14.495 15.711 -18.670 1.00 57.34 712 VAL A O 1
ATOM 5706 N N . ASN A 1 713 ? 16.462 14.754 -19.225 1.00 73.00 713 ASN A N 1
ATOM 5707 C CA . ASN A 1 713 ? 15.943 13.416 -19.314 1.00 73.00 713 ASN A CA 1
ATOM 5708 C C . ASN A 1 713 ? 16.069 12.703 -17.968 1.00 73.00 713 ASN A C 1
ATOM 5710 O O . ASN A 1 713 ? 17.155 12.667 -17.392 1.00 73.00 713 ASN A O 1
ATOM 5714 N N . ASP A 1 714 ? 14.977 12.108 -17.491 1.00 81.75 714 ASP A N 1
ATOM 5715 C CA . ASP A 1 714 ? 14.970 11.312 -16.261 1.00 81.75 714 ASP A CA 1
ATOM 5716 C C . ASP A 1 714 ? 16.038 10.210 -16.300 1.00 81.75 714 ASP A C 1
ATOM 5718 O O . ASP A 1 714 ? 16.670 9.931 -15.286 1.00 81.75 714 ASP A O 1
ATOM 5722 N N . PHE A 1 715 ? 16.312 9.637 -17.477 1.00 86.44 715 PHE A N 1
ATOM 5723 C CA . PHE A 1 715 ? 17.331 8.604 -17.653 1.00 86.44 715 PHE A CA 1
ATOM 5724 C C . PHE A 1 715 ? 18.757 9.118 -17.452 1.00 86.44 715 PHE A C 1
ATOM 5726 O O . PHE A 1 715 ? 19.564 8.381 -16.893 1.00 86.44 715 PHE A O 1
ATOM 5733 N N . SER A 1 716 ? 19.059 10.371 -17.808 1.00 87.62 716 SER A N 1
ATOM 5734 C CA . SER A 1 716 ? 20.364 10.976 -17.505 1.00 87.62 716 SER A CA 1
ATOM 5735 C C . SER A 1 716 ? 20.551 11.127 -15.995 1.00 87.62 716 SER A C 1
ATOM 5737 O O . SER A 1 716 ? 21.637 10.900 -15.482 1.00 87.62 716 SER A O 1
ATOM 5739 N N . TYR A 1 717 ? 19.482 11.438 -15.251 1.00 88.88 717 TYR A N 1
ATOM 5740 C CA . TYR A 1 717 ? 19.549 11.466 -13.788 1.00 88.88 717 TYR A CA 1
ATOM 5741 C C . TYR A 1 717 ? 19.748 10.071 -13.191 1.00 88.88 717 TYR A C 1
ATOM 5743 O O . TYR A 1 717 ? 20.529 9.921 -12.252 1.00 88.88 717 TYR A O 1
ATOM 5751 N N . ILE A 1 718 ? 19.055 9.050 -13.715 1.00 92.31 718 ILE A N 1
ATOM 5752 C CA . ILE A 1 718 ? 19.269 7.659 -13.289 1.00 92.31 718 ILE A CA 1
ATOM 5753 C C . ILE A 1 718 ? 20.724 7.270 -13.545 1.00 92.31 718 ILE A C 1
ATOM 5755 O O . ILE A 1 718 ? 21.375 6.784 -12.630 1.00 92.31 718 ILE A O 1
ATOM 5759 N N . ALA A 1 719 ? 21.235 7.527 -14.752 1.00 93.75 719 ALA A N 1
ATOM 5760 C CA . ALA A 1 719 ? 22.616 7.258 -15.133 1.00 93.75 719 ALA A CA 1
ATOM 5761 C C . ALA A 1 719 ? 23.594 7.935 -14.164 1.00 93.75 719 ALA A C 1
ATOM 5763 O O . ALA A 1 719 ? 24.352 7.242 -13.496 1.00 93.75 719 ALA A O 1
ATOM 5764 N N . SER A 1 720 ? 23.474 9.250 -13.955 1.00 92.75 720 SER A N 1
ATOM 5765 C CA . SER A 1 720 ? 24.333 9.967 -13.008 1.00 92.75 720 SER A CA 1
ATOM 5766 C C . SER A 1 720 ? 24.161 9.512 -11.556 1.00 92.75 720 SER A C 1
ATOM 5768 O O . SER A 1 720 ? 25.096 9.604 -10.777 1.00 92.75 720 SER A O 1
ATOM 5770 N N . THR A 1 721 ? 22.990 9.015 -11.152 1.00 93.00 721 THR A N 1
ATOM 5771 C CA . THR A 1 721 ? 22.792 8.428 -9.812 1.00 93.00 721 THR A CA 1
ATOM 5772 C C . THR A 1 721 ? 23.468 7.061 -9.690 1.00 93.00 721 THR A C 1
ATOM 5774 O O . THR A 1 721 ? 23.968 6.715 -8.625 1.00 93.00 721 THR A O 1
ATOM 5777 N N . LEU A 1 722 ? 23.500 6.274 -10.767 1.00 94.75 722 LEU A N 1
ATOM 5778 C CA . LEU A 1 722 ? 24.206 4.994 -10.807 1.00 94.75 722 LEU A CA 1
ATOM 5779 C C . LEU A 1 722 ? 25.731 5.186 -10.853 1.00 94.75 722 LEU A C 1
ATOM 5781 O O . LEU A 1 722 ? 26.447 4.395 -10.246 1.00 94.75 722 LEU A O 1
ATOM 5785 N N . GLU A 1 723 ? 26.222 6.248 -11.499 1.00 94.50 723 GLU A N 1
ATOM 5786 C CA . GLU A 1 723 ? 27.649 6.618 -11.524 1.00 94.50 723 GLU A CA 1
ATOM 5787 C C . GLU A 1 723 ? 28.203 6.948 -10.131 1.00 94.50 723 GLU A C 1
ATOM 5789 O O . GLU A 1 723 ? 29.380 6.716 -9.864 1.00 94.50 723 GLU A O 1
ATOM 5794 N N . THR A 1 724 ? 27.376 7.474 -9.221 1.00 94.38 724 THR A N 1
ATOM 5795 C CA . THR A 1 724 ? 27.812 7.805 -7.855 1.00 94.38 724 THR A CA 1
ATOM 5796 C C . THR A 1 724 ? 27.748 6.626 -6.891 1.00 94.38 724 THR A C 1
ATOM 5798 O O . THR A 1 724 ? 28.051 6.810 -5.710 1.00 94.38 724 THR A O 1
ATOM 5801 N N . LEU A 1 725 ? 27.333 5.435 -7.335 1.00 94.12 725 LEU A N 1
ATOM 5802 C CA . LEU A 1 725 ? 27.246 4.281 -6.449 1.00 94.12 725 LEU A CA 1
ATOM 5803 C C . LEU A 1 725 ? 28.622 3.932 -5.867 1.00 94.12 725 LEU A C 1
ATOM 5805 O O . LEU A 1 725 ? 29.634 3.999 -6.567 1.00 94.12 725 LEU A O 1
ATOM 5809 N N . PRO A 1 726 ? 28.683 3.528 -4.587 1.00 88.50 726 PRO A N 1
ATOM 5810 C CA . PRO A 1 726 ? 29.927 3.093 -3.992 1.00 88.50 726 PRO A CA 1
ATOM 5811 C C . PRO A 1 726 ? 30.251 1.720 -4.569 1.00 88.50 726 PRO A C 1
ATOM 5813 O O . PRO A 1 726 ? 29.725 0.700 -4.130 1.00 88.50 726 PRO A O 1
ATOM 5816 N N . PHE A 1 727 ? 31.112 1.687 -5.578 1.00 83.75 727 PHE A N 1
ATOM 5817 C CA . PHE A 1 727 ? 31.737 0.461 -6.052 1.00 83.75 727 PHE A CA 1
ATOM 5818 C C . PHE A 1 727 ? 32.800 0.063 -5.022 1.00 83.75 727 PHE A C 1
ATOM 5820 O O . PHE A 1 727 ? 33.948 0.499 -5.071 1.00 83.75 727 PHE A O 1
ATOM 5827 N N . ILE A 1 728 ? 32.349 -0.641 -3.982 1.00 70.31 728 ILE A N 1
ATOM 5828 C CA . ILE A 1 728 ? 33.170 -1.056 -2.840 1.00 70.31 728 ILE A CA 1
ATOM 5829 C C . ILE A 1 728 ? 34.208 -2.067 -3.327 1.00 70.31 728 ILE A C 1
ATOM 5831 O O . ILE A 1 728 ? 33.859 -3.000 -4.036 1.00 70.31 728 ILE A O 1
ATOM 5835 N N . GLU A 1 729 ? 35.445 -1.977 -2.835 1.00 76.31 729 GLU A N 1
ATOM 5836 C CA . GLU A 1 729 ? 36.513 -2.970 -3.064 1.00 76.31 729 GLU A CA 1
ATOM 5837 C C . GLU A 1 729 ? 36.186 -4.399 -2.558 1.00 76.31 729 GLU A C 1
ATOM 5839 O O . GLU A 1 729 ? 37.038 -5.282 -2.629 1.00 76.31 729 GLU A O 1
ATOM 5844 N N . ASP A 1 730 ? 34.981 -4.643 -2.025 1.00 83.38 730 ASP A N 1
ATOM 5845 C CA . ASP A 1 730 ? 34.519 -5.935 -1.522 1.00 83.38 730 ASP A CA 1
ATOM 5846 C C . ASP A 1 730 ? 33.761 -6.701 -2.625 1.00 83.38 730 ASP A C 1
ATOM 5848 O O . ASP A 1 730 ? 32.558 -6.485 -2.817 1.00 83.38 730 ASP A O 1
ATOM 5852 N N . PRO A 1 731 ? 34.418 -7.647 -3.325 1.00 80.75 731 PRO A N 1
ATOM 5853 C CA . PRO A 1 731 ? 33.810 -8.398 -4.422 1.00 80.75 731 PRO A CA 1
ATOM 5854 C C . PRO A 1 731 ? 32.671 -9.326 -3.970 1.00 80.75 731 PRO A C 1
ATOM 5856 O O . PRO A 1 731 ? 31.989 -9.911 -4.814 1.00 80.75 731 PRO A O 1
ATOM 5859 N N . GLN A 1 732 ? 32.456 -9.515 -2.661 1.00 84.75 732 GLN A N 1
ATOM 5860 C CA . GLN A 1 732 ? 31.356 -10.341 -2.160 1.00 84.75 732 GLN A CA 1
ATOM 5861 C C . GLN A 1 732 ? 30.029 -9.580 -2.076 1.00 84.75 732 GLN A C 1
ATOM 5863 O O . GLN A 1 732 ? 28.967 -10.211 -2.030 1.00 84.75 732 GLN A O 1
ATOM 5868 N N . ARG A 1 733 ? 30.053 -8.242 -2.071 1.00 86.81 733 ARG A N 1
ATOM 5869 C CA . ARG A 1 733 ? 28.835 -7.432 -1.977 1.00 86.81 733 ARG A CA 1
ATOM 5870 C C . ARG A 1 733 ? 28.224 -7.226 -3.352 1.00 86.81 733 ARG A C 1
ATOM 5872 O O . ARG A 1 733 ? 28.716 -6.479 -4.187 1.00 86.81 733 ARG A O 1
ATOM 5879 N N . LYS A 1 734 ? 27.106 -7.908 -3.557 1.00 90.25 734 LYS A N 1
ATOM 5880 C CA . LYS A 1 734 ? 26.308 -7.859 -4.774 1.00 90.25 734 LYS A CA 1
ATOM 5881 C C . LYS A 1 734 ? 25.185 -6.838 -4.620 1.00 90.25 734 LYS A C 1
ATOM 5883 O O . LYS A 1 734 ? 24.331 -7.009 -3.753 1.00 90.25 734 LYS A O 1
ATOM 5888 N N . LEU A 1 735 ? 25.187 -5.801 -5.460 1.00 95.00 735 LEU A N 1
ATOM 5889 C CA . LEU A 1 735 ? 24.101 -4.824 -5.527 1.00 95.00 735 LEU A CA 1
ATOM 5890 C C . LEU A 1 735 ? 23.035 -5.298 -6.522 1.00 95.00 735 LEU A C 1
ATOM 5892 O O . LEU A 1 735 ? 23.330 -5.605 -7.684 1.00 95.00 735 LEU A O 1
ATOM 5896 N N . HIS A 1 736 ? 21.785 -5.332 -6.071 1.00 94.94 736 HIS A N 1
ATOM 5897 C CA . HIS A 1 736 ? 20.622 -5.569 -6.917 1.00 94.94 736 HIS A CA 1
ATOM 5898 C C . HIS A 1 736 ? 19.971 -4.239 -7.276 1.00 94.94 736 HIS A C 1
ATOM 5900 O O . HIS A 1 736 ? 19.568 -3.483 -6.392 1.00 94.94 736 HIS A O 1
ATOM 5906 N N . VAL A 1 737 ? 19.848 -3.963 -8.575 1.00 96.38 737 VAL A N 1
ATOM 5907 C CA . VAL A 1 737 ? 19.243 -2.722 -9.067 1.00 96.38 737 VAL A CA 1
ATOM 5908 C C . VAL A 1 737 ? 17.945 -3.047 -9.797 1.00 96.38 737 VAL A C 1
ATOM 5910 O O . VAL A 1 737 ? 17.932 -3.802 -10.765 1.00 96.38 737 VAL A O 1
ATOM 5913 N N . ASN A 1 738 ? 16.835 -2.462 -9.360 1.00 96.50 738 ASN A N 1
ATOM 5914 C CA . ASN A 1 738 ? 15.551 -2.569 -10.043 1.00 96.50 738 ASN A CA 1
ATOM 5915 C C . ASN A 1 738 ? 15.146 -1.191 -10.554 1.00 96.50 738 ASN A C 1
ATOM 5917 O O . ASN A 1 738 ? 14.913 -0.278 -9.769 1.00 96.50 738 ASN A O 1
ATOM 5921 N N . ILE A 1 739 ? 15.024 -1.043 -11.868 1.00 96.00 739 ILE A N 1
ATOM 5922 C CA . ILE A 1 739 ? 14.543 0.178 -12.509 1.00 96.00 739 ILE A CA 1
ATOM 5923 C C . ILE A 1 739 ? 13.113 -0.091 -12.970 1.00 96.00 739 ILE A C 1
ATOM 5925 O O . ILE A 1 739 ? 12.885 -0.882 -13.879 1.00 96.00 739 ILE A O 1
ATOM 5929 N N . SER A 1 740 ? 12.135 0.536 -12.324 1.00 94.88 740 SER A N 1
ATOM 5930 C CA . SER A 1 740 ? 10.719 0.413 -12.674 1.00 94.88 740 SER A CA 1
ATOM 5931 C C . SER A 1 740 ? 10.258 1.638 -13.450 1.00 94.88 740 SER A C 1
ATOM 5933 O O . SER A 1 740 ? 10.387 2.758 -12.966 1.00 94.88 740 SER A O 1
ATOM 5935 N N . LEU A 1 741 ? 9.687 1.437 -14.629 1.00 92.50 741 LEU A N 1
ATOM 5936 C CA . LEU A 1 741 ? 9.138 2.481 -15.482 1.00 92.50 741 LEU A CA 1
ATOM 5937 C C . LEU A 1 741 ? 7.614 2.368 -15.481 1.00 92.50 741 LEU A C 1
ATOM 5939 O O . LEU A 1 741 ? 7.048 1.475 -16.108 1.00 92.50 741 LEU A O 1
ATOM 5943 N N . GLY A 1 742 ? 6.948 3.270 -14.765 1.00 88.94 742 GLY A N 1
ATOM 5944 C CA . GLY A 1 742 ? 5.500 3.434 -14.846 1.00 88.94 742 GLY A CA 1
ATOM 5945 C C . GLY A 1 742 ? 5.136 4.128 -16.152 1.00 88.94 742 GLY A C 1
ATOM 5946 O O . GLY A 1 742 ? 5.581 5.246 -16.378 1.00 88.94 742 GLY A O 1
ATOM 5947 N N . VAL A 1 743 ? 4.360 3.484 -17.018 1.00 88.62 743 VAL A N 1
ATOM 5948 C CA . VAL A 1 743 ? 4.052 3.976 -18.367 1.00 88.62 743 VAL A CA 1
ATOM 5949 C C . VAL A 1 743 ? 2.555 4.231 -18.482 1.00 88.62 743 VAL A C 1
ATOM 5951 O O . VAL A 1 743 ? 1.789 3.282 -18.511 1.00 88.62 743 VAL A O 1
ATOM 5954 N N . SER A 1 744 ? 2.118 5.490 -18.578 1.00 85.69 744 SER A N 1
ATOM 5955 C CA . SER A 1 744 ? 0.674 5.821 -18.575 1.00 85.69 744 SER A CA 1
ATOM 5956 C C . SER A 1 744 ? -0.096 5.471 -19.853 1.00 85.69 744 SER A C 1
ATOM 5958 O O . SER A 1 744 ? -1.315 5.563 -19.864 1.00 85.69 744 SER A O 1
ATOM 5960 N N . ASP A 1 745 ? 0.601 5.186 -20.951 1.00 86.88 745 ASP A N 1
ATOM 5961 C CA . ASP A 1 745 ? 0.011 4.700 -22.200 1.00 86.88 745 ASP A CA 1
ATOM 5962 C C . ASP A 1 745 ? 1.084 3.902 -22.939 1.00 86.88 745 ASP A C 1
ATOM 5964 O O . ASP A 1 745 ? 2.042 4.460 -23.488 1.00 86.88 745 ASP A O 1
ATOM 5968 N N . PHE A 1 746 ? 0.927 2.579 -22.945 1.00 89.38 746 PHE A N 1
ATOM 5969 C CA . PHE A 1 746 ? 1.908 1.684 -23.543 1.00 89.38 746 PHE A CA 1
ATOM 5970 C C . PHE A 1 746 ? 2.026 1.861 -25.067 1.00 89.38 746 PHE A C 1
ATOM 5972 O O . PHE A 1 746 ? 3.127 1.757 -25.605 1.00 89.38 746 PHE A O 1
ATOM 5979 N N . LYS A 1 747 ? 0.936 2.190 -25.779 1.00 88.94 747 LYS A N 1
ATOM 5980 C CA . LYS A 1 747 ? 0.967 2.402 -27.241 1.00 88.94 747 LYS A CA 1
ATOM 5981 C C . LYS A 1 747 ? 1.740 3.668 -27.594 1.00 88.94 747 LYS A C 1
ATOM 5983 O O . LYS A 1 747 ? 2.467 3.703 -28.590 1.00 88.94 747 LYS A O 1
ATOM 5988 N N . THR A 1 748 ? 1.576 4.720 -26.797 1.00 86.81 748 THR A N 1
ATOM 5989 C CA . THR A 1 748 ? 2.333 5.967 -26.956 1.00 86.81 748 THR A CA 1
ATOM 5990 C C . THR A 1 748 ? 3.803 5.759 -26.598 1.00 86.81 748 THR A C 1
ATOM 5992 O O . THR A 1 748 ? 4.676 6.134 -27.385 1.00 86.81 748 THR A O 1
ATOM 5995 N N . PHE A 1 749 ? 4.078 5.057 -25.496 1.00 87.62 749 PHE A N 1
ATOM 5996 C CA . PHE A 1 749 ? 5.432 4.659 -25.118 1.00 87.62 749 PHE A CA 1
ATOM 5997 C C . PHE A 1 749 ? 6.124 3.845 -26.208 1.00 87.62 749 PHE A C 1
ATOM 5999 O O . PHE A 1 749 ? 7.241 4.181 -26.577 1.00 87.62 749 PHE A O 1
ATOM 6006 N N . GLU A 1 750 ? 5.466 2.846 -26.803 1.00 90.50 750 GLU A N 1
ATOM 6007 C CA . GLU A 1 750 ? 6.036 2.052 -27.896 1.00 90.50 750 GLU A CA 1
ATOM 6008 C C . GLU A 1 750 ? 6.474 2.928 -29.083 1.00 90.50 750 GLU A C 1
ATOM 6010 O O . GLU A 1 750 ? 7.563 2.743 -29.631 1.00 90.50 750 GLU A O 1
ATOM 6015 N N . LYS A 1 751 ? 5.645 3.904 -29.473 1.00 88.81 751 LYS A N 1
ATOM 6016 C CA . LYS A 1 751 ? 5.947 4.825 -30.583 1.00 88.81 751 LYS A CA 1
ATOM 6017 C C . LYS A 1 751 ? 7.105 5.767 -30.267 1.00 88.81 751 LYS A C 1
ATOM 6019 O O . LYS A 1 751 ? 7.795 6.216 -31.179 1.00 88.81 751 LYS A O 1
ATOM 6024 N N . GLN A 1 752 ? 7.295 6.098 -28.996 1.00 82.00 752 GLN A N 1
ATOM 6025 C CA . GLN A 1 752 ? 8.279 7.083 -28.544 1.00 82.00 752 GLN A CA 1
ATOM 6026 C C . GLN A 1 752 ? 9.493 6.464 -27.875 1.00 82.00 752 GLN A C 1
ATOM 6028 O O . GLN A 1 752 ? 10.424 7.186 -27.532 1.00 82.00 752 GLN A O 1
ATOM 6033 N N . PHE A 1 753 ? 9.518 5.143 -27.759 1.00 85.38 753 PHE A N 1
ATOM 6034 C CA . PHE A 1 753 ? 10.595 4.382 -27.159 1.00 85.38 753 PHE A CA 1
ATOM 6035 C C . PHE A 1 753 ? 11.962 4.729 -27.765 1.00 85.38 753 PHE A C 1
ATOM 6037 O O . PHE A 1 753 ? 12.945 4.860 -27.041 1.00 85.38 753 PHE A O 1
ATOM 6044 N N . VAL A 1 754 ? 12.004 4.954 -29.084 1.00 83.44 754 VAL A N 1
ATOM 6045 C CA . VAL A 1 754 ? 13.216 5.335 -29.834 1.00 83.44 754 VAL A CA 1
ATOM 6046 C C . VAL A 1 754 ? 13.741 6.724 -29.442 1.00 83.44 754 VAL A C 1
ATOM 6048 O O . VAL A 1 754 ? 14.925 6.997 -29.597 1.00 83.44 754 VAL A O 1
ATOM 6051 N N . ASN A 1 755 ? 12.883 7.597 -28.908 1.00 84.19 755 ASN A N 1
ATOM 6052 C CA . ASN A 1 755 ? 13.252 8.956 -28.501 1.00 84.19 755 ASN A CA 1
ATOM 6053 C C . ASN A 1 755 ? 13.751 9.033 -27.052 1.00 84.19 755 ASN A C 1
ATOM 6055 O O . ASN A 1 755 ? 14.187 10.097 -26.616 1.00 84.19 755 ASN A O 1
ATOM 6059 N N . ILE A 1 756 ? 13.654 7.942 -26.290 1.00 84.81 756 ILE A N 1
ATOM 6060 C CA . ILE A 1 756 ? 14.216 7.879 -24.944 1.00 84.81 756 ILE A CA 1
ATOM 6061 C C . ILE A 1 756 ? 15.746 7.731 -25.092 1.00 84.81 756 ILE A C 1
ATOM 6063 O O . ILE A 1 756 ? 16.196 6.817 -25.788 1.00 84.81 756 ILE A O 1
ATOM 6067 N N . PRO A 1 757 ? 16.565 8.600 -24.473 1.00 88.06 757 PRO A N 1
ATOM 6068 C CA . PRO A 1 757 ? 18.019 8.562 -24.548 1.00 88.06 757 PRO A CA 1
ATOM 6069 C C . PRO A 1 757 ? 18.547 7.478 -23.615 1.00 88.06 757 PRO A C 1
ATOM 6071 O O . PRO A 1 757 ? 19.108 7.723 -22.553 1.00 88.06 757 PRO A O 1
ATOM 6074 N N . TRP A 1 758 ? 18.351 6.235 -24.032 1.00 92.50 758 TRP A N 1
ATOM 6075 C CA . TRP A 1 758 ? 18.879 5.075 -23.330 1.00 92.50 758 TRP A CA 1
ATOM 6076 C C . TRP A 1 758 ? 20.406 5.055 -23.281 1.00 92.50 758 TRP A C 1
ATOM 6078 O O . TRP A 1 758 ? 20.948 4.299 -22.485 1.00 92.50 758 TRP A O 1
ATOM 6088 N N . THR A 1 759 ? 21.085 5.836 -24.130 1.00 93.69 759 THR A N 1
ATOM 6089 C CA . THR A 1 759 ? 22.549 5.884 -24.244 1.00 93.69 759 THR A CA 1
ATOM 6090 C C . THR A 1 759 ? 23.206 6.099 -22.895 1.00 93.69 759 THR A C 1
ATOM 6092 O O . THR A 1 759 ? 24.018 5.275 -22.510 1.00 93.69 759 THR A O 1
ATOM 6095 N N . ASP A 1 760 ? 22.755 7.090 -22.126 1.00 92.25 760 ASP A N 1
ATOM 6096 C CA . ASP A 1 760 ? 23.374 7.440 -20.845 1.00 92.25 760 ASP A CA 1
ATOM 6097 C C . ASP A 1 760 ? 23.279 6.268 -19.856 1.00 92.25 760 ASP A C 1
ATOM 6099 O O . ASP A 1 760 ? 24.260 5.870 -19.236 1.00 92.25 760 ASP A O 1
ATOM 6103 N N . LEU A 1 761 ? 22.104 5.636 -19.767 1.00 94.69 761 LEU A N 1
ATOM 6104 C CA . LEU A 1 761 ? 21.911 4.459 -18.919 1.00 94.69 761 LEU A CA 1
ATOM 6105 C C . LEU A 1 761 ? 22.732 3.259 -19.418 1.00 94.69 761 LEU A C 1
ATOM 6107 O O . LEU A 1 761 ? 23.301 2.520 -18.622 1.00 94.69 761 LEU A O 1
ATOM 6111 N N . ILE A 1 762 ? 22.773 3.033 -20.730 1.00 96.44 762 ILE A N 1
ATOM 6112 C CA . ILE A 1 762 ? 23.508 1.923 -21.349 1.00 96.44 762 ILE A CA 1
ATOM 6113 C C . ILE A 1 762 ? 25.012 2.089 -21.153 1.00 96.44 762 ILE A C 1
ATOM 6115 O O . ILE A 1 762 ? 25.689 1.083 -20.950 1.00 96.44 762 ILE A O 1
ATOM 6119 N N . ASP A 1 763 ? 25.527 3.311 -21.237 1.00 95.75 763 ASP A N 1
ATOM 6120 C CA . ASP A 1 763 ? 26.947 3.613 -21.103 1.00 95.75 763 ASP A CA 1
ATOM 6121 C C . ASP A 1 763 ? 27.402 3.331 -19.669 1.00 95.75 763 ASP A C 1
ATOM 6123 O O . ASP A 1 763 ? 28.326 2.539 -19.481 1.00 95.75 763 ASP A O 1
ATOM 6127 N N . VAL A 1 764 ? 26.657 3.818 -18.669 1.00 95.56 764 VAL A N 1
ATOM 6128 C CA . VAL A 1 764 ? 26.914 3.518 -17.248 1.00 95.56 764 VAL A CA 1
ATOM 6129 C C . VAL A 1 764 ? 26.818 2.020 -16.960 1.00 95.56 764 VAL A C 1
ATOM 6131 O O . VAL A 1 764 ? 27.677 1.443 -16.304 1.00 95.56 764 VAL A O 1
ATOM 6134 N N . LEU A 1 765 ? 25.806 1.331 -17.495 1.00 95.00 765 LEU A N 1
ATOM 6135 C CA . LEU A 1 765 ? 25.658 -0.113 -17.281 1.00 95.00 765 LEU A CA 1
ATOM 6136 C C . LEU A 1 765 ? 26.683 -0.969 -18.050 1.00 95.00 765 LEU A C 1
ATOM 6138 O O . LEU A 1 765 ? 26.865 -2.136 -17.704 1.00 95.00 765 LEU A O 1
ATOM 6142 N N . ASN A 1 766 ? 27.326 -0.441 -19.098 1.00 94.88 766 ASN A N 1
ATOM 6143 C CA . ASN A 1 766 ? 28.416 -1.126 -19.804 1.00 94.88 766 ASN A CA 1
ATOM 6144 C C . ASN A 1 766 ? 29.796 -0.821 -19.217 1.00 94.88 766 ASN A C 1
ATOM 6146 O O . ASN A 1 766 ? 30.751 -1.502 -19.600 1.00 94.88 766 ASN A O 1
ATOM 6150 N N . GLU A 1 767 ? 29.920 0.171 -18.335 1.00 95.00 767 GLU A N 1
ATOM 6151 C CA . GLU A 1 767 ? 31.184 0.480 -17.684 1.00 95.00 767 GLU A CA 1
ATOM 6152 C C . GLU A 1 767 ? 31.654 -0.720 -16.850 1.00 95.00 767 GLU A C 1
ATOM 6154 O O . GLU A 1 767 ? 30.898 -1.309 -16.070 1.00 95.00 767 GLU A O 1
ATOM 6159 N N . GLU A 1 768 ? 32.918 -1.112 -17.034 1.00 90.00 768 GLU A N 1
ATOM 6160 C CA . GLU A 1 768 ? 33.480 -2.312 -16.408 1.00 90.00 768 GLU A CA 1
ATOM 6161 C C . GLU A 1 768 ? 33.365 -2.242 -14.878 1.00 90.00 768 GLU A C 1
ATOM 6163 O O . GLU A 1 768 ? 32.927 -3.208 -14.249 1.00 90.00 768 GLU A O 1
ATOM 6168 N N . ALA A 1 769 ? 33.631 -1.063 -14.303 1.00 87.44 769 ALA A N 1
ATOM 6169 C CA . ALA A 1 769 ? 33.493 -0.794 -12.876 1.00 87.44 769 ALA A CA 1
ATOM 6170 C C . ALA A 1 769 ? 32.072 -1.078 -12.366 1.00 87.44 769 ALA A C 1
ATOM 6172 O O . ALA A 1 769 ? 31.900 -1.770 -11.363 1.00 87.44 769 ALA A O 1
ATOM 6173 N N . THR A 1 770 ? 31.041 -0.624 -13.078 1.00 87.38 770 THR A N 1
ATOM 6174 C CA . THR A 1 770 ? 29.641 -0.844 -12.699 1.00 87.38 770 THR A CA 1
ATOM 6175 C C . THR A 1 770 ? 29.226 -2.307 -12.858 1.00 87.38 770 THR A C 1
ATOM 6177 O O . THR A 1 770 ? 28.552 -2.867 -11.987 1.00 87.38 770 THR A O 1
ATOM 6180 N N . SER A 1 771 ? 29.679 -2.958 -13.933 1.00 86.56 771 SER A N 1
ATOM 6181 C CA . SER A 1 771 ? 29.330 -4.348 -14.249 1.00 86.56 771 SER A CA 1
ATOM 6182 C C . SER A 1 771 ? 29.853 -5.380 -13.243 1.00 86.56 771 SER A C 1
ATOM 6184 O O . SER A 1 771 ? 29.251 -6.441 -13.090 1.00 86.56 771 SER A O 1
ATOM 6186 N N . LEU A 1 772 ? 30.942 -5.067 -12.532 1.00 87.75 772 LEU A N 1
ATOM 6187 C CA . LEU A 1 772 ? 31.527 -5.951 -11.518 1.00 87.75 772 LEU A CA 1
ATOM 6188 C C . LEU A 1 772 ? 30.725 -5.983 -10.207 1.00 87.75 772 LEU A C 1
ATOM 6190 O O . LEU A 1 772 ? 30.755 -6.990 -9.502 1.00 87.75 772 LEU A O 1
ATOM 6194 N N . HIS A 1 773 ? 29.996 -4.911 -9.888 1.00 88.81 773 HIS A N 1
ATOM 6195 C CA . HIS A 1 773 ? 29.323 -4.749 -8.591 1.00 88.81 773 HIS A CA 1
ATOM 6196 C C . HIS A 1 773 ? 27.804 -4.926 -8.680 1.00 88.81 773 HIS A C 1
ATOM 6198 O O . HIS A 1 773 ? 27.164 -5.409 -7.738 1.00 88.81 773 HIS A O 1
ATOM 6204 N N . ILE A 1 774 ? 27.206 -4.566 -9.818 1.00 92.81 774 ILE A N 1
ATOM 6205 C CA . ILE A 1 774 ? 25.785 -4.797 -10.067 1.00 92.81 774 ILE A CA 1
ATOM 6206 C C . ILE A 1 774 ? 25.606 -6.233 -10.546 1.00 92.81 774 ILE A C 1
ATOM 6208 O O . ILE A 1 774 ? 26.075 -6.618 -11.609 1.00 92.81 774 ILE A O 1
ATOM 6212 N N . THR A 1 775 ? 24.889 -7.046 -9.773 1.00 92.06 775 THR A N 1
ATOM 6213 C CA . THR A 1 775 ? 24.682 -8.459 -10.140 1.00 92.06 775 THR A CA 1
ATOM 6214 C C . THR A 1 775 ? 23.657 -8.624 -11.243 1.00 92.06 775 THR A C 1
ATOM 6216 O O . THR A 1 775 ? 23.792 -9.489 -12.105 1.00 92.06 775 THR A O 1
ATOM 6219 N N . LYS A 1 776 ? 22.587 -7.836 -11.168 1.00 91.31 776 LYS A N 1
ATOM 6220 C CA . LYS A 1 776 ? 21.468 -7.904 -12.095 1.00 91.31 776 LYS A CA 1
ATOM 6221 C C . LYS A 1 776 ? 20.711 -6.589 -12.058 1.00 91.31 776 LYS A C 1
ATOM 6223 O O . LYS A 1 776 ? 20.426 -6.077 -10.973 1.00 91.31 776 LYS A O 1
ATOM 6228 N N . VAL A 1 777 ? 20.351 -6.096 -13.237 1.00 95.06 777 VAL A N 1
ATOM 6229 C CA . VAL A 1 777 ? 19.427 -4.974 -13.396 1.00 95.06 777 VAL A CA 1
ATOM 6230 C C . VAL A 1 777 ? 18.083 -5.511 -13.871 1.00 95.06 777 VAL A C 1
ATOM 6232 O O . VAL A 1 777 ? 17.999 -6.139 -14.925 1.00 95.06 777 VAL A O 1
ATOM 6235 N N . ASN A 1 778 ? 17.014 -5.267 -13.122 1.00 95.62 778 ASN A N 1
ATOM 6236 C CA . ASN A 1 778 ? 15.666 -5.596 -13.579 1.00 95.62 778 ASN A CA 1
ATOM 6237 C C . ASN A 1 778 ? 14.990 -4.333 -14.104 1.00 95.62 778 ASN A C 1
ATOM 6239 O O . ASN A 1 778 ? 14.752 -3.403 -13.337 1.00 95.62 778 ASN A O 1
ATOM 6243 N N . LEU A 1 779 ? 14.684 -4.301 -15.400 1.00 95.06 779 LEU A N 1
ATOM 6244 C CA . LEU A 1 779 ? 13.912 -3.231 -16.021 1.00 95.06 779 LEU A CA 1
ATOM 6245 C C . LEU A 1 779 ? 12.439 -3.649 -16.058 1.00 95.06 779 LEU A C 1
ATOM 6247 O O . LEU A 1 779 ? 12.044 -4.487 -16.870 1.00 95.06 779 LEU A O 1
ATOM 6251 N N . LEU A 1 780 ? 11.646 -3.099 -15.144 1.00 94.44 780 LEU A N 1
ATOM 6252 C CA . LEU A 1 780 ? 10.241 -3.448 -14.953 1.00 94.44 780 LEU A CA 1
ATOM 6253 C C . LEU A 1 780 ? 9.366 -2.393 -15.623 1.00 94.44 780 LEU A C 1
ATOM 6255 O O . LEU A 1 780 ? 9.439 -1.223 -15.261 1.00 94.44 780 LEU A O 1
ATOM 6259 N N . ILE A 1 781 ? 8.536 -2.781 -16.585 1.00 93.31 781 ILE A N 1
ATOM 6260 C CA . ILE A 1 781 ? 7.523 -1.888 -17.152 1.00 93.31 781 ILE A CA 1
ATOM 6261 C C . ILE A 1 781 ? 6.225 -2.093 -16.381 1.00 93.31 781 ILE A C 1
ATOM 6263 O O . ILE A 1 781 ? 5.750 -3.217 -16.261 1.00 93.31 781 ILE A O 1
ATOM 6267 N N . VAL A 1 782 ? 5.659 -1.006 -15.866 1.00 91.88 782 VAL A N 1
ATOM 6268 C CA . VAL A 1 782 ? 4.350 -1.005 -15.205 1.00 91.88 782 VAL A CA 1
ATOM 6269 C C . VAL A 1 782 ? 3.420 -0.162 -16.071 1.00 91.88 782 VAL A C 1
ATOM 6271 O O . VAL A 1 782 ? 3.370 1.060 -15.910 1.00 91.88 782 VAL A O 1
ATOM 6274 N N . PRO A 1 783 ? 2.786 -0.756 -17.089 1.00 87.62 783 PRO A N 1
ATOM 6275 C CA . PRO A 1 783 ? 1.857 -0.033 -17.942 1.00 87.62 783 PRO A CA 1
ATOM 6276 C C . PRO A 1 783 ? 0.589 0.299 -17.146 1.00 87.62 783 PRO A C 1
ATOM 6278 O O . PRO A 1 783 ? 0.063 -0.533 -16.414 1.00 87.62 783 PRO A O 1
ATOM 6281 N N . PHE A 1 784 ? 0.088 1.514 -17.301 1.00 85.88 784 PHE A N 1
ATOM 6282 C CA . PHE A 1 784 ? -1.174 1.971 -16.744 1.00 85.88 784 PHE A CA 1
ATOM 6283 C C . PHE A 1 784 ? -2.089 2.401 -17.892 1.00 85.88 784 PHE A C 1
ATOM 6285 O O . PHE A 1 784 ? -1.616 2.978 -18.866 1.00 85.88 784 PHE A O 1
ATOM 6292 N N . GLU A 1 785 ? -3.385 2.152 -17.763 1.00 85.38 785 GLU A N 1
ATOM 6293 C CA . GLU A 1 785 ? -4.450 2.714 -18.593 1.00 85.38 785 GLU A CA 1
ATOM 6294 C C . GLU A 1 785 ? -5.506 3.269 -17.629 1.00 85.38 785 GLU A C 1
ATOM 6296 O O . GLU A 1 785 ? -5.979 2.564 -16.736 1.00 85.38 785 GLU A O 1
ATOM 6301 N N . ASP A 1 786 ? -5.757 4.579 -17.699 1.00 81.19 786 ASP A N 1
ATOM 6302 C CA . ASP A 1 786 ? -6.668 5.301 -16.795 1.00 81.19 786 ASP A CA 1
ATOM 6303 C C . ASP A 1 786 ? -6.409 5.065 -15.290 1.00 81.19 786 ASP A C 1
ATOM 6305 O O . ASP A 1 786 ? -7.317 5.016 -14.463 1.00 81.19 786 ASP A O 1
ATOM 6309 N N . GLY A 1 787 ? -5.131 4.928 -14.918 1.00 79.19 787 GLY A N 1
ATOM 6310 C CA . GLY A 1 787 ? -4.696 4.701 -13.534 1.00 79.19 787 GLY A CA 1
ATOM 6311 C C . GLY A 1 787 ? -4.767 3.243 -13.071 1.00 79.19 787 GLY A C 1
ATOM 6312 O O . GLY A 1 787 ? -4.327 2.942 -11.962 1.00 79.19 787 GLY A O 1
ATOM 6313 N N . THR A 1 788 ? -5.252 2.331 -13.914 1.00 79.50 788 THR A N 1
ATOM 6314 C CA . THR A 1 788 ? -5.251 0.888 -13.647 1.00 79.50 788 THR A CA 1
ATOM 6315 C C . THR A 1 788 ? -4.064 0.209 -14.335 1.00 79.50 788 THR A C 1
ATOM 6317 O O . THR A 1 788 ? -3.764 0.557 -15.475 1.00 79.50 788 THR A O 1
ATOM 6320 N N . PRO A 1 789 ? -3.343 -0.720 -13.679 1.00 84.38 789 PRO A N 1
ATOM 6321 C CA . PRO A 1 789 ? -2.291 -1.493 -14.336 1.00 84.38 789 PRO A CA 1
ATOM 6322 C C . PRO A 1 789 ? -2.853 -2.310 -15.508 1.00 84.38 789 PRO A C 1
ATOM 6324 O O . PRO A 1 789 ? -3.863 -2.997 -15.350 1.00 84.38 789 PRO A O 1
ATOM 6327 N N . LEU A 1 790 ? -2.209 -2.253 -16.674 1.00 89.62 790 LEU A N 1
ATOM 6328 C CA . LEU A 1 790 ? -2.634 -2.974 -17.877 1.00 89.62 790 LEU A CA 1
ATOM 6329 C C . LEU A 1 790 ? -1.810 -4.254 -18.064 1.00 89.62 790 LEU A C 1
ATOM 6331 O O . LEU A 1 790 ? -0.589 -4.216 -18.132 1.00 89.62 790 LEU A O 1
ATOM 6335 N N . ALA A 1 791 ? -2.445 -5.406 -18.257 1.00 89.00 791 ALA A N 1
ATOM 6336 C CA . ALA A 1 791 ? -1.699 -6.625 -18.566 1.00 89.00 791 ALA A CA 1
ATOM 6337 C C . ALA A 1 791 ? -1.110 -6.563 -19.991 1.00 89.00 791 ALA A C 1
ATOM 6339 O O . ALA A 1 791 ? -1.787 -6.864 -20.976 1.00 89.00 791 ALA A O 1
ATOM 6340 N N . VAL A 1 792 ? 0.166 -6.186 -20.122 1.00 90.19 792 VAL A N 1
ATOM 6341 C CA . VAL A 1 792 ? 0.887 -6.233 -21.403 1.00 90.19 792 VAL A CA 1
ATOM 6342 C C . VAL A 1 792 ? 1.690 -7.534 -21.483 1.00 90.19 792 VAL A C 1
ATOM 6344 O O . VAL A 1 792 ? 2.537 -7.777 -20.619 1.00 90.19 792 VAL A O 1
ATOM 6347 N N . PRO A 1 793 ? 1.492 -8.369 -22.526 1.00 93.38 793 PRO A N 1
ATOM 6348 C CA . PRO A 1 793 ? 2.250 -9.601 -22.687 1.00 93.38 793 PRO A CA 1
ATOM 6349 C C . PRO A 1 793 ? 3.757 -9.347 -22.675 1.00 93.38 793 PRO A C 1
ATOM 6351 O O . PRO A 1 793 ? 4.264 -8.489 -23.403 1.00 93.38 793 PRO A O 1
ATOM 6354 N N . MET A 1 794 ? 4.489 -10.164 -21.919 1.00 94.31 794 MET A N 1
ATOM 6355 C CA . MET A 1 794 ? 5.932 -10.007 -21.735 1.00 94.31 794 MET A CA 1
ATOM 6356 C C . MET A 1 794 ? 6.715 -10.001 -23.060 1.00 94.31 794 MET A C 1
ATOM 6358 O O . MET A 1 794 ? 7.671 -9.242 -23.225 1.00 94.31 794 MET A O 1
ATOM 6362 N N . ARG A 1 795 ? 6.266 -10.786 -24.051 1.00 95.00 795 ARG A N 1
ATOM 6363 C CA . ARG A 1 795 ? 6.828 -10.804 -25.416 1.00 95.00 795 ARG A CA 1
ATOM 6364 C C . ARG A 1 795 ? 6.787 -9.434 -26.097 1.00 95.00 795 ARG A C 1
ATOM 6366 O O . ARG A 1 795 ? 7.720 -9.076 -26.808 1.00 95.00 795 ARG A O 1
ATOM 6373 N N . THR A 1 796 ? 5.734 -8.657 -25.853 1.00 94.56 796 THR A N 1
ATOM 6374 C CA . THR A 1 796 ? 5.549 -7.334 -26.449 1.00 94.56 796 THR A CA 1
ATOM 6375 C C . THR A 1 796 ? 6.522 -6.351 -25.818 1.00 94.56 796 THR A C 1
ATOM 6377 O O . THR A 1 796 ? 7.290 -5.726 -26.544 1.00 94.56 796 THR A O 1
ATOM 6380 N N . VAL A 1 797 ? 6.578 -6.292 -24.482 1.00 93.31 797 VAL A N 1
ATOM 6381 C CA . VAL A 1 797 ? 7.547 -5.463 -23.741 1.00 93.31 797 VAL A CA 1
ATOM 6382 C C . VAL A 1 797 ? 8.974 -5.770 -24.191 1.00 93.31 797 VAL A C 1
ATOM 6384 O O . VAL A 1 797 ? 9.716 -4.874 -24.580 1.00 93.31 797 VAL A O 1
ATOM 6387 N N . THR A 1 798 ? 9.314 -7.055 -24.241 1.00 95.56 798 THR A N 1
ATOM 6388 C CA . THR A 1 798 ? 10.605 -7.570 -24.709 1.00 95.56 798 THR A CA 1
ATOM 6389 C C . THR A 1 798 ? 10.932 -7.081 -26.119 1.00 95.56 798 THR A C 1
ATOM 6391 O O . THR A 1 798 ? 12.005 -6.521 -26.335 1.00 95.56 798 THR A O 1
ATOM 6394 N N . SER A 1 799 ? 9.991 -7.223 -27.059 1.00 96.00 799 SER A N 1
ATOM 6395 C CA . SER A 1 799 ? 10.177 -6.795 -28.449 1.00 96.00 799 SER A CA 1
ATOM 6396 C C . SER A 1 799 ? 10.344 -5.283 -28.606 1.00 96.00 799 SER A C 1
ATOM 6398 O O . SER A 1 799 ? 11.050 -4.849 -29.509 1.00 96.00 799 SER A O 1
ATOM 6400 N N . VAL A 1 800 ? 9.711 -4.481 -27.741 1.00 94.50 800 VAL A N 1
ATOM 6401 C CA . VAL A 1 800 ? 9.837 -3.019 -27.746 1.00 94.50 800 VAL A CA 1
ATOM 6402 C C . VAL A 1 800 ? 11.193 -2.612 -27.185 1.00 94.50 800 VAL A C 1
ATOM 6404 O O . VAL A 1 800 ? 11.908 -1.861 -27.843 1.00 94.50 800 VAL A O 1
ATOM 6407 N N . LEU A 1 801 ? 11.577 -3.155 -26.024 1.00 94.75 801 LEU A N 1
ATOM 6408 C CA . LEU A 1 801 ? 12.852 -2.851 -25.370 1.00 94.75 801 LEU A CA 1
ATOM 6409 C C . LEU A 1 801 ? 14.061 -3.250 -26.234 1.00 94.75 801 LEU A C 1
ATOM 6411 O O . LEU A 1 801 ? 15.036 -2.503 -26.315 1.00 94.75 801 LEU A O 1
ATOM 6415 N N . ASP A 1 802 ? 13.966 -4.370 -26.956 1.00 96.56 802 ASP A N 1
ATOM 6416 C CA . ASP A 1 802 ? 15.012 -4.850 -27.871 1.00 96.56 802 ASP A CA 1
ATOM 6417 C C . ASP A 1 802 ? 15.208 -4.001 -29.127 1.00 96.56 802 ASP A C 1
ATOM 6419 O O . ASP A 1 802 ? 16.236 -4.146 -29.793 1.00 96.56 802 ASP A O 1
ATOM 6423 N N . ARG A 1 803 ? 14.271 -3.100 -29.464 1.00 95.44 803 ARG A N 1
ATOM 6424 C CA . ARG A 1 803 ? 14.485 -2.136 -30.561 1.00 95.44 803 ARG A CA 1
ATOM 6425 C C . ARG A 1 803 ? 15.678 -1.227 -30.275 1.00 95.44 803 ARG A C 1
ATOM 6427 O O . ARG A 1 803 ? 16.250 -0.669 -31.205 1.00 95.44 803 ARG A O 1
ATOM 6434 N N . ASN A 1 804 ? 16.059 -1.083 -29.004 1.00 96.25 804 ASN A N 1
ATOM 6435 C CA . ASN A 1 804 ? 17.327 -0.489 -28.627 1.00 96.25 804 ASN A CA 1
ATOM 6436 C C . ASN A 1 804 ? 18.420 -1.572 -28.590 1.00 96.25 804 ASN A C 1
ATOM 6438 O O . ASN A 1 804 ? 18.459 -2.414 -27.689 1.00 96.25 804 ASN A O 1
ATOM 6442 N N . GLU A 1 805 ? 19.348 -1.524 -29.549 1.00 96.50 805 GLU A N 1
ATOM 6443 C CA . GLU A 1 805 ? 20.416 -2.524 -29.677 1.00 96.50 805 GLU A CA 1
ATOM 6444 C C . GLU A 1 805 ? 21.287 -2.657 -28.417 1.00 96.50 805 GLU A C 1
ATOM 6446 O O . GLU A 1 805 ? 21.754 -3.756 -28.098 1.00 96.50 805 GLU A O 1
ATOM 6451 N N . GLY A 1 806 ? 21.504 -1.558 -27.684 1.00 96.50 806 GLY A N 1
ATOM 6452 C CA . GLY A 1 806 ? 22.310 -1.549 -26.467 1.00 96.50 806 GLY A CA 1
ATOM 6453 C C . GLY A 1 806 ? 21.632 -2.276 -25.307 1.00 96.50 806 GLY A C 1
ATOM 6454 O O . GLY A 1 806 ? 22.269 -3.131 -24.688 1.00 96.50 806 GLY A O 1
ATOM 6455 N N . LEU A 1 807 ? 20.336 -2.034 -25.080 1.00 96.44 807 LEU A N 1
ATOM 6456 C CA . LEU A 1 807 ? 19.552 -2.791 -24.098 1.00 96.44 807 LEU A CA 1
ATOM 6457 C C . LEU A 1 807 ? 19.473 -4.276 -24.466 1.00 96.44 807 LEU A C 1
ATOM 6459 O O . LEU A 1 807 ? 19.702 -5.129 -23.605 1.00 96.44 807 LEU A O 1
ATOM 6463 N N . GLY A 1 808 ? 19.211 -4.597 -25.737 1.00 97.00 808 GLY A N 1
ATOM 6464 C CA . GLY A 1 808 ? 19.148 -5.986 -26.198 1.00 97.00 808 GLY A CA 1
ATOM 6465 C C . GLY A 1 808 ? 20.487 -6.716 -26.039 1.00 97.00 808 GLY A C 1
ATOM 6466 O O . GLY A 1 808 ? 20.527 -7.896 -25.687 1.00 97.00 808 GLY A O 1
ATOM 6467 N N . ARG A 1 809 ? 21.613 -6.017 -26.238 1.00 97.00 809 ARG A N 1
ATOM 6468 C CA . ARG A 1 809 ? 22.964 -6.543 -25.985 1.00 97.00 809 ARG A CA 1
ATOM 6469 C C . ARG A 1 809 ? 23.212 -6.802 -24.498 1.00 97.00 809 ARG A C 1
ATOM 6471 O O . ARG A 1 809 ? 23.719 -7.872 -24.173 1.00 97.00 809 ARG A O 1
ATOM 6478 N N . LEU A 1 810 ? 22.843 -5.876 -23.612 1.00 96.25 810 LEU A N 1
ATOM 6479 C CA . LEU A 1 810 ? 22.954 -6.065 -22.159 1.00 96.25 810 LEU A CA 1
ATOM 6480 C C . LEU A 1 810 ? 22.086 -7.232 -21.666 1.00 96.25 810 LEU A C 1
ATOM 6482 O O . LEU A 1 810 ? 22.529 -8.013 -20.825 1.00 96.25 810 LEU A O 1
ATOM 6486 N N . ARG A 1 811 ? 20.892 -7.419 -22.244 1.00 96.94 811 ARG A N 1
ATOM 6487 C CA . ARG A 1 811 ? 20.047 -8.582 -21.946 1.00 96.94 811 ARG A CA 1
ATOM 6488 C C . ARG A 1 811 ? 20.659 -9.894 -22.428 1.00 96.94 811 ARG A C 1
ATOM 6490 O O . ARG A 1 811 ? 20.667 -10.862 -21.681 1.00 96.94 811 ARG A O 1
ATOM 6497 N N . ARG A 1 812 ? 21.199 -9.949 -23.653 1.00 96.50 812 ARG A N 1
ATOM 6498 C CA . ARG A 1 812 ? 21.878 -11.158 -24.171 1.00 96.50 812 ARG A CA 1
ATOM 6499 C C . ARG A 1 812 ? 23.102 -11.555 -23.341 1.00 96.50 812 ARG A C 1
ATOM 6501 O O . ARG A 1 812 ? 23.416 -12.734 -23.275 1.00 96.50 812 ARG A O 1
ATOM 6508 N N . LYS A 1 813 ? 23.760 -10.591 -22.685 1.00 95.81 813 LYS A N 1
ATOM 6509 C CA . LYS A 1 813 ? 24.819 -10.846 -21.692 1.00 95.81 813 LYS A CA 1
ATOM 6510 C C . LYS A 1 813 ? 24.288 -11.365 -20.341 1.00 95.81 813 LYS A C 1
ATOM 6512 O O . LYS A 1 813 ? 25.091 -11.692 -19.479 1.00 95.81 813 LYS A O 1
ATOM 6517 N N . GLY A 1 814 ? 22.970 -11.394 -20.128 1.00 95.00 814 GLY A N 1
ATOM 6518 C CA . GLY A 1 814 ? 22.334 -11.754 -18.855 1.00 95.00 814 GLY A CA 1
ATOM 6519 C C . GLY A 1 814 ? 22.359 -10.649 -17.791 1.00 95.00 814 GLY A C 1
ATOM 6520 O O . GLY A 1 814 ? 21.904 -10.876 -16.674 1.00 95.00 814 GLY A O 1
ATOM 6521 N N . PHE A 1 815 ? 22.866 -9.456 -18.122 1.00 94.50 815 PHE A N 1
ATOM 6522 C CA . PHE A 1 815 ? 23.077 -8.372 -17.156 1.00 94.50 815 PHE A CA 1
ATOM 6523 C C . PHE A 1 815 ? 21.788 -7.612 -16.822 1.00 94.50 815 PHE A C 1
ATOM 6525 O O . PHE A 1 815 ? 21.533 -7.267 -15.667 1.00 94.50 815 PHE A O 1
ATOM 6532 N N . ILE A 1 816 ? 20.945 -7.388 -17.836 1.00 96.81 816 ILE A N 1
ATOM 6533 C CA . ILE A 1 816 ? 19.593 -6.852 -17.662 1.00 96.81 816 ILE A CA 1
ATOM 6534 C C . ILE A 1 816 ? 18.585 -7.985 -17.847 1.00 96.81 816 ILE A C 1
ATOM 6536 O O . ILE A 1 816 ? 18.703 -8.768 -18.788 1.00 96.81 816 ILE A O 1
ATOM 6540 N N . SER A 1 817 ? 17.550 -8.034 -17.010 1.00 96.44 817 SER A N 1
ATOM 6541 C CA . SER A 1 817 ? 16.321 -8.763 -17.323 1.00 96.44 817 SER A CA 1
ATOM 6542 C C . SER A 1 817 ? 15.142 -7.809 -17.429 1.00 96.44 817 SER A C 1
ATOM 6544 O O . SER A 1 817 ? 15.100 -6.776 -16.762 1.00 96.44 817 SER A O 1
ATOM 6546 N N . TYR A 1 818 ? 14.208 -8.132 -18.313 1.00 96.94 818 TYR A N 1
ATOM 6547 C CA . TYR A 1 818 ? 12.983 -7.363 -18.471 1.00 96.94 818 TYR A CA 1
ATOM 6548 C C . TYR A 1 818 ? 11.892 -7.999 -17.613 1.00 96.94 818 TYR A C 1
ATOM 6550 O O . TYR A 1 818 ? 11.870 -9.218 -17.450 1.00 96.94 818 TYR A O 1
ATOM 6558 N N . GLY A 1 819 ? 10.963 -7.188 -17.119 1.00 93.75 819 GLY A N 1
ATOM 6559 C CA . GLY A 1 819 ? 9.733 -7.654 -16.488 1.00 93.75 819 GLY A CA 1
ATOM 6560 C C . GLY A 1 819 ? 8.558 -6.741 -16.820 1.00 93.75 819 GLY A C 1
ATOM 6561 O O . GLY A 1 819 ? 8.743 -5.597 -17.238 1.00 93.75 819 GLY A O 1
ATOM 6562 N N . CYS A 1 820 ? 7.352 -7.258 -16.628 1.00 92.75 820 CYS A N 1
ATOM 6563 C CA . CYS A 1 820 ? 6.101 -6.513 -16.693 1.00 92.75 820 CYS A CA 1
ATOM 6564 C C . CYS A 1 820 ? 5.351 -6.810 -15.390 1.00 92.75 820 CYS A C 1
ATOM 6566 O O . CYS A 1 820 ? 5.260 -7.988 -15.033 1.00 92.75 820 CYS A O 1
ATOM 6568 N N . ILE A 1 821 ? 4.921 -5.775 -14.661 1.00 85.44 821 ILE A N 1
ATOM 6569 C CA . ILE A 1 821 ? 4.134 -5.923 -13.421 1.00 85.44 821 ILE A CA 1
ATOM 6570 C C . ILE A 1 821 ? 2.664 -5.690 -13.729 1.00 85.44 821 ILE A C 1
ATOM 6572 O O . ILE A 1 821 ? 2.380 -4.653 -14.373 1.00 85.44 821 ILE A O 1
#

pLDDT: mean 74.19, std 22.63, range [26.22, 98.12]